Protein 2O2Z (pdb70)

Sequence (1215 aa):
GKKKNVIVFGGGTGLSVLLRGLKTFPVSITAIVTVADDGGSSGRLRKELDIPPPGDVRNVLVALSEVEPLLEQLFQHRFENGGLSGHSLGNLLLAGTSITGDFARGISESKVLNVRGKVLPASNRSIILHGEEDGTIVTGESSIPKAGKKIKRVFLTPKDTKPLREGLEAIRKADVIVIGPGSLYTSVLPNLLVPGICEAIKQSTARKVYICNVTQNGETDGYTASDHLQAIDHCGVGIVDDILVHGEPISDTVKAKYAKEKAEPVIVDEHKLKALGVGTISDYFVLEQVLRHNASKVSEAILEKKNVIVFGGGTGLSVLLRGLKTFPVSITAIVTVADDGGSSGRLRKELDIPPPGDVRNVLVALSEVEPLLEQLFQHRFENGGLSGHSLGNLLLAGTSITGDFARGISESKVLNVRGKVLPASNRSIILHGEEDGTIVTGESSIPKAGKKIKRVFLTPKDTKPLREGLEAIRKADVIVIGPGSLYTSVLPNLLVPGICEAIKQSTARKVYICNVTQNGETDGYTASDHLQAIDHCGVGIVDDILVHGEPISDTVKAKYAKEKAEPVIVDEHKLKALGVGTISDYFVLEDDVLRHNASKVSEAILEKKNVIVFGGGTGLSVLLRGLKTFPVSITAIVTVADDGGSSGRLRKELDIPPPGDVRNVLVALSEVEPLLEQLFQHRFENGGLSGHSLGNLLLAGTSITGDFARGISESKVLNVRGKVLPASNRSIILHGEEDGTIVTGESSIPKAGKKIKRVFLTPKDTKPLREGLEAIRKADVIVIGPGSLYTSVLPNLLVPGICEAIKQSTARKVYICNVTQNGETDGYTASDHLQAIDHCGVGIVDDILVHGEPISDTVKAKYAKEKAEPVIVDEHKLKALGVGTISDYFVLEQDDVLRHNASKVSEAILEKKKNVIVFGGGTGLSVLLRGLKTFPVSITAIVTVADDGGSSGRLRKELDIPPPGDVRNVLVALSEVEPLLEQLFQHRFENGGLSGHSLGNLLLAGTSITGDFARGISESKVLNVRGKVLPASNRSIILHGEEDGTIVTGESSIPKAGKKIKRVFLTPKDTKPLREGLEAIRKADVIVIGPGSLYTSVLPNLLVPGICEAIKQSTARKVYICNVTQNGETDGYTASDHLQAIDHCGVGIVDDILVHGEPISDTVKAKYAKEKAEPVIVDEHKLKALGVGTISDYFVLEQDVLRHNASKVSEAILE

Secondary structure (DSSP, 8-state):
--PEEEEEEE-SHHHHHHHHHHTTSSEEEEEEE-----SHHHHHHHHHHTS---HHHHHHHHHH----HHHHHHHH-B------TT-BHHHHHHH--TTTT-HHHHHH--TTTT-SSEEEES-SS--EEEE---S--EESTTTGGGG-S----EEEESTT----HHHHHHHHH-SEEEE-SS-IIIIIHHHHTSTTHHHHHHH--SEEEEE-----TTTSTT--HHHHHHH---S-SSS-SEEEEE-S---HHHHHHHHTTT-------HHHHHHTT-EEEEE--EEE--EEE-HHHHHHHHH-/-EEEEEEE-SHHHHHHHHHHTTSSEEEEEEE-----SHHHHHHHHHHTS---HHHHHHHHHH----HHHHHHHH-B------TT-BHHHHHHH--TTTT-HHHHHH--TTTT-SSEEEES-SS--EEEE---S--EESTTTGGGG-S----EEEESTT----HHHHHHHHT-SEEEE-SS-IIIIIHHHHTSTTHHHHHHH--SEEEEE-----TTTSTT--HHHHHHH---S-SSS-SEEEEE-S---HHHHHHHHTTT-------HHHHHHTT-EEEEE--EE---S-EE-HHHHHHHHT-/-EEEEEEE-SHHHHHHHHHHTTSSEEEEEEE-----SHHHHHHHHHHTS---HHHHHHHHHH----HHHHHHHH-B------TT-BHHHHHHH--TTTS-HHHHHH--TTTT-SSEEEES-SS--EEEE---S--EESTTTGGGG-S----EEEESTT----HHHHHHHHH-SEEEE-SS-IIIIIHHHHTSTTHHHHHHH--SEEEEE-----TTTSTT--HHHHHHH---S-SSS-SEEEEE-S---HHHHHHHHTTT-------HHHHHHTT-EEEEE--EEESSS-EEE-HHHHHHHHH-/--EEEEEEE-SHHHHHHHHHHTTSSEEEEEEE-----SHHHHHHHHHHT----HHHHHHHHHH----HHHHHHHH-B------TT-BHHHHHHH--TTTT-HHHHHH--TTTT--SEEEES-SS--EEEE---S--EESTTTGGGG-S----EEEESTT----HHHHHHHHH-SEEEE-SS-IIIIIHHHHTSTTHHHHHHH--SEEEEE-----TTTSTT--HHHHHHH---S-SSS-SEEEEE-S---HHHHHHHHTTT-------HHHHHHTT-EEEEE--EEE---EEE-HHHHHHHHH-

Radius of gyration: 46.25 Å; Cα contacts (8 Å, |Δi|>4): 2641; chains: 4; bounding box: 92×99×130 Å

Solvent-accessible surface area: 49754 Å² total

B-factor: mean 45.48, std 11.27, range [24.25, 135.03]

Structure (mmCIF, N/CA/C/O backbone):
data_2O2Z
#
_entry.id   2O2Z
#
_cell.length_a   51.430
_cell.length_b   143.640
_cell.length_c   233.680
_cell.angle_alpha   90.000
_cell.angle_beta   90.000
_cell.angle_gamma   90.000
#
_symmetry.space_group_name_H-M   'P 21 21 21'
#
loop_
_entity.id
_entity.type
_entity.pdbx_description
1 polymer 'hypothetical protein'
2 non-polymer 'SULFATE ION'
3 non-polymer NICOTINAMIDE-ADENINE-DINUCLEOTIDE
4 water water
#
loop_
_atom_site.group_PDB
_atom_site.id
_atom_site.type_symbol
_atom_site.label_atom_id
_atom_site.label_alt_id
_atom_site.label_comp_id
_atom_site.label_asym_id
_atom_site.label_entity_id
_atom_site.label_seq_id
_atom_site.pdbx_PDB_ins_code
_atom_site.Cartn_x
_atom_site.Cartn_y
_atom_site.Cartn_z
_atom_site.occupancy
_atom_site.B_iso_or_equiv
_atom_site.auth_seq_id
_atom_site.auth_comp_id
_atom_site.auth_asym_id
_atom_site.auth_atom_id
_atom_site.pdbx_PDB_model_num
ATOM 1 N N . GLY A 1 1 ? 59.503 104.175 73.553 1.00 70.17 0 GLY A N 1
ATOM 2 C CA . GLY A 1 1 ? 60.756 104.864 73.108 1.00 73.43 0 GLY A CA 1
ATOM 3 C C . GLY A 1 1 ? 61.867 103.917 72.653 1.00 75.28 0 GLY A C 1
ATOM 4 O O . GLY A 1 1 ? 62.586 104.188 71.668 1.00 75.88 0 GLY A O 1
ATOM 10 N N . LYS A 1 3 ? 62.684 100.035 71.345 1.00 72.62 2 LYS A N 1
ATOM 11 C CA . LYS A 1 3 ? 62.188 98.764 70.812 1.00 71.25 2 LYS A CA 1
ATOM 12 C C . LYS A 1 3 ? 62.838 97.711 71.698 1.00 68.56 2 LYS A C 1
ATOM 13 O O . LYS A 1 3 ? 64.067 97.545 71.696 1.00 65.95 2 LYS A O 1
ATOM 19 N N . LYS A 1 4 ? 62.015 97.043 72.496 1.00 65.39 3 LYS A N 1
ATOM 20 C CA . LYS A 1 4 ? 62.480 95.925 73.293 1.00 61.81 3 LYS A CA 1
ATOM 21 C C . LYS A 1 4 ? 62.461 94.667 72.415 1.00 59.72 3 LYS A C 1
ATOM 22 O O . LYS A 1 4 ? 61.424 94.340 71.831 1.00 60.03 3 LYS A O 1
ATOM 28 N N . LYS A 1 5 ? 63.603 93.976 72.310 1.00 57.83 4 LYS A N 1
ATOM 29 C CA . LYS A 1 5 ? 63.667 92.730 71.548 1.00 56.44 4 LYS A CA 1
ATOM 30 C C . LYS A 1 5 ? 62.823 91.738 72.340 1.00 53.78 4 LYS A C 1
ATOM 31 O O . LYS A 1 5 ? 62.870 91.728 73.567 1.00 52.54 4 LYS A O 1
ATOM 37 N N . ASN A 1 6 ? 62.017 90.943 71.646 1.00 51.60 5 ASN A N 1
ATOM 38 C CA . ASN A 1 6 ? 61.229 89.893 72.295 1.00 49.22 5 ASN A CA 1
ATOM 39 C C . ASN A 1 6 ? 62.060 88.637 72.484 1.00 46.37 5 ASN A C 1
ATOM 40 O O . ASN A 1 6 ? 62.531 88.066 71.507 1.00 45.53 5 ASN A O 1
ATOM 45 N N . VAL A 1 7 ? 62.215 88.216 73.738 1.00 43.17 6 VAL A N 1
ATOM 46 C CA . VAL A 1 7 ? 63.009 87.047 74.088 1.00 41.44 6 VAL A CA 1
ATOM 47 C C . VAL A 1 7 ? 62.157 86.007 74.805 1.00 42.45 6 VAL A C 1
ATOM 48 O O . VAL A 1 7 ? 61.452 86.317 75.755 1.00 39.79 6 VAL A O 1
ATOM 52 N N . ILE A 1 8 ? 62.220 84.778 74.319 1.00 45.86 7 ILE A N 1
ATOM 53 C CA . ILE A 1 8 ? 61.542 83.676 74.952 1.00 46.25 7 ILE A CA 1
ATOM 54 C C . ILE A 1 8 ? 62.600 82.725 75.505 1.00 43.13 7 ILE A C 1
ATOM 55 O O . ILE A 1 8 ? 63.572 82.420 74.836 1.00 39.17 7 ILE A O 1
ATOM 60 N N . VAL A 1 9 ? 62.424 82.303 76.750 1.00 38.24 8 VAL A N 1
ATOM 61 C CA . VAL A 1 9 ? 63.362 81.412 77.432 1.00 36.64 8 VAL A CA 1
ATOM 62 C C . VAL A 1 9 ? 62.651 80.159 77.939 1.00 36.53 8 VAL A C 1
ATOM 63 O O . VAL A 1 9 ? 61.600 80.240 78.577 1.00 35.68 8 VAL A O 1
ATOM 67 N N . PHE A 1 10 ? 63.242 79.005 77.631 1.00 37.08 9 PHE A N 1
ATOM 68 C CA . PHE A 1 10 ? 62.774 77.698 78.098 1.00 37.06 9 PHE A CA 1
ATOM 69 C C . PHE A 1 10 ? 63.661 77.159 79.191 1.00 38.09 9 PHE A C 1
ATOM 70 O O . PHE A 1 10 ? 64.842 77.065 79.012 1.00 37.79 9 PHE A O 1
ATOM 78 N N . GLY A 1 11 ? 63.099 76.769 80.316 1.00 41.34 10 GLY A N 1
ATOM 79 C CA . GLY A 1 11 ? 63.895 76.145 81.372 1.00 41.75 10 GLY A CA 1
ATOM 80 C C . GLY A 1 11 ? 63.080 75.618 82.543 1.00 43.80 10 GLY A C 1
ATOM 81 O O . GLY A 1 11 ? 61.865 75.410 82.462 1.00 42.25 10 GLY A O 1
ATOM 82 N N . GLY A 1 12 ? 63.762 75.399 83.653 1.00 47.91 11 GLY A N 1
ATOM 83 C CA . GLY A 1 12 ? 63.124 74.842 84.821 1.00 50.45 11 GLY A CA 1
ATOM 84 C C . GLY A 1 12 ? 63.357 75.655 86.067 1.00 52.33 11 GLY A C 1
ATOM 85 O O . GLY A 1 12 ? 62.736 76.686 86.284 1.00 53.48 11 GLY A O 1
ATOM 86 N N . GLY A 1 13 ? 64.276 75.189 86.887 1.00 54.14 12 GLY A N 1
ATOM 87 C CA . GLY A 1 13 ? 64.400 75.701 88.236 1.00 54.69 12 GLY A CA 1
ATOM 88 C C . GLY A 1 13 ? 65.439 76.782 88.368 1.00 53.98 12 GLY A C 1
ATOM 89 O O . GLY A 1 13 ? 65.145 77.949 88.145 1.00 55.15 12 GLY A O 1
ATOM 90 N N . THR A 1 14 ? 66.657 76.394 88.722 1.00 50.61 13 THR A N 1
ATOM 91 C CA . THR A 1 14 ? 67.578 77.355 89.263 1.00 50.18 13 THR A CA 1
ATOM 92 C C . THR A 1 14 ? 68.326 78.079 88.139 1.00 48.11 13 THR A C 1
ATOM 93 O O . THR A 1 14 ? 68.568 79.284 88.230 1.00 49.69 13 THR A O 1
ATOM 97 N N . GLY A 1 15 ? 68.636 77.360 87.068 1.00 45.43 14 GLY A N 1
ATOM 98 C CA . GLY A 1 15 ? 69.294 77.939 85.906 1.00 43.45 14 GLY A CA 1
ATOM 99 C C . GLY A 1 15 ? 68.483 79.041 85.255 1.00 42.18 14 GLY A C 1
ATOM 100 O O . GLY A 1 15 ? 68.991 80.105 84.946 1.00 43.03 14 GLY A O 1
ATOM 101 N N . LEU A 1 16 ? 67.208 78.788 85.061 1.00 39.93 15 LEU A N 1
ATOM 102 C CA . LEU A 1 16 ? 66.327 79.783 84.496 1.00 38.74 15 LEU A CA 1
ATOM 103 C C . LEU A 1 16 ? 66.224 81.009 85.426 1.00 38.93 15 LEU A C 1
ATOM 104 O O . LEU A 1 16 ? 66.290 82.154 84.978 1.00 38.77 15 LEU A O 1
ATOM 109 N N . SER A 1 17 ? 66.087 80.753 86.719 1.00 38.88 16 SER A N 1
ATOM 110 C CA . SER A 1 17 ? 65.914 81.812 87.703 1.00 39.70 16 SER A CA 1
ATOM 111 C C . SER A 1 17 ? 67.113 82.722 87.797 1.00 39.26 16 SER A C 1
ATOM 112 O O . SER A 1 17 ? 66.969 83.937 87.825 1.00 39.57 16 SER A O 1
ATOM 115 N N . VAL A 1 18 ? 68.294 82.137 87.854 1.00 38.71 17 VAL A N 1
ATOM 116 C CA . VAL A 1 18 ? 69.509 82.936 87.834 1.00 38.29 17 VAL A CA 1
ATOM 117 C C . VAL A 1 18 ? 69.611 83.824 86.577 1.00 39.17 17 VAL A C 1
ATOM 118 O O . VAL A 1 18 ? 69.905 85.019 86.679 1.00 40.49 17 VAL A O 1
ATOM 122 N N . LEU A 1 19 ? 69.356 83.250 85.406 1.00 38.43 18 LEU A N 1
ATOM 123 C CA . LEU A 1 19 ? 69.456 83.997 84.154 1.00 38.46 18 LEU A CA 1
ATOM 124 C C . LEU A 1 19 ? 68.439 85.127 84.116 1.00 39.44 18 LEU A C 1
ATOM 125 O O . LEU A 1 19 ? 68.799 86.244 83.753 1.00 39.24 18 LEU A O 1
ATOM 130 N N . LEU A 1 20 ? 67.180 84.840 84.481 1.00 40.07 19 LEU A N 1
ATOM 131 C CA . LEU A 1 20 ? 66.102 85.830 84.356 1.00 40.18 19 LEU A CA 1
ATOM 132 C C . LEU A 1 20 ? 66.330 87.039 85.253 1.00 42.37 19 LEU A C 1
ATOM 133 O O . LEU A 1 20 ? 65.983 88.161 84.892 1.00 41.21 19 LEU A O 1
ATOM 138 N N . ARG A 1 21 ? 66.895 86.795 86.429 1.00 45.32 20 ARG A N 1
ATOM 139 C CA . ARG A 1 21 ? 67.161 87.844 87.394 1.00 48.01 20 ARG A CA 1
ATOM 140 C C . ARG A 1 21 ? 68.046 88.935 86.779 1.00 47.66 20 ARG A C 1
ATOM 141 O O . ARG A 1 21 ? 67.828 90.118 87.003 1.00 48.81 20 ARG A O 1
ATOM 149 N N . GLY A 1 22 ? 69.012 88.533 85.969 1.00 47.16 21 GLY A N 1
ATOM 150 C CA . GLY A 1 22 ? 69.831 89.466 85.201 1.00 46.54 21 GLY A CA 1
ATOM 151 C C . GLY A 1 22 ? 69.204 89.943 83.895 1.00 47.10 21 GLY A C 1
ATOM 152 O O . GLY A 1 22 ? 69.216 91.132 83.595 1.00 48.43 21 GLY A O 1
ATOM 153 N N . LEU A 1 23 ? 68.634 89.036 83.109 1.00 46.20 22 LEU A N 1
ATOM 154 C CA . LEU A 1 23 ? 68.075 89.403 81.792 1.00 45.11 22 LEU A CA 1
ATOM 155 C C . LEU A 1 23 ? 66.996 90.480 81.885 1.00 45.08 22 LEU A C 1
ATOM 156 O O . LEU A 1 23 ? 66.841 91.276 80.978 1.00 45.50 22 LEU A O 1
ATOM 161 N N . LYS A 1 24 ? 66.259 90.497 82.985 1.00 45.45 23 LYS A N 1
ATOM 162 C CA . LYS A 1 24 ? 65.160 91.438 83.164 1.00 45.53 23 LYS A CA 1
ATOM 163 C C . LYS A 1 24 ? 65.627 92.892 83.252 1.00 45.46 23 LYS A C 1
ATOM 164 O O . LYS A 1 24 ? 64.831 93.798 83.095 1.00 45.98 23 LYS A O 1
ATOM 170 N N . THR A 1 25 ? 66.905 93.109 83.537 1.00 46.12 24 THR A N 1
ATOM 171 C CA . THR A 1 25 ? 67.464 94.450 83.589 1.00 45.89 24 THR A CA 1
ATOM 172 C C . THR A 1 25 ? 67.813 94.979 82.193 1.00 47.92 24 THR A C 1
ATOM 173 O O . THR A 1 25 ? 68.093 96.166 82.033 1.00 50.63 24 THR A O 1
ATOM 177 N N . PHE A 1 26 ? 67.827 94.117 81.183 1.00 47.43 25 PHE A N 1
ATOM 178 C CA . PHE A 1 26 ? 68.153 94.560 79.813 1.00 46.49 25 PHE A CA 1
ATOM 179 C C . PHE A 1 26 ? 66.893 95.092 79.129 1.00 47.01 25 PHE A C 1
ATOM 180 O O . PHE A 1 26 ? 65.809 94.890 79.641 1.00 47.50 25 PHE A O 1
ATOM 188 N N . PRO A 1 27 ? 67.035 95.789 77.978 1.00 48.09 26 PRO A N 1
ATOM 189 C CA . PRO A 1 27 ? 65.867 96.285 77.243 1.00 48.92 26 PRO A CA 1
ATOM 190 C C . PRO A 1 27 ? 65.248 95.183 76.383 1.00 49.67 26 PRO A C 1
ATOM 191 O O . PRO A 1 27 ? 65.475 95.104 75.167 1.00 50.46 26 PRO A O 1
ATOM 195 N N . VAL A 1 28 ? 64.479 94.320 77.034 1.00 48.93 27 VAL A N 1
ATOM 196 C CA . VAL A 1 28 ? 63.914 93.146 76.380 1.00 46.57 27 VAL A CA 1
ATOM 197 C C . VAL A 1 28 ? 62.558 92.859 76.969 1.00 45.46 27 VAL A C 1
ATOM 198 O O . VAL A 1 28 ? 62.311 93.188 78.114 1.00 46.12 27 VAL A O 1
ATOM 202 N N . SER A 1 29 ? 61.673 92.274 76.176 1.00 45.71 28 SER A N 1
ATOM 203 C CA . SER A 1 29 ? 60.408 91.737 76.691 1.00 46.05 28 SER A CA 1
ATOM 204 C C . SER A 1 29 ? 60.577 90.236 76.820 1.00 43.07 28 SER A C 1
ATOM 205 O O . SER A 1 29 ? 60.826 89.552 75.827 1.00 43.62 28 SER A O 1
ATOM 208 N N . ILE A 1 30 ? 60.438 89.739 78.043 1.00 41.23 29 ILE A N 1
ATOM 209 C CA . ILE A 1 30 ? 60.724 88.341 78.354 1.00 38.99 29 ILE A CA 1
ATOM 210 C C . ILE A 1 30 ? 59.448 87.522 78.406 1.00 38.83 29 ILE A C 1
ATOM 211 O O . ILE A 1 30 ? 58.462 87.957 78.998 1.00 38.20 29 ILE A O 1
ATOM 216 N N . THR A 1 31 ? 59.472 86.355 77.765 1.00 37.26 30 THR A N 1
ATOM 217 C CA . THR A 1 31 ? 58.486 85.308 78.016 1.00 36.31 30 THR A CA 1
ATOM 218 C C . THR A 1 31 ? 59.253 84.089 78.497 1.00 35.34 30 THR A C 1
ATOM 219 O O . THR A 1 31 ? 60.189 83.642 77.817 1.00 35.20 30 THR A O 1
ATOM 223 N N . ALA A 1 32 ? 58.872 83.559 79.663 1.00 33.94 31 ALA A N 1
ATOM 224 C CA . ALA A 1 32 ? 59.543 82.384 80.221 1.00 33.70 31 ALA A CA 1
ATOM 225 C C . ALA A 1 32 ? 58.573 81.246 80.161 1.00 33.93 31 ALA A C 1
ATOM 226 O O . ALA A 1 32 ? 57.440 81.370 80.624 1.00 33.96 31 ALA A O 1
ATOM 228 N N . ILE A 1 33 ? 58.999 80.128 79.591 1.00 34.13 32 ILE A N 1
ATOM 229 C CA . ILE A 1 33 ? 58.137 78.954 79.545 1.00 34.18 32 ILE A CA 1
ATOM 230 C C . ILE A 1 33 ? 58.740 77.891 80.425 1.00 34.47 32 ILE A C 1
ATOM 231 O O . ILE A 1 33 ? 59.886 77.511 80.222 1.00 36.15 32 ILE A O 1
ATOM 236 N N . VAL A 1 34 ? 57.967 77.436 81.411 1.00 33.40 33 VAL A N 1
ATOM 237 C CA . VAL A 1 34 ? 58.500 76.690 82.533 1.00 33.27 33 VAL A CA 1
ATOM 238 C C . VAL A 1 34 ? 57.972 75.269 82.573 1.00 33.98 33 VAL A C 1
ATOM 239 O O . VAL A 1 34 ? 56.770 75.049 82.512 1.00 34.20 33 VAL A O 1
ATOM 243 N N . THR A 1 35 ? 58.879 74.301 82.690 1.00 34.26 34 THR A N 1
ATOM 244 C CA . THR A 1 35 ? 58.509 72.882 82.724 1.00 33.66 34 THR A CA 1
ATOM 245 C C . THR A 1 35 ? 57.507 72.617 83.818 1.00 33.98 34 THR A C 1
ATOM 246 O O . THR A 1 35 ? 57.635 73.146 84.905 1.00 34.98 34 THR A O 1
ATOM 250 N N . VAL A 1 36 ? 56.517 71.783 83.518 1.00 34.26 35 VAL A N 1
ATOM 251 C CA . VAL A 1 36 ? 55.580 71.309 84.531 1.00 33.85 35 VAL A CA 1
ATOM 252 C C . VAL A 1 36 ? 55.626 69.784 84.663 1.00 35.00 35 VAL A C 1
ATOM 253 O O . VAL A 1 36 ? 54.625 69.145 84.950 1.00 36.05 35 VAL A O 1
ATOM 257 N N . ALA A 1 37 ? 56.810 69.219 84.476 1.00 35.63 36 ALA A N 1
ATOM 258 C CA . ALA A 1 37 ? 57.020 67.779 84.551 1.00 35.96 36 ALA A CA 1
ATOM 259 C C . ALA A 1 37 ? 57.669 67.306 85.858 1.00 36.23 36 ALA A C 1
ATOM 260 O O . ALA A 1 37 ? 57.766 66.105 86.076 1.00 37.48 36 ALA A O 1
ATOM 262 N N . ASP A 1 38 ? 58.110 68.213 86.723 1.00 36.61 37 ASP A N 1
ATOM 263 C CA . ASP A 1 38 ? 58.773 67.793 87.959 1.00 38.72 37 ASP A CA 1
ATOM 264 C C . ASP A 1 38 ? 57.792 67.041 88.849 1.00 38.40 37 ASP A C 1
ATOM 265 O O . ASP A 1 38 ? 56.586 67.295 88.806 1.00 38.88 37 ASP A O 1
ATOM 270 N N . ASP A 1 39 ? 58.311 66.115 89.656 1.00 37.46 38 ASP A N 1
ATOM 271 C CA . ASP A 1 39 ? 57.473 65.411 90.613 1.00 38.65 38 ASP A CA 1
ATOM 272 C C . ASP A 1 39 ? 58.120 65.139 91.979 1.00 40.01 38 ASP A C 1
ATOM 273 O O . ASP A 1 39 ? 57.616 64.330 92.737 1.00 39.67 38 ASP A O 1
ATOM 278 N N . GLY A 1 40 ? 59.211 65.831 92.295 1.00 42.35 39 GLY A N 1
ATOM 279 C CA . GLY A 1 40 ? 59.843 65.718 93.605 1.00 42.79 39 GLY A CA 1
ATOM 280 C C . GLY A 1 40 ? 59.486 66.855 94.550 1.00 43.54 39 GLY A C 1
ATOM 281 O O . GLY A 1 40 ? 58.850 67.845 94.162 1.00 42.34 39 GLY A O 1
ATOM 282 N N . GLY A 1 41 ? 59.903 66.692 95.804 1.00 44.33 40 GLY A N 1
ATOM 283 C CA . GLY A 1 41 ? 59.801 67.730 96.837 1.00 43.85 40 GLY A CA 1
ATOM 284 C C . GLY A 1 41 ? 58.388 68.144 97.188 1.00 44.20 40 GLY A C 1
ATOM 285 O O . GLY A 1 41 ? 57.438 67.384 97.001 1.00 44.86 40 GLY A O 1
ATOM 286 N N . SER A 1 42 ? 58.270 69.363 97.703 1.00 44.43 41 SER A N 1
ATOM 287 C CA . SER A 1 42 ? 56.986 70.003 97.964 1.00 44.06 41 SER A CA 1
ATOM 288 C C . SER A 1 42 ? 56.122 70.041 96.708 1.00 43.14 41 SER A C 1
ATOM 289 O O . SER A 1 42 ? 54.944 69.674 96.744 1.00 42.50 41 SER A O 1
ATOM 292 N N . SER A 1 43 ? 56.718 70.510 95.613 1.00 42.33 42 SER A N 1
ATOM 293 C CA . SER A 1 43 ? 56.035 70.571 94.314 1.00 41.74 42 SER A CA 1
ATOM 294 C C . SER A 1 43 ? 55.374 69.273 93.983 1.00 40.65 42 SER A C 1
ATOM 295 O O . SER A 1 43 ? 54.224 69.243 93.581 1.00 41.18 42 SER A O 1
ATOM 298 N N . GLY A 1 44 ? 56.123 68.192 94.121 1.00 40.08 43 GLY A N 1
ATOM 299 C CA . GLY A 1 44 ? 55.621 66.872 93.799 1.00 39.71 43 GLY A CA 1
ATOM 300 C C . GLY A 1 44 ? 54.495 66.428 94.699 1.00 39.90 43 GLY A C 1
ATOM 301 O O . GLY A 1 44 ? 53.527 65.860 94.216 1.00 40.33 43 GLY A O 1
ATOM 302 N N . ARG A 1 45 ? 54.598 66.665 96.007 1.00 40.57 44 ARG A N 1
ATOM 303 C CA . ARG A 1 45 ? 53.506 66.253 96.894 1.00 43.06 44 ARG A CA 1
ATOM 304 C C . ARG A 1 45 ? 52.239 67.010 96.520 1.00 41.80 44 ARG A C 1
ATOM 305 O O . ARG A 1 45 ? 51.156 66.425 96.449 1.00 42.97 44 ARG A O 1
ATOM 313 N N . LEU A 1 46 ? 52.369 68.309 96.274 1.00 40.74 45 LEU A N 1
ATOM 314 C CA . LEU A 1 46 ? 51.195 69.130 95.957 1.00 40.41 45 LEU A CA 1
ATOM 315 C C . LEU A 1 46 ? 50.583 68.691 94.644 1.00 39.64 45 LEU A C 1
ATOM 316 O O . LEU A 1 46 ? 49.364 68.638 94.510 1.00 39.30 45 LEU A O 1
ATOM 321 N N . ARG A 1 47 ? 51.443 68.371 93.682 1.00 39.39 46 ARG A N 1
ATOM 322 C CA . ARG A 1 47 ? 51.027 67.852 92.388 1.00 38.37 46 ARG A CA 1
ATOM 323 C C . ARG A 1 47 ? 50.135 66.633 92.540 1.00 39.12 46 ARG A C 1
ATOM 324 O O . ARG A 1 47 ? 49.027 66.624 92.004 1.00 38.05 46 ARG A O 1
ATOM 332 N N . LYS A 1 48 ? 50.638 65.613 93.254 1.00 39.60 47 LYS A N 1
ATOM 333 C CA . LYS A 1 48 ? 49.886 64.375 93.507 1.00 41.31 47 LYS A CA 1
ATOM 334 C C . LYS A 1 48 ? 48.641 64.688 94.302 1.00 43.57 47 LYS A C 1
ATOM 335 O O . LYS A 1 48 ? 47.556 64.368 93.892 1.00 46.15 47 LYS A O 1
ATOM 337 N N . GLU A 1 49 ? 48.797 65.354 95.432 1.00 46.10 48 GLU A N 1
ATOM 338 C CA . GLU A 1 49 ? 47.715 65.431 96.403 1.00 47.88 48 GLU A CA 1
ATOM 339 C C . GLU A 1 49 ? 46.638 66.437 96.055 1.00 46.94 48 GLU A C 1
ATOM 340 O O . GLU A 1 49 ? 45.512 66.263 96.481 1.00 46.69 48 GLU A O 1
ATOM 346 N N . LEU A 1 50 ? 46.953 67.491 95.305 1.00 46.92 49 LEU A N 1
ATOM 347 C CA . LEU A 1 50 ? 45.917 68.469 94.906 1.00 45.54 49 LEU A CA 1
ATOM 348 C C . LEU A 1 50 ? 45.532 68.357 93.447 1.00 45.81 49 LEU A C 1
ATOM 349 O O . LEU A 1 50 ? 44.707 69.112 92.979 1.00 45.56 49 LEU A O 1
ATOM 354 N N . ASP A 1 51 ? 46.161 67.446 92.713 1.00 46.69 50 ASP A N 1
ATOM 355 C CA . ASP A 1 51 ? 45.923 67.292 91.280 1.00 46.95 50 ASP A CA 1
ATOM 356 C C . ASP A 1 51 ? 46.140 68.600 90.456 1.00 45.04 50 ASP A C 1
ATOM 357 O O . ASP A 1 51 ? 45.341 68.964 89.606 1.00 45.99 50 ASP A O 1
ATOM 362 N N . ILE A 1 52 ? 47.250 69.285 90.694 1.00 42.38 51 ILE A N 1
ATOM 363 C CA . ILE A 1 52 ? 47.606 70.465 89.908 1.00 40.16 51 ILE A CA 1
ATOM 364 C C . ILE A 1 52 ? 48.971 70.224 89.320 1.00 39.46 51 ILE A C 1
ATOM 365 O O . ILE A 1 52 ? 49.630 69.270 89.692 1.00 40.22 51 ILE A O 1
ATOM 370 N N . PRO A 1 53 ? 49.399 71.059 88.376 1.00 39.04 52 PRO A N 1
ATOM 371 C CA . PRO A 1 53 ? 50.782 70.981 87.885 1.00 37.74 52 PRO A CA 1
ATOM 372 C C . PRO A 1 53 ? 51.782 71.374 88.963 1.00 37.59 52 PRO A C 1
ATOM 373 O O . PRO A 1 53 ? 51.467 72.230 89.791 1.00 38.50 52 PRO A O 1
ATOM 377 N N . PRO A 1 54 ? 52.999 70.812 88.929 1.00 37.39 53 PRO A N 1
ATOM 378 C CA . PRO A 1 54 ? 53.971 71.162 89.961 1.00 37.81 53 PRO A CA 1
ATOM 379 C C . PRO A 1 54 ? 54.313 72.660 89.913 1.00 37.27 53 PRO A C 1
ATOM 380 O O . PRO A 1 54 ? 54.713 73.153 88.860 1.00 37.72 53 PRO A O 1
ATOM 384 N N . PRO A 1 55 ? 54.112 73.387 91.029 1.00 35.49 54 PRO A N 1
ATOM 385 C CA . PRO A 1 55 ? 54.263 74.833 91.015 1.00 34.64 54 PRO A CA 1
ATOM 386 C C . PRO A 1 55 ? 55.663 75.355 91.304 1.00 34.21 54 PRO A C 1
ATOM 387 O O . PRO A 1 55 ? 55.901 76.540 91.110 1.00 35.76 54 PRO A O 1
ATOM 391 N N . GLY A 1 56 ? 56.587 74.497 91.713 1.00 32.91 55 GLY A N 1
ATOM 392 C CA . GLY A 1 56 ? 57.879 74.949 92.236 1.00 33.60 55 GLY A CA 1
ATOM 393 C C . GLY A 1 56 ? 58.800 75.704 91.295 1.00 34.61 55 GLY A C 1
ATOM 394 O O . GLY A 1 56 ? 59.353 76.754 91.649 1.00 35.66 55 GLY A O 1
ATOM 395 N N . ASP A 1 57 ? 59.007 75.167 90.101 1.00 35.84 56 ASP A N 1
ATOM 396 C CA . ASP A 1 57 ? 59.841 75.870 89.145 1.00 36.92 56 ASP A CA 1
ATOM 397 C C . ASP A 1 57 ? 59.217 77.223 88.752 1.00 36.05 56 ASP A C 1
ATOM 398 O O . ASP A 1 57 ? 59.931 78.220 88.647 1.00 35.76 56 ASP A O 1
ATOM 403 N N . VAL A 1 58 ? 57.888 77.256 88.599 1.00 36.40 57 VAL A N 1
ATOM 404 C CA . VAL A 1 58 ? 57.160 78.497 88.320 1.00 35.05 57 VAL A CA 1
ATOM 405 C C . VAL A 1 58 ? 57.365 79.494 89.442 1.00 35.72 57 VAL A C 1
ATOM 406 O O . VAL A 1 58 ? 57.625 80.667 89.199 1.00 35.62 57 VAL A O 1
ATOM 410 N N . ARG A 1 59 ? 57.275 79.020 90.676 1.00 36.10 58 ARG A N 1
ATOM 411 C CA . ARG A 1 59 ? 57.421 79.894 91.828 1.00 36.22 58 ARG A CA 1
ATOM 412 C C . ARG A 1 59 ? 58.766 80.614 91.772 1.00 36.79 58 ARG A C 1
ATOM 413 O O . ARG A 1 59 ? 58.828 81.828 91.935 1.00 36.50 58 ARG A O 1
ATOM 421 N N . ASN A 1 60 ? 59.841 79.862 91.546 1.00 37.15 59 ASN A N 1
ATOM 422 C CA . ASN A 1 60 ? 61.180 80.450 91.494 1.00 37.13 59 ASN A CA 1
ATOM 423 C C . ASN A 1 60 ? 61.332 81.447 90.366 1.00 36.60 59 ASN A C 1
ATOM 424 O O . ASN A 1 60 ? 61.962 82.481 90.537 1.00 39.06 59 ASN A O 1
ATOM 429 N N . VAL A 1 61 ? 60.744 81.144 89.220 1.00 35.01 60 VAL A N 1
ATOM 430 C CA . VAL A 1 61 ? 60.799 82.050 88.097 1.00 33.90 60 VAL A CA 1
ATOM 431 C C . VAL A 1 61 ? 60.071 83.328 88.461 1.00 34.07 60 VAL A C 1
ATOM 432 O O . VAL A 1 61 ? 60.562 84.404 88.170 1.00 33.60 60 VAL A O 1
ATOM 436 N N . LEU A 1 62 ? 58.909 83.220 89.099 1.00 34.73 61 LEU A N 1
ATOM 437 C CA . LEU A 1 62 ? 58.153 84.425 89.499 1.00 36.30 61 LEU A CA 1
ATOM 438 C C . LEU A 1 62 ? 58.989 85.298 90.466 1.00 37.51 61 LEU A C 1
ATOM 439 O O . LEU A 1 62 ? 59.012 86.528 90.363 1.00 37.23 61 LEU A O 1
ATOM 444 N N . VAL A 1 63 ? 59.661 84.662 91.418 1.00 38.11 62 VAL A N 1
ATOM 445 C CA . VAL A 1 63 ? 60.455 85.423 92.365 1.00 38.74 62 VAL A CA 1
ATOM 446 C C . VAL A 1 63 ? 61.593 86.123 91.638 1.00 38.67 62 VAL A C 1
ATOM 447 O O . VAL A 1 63 ? 61.843 87.286 91.885 1.00 39.29 62 VAL A O 1
ATOM 451 N N . ALA A 1 64 ? 62.245 85.424 90.711 1.00 37.78 63 ALA A N 1
ATOM 452 C CA . ALA A 1 64 ? 63.335 86.004 89.921 1.00 36.12 63 ALA A CA 1
ATOM 453 C C . ALA A 1 64 ? 62.882 87.245 89.144 1.00 35.83 63 ALA A C 1
ATOM 454 O O . ALA A 1 64 ? 63.657 88.181 88.952 1.00 35.52 63 ALA A O 1
ATOM 456 N N . LEU A 1 65 ? 61.635 87.273 88.694 1.00 36.53 64 LEU A N 1
ATOM 457 C CA . LEU A 1 65 ? 61.174 88.415 87.895 1.00 36.46 64 LEU A CA 1
ATOM 458 C C . LEU A 1 65 ? 60.420 89.470 88.706 1.00 37.29 64 LEU A C 1
ATOM 459 O O . LEU A 1 65 ? 60.122 90.559 88.196 1.00 38.62 64 LEU A O 1
ATOM 464 N N . SER A 1 66 ? 60.121 89.154 89.967 1.00 38.77 65 SER A N 1
ATOM 465 C CA . SER A 1 66 ? 59.329 90.035 90.835 1.00 39.89 65 SER A CA 1
ATOM 466 C C . SER A 1 66 ? 60.041 91.342 91.155 1.00 40.81 65 SER A C 1
ATOM 467 O O . SER A 1 66 ? 61.272 91.420 91.079 1.00 39.95 65 SER A O 1
ATOM 470 N N . GLU A 1 67 ? 59.241 92.352 91.504 1.00 42.54 66 GLU A N 1
ATOM 471 C CA . GLU A 1 67 ? 59.743 93.634 91.990 1.00 44.34 66 GLU A CA 1
ATOM 472 C C . GLU A 1 67 ? 58.909 94.027 93.207 1.00 42.70 66 GLU A C 1
ATOM 473 O O . GLU A 1 67 ? 57.994 94.837 93.127 1.00 43.42 66 GLU A O 1
ATOM 479 N N . VAL A 1 68 ? 59.214 93.402 94.332 1.00 41.39 67 VAL A N 1
ATOM 480 C CA . VAL A 1 68 ? 58.502 93.654 95.574 1.00 41.34 67 VAL A CA 1
ATOM 481 C C . VAL A 1 68 ? 59.484 93.865 96.720 1.00 43.94 67 VAL A C 1
ATOM 482 O O . VAL A 1 68 ? 60.667 93.602 96.599 1.00 43.84 67 VAL A O 1
ATOM 486 N N . GLU A 1 69 ? 58.976 94.360 97.835 1.00 47.60 68 GLU A N 1
ATOM 487 C CA . GLU A 1 69 ? 59.753 94.539 99.060 1.00 51.39 68 GLU A CA 1
ATOM 488 C C . GLU A 1 69 ? 60.478 93.235 99.464 1.00 50.20 68 GLU A C 1
ATOM 489 O O . GLU A 1 69 ? 59.939 92.157 99.302 1.00 50.83 68 GLU A O 1
ATOM 495 N N . PRO A 1 70 ? 61.694 93.327 100.018 1.00 49.53 69 PRO A N 1
ATOM 496 C CA . PRO A 1 70 ? 62.427 92.125 100.454 1.00 49.55 69 PRO A CA 1
ATOM 497 C C . PRO A 1 70 ? 61.669 91.200 101.379 1.00 48.13 69 PRO A C 1
ATOM 498 O O . PRO A 1 70 ? 61.884 90.002 101.359 1.00 48.25 69 PRO A O 1
ATOM 502 N N . LEU A 1 71 ? 60.793 91.753 102.191 1.00 47.91 70 LEU A N 1
ATOM 503 C CA . LEU A 1 71 ? 60.016 90.937 103.114 1.00 48.63 70 LEU A CA 1
ATOM 504 C C . LEU A 1 71 ? 58.987 90.064 102.381 1.00 46.42 70 LEU A C 1
ATOM 505 O O . LEU A 1 71 ? 58.851 88.888 102.725 1.00 44.51 70 LEU A O 1
ATOM 510 N N . LEU A 1 72 ? 58.279 90.626 101.383 1.00 44.67 71 LEU A N 1
ATOM 511 C CA . LEU A 1 72 ? 57.296 89.853 100.603 1.00 44.03 71 LEU A CA 1
ATOM 512 C C . LEU A 1 72 ? 58.013 88.757 99.799 1.00 41.65 71 LEU A C 1
ATOM 513 O O . LEU A 1 72 ? 57.506 87.647 99.633 1.00 39.91 71 LEU A O 1
ATOM 518 N N . GLU A 1 73 ? 59.216 89.051 99.335 1.00 40.32 72 GLU A N 1
ATOM 519 C CA . GLU A 1 73 ? 59.973 88.074 98.588 1.00 40.81 72 GLU A CA 1
ATOM 520 C C . GLU A 1 73 ? 60.346 86.925 99.511 1.00 40.61 72 GLU A C 1
ATOM 521 O O . GLU A 1 73 ? 60.282 85.765 99.117 1.00 40.78 72 GLU A O 1
ATOM 527 N N . GLN A 1 74 ? 60.704 87.215 100.751 1.00 41.43 73 GLN A N 1
ATOM 528 C CA . GLN A 1 74 ? 61.005 86.138 101.705 1.00 43.35 73 GLN A CA 1
ATOM 529 C C . GLN A 1 74 ? 59.766 85.329 102.041 1.00 41.54 73 GLN A C 1
ATOM 530 O O . GLN A 1 74 ? 59.836 84.105 102.264 1.00 40.12 73 GLN A O 1
ATOM 536 N N . LEU A 1 75 ? 58.633 86.024 102.132 1.00 40.91 74 LEU A N 1
ATOM 537 C CA . LEU A 1 75 ? 57.383 85.367 102.499 1.00 39.90 74 LEU A CA 1
ATOM 538 C C . LEU A 1 75 ? 57.068 84.332 101.441 1.00 39.40 74 LEU A C 1
ATOM 539 O O . LEU A 1 75 ? 56.745 83.195 101.745 1.00 38.05 74 LEU A O 1
ATOM 544 N N . PHE A 1 76 ? 57.216 84.743 100.188 1.00 38.51 75 PHE A N 1
ATOM 545 C CA . PHE A 1 76 ? 56.914 83.890 99.066 1.00 38.13 75 PHE A CA 1
ATOM 546 C C . PHE A 1 76 ? 57.870 82.682 99.009 1.00 37.65 75 PHE A C 1
ATOM 547 O O . PHE A 1 76 ? 57.475 81.620 98.539 1.00 37.19 75 PHE A O 1
ATOM 555 N N . GLN A 1 77 ? 59.109 82.854 99.497 1.00 37.61 76 GLN A N 1
ATOM 556 C CA . GLN A 1 77 ? 60.121 81.775 99.517 1.00 37.02 76 GLN A CA 1
ATOM 557 C C . GLN A 1 77 ? 60.152 81.008 100.844 1.00 37.52 76 GLN A C 1
ATOM 558 O O . GLN A 1 77 ? 60.948 80.087 101.026 1.00 38.08 76 GLN A O 1
ATOM 564 N N . HIS A 1 78 ? 59.279 81.367 101.772 1.00 38.22 77 HIS A N 1
ATOM 565 C CA . HIS A 1 78 ? 59.267 80.708 103.077 1.00 38.64 77 HIS A CA 1
ATOM 566 C C . HIS A 1 78 ? 58.938 79.235 103.000 1.00 39.28 77 HIS A C 1
ATOM 567 O O . HIS A 1 78 ? 58.006 78.836 102.304 1.00 42.02 77 HIS A O 1
ATOM 574 N N . ARG A 1 79 ? 59.681 78.434 103.754 1.00 39.71 78 ARG A N 1
ATOM 575 C CA . ARG A 1 79 ? 59.503 76.995 103.762 1.00 40.33 78 ARG A CA 1
ATOM 576 C C . ARG A 1 79 ? 59.272 76.525 105.188 1.00 41.07 78 ARG A C 1
ATOM 577 O O . ARG A 1 79 ? 60.083 76.762 106.067 1.00 42.41 78 ARG A O 1
ATOM 585 N N . PHE A 1 80 ? 58.127 75.888 105.412 1.00 42.39 79 PHE A N 1
ATOM 586 C CA . PHE A 1 80 ? 57.737 75.403 106.731 1.00 42.27 79 PHE A CA 1
ATOM 587 C C . PHE A 1 80 ? 58.663 74.270 107.182 1.00 45.25 79 PHE A C 1
ATOM 588 O O . PHE A 1 80 ? 58.953 73.343 106.406 1.00 44.27 79 PHE A O 1
ATOM 596 N N . GLU A 1 81 ? 59.111 74.360 108.435 1.00 49.67 80 GLU A N 1
ATOM 597 C CA . GLU A 1 81 ? 59.967 73.344 109.031 1.00 52.67 80 GLU A CA 1
ATOM 598 C C . GLU A 1 81 ? 59.227 72.466 110.034 1.00 54.76 80 GLU A C 1
ATOM 599 O O . GLU A 1 81 ? 59.758 71.466 110.467 1.00 56.96 80 GLU A O 1
ATOM 605 N N . ASN A 1 82 ? 58.012 72.836 110.412 1.00 57.16 81 ASN A N 1
ATOM 606 C CA . ASN A 1 82 ? 57.177 71.967 111.252 1.00 58.84 81 ASN A CA 1
ATOM 607 C C . ASN A 1 82 ? 55.712 71.867 110.786 1.00 60.05 81 ASN A C 1
ATOM 608 O O . ASN A 1 82 ? 55.285 72.592 109.901 1.00 60.48 81 ASN A O 1
ATOM 613 N N . GLY A 1 83 ? 54.957 70.952 111.386 1.00 61.14 82 GLY A N 1
ATOM 614 C CA . GLY A 1 83 ? 53.609 70.630 110.941 1.00 60.63 82 GLY A CA 1
ATOM 615 C C . GLY A 1 83 ? 53.586 69.269 110.271 1.00 61.23 82 GLY A C 1
ATOM 616 O O . GLY A 1 83 ? 52.522 68.666 110.115 1.00 62.50 82 GLY A O 1
ATOM 617 N N . GLY A 1 85 ? 52.913 67.110 108.050 1.00 57.75 84 GLY A N 1
ATOM 618 C CA . GLY A 1 85 ? 51.906 67.506 107.061 1.00 57.89 84 GLY A CA 1
ATOM 619 C C . GLY A 1 85 ? 52.307 68.749 106.287 1.00 57.50 84 GLY A C 1
ATOM 620 O O . GLY A 1 85 ? 52.439 68.735 105.076 1.00 58.36 84 GLY A O 1
ATOM 621 N N . LEU A 1 86 ? 52.525 69.826 107.019 1.00 55.27 85 LEU A N 1
ATOM 622 C CA . LEU A 1 86 ? 52.903 71.096 106.445 1.00 51.71 85 LEU A CA 1
ATOM 623 C C . LEU A 1 86 ? 54.412 71.147 106.163 1.00 49.43 85 LEU A C 1
ATOM 624 O O . LEU A 1 86 ? 54.863 71.828 105.244 1.00 46.58 85 LEU A O 1
ATOM 629 N N . SER A 1 87 ? 55.178 70.417 106.966 1.00 48.62 86 SER A N 1
ATOM 630 C CA . SER A 1 87 ? 56.637 70.473 106.953 1.00 48.78 86 SER A CA 1
ATOM 631 C C . SER A 1 87 ? 57.243 70.150 105.576 1.00 46.61 86 SER A C 1
ATOM 632 O O . SER A 1 87 ? 56.883 69.171 104.947 1.00 45.26 86 SER A O 1
ATOM 635 N N . GLY A 1 88 ? 58.165 70.994 105.120 1.00 44.41 87 GLY A N 1
ATOM 636 C CA . GLY A 1 88 ? 58.737 70.847 103.798 1.00 43.28 87 GLY A CA 1
ATOM 637 C C . GLY A 1 88 ? 58.096 71.729 102.744 1.00 43.13 87 GLY A C 1
ATOM 638 O O . GLY A 1 88 ? 58.737 72.043 101.756 1.00 45.27 87 GLY A O 1
ATOM 639 N N . HIS A 1 89 ? 56.845 72.146 102.925 1.00 40.93 88 HIS A N 1
ATOM 640 C CA . HIS A 1 89 ? 56.187 72.935 101.875 1.00 40.26 88 HIS A CA 1
ATOM 641 C C . HIS A 1 89 ? 56.641 74.391 101.798 1.00 39.29 88 HIS A C 1
ATOM 642 O O . HIS A 1 89 ? 56.877 75.055 102.814 1.00 38.87 88 HIS A O 1
ATOM 649 N N . SER A 1 90 ? 56.712 74.874 100.564 1.00 38.45 89 SER A N 1
ATOM 650 C CA . SER A 1 90 ? 57.019 76.248 100.273 1.00 38.55 89 SER A CA 1
ATOM 651 C C . SER A 1 90 ? 55.692 77.018 100.291 1.00 38.48 89 SER A C 1
ATOM 652 O O . SER A 1 90 ? 54.712 76.569 99.717 1.00 39.13 89 SER A O 1
ATOM 655 N N . LEU A 1 91 ? 55.657 78.160 100.971 1.00 37.84 90 LEU A N 1
ATOM 656 C CA . LEU A 1 91 ? 54.450 78.982 101.046 1.00 37.18 90 LEU A CA 1
ATOM 657 C C . LEU A 1 91 ? 54.039 79.501 99.663 1.00 36.62 90 LEU A C 1
ATOM 658 O O . LEU A 1 91 ? 52.846 79.615 99.368 1.00 37.45 90 LEU A O 1
ATOM 663 N N . GLY A 1 92 ? 55.024 79.844 98.840 1.00 36.43 91 GLY A N 1
ATOM 664 C CA . GLY A 1 92 ? 54.770 80.273 97.463 1.00 36.83 91 GLY A CA 1
ATOM 665 C C . GLY A 1 92 ? 54.112 79.195 96.603 1.00 35.54 91 GLY A C 1
ATOM 666 O O . GLY A 1 92 ? 53.273 79.499 95.776 1.00 33.12 91 GLY A O 1
ATOM 667 N N . ASN A 1 93 ? 54.512 77.936 96.790 1.00 34.50 92 ASN A N 1
ATOM 668 C CA . ASN A 1 93 ? 53.808 76.813 96.164 1.00 33.29 92 ASN A CA 1
ATOM 669 C C . ASN A 1 93 ? 52.370 76.791 96.606 1.00 33.83 92 ASN A C 1
ATOM 670 O O . ASN A 1 93 ? 51.462 76.585 95.804 1.00 34.99 92 ASN A O 1
ATOM 675 N N . LEU A 1 94 ? 52.168 76.977 97.907 1.00 34.44 93 LEU A N 1
ATOM 676 C CA . LEU A 1 94 ? 50.827 76.910 98.476 1.00 33.99 93 LEU A CA 1
ATOM 677 C C . LEU A 1 94 ? 49.986 78.068 97.936 1.00 34.07 93 LEU A C 1
ATOM 678 O O . LEU A 1 94 ? 48.827 77.883 97.601 1.00 34.14 93 LEU A O 1
ATOM 683 N N . LEU A 1 95 ? 50.578 79.246 97.799 1.00 34.30 94 LEU A N 1
ATOM 684 C CA . LEU A 1 95 ? 49.857 80.353 97.169 1.00 35.79 94 LEU A CA 1
ATOM 685 C C . LEU A 1 95 ? 49.411 79.997 95.748 1.00 35.47 94 LEU A C 1
ATOM 686 O O . LEU A 1 95 ? 48.246 80.173 95.412 1.00 34.41 94 LEU A O 1
ATOM 691 N N . LEU A 1 96 ? 50.343 79.475 94.941 1.00 35.63 95 LEU A N 1
ATOM 692 C CA . LEU A 1 96 ? 50.064 79.068 93.574 1.00 34.70 95 LEU A CA 1
ATOM 693 C C . LEU A 1 96 ? 48.979 77.990 93.530 1.00 34.85 95 LEU A C 1
ATOM 694 O O . LEU A 1 96 ? 48.054 78.070 92.705 1.00 34.41 95 LEU A O 1
ATOM 699 N N . ALA A 1 97 ? 49.094 77.012 94.423 1.00 33.93 96 ALA A N 1
ATOM 700 C CA . ALA A 1 97 ? 48.082 75.974 94.565 1.00 35.03 96 ALA A CA 1
ATOM 701 C C . ALA A 1 97 ? 46.704 76.592 94.793 1.00 35.61 96 ALA A C 1
ATOM 702 O O . ALA A 1 97 ? 45.742 76.262 94.106 1.00 36.50 96 ALA A O 1
ATOM 704 N N . GLY A 1 98 ? 46.625 77.504 95.745 1.00 35.71 97 GLY A N 1
ATOM 705 C CA . GLY A 1 98 ? 45.356 78.117 96.104 1.00 36.23 97 GLY A CA 1
ATOM 706 C C . GLY A 1 98 ? 44.716 78.927 94.995 1.00 37.14 97 GLY A C 1
ATOM 707 O O . GLY A 1 98 ? 43.516 78.816 94.722 1.00 38.44 97 GLY A O 1
ATOM 716 N N . THR A 1 100 ? 45.348 78.450 91.789 1.00 39.07 99 THR A N 1
ATOM 717 C CA . THR A 1 100 ? 44.968 77.502 90.756 1.00 38.99 99 THR A CA 1
ATOM 718 C C . THR A 1 100 ? 43.628 76.832 91.073 1.00 40.26 99 THR A C 1
ATOM 719 O O . THR A 1 100 ? 42.842 76.574 90.163 1.00 40.74 99 THR A O 1
ATOM 723 N N . SER A 1 101 ? 43.379 76.527 92.345 1.00 41.31 100 SER A N 1
ATOM 724 C CA . SER A 1 101 ? 42.096 75.957 92.741 1.00 42.35 100 SER A CA 1
ATOM 725 C C . SER A 1 101 ? 40.959 76.949 92.503 1.00 43.30 100 SER A C 1
ATOM 726 O O . SER A 1 101 ? 39.893 76.596 92.041 1.00 45.57 100 SER A O 1
ATOM 729 N N . ILE A 1 102 ? 41.193 78.202 92.843 1.00 43.04 101 ILE A N 1
ATOM 730 C CA . ILE A 1 102 ? 40.173 79.219 92.709 1.00 42.88 101 ILE A CA 1
ATOM 731 C C . ILE A 1 102 ? 39.796 79.433 91.233 1.00 43.96 101 ILE A C 1
ATOM 732 O O . ILE A 1 102 ? 38.608 79.467 90.882 1.00 44.63 101 ILE A O 1
ATOM 737 N N . THR A 1 103 ? 40.803 79.594 90.383 1.00 43.27 102 THR A N 1
ATOM 738 C CA . THR A 1 103 ? 40.581 79.832 88.963 1.00 43.05 102 THR A CA 1
ATOM 739 C C . THR A 1 103 ? 40.371 78.565 88.144 1.00 42.79 102 THR A C 1
ATOM 740 O O . THR A 1 103 ? 39.979 78.650 86.994 1.00 42.49 102 THR A O 1
ATOM 744 N N . GLY A 1 104 ? 40.649 77.400 88.720 1.00 43.72 103 GLY A N 1
ATOM 745 C CA . GLY A 1 104 ? 40.627 76.139 87.957 1.00 43.92 103 GLY A CA 1
ATOM 746 C C . GLY A 1 104 ? 41.561 76.117 86.758 1.00 43.90 103 GLY A C 1
ATOM 747 O O . GLY A 1 104 ? 41.344 75.364 85.819 1.00 43.91 103 GLY A O 1
ATOM 748 N N . ASP A 1 105 ? 42.611 76.933 86.799 1.00 44.50 104 ASP A N 1
ATOM 749 C CA . ASP A 1 105 ? 43.460 77.200 85.628 1.00 44.00 104 ASP A CA 1
ATOM 750 C C . ASP A 1 105 ? 44.844 77.693 86.048 1.00 43.40 104 ASP A C 1
ATOM 751 O O . ASP A 1 105 ? 44.981 78.844 86.499 1.00 43.43 104 ASP A O 1
ATOM 756 N N . PHE A 1 106 ? 45.854 76.832 85.881 1.00 41.37 105 PHE A N 1
ATOM 757 C CA . PHE A 1 106 ? 47.213 77.100 86.353 1.00 40.55 105 PHE A CA 1
ATOM 758 C C . PHE A 1 106 ? 47.813 78.346 85.716 1.00 39.92 105 PHE A C 1
ATOM 759 O O . PHE A 1 106 ? 48.424 79.170 86.386 1.00 40.52 105 PHE A O 1
ATOM 767 N N . ALA A 1 107 ? 47.622 78.490 84.415 1.00 39.62 106 ALA A N 1
ATOM 768 C CA . ALA A 1 107 ? 48.102 79.660 83.693 1.00 40.03 106 ALA A CA 1
ATOM 769 C C . ALA A 1 107 ? 47.451 80.980 84.178 1.00 43.50 106 ALA A C 1
ATOM 770 O O . ALA A 1 107 ? 48.131 82.006 84.261 1.00 45.01 106 ALA A O 1
ATOM 772 N N . ARG A 1 108 ? 46.151 80.964 84.492 1.00 45.89 107 ARG A N 1
ATOM 773 C CA . ARG A 1 108 ? 45.485 82.169 85.008 1.00 47.73 107 ARG A CA 1
ATOM 774 C C . ARG A 1 108 ? 45.988 82.437 86.409 1.00 46.01 107 ARG A C 1
ATOM 775 O O . ARG A 1 108 ? 46.149 83.589 86.793 1.00 46.34 107 ARG A O 1
ATOM 781 N N . GLY A 1 109 ? 46.243 81.377 87.169 1.00 44.52 108 GLY A N 1
ATOM 782 C CA . GLY A 1 109 ? 46.796 81.533 88.508 1.00 43.87 108 GLY A CA 1
ATOM 783 C C . GLY A 1 109 ? 48.164 82.196 88.484 1.00 44.03 108 GLY A C 1
ATOM 784 O O . GLY A 1 109 ? 48.444 83.092 89.287 1.00 42.68 108 GLY A O 1
ATOM 785 N N . ILE A 1 110 ? 49.007 81.757 87.545 1.00 42.26 109 ILE A N 1
ATOM 786 C CA . ILE A 1 110 ? 50.347 82.300 87.399 1.00 40.18 109 ILE A CA 1
ATOM 787 C C . ILE A 1 110 ? 50.274 83.779 87.030 1.00 43.34 109 ILE A C 1
ATOM 788 O O . ILE A 1 110 ? 51.026 84.605 87.567 1.00 43.62 109 ILE A O 1
ATOM 793 N N . SER A 1 111 ? 49.355 84.135 86.141 1.00 45.30 110 SER A N 1
ATOM 794 C CA . SER A 1 111 ? 49.257 85.540 85.735 1.00 47.87 110 SER A CA 1
ATOM 795 C C . SER A 1 111 ? 48.696 86.431 86.864 1.00 48.52 110 SER A C 1
ATOM 796 O O . SER A 1 111 ? 49.103 87.579 86.982 1.00 48.49 110 SER A O 1
ATOM 799 N N . GLU A 1 112 ? 47.808 85.901 87.708 1.00 49.03 111 GLU A N 1
ATOM 800 C CA . GLU A 1 112 ? 47.360 86.639 88.893 1.00 49.79 111 GLU A CA 1
ATOM 801 C C . GLU A 1 112 ? 48.472 86.859 89.907 1.00 48.58 111 GLU A C 1
ATOM 802 O O . GLU A 1 112 ? 48.599 87.941 90.457 1.00 49.72 111 GLU A O 1
ATOM 816 N N . SER A 1 114 ? 51.541 86.994 89.070 1.00 43.87 113 SER A N 1
ATOM 817 C CA . SER A 1 114 ? 52.447 87.939 88.420 1.00 44.55 113 SER A CA 1
ATOM 818 C C . SER A 1 114 ? 52.119 89.383 88.749 1.00 44.78 113 SER A C 1
ATOM 819 O O . SER A 1 114 ? 53.020 90.164 89.045 1.00 44.22 113 SER A O 1
ATOM 822 N N . LYS A 1 115 ? 50.831 89.726 88.691 1.00 45.86 114 LYS A N 1
ATOM 823 C CA . LYS A 1 115 ? 50.356 91.070 89.057 1.00 47.06 114 LYS A CA 1
ATOM 824 C C . LYS A 1 115 ? 50.711 91.361 90.505 1.00 45.14 114 LYS A C 1
ATOM 825 O O . LYS A 1 115 ? 51.272 92.399 90.819 1.00 46.05 114 LYS A O 1
ATOM 831 N N . VAL A 1 116 ? 50.386 90.442 91.396 1.00 44.32 115 VAL A N 1
ATOM 832 C CA . VAL A 1 116 ? 50.695 90.634 92.793 1.00 43.29 115 VAL A CA 1
ATOM 833 C C . VAL A 1 116 ? 52.186 90.874 93.014 1.00 43.89 115 VAL A C 1
ATOM 834 O O . VAL A 1 116 ? 52.553 91.686 93.836 1.00 45.36 115 VAL A O 1
ATOM 838 N N . LEU A 1 117 ? 53.049 90.174 92.286 1.00 42.84 116 LEU A N 1
ATOM 839 C CA . LEU A 1 117 ? 54.488 90.306 92.486 1.00 40.93 116 LEU A CA 1
ATOM 840 C C . LEU A 1 117 ? 55.137 91.341 91.535 1.00 41.52 116 LEU A C 1
ATOM 841 O O . LEU A 1 117 ? 56.378 91.419 91.432 1.00 40.57 116 LEU A O 1
ATOM 846 N N . ASN A 1 118 ? 54.321 92.157 90.867 1.00 41.95 117 ASN A N 1
ATOM 847 C CA . ASN A 1 118 ? 54.843 93.161 89.929 1.00 43.05 117 ASN A CA 1
ATOM 848 C C . ASN A 1 118 ? 55.872 92.579 88.982 1.00 42.42 117 ASN A C 1
ATOM 849 O O . ASN A 1 118 ? 56.952 93.134 88.827 1.00 42.50 117 ASN A O 1
ATOM 854 N N . VAL A 1 119 ? 55.547 91.445 88.379 1.00 42.87 118 VAL A N 1
ATOM 855 C CA . VAL A 1 119 ? 56.452 90.746 87.489 1.00 41.87 118 VAL A CA 1
ATOM 856 C C . VAL A 1 119 ? 56.567 91.506 86.165 1.00 43.11 118 VAL A C 1
ATOM 857 O O . VAL A 1 119 ? 55.576 91.887 85.574 1.00 41.37 118 VAL A O 1
ATOM 861 N N . ARG A 1 120 ? 57.784 91.782 85.726 1.00 46.35 119 ARG A N 1
ATOM 862 C CA . ARG A 1 120 ? 57.992 92.363 84.398 1.00 47.68 119 ARG A CA 1
ATOM 863 C C . ARG A 1 120 ? 58.283 91.159 83.503 1.00 48.69 119 ARG A C 1
ATOM 864 O O . ARG A 1 120 ? 59.370 90.554 83.589 1.00 49.53 119 ARG A O 1
ATOM 865 N N . GLY A 1 121 ? 57.291 90.773 82.708 1.00 47.88 120 GLY A N 1
ATOM 866 C CA . GLY A 1 121 ? 57.428 89.690 81.730 1.00 47.35 120 GLY A CA 1
ATOM 867 C C . GLY A 1 121 ? 56.232 88.775 81.804 1.00 46.06 120 GLY A C 1
ATOM 868 O O . GLY A 1 121 ? 55.400 88.926 82.687 1.00 47.20 120 GLY A O 1
ATOM 869 N N . LYS A 1 122 ? 56.142 87.828 80.881 1.00 44.36 121 LYS A N 1
ATOM 870 C CA . LYS A 1 122 ? 55.055 86.862 80.874 1.00 43.92 121 LYS A CA 1
ATOM 871 C C . LYS A 1 122 ? 55.678 85.545 81.289 1.00 41.31 121 LYS A C 1
ATOM 872 O O . LYS A 1 122 ? 56.678 85.124 80.712 1.00 40.33 121 LYS A O 1
ATOM 876 N N . VAL A 1 123 ? 55.110 84.937 82.323 1.00 38.48 122 VAL A N 1
ATOM 877 C CA . VAL A 1 123 ? 55.500 83.607 82.740 1.00 37.58 122 VAL A CA 1
ATOM 878 C C . VAL A 1 123 ? 54.395 82.626 82.360 1.00 36.57 122 VAL A C 1
ATOM 879 O O . VAL A 1 123 ? 53.250 82.814 82.725 1.00 36.54 122 VAL A O 1
ATOM 883 N N . LEU A 1 124 ? 54.755 81.587 81.618 1.00 35.63 123 LEU A N 1
ATOM 884 C CA . LEU A 1 124 ? 53.811 80.570 81.177 1.00 35.14 123 LEU A CA 1
ATOM 885 C C . LEU A 1 124 ? 54.285 79.176 81.549 1.00 34.41 123 LEU A C 1
ATOM 886 O O . LEU A 1 124 ? 55.479 78.866 81.498 1.00 34.50 123 LEU A O 1
ATOM 891 N N . PRO A 1 125 ? 53.360 78.308 81.915 1.00 34.30 124 PRO A N 1
ATOM 892 C CA . PRO A 1 125 ? 53.730 76.910 82.075 1.00 35.02 124 PRO A CA 1
ATOM 893 C C . PRO A 1 125 ? 53.795 76.214 80.715 1.00 35.80 124 PRO A C 1
ATOM 894 O O . PRO A 1 125 ? 53.082 76.595 79.800 1.00 33.92 124 PRO A O 1
ATOM 898 N N . ALA A 1 126 ? 54.650 75.199 80.604 1.00 37.06 125 ALA A N 1
ATOM 899 C CA . ALA A 1 126 ? 54.820 74.417 79.378 1.00 36.99 125 ALA A CA 1
ATOM 900 C C . ALA A 1 126 ? 53.504 73.798 78.912 1.00 38.21 125 ALA A C 1
ATOM 901 O O . ALA A 1 126 ? 53.309 73.590 77.713 1.00 39.27 125 ALA A O 1
ATOM 903 N N . SER A 1 127 ? 52.643 73.496 79.879 1.00 38.17 126 SER A N 1
ATOM 904 C CA . SER A 1 127 ? 51.281 73.032 79.655 1.00 39.38 126 SER A CA 1
ATOM 905 C C . SER A 1 127 ? 50.391 73.419 80.839 1.00 38.89 126 SER A C 1
ATOM 906 O O . SER A 1 127 ? 50.891 73.639 81.936 1.00 39.51 126 SER A O 1
ATOM 909 N N . ASN A 1 128 ? 49.080 73.482 80.628 1.00 39.17 127 ASN A N 1
ATOM 910 C CA . ASN A 1 128 ? 48.143 73.781 81.719 1.00 38.19 127 ASN A CA 1
ATOM 911 C C . ASN A 1 128 ? 47.752 72.559 82.538 1.00 38.20 127 ASN A C 1
ATOM 912 O O . ASN A 1 128 ? 46.988 72.646 83.479 1.00 38.42 127 ASN A O 1
ATOM 917 N N . ARG A 1 129 ? 48.300 71.411 82.186 1.00 39.58 128 ARG A N 1
ATOM 918 C CA . ARG A 1 129 ? 48.150 70.206 82.977 1.00 41.02 128 ARG A CA 1
ATOM 919 C C . ARG A 1 129 ? 49.509 69.567 83.225 1.00 39.76 128 ARG A C 1
ATOM 920 O O . ARG A 1 129 ? 50.458 69.781 82.473 1.00 40.66 128 ARG A O 1
ATOM 928 N N . SER A 1 130 ? 49.598 68.774 84.285 1.00 39.49 129 SER A N 1
ATOM 929 C CA . SER A 1 130 ? 50.809 68.012 84.596 1.00 39.55 129 SER A CA 1
ATOM 930 C C . SER A 1 130 ? 51.286 67.234 83.388 1.00 37.98 129 SER A C 1
ATOM 931 O O . SER A 1 130 ? 50.478 66.723 82.626 1.00 39.19 129 SER A O 1
ATOM 934 N N . ILE A 1 131 ? 52.602 67.123 83.274 1.00 36.30 130 ILE A N 1
ATOM 935 C CA . ILE A 1 131 ? 53.268 66.278 82.313 1.00 35.66 130 ILE A CA 1
ATOM 936 C C . ILE A 1 131 ? 54.008 65.227 83.106 1.00 35.96 130 ILE A C 1
ATOM 937 O O . ILE A 1 131 ? 54.524 65.543 84.168 1.00 34.54 130 ILE A O 1
ATOM 942 N N . ILE A 1 132 ? 54.028 63.991 82.608 1.00 35.81 131 ILE A N 1
ATOM 943 C CA . ILE A 1 132 ? 54.811 62.904 83.195 1.00 36.11 131 ILE A CA 1
ATOM 944 C C . ILE A 1 132 ? 56.007 62.660 82.293 1.00 35.04 131 ILE A C 1
ATOM 945 O O . ILE A 1 132 ? 55.851 62.487 81.079 1.00 35.05 131 ILE A O 1
ATOM 950 N N . LEU A 1 133 ? 57.196 62.650 82.882 1.00 34.36 132 LEU A N 1
ATOM 951 C CA . LEU A 1 133 ? 58.418 62.450 82.125 1.00 33.93 132 LEU A CA 1
ATOM 952 C C . LEU A 1 133 ? 58.804 60.985 82.267 1.00 35.39 132 LEU A C 1
ATOM 953 O O . LEU A 1 133 ? 58.736 60.427 83.353 1.00 36.05 132 LEU A O 1
ATOM 958 N N . HIS A 1 134 ? 59.164 60.358 81.153 1.00 35.72 133 HIS A N 1
ATOM 959 C CA . HIS A 1 134 ? 59.632 58.982 81.149 1.00 36.02 133 HIS A CA 1
ATOM 960 C C . HIS A 1 134 ? 60.991 58.914 80.503 1.00 35.71 133 HIS A C 1
ATOM 961 O O . HIS A 1 134 ? 61.269 59.641 79.563 1.00 35.48 133 HIS A O 1
ATOM 968 N N . GLY A 1 135 ? 61.826 58.018 81.003 1.00 36.44 134 GLY A N 1
ATOM 969 C CA . GLY A 1 135 ? 63.125 57.772 80.420 1.00 37.90 134 GLY A CA 1
ATOM 970 C C . GLY A 1 135 ? 63.237 56.352 79.885 1.00 39.25 134 GLY A C 1
ATOM 971 O O . GLY A 1 135 ? 63.061 55.386 80.624 1.00 39.54 134 GLY A O 1
ATOM 972 N N . GLU A 1 136 ? 63.537 56.218 78.597 1.00 40.23 135 GLU A N 1
ATOM 973 C CA . GLU A 1 136 ? 63.929 54.933 78.043 1.00 41.13 135 GLU A CA 1
ATOM 974 C C . GLU A 1 136 ? 65.437 54.770 78.263 1.00 40.90 135 GLU A C 1
ATOM 975 O O . GLU A 1 136 ? 66.221 55.603 77.834 1.00 39.56 135 GLU A O 1
ATOM 989 N N . GLU A 1 138 ? 69.164 52.482 77.951 1.00 48.56 137 GLU A N 1
ATOM 990 C CA . GLU A 1 138 ? 69.824 51.758 76.863 1.00 51.49 137 GLU A CA 1
ATOM 991 C C . GLU A 1 138 ? 69.311 50.327 76.733 1.00 50.78 137 GLU A C 1
ATOM 992 O O . GLU A 1 138 ? 69.097 49.847 75.621 1.00 49.27 137 GLU A O 1
ATOM 998 N N . ASP A 1 139 ? 69.075 49.661 77.866 1.00 50.64 138 ASP A N 1
ATOM 999 C CA . ASP A 1 139 ? 68.516 48.292 77.846 1.00 50.40 138 ASP A CA 1
ATOM 1000 C C . ASP A 1 139 ? 67.069 48.197 77.330 1.00 50.81 138 ASP A C 1
ATOM 1001 O O . ASP A 1 139 ? 66.559 47.111 77.171 1.00 53.16 138 ASP A O 1
ATOM 1006 N N . GLY A 1 140 ? 66.396 49.322 77.101 1.00 50.14 139 GLY A N 1
ATOM 1007 C CA . GLY A 1 140 ? 65.025 49.305 76.608 1.00 48.89 139 GLY A CA 1
ATOM 1008 C C . GLY A 1 140 ? 63.966 49.497 77.687 1.00 48.22 139 GLY A C 1
ATOM 1009 O O . GLY A 1 140 ? 62.798 49.783 77.367 1.00 48.46 139 GLY A O 1
ATOM 1010 N N . THR A 1 141 ? 64.348 49.341 78.956 1.00 46.78 140 THR A N 1
ATOM 1011 C CA . THR A 1 141 ? 63.411 49.542 80.061 1.00 46.46 140 THR A CA 1
ATOM 1012 C C . THR A 1 141 ? 63.038 51.021 80.191 1.00 46.56 140 THR A C 1
ATOM 1013 O O . THR A 1 141 ? 63.734 51.892 79.676 1.00 46.58 140 THR A O 1
ATOM 1017 N N . ILE A 1 142 ? 61.913 51.282 80.845 1.00 45.36 141 ILE A N 1
ATOM 1018 C CA . ILE A 1 142 ? 61.395 52.620 80.996 1.00 44.98 141 ILE A CA 1
ATOM 1019 C C . ILE A 1 142 ? 61.310 52.946 82.477 1.00 42.69 141 ILE A C 1
ATOM 1020 O O . ILE A 1 142 ? 60.860 52.140 83.250 1.00 43.59 141 ILE A O 1
ATOM 1025 N N . VAL A 1 143 ? 61.790 54.114 82.870 1.00 40.91 142 VAL A N 1
ATOM 1026 C CA . VAL A 1 143 ? 61.630 54.582 84.228 1.00 39.66 142 VAL A CA 1
ATOM 1027 C C . VAL A 1 143 ? 60.712 55.791 84.138 1.00 40.02 142 VAL A C 1
ATOM 1028 O O . VAL A 1 143 ? 60.918 56.683 83.301 1.00 39.97 142 VAL A O 1
ATOM 1032 N N . THR A 1 144 ? 59.694 55.815 84.995 1.00 39.17 143 THR A N 1
ATOM 1033 C CA . THR A 1 144 ? 58.697 56.866 84.968 1.00 38.45 143 THR A CA 1
ATOM 1034 C C . THR A 1 144 ? 58.846 57.836 86.141 1.00 38.71 143 THR A C 1
ATOM 1035 O O . THR A 1 144 ? 59.038 57.426 87.281 1.00 38.65 143 THR A O 1
ATOM 1039 N N . GLY A 1 145 ? 58.764 59.130 85.838 1.00 39.12 144 GLY A N 1
ATOM 1040 C CA . GLY A 1 145 ? 58.846 60.167 86.855 1.00 38.77 144 GLY A CA 1
ATOM 1041 C C . GLY A 1 145 ? 60.176 60.911 86.838 1.00 38.32 144 GLY A C 1
ATOM 1042 O O . GLY A 1 145 ? 61.240 60.299 86.961 1.00 37.13 144 GLY A O 1
ATOM 1043 N N . GLU A 1 146 ? 60.091 62.238 86.710 1.00 38.85 145 GLU A N 1
ATOM 1044 C CA . GLU A 1 146 ? 61.265 63.119 86.631 1.00 39.23 145 GLU A CA 1
ATOM 1045 C C . GLU A 1 146 ? 62.307 62.818 87.687 1.00 39.14 145 GLU A C 1
ATOM 1046 O O . GLU A 1 146 ? 63.461 62.670 87.363 1.00 40.24 145 GLU A O 1
ATOM 1052 N N . SER A 1 147 ? 61.903 62.714 88.945 1.00 40.26 146 SER A N 1
ATOM 1053 C CA . SER A 1 147 ? 62.871 62.519 90.038 1.00 41.47 146 SER A CA 1
ATOM 1054 C C . SER A 1 147 ? 63.384 61.088 90.173 1.00 40.98 146 SER A C 1
ATOM 1055 O O . SER A 1 147 ? 64.381 60.851 90.853 1.00 41.50 146 SER A O 1
ATOM 1058 N N . SER A 1 148 ? 62.686 60.144 89.547 1.00 39.93 147 SER A N 1
ATOM 1059 C CA . SER A 1 148 ? 63.100 58.743 89.537 1.00 38.85 147 SER A CA 1
ATOM 1060 C C . SER A 1 148 ? 64.135 58.400 88.458 1.00 38.22 147 SER A C 1
ATOM 1061 O O . SER A 1 148 ? 64.920 57.454 88.609 1.00 37.28 147 SER A O 1
ATOM 1064 N N . ILE A 1 149 ? 64.095 59.127 87.343 1.00 38.47 148 ILE A N 1
ATOM 1065 C CA . ILE A 1 149 ? 64.950 58.818 86.200 1.00 39.03 148 ILE A CA 1
ATOM 1066 C C . ILE A 1 149 ? 66.451 58.817 86.561 1.00 40.25 148 ILE A C 1
ATOM 1067 O O . ILE A 1 149 ? 67.157 57.884 86.208 1.00 41.88 148 ILE A O 1
ATOM 1072 N N . PRO A 1 150 ? 66.932 59.833 87.286 1.00 41.58 149 PRO A N 1
ATOM 1073 C CA . PRO A 1 150 ? 68.357 59.872 87.617 1.00 43.89 149 PRO A CA 1
ATOM 1074 C C . PRO A 1 150 ? 68.767 58.825 88.645 1.00 45.44 149 PRO A C 1
ATOM 1075 O O . PRO A 1 150 ? 69.944 58.516 88.746 1.00 45.94 149 PRO A O 1
ATOM 1079 N N . LYS A 1 151 ? 67.816 58.298 89.401 1.00 47.50 150 LYS A N 1
ATOM 1080 C CA . LYS A 1 151 ? 68.123 57.284 90.403 1.00 50.57 150 LYS A CA 1
ATOM 1081 C C . LYS A 1 151 ? 68.164 55.866 89.814 1.00 50.97 150 LYS A C 1
ATOM 1082 O O . LYS A 1 151 ? 68.419 54.923 90.541 1.00 51.64 150 LYS A O 1
ATOM 1088 N N . ALA A 1 152 ? 67.917 55.705 88.513 1.00 51.89 151 ALA A N 1
ATOM 1089 C CA . ALA A 1 152 ? 67.875 54.378 87.891 1.00 51.93 151 ALA A CA 1
ATOM 1090 C C . ALA A 1 152 ? 69.237 53.720 87.774 1.00 54.09 151 ALA A C 1
ATOM 1091 O O . ALA A 1 152 ? 69.305 52.511 87.530 1.00 56.90 151 ALA A O 1
ATOM 1093 N N . GLY A 1 153 ? 70.318 54.501 87.895 1.00 54.30 152 GLY A N 1
ATOM 1094 C CA . GLY A 1 153 ? 71.665 53.985 87.687 1.00 54.39 152 GLY A CA 1
ATOM 1095 C C . GLY A 1 153 ? 71.823 53.226 86.374 1.00 54.51 152 GLY A C 1
ATOM 1096 O O . GLY A 1 153 ? 72.540 52.242 86.319 1.00 55.88 152 GLY A O 1
ATOM 1097 N N . LYS A 1 154 ? 71.137 53.668 85.321 1.00 52.99 153 LYS A N 1
ATOM 1098 C CA . LYS A 1 154 ? 71.399 53.178 83.955 1.00 50.84 153 LYS A CA 1
ATOM 1099 C C . LYS A 1 154 ? 71.587 54.389 83.073 1.00 48.64 153 LYS A C 1
ATOM 1100 O O . LYS A 1 154 ? 71.437 55.507 83.552 1.00 48.98 153 LYS A O 1
ATOM 1106 N N . LYS A 1 155 ? 71.953 54.180 81.812 1.00 46.24 154 LYS A N 1
ATOM 1107 C CA . LYS A 1 155 ? 72.189 55.294 80.897 1.00 44.27 154 LYS A CA 1
ATOM 1108 C C . LYS A 1 155 ? 70.921 55.623 80.104 1.00 42.84 154 LYS A C 1
ATOM 1109 O O . LYS A 1 155 ? 70.309 54.742 79.528 1.00 43.68 154 LYS A O 1
ATOM 1115 N N . ILE A 1 156 ? 70.541 56.896 80.078 1.00 41.63 155 ILE A N 1
ATOM 1116 C CA . ILE A 1 156 ? 69.380 57.344 79.333 1.00 40.23 155 ILE A CA 1
ATOM 1117 C C . ILE A 1 156 ? 69.661 57.229 77.841 1.00 41.70 155 ILE A C 1
ATOM 1118 O O . ILE A 1 156 ? 70.718 57.618 77.379 1.00 42.25 155 ILE A O 1
ATOM 1123 N N . LYS A 1 157 ? 68.715 56.661 77.105 1.00 42.33 156 LYS A N 1
ATOM 1124 C CA . LYS A 1 157 ? 68.736 56.650 75.638 1.00 41.91 156 LYS A CA 1
ATOM 1125 C C . LYS A 1 157 ? 67.899 57.823 75.155 1.00 40.44 156 LYS A C 1
ATOM 1126 O O . LYS A 1 157 ? 68.320 58.567 74.303 1.00 38.68 156 LYS A O 1
ATOM 1132 N N . ARG A 1 158 ? 66.702 57.983 75.704 1.00 40.97 157 ARG A N 1
ATOM 1133 C CA . ARG A 1 158 ? 65.885 59.152 75.414 1.00 42.59 157 ARG A CA 1
ATOM 1134 C C . ARG A 1 158 ? 64.813 59.376 76.469 1.00 39.93 157 ARG A C 1
ATOM 1135 O O . ARG A 1 158 ? 64.575 58.519 77.325 1.00 39.56 157 ARG A O 1
ATOM 1143 N N . VAL A 1 159 ? 64.173 60.534 76.384 1.00 36.45 158 VAL A N 1
ATOM 1144 C CA . VAL A 1 159 ? 63.035 60.831 77.219 1.00 35.16 158 VAL A CA 1
ATOM 1145 C C . VAL A 1 159 ? 61.839 61.144 76.340 1.00 33.90 158 VAL A C 1
ATOM 1146 O O . VAL A 1 159 ? 61.995 61.510 75.192 1.00 33.82 158 VAL A O 1
ATOM 1150 N N . PHE A 1 160 ? 60.652 61.006 76.911 1.00 33.42 159 PHE A N 1
ATOM 1151 C CA . PHE A 1 160 ? 59.416 61.362 76.239 1.00 34.39 159 PHE A CA 1
ATOM 1152 C C . PHE A 1 160 ? 58.335 61.687 77.292 1.00 34.42 159 PHE A C 1
ATOM 1153 O O . PHE A 1 160 ? 58.509 61.370 78.473 1.00 32.89 159 PHE A O 1
ATOM 1161 N N . LEU A 1 161 ? 57.246 62.319 76.849 1.00 33.93 160 LEU A N 1
ATOM 1162 C CA . LEU A 1 161 ? 56.234 62.849 77.732 1.00 35.45 160 LEU A CA 1
ATOM 1163 C C . LEU A 1 161 ? 54.926 62.113 77.543 1.00 37.38 160 LEU A C 1
ATOM 1164 O O . LEU A 1 161 ? 54.603 61.716 76.440 1.00 38.28 160 LEU A O 1
ATOM 1169 N N . THR A 1 162 ? 54.174 61.943 78.626 1.00 38.83 161 THR A N 1
ATOM 1170 C CA . THR A 1 162 ? 52.754 61.611 78.536 1.00 39.55 161 THR A CA 1
ATOM 1171 C C . THR A 1 162 ? 52.023 62.597 79.437 1.00 40.20 161 THR A C 1
ATOM 1172 O O . THR A 1 162 ? 52.637 63.192 80.292 1.00 40.96 161 THR A O 1
ATOM 1176 N N . PRO A 1 163 ? 50.713 62.795 79.251 1.00 42.45 162 PRO A N 1
ATOM 1177 C CA . PRO A 1 163 ? 49.801 62.264 78.233 1.00 43.05 162 PRO A CA 1
ATOM 1178 C C . PRO A 1 163 ? 50.256 62.660 76.850 1.00 44.19 162 PRO A C 1
ATOM 1179 O O . PRO A 1 163 ? 50.846 63.718 76.707 1.00 44.90 162 PRO A O 1
ATOM 1183 N N . LYS A 1 164 ? 49.981 61.842 75.846 1.00 46.01 163 LYS A N 1
ATOM 1184 C CA . LYS A 1 164 ? 50.449 62.139 74.501 1.00 48.98 163 LYS A CA 1
ATOM 1185 C C . LYS A 1 164 ? 49.739 63.357 73.909 1.00 48.64 163 LYS A C 1
ATOM 1186 O O . LYS A 1 164 ? 50.298 64.025 73.067 1.00 48.82 163 LYS A O 1
ATOM 1192 N N . ASP A 1 165 ? 48.515 63.636 74.344 1.00 50.23 164 ASP A N 1
ATOM 1193 C CA . ASP A 1 165 ? 47.778 64.818 73.866 1.00 52.36 164 ASP A CA 1
ATOM 1194 C C . ASP A 1 165 ? 47.978 66.052 74.755 1.00 50.07 164 ASP A C 1
ATOM 1195 O O . ASP A 1 165 ? 47.118 66.922 74.813 1.00 51.06 164 ASP A O 1
ATOM 1200 N N . THR A 1 166 ? 49.123 66.113 75.434 1.00 47.18 165 THR A N 1
ATOM 1201 C CA . THR A 1 166 ? 49.561 67.302 76.166 1.00 44.47 165 THR A CA 1
ATOM 1202 C C . THR A 1 166 ? 49.614 68.467 75.210 1.00 43.72 165 THR A C 1
ATOM 1203 O O . THR A 1 166 ? 50.106 68.324 74.083 1.00 42.64 165 THR A O 1
ATOM 1207 N N . LYS A 1 167 ? 49.066 69.600 75.638 1.00 44.14 166 LYS A N 1
ATOM 1208 C CA . LYS A 1 167 ? 48.963 70.787 74.783 1.00 44.87 166 LYS A CA 1
ATOM 1209 C C . LYS A 1 167 ? 49.731 71.917 75.438 1.00 43.50 166 LYS A C 1
ATOM 1210 O O . LYS A 1 167 ? 49.656 72.095 76.654 1.00 42.91 166 LYS A O 1
ATOM 1216 N N . PRO A 1 168 ? 50.437 72.712 74.635 1.00 42.17 167 PRO A N 1
ATOM 1217 C CA . PRO A 1 168 ? 51.030 73.943 75.136 1.00 41.57 167 PRO A CA 1
ATOM 1218 C C . PRO A 1 168 ? 49.946 75.003 75.193 1.00 41.90 167 PRO A C 1
ATOM 1219 O O . PRO A 1 168 ? 48.862 74.784 74.660 1.00 43.21 167 PRO A O 1
ATOM 1223 N N . LEU A 1 169 ? 50.225 76.132 75.829 1.00 41.52 168 LEU A N 1
ATOM 1224 C CA . LEU A 1 169 ? 49.302 77.250 75.855 1.00 39.63 168 LEU A CA 1
ATOM 1225 C C . LEU A 1 169 ? 49.371 77.967 74.529 1.00 39.97 168 LEU A C 1
ATOM 1226 O O . LEU A 1 169 ? 50.453 78.078 73.962 1.00 39.20 168 LEU A O 1
ATOM 1231 N N . ARG A 1 170 ? 48.217 78.440 74.035 1.00 41.77 169 ARG A N 1
ATOM 1232 C CA . ARG A 1 170 ? 48.142 79.258 72.823 1.00 43.00 169 ARG A CA 1
ATOM 1233 C C . ARG A 1 170 ? 49.104 80.435 72.925 1.00 42.57 169 ARG A C 1
ATOM 1234 O O . ARG A 1 170 ? 49.866 80.686 71.999 1.00 41.33 169 ARG A O 1
ATOM 1239 N N . GLU A 1 171 ? 49.095 81.110 74.073 1.00 44.15 170 GLU A N 1
ATOM 1240 C CA . GLU A 1 171 ? 50.007 82.222 74.336 1.00 45.67 170 GLU A CA 1
ATOM 1241 C C . GLU A 1 171 ? 51.479 81.848 74.161 1.00 45.03 170 GLU A C 1
ATOM 1242 O O . GLU A 1 171 ? 52.294 82.675 73.743 1.00 46.26 170 GLU A O 1
ATOM 1248 N N . GLY A 1 172 ? 51.824 80.618 74.531 1.00 43.62 171 GLY A N 1
ATOM 1249 C CA . GLY A 1 172 ? 53.190 80.127 74.360 1.00 43.74 171 GLY A CA 1
ATOM 1250 C C . GLY A 1 172 ? 53.616 80.092 72.909 1.00 43.95 171 GLY A C 1
ATOM 1251 O O . GLY A 1 172 ? 54.701 80.556 72.558 1.00 43.06 171 GLY A O 1
ATOM 1252 N N . LEU A 1 173 ? 52.739 79.531 72.074 1.00 43.90 172 LEU A N 1
ATOM 1253 C CA . LEU A 1 173 ? 52.990 79.416 70.655 1.00 42.74 172 LEU A CA 1
ATOM 1254 C C . LEU A 1 173 ? 53.054 80.804 69.990 1.00 42.82 172 LEU A C 1
ATOM 1255 O O . LEU A 1 173 ? 53.900 81.039 69.136 1.00 41.76 172 LEU A O 1
ATOM 1260 N N . GLU A 1 174 ? 52.194 81.728 70.400 1.00 43.48 173 GLU A N 1
ATOM 1261 C CA . GLU A 1 174 ? 52.273 83.106 69.901 1.00 46.35 173 GLU A CA 1
ATOM 1262 C C . GLU A 1 174 ? 53.631 83.728 70.260 1.00 45.99 173 GLU A C 1
ATOM 1263 O O . GLU A 1 174 ? 54.256 84.363 69.410 1.00 46.85 173 GLU A O 1
ATOM 1269 N N . ALA A 1 175 ? 54.083 83.521 71.503 1.00 44.78 174 ALA A N 1
ATOM 1270 C CA . ALA A 1 175 ? 55.355 84.039 71.982 1.00 42.78 174 ALA A CA 1
ATOM 1271 C C . ALA A 1 175 ? 56.529 83.573 71.135 1.00 42.95 174 ALA A C 1
ATOM 1272 O O . ALA A 1 175 ? 57.431 84.340 70.860 1.00 44.66 174 ALA A O 1
ATOM 1274 N N . ILE A 1 176 ? 56.516 82.321 70.710 1.00 43.25 175 ILE A N 1
ATOM 1275 C CA . ILE A 1 176 ? 57.582 81.779 69.877 1.00 43.71 175 ILE A CA 1
ATOM 1276 C C . ILE A 1 176 ? 57.524 82.438 68.499 1.00 45.74 175 ILE A C 1
ATOM 1277 O O . ILE A 1 176 ? 58.556 82.836 67.949 1.00 45.28 175 ILE A O 1
ATOM 1282 N N . ARG A 1 177 ? 56.310 82.579 67.971 1.00 47.66 176 ARG A N 1
ATOM 1283 C CA . ARG A 1 177 ? 56.064 83.195 66.667 1.00 49.95 176 ARG A CA 1
ATOM 1284 C C . ARG A 1 177 ? 56.626 84.609 66.632 1.00 49.19 176 ARG A C 1
ATOM 1285 O O . ARG A 1 177 ? 57.311 84.959 65.682 1.00 50.14 176 ARG A O 1
ATOM 1291 N N . LYS A 1 178 ? 56.357 85.399 67.677 1.00 49.28 177 LYS A N 1
ATOM 1292 C CA . LYS A 1 178 ? 56.814 86.803 67.776 1.00 49.72 177 LYS A CA 1
ATOM 1293 C C . LYS A 1 178 ? 58.267 86.994 68.302 1.00 47.37 177 LYS A C 1
ATOM 1294 O O . LYS A 1 178 ? 58.758 88.104 68.348 1.00 47.74 177 LYS A O 1
ATOM 1298 N N . ALA A 1 179 ? 58.955 85.917 68.668 1.00 46.13 178 ALA A N 1
ATOM 1299 C CA . ALA A 1 179 ? 60.258 86.015 69.305 1.00 45.84 178 ALA A CA 1
ATOM 1300 C C . ALA A 1 179 ? 61.347 86.531 68.374 1.00 45.88 178 ALA A C 1
ATOM 1301 O O . ALA A 1 179 ? 61.458 86.075 67.249 1.00 46.59 178 ALA A O 1
ATOM 1303 N N . ASP A 1 180 ? 62.166 87.455 68.869 1.00 46.01 179 ASP A N 1
ATOM 1304 C CA . ASP A 1 180 ? 63.399 87.858 68.186 1.00 45.74 179 ASP A CA 1
ATOM 1305 C C . ASP A 1 180 ? 64.554 86.946 68.568 1.00 45.01 179 ASP A C 1
ATOM 1306 O O . ASP A 1 180 ? 65.381 86.612 67.719 1.00 46.75 179 ASP A O 1
ATOM 1311 N N . VAL A 1 181 ? 64.625 86.566 69.847 1.00 43.52 180 VAL A N 1
ATOM 1312 C CA . VAL A 1 181 ? 65.605 85.577 70.317 1.00 41.44 180 VAL A CA 1
ATOM 1313 C C . VAL A 1 181 ? 64.893 84.462 71.060 1.00 40.58 180 VAL A C 1
ATOM 1314 O O . VAL A 1 181 ? 63.941 84.725 71.805 1.00 40.39 180 VAL A O 1
ATOM 1318 N N . ILE A 1 182 ? 65.333 83.222 70.813 1.00 38.93 181 ILE A N 1
ATOM 1319 C CA . ILE A 1 182 ? 64.828 82.027 71.498 1.00 36.60 181 ILE A CA 1
ATOM 1320 C C . ILE A 1 182 ? 65.979 81.417 72.272 1.00 36.90 181 ILE A C 1
ATOM 1321 O O . ILE A 1 182 ? 66.955 80.991 71.671 1.00 36.77 181 ILE A O 1
ATOM 1326 N N . VAL A 1 183 ? 65.870 81.382 73.600 1.00 36.44 182 VAL A N 1
ATOM 1327 C CA . VAL A 1 183 ? 66.916 80.834 74.459 1.00 34.05 182 VAL A CA 1
ATOM 1328 C C . VAL A 1 183 ? 66.460 79.528 75.051 1.00 34.25 182 VAL A C 1
ATOM 1329 O O . VAL A 1 183 ? 65.417 79.471 75.659 1.00 33.75 182 VAL A O 1
ATOM 1333 N N . ILE A 1 184 ? 67.268 78.491 74.886 1.00 34.99 183 ILE A N 1
ATOM 1334 C CA . ILE A 1 184 ? 67.010 77.180 75.435 1.00 35.14 183 ILE A CA 1
ATOM 1335 C C . ILE A 1 184 ? 67.998 76.949 76.578 1.00 36.60 183 ILE A C 1
ATOM 1336 O O . ILE A 1 184 ? 69.211 76.909 76.381 1.00 35.43 183 ILE A O 1
ATOM 1341 N N . GLY A 1 185 ? 67.465 76.802 77.777 1.00 37.07 184 GLY A N 1
ATOM 1342 C CA . GLY A 1 185 ? 68.273 76.592 78.958 1.00 37.70 184 GLY A CA 1
ATOM 1343 C C . GLY A 1 185 ? 68.665 77.911 79.581 1.00 38.79 184 GLY A C 1
ATOM 1344 O O . GLY A 1 185 ? 68.238 78.970 79.130 1.00 40.06 184 GLY A O 1
ATOM 1345 N N . PRO A 1 186 ? 69.490 77.861 80.629 1.00 39.45 185 PRO A N 1
ATOM 1346 C CA . PRO A 1 186 ? 70.149 76.663 81.184 1.00 38.79 185 PRO A CA 1
ATOM 1347 C C . PRO A 1 186 ? 69.282 75.825 82.130 1.00 37.71 185 PRO A C 1
ATOM 1348 O O . PRO A 1 186 ? 68.369 76.327 82.749 1.00 39.28 185 PRO A O 1
ATOM 1352 N N . GLY A 1 187 ? 69.595 74.546 82.228 1.00 37.16 186 GLY A N 1
ATOM 1353 C CA . GLY A 1 187 ? 68.869 73.627 83.068 1.00 36.36 186 GLY A CA 1
ATOM 1354 C C . GLY A 1 187 ? 69.262 72.207 82.740 1.00 36.59 186 GLY A C 1
ATOM 1355 O O . GLY A 1 187 ? 70.016 71.985 81.802 1.00 35.71 186 GLY A O 1
ATOM 1356 N N . SER A 1 188 ? 68.789 71.243 83.535 1.00 36.82 187 SER A N 1
ATOM 1357 C CA . SER A 1 188 ? 68.993 69.843 83.210 1.00 37.51 187 SER A CA 1
ATOM 1358 C C . SER A 1 188 ? 68.550 69.580 81.779 1.00 37.00 187 SER A C 1
ATOM 1359 O O . SER A 1 188 ? 67.454 70.025 81.374 1.00 36.60 187 SER A O 1
ATOM 1362 N N . LEU A 1 189 ? 69.395 68.839 81.050 1.00 35.59 188 LEU A N 1
ATOM 1363 C CA . LEU A 1 189 ? 69.119 68.435 79.691 1.00 34.62 188 LEU A CA 1
ATOM 1364 C C . LEU A 1 189 ? 67.864 67.585 79.657 1.00 35.07 188 LEU A C 1
ATOM 1365 O O . LEU A 1 189 ? 66.922 67.902 78.933 1.00 35.16 188 LEU A O 1
ATOM 1370 N N . TYR A 1 190 ? 67.851 66.526 80.464 1.00 35.40 189 TYR A N 1
ATOM 1371 C CA . TYR A 1 190 ? 66.821 65.503 80.397 1.00 35.95 189 TYR A CA 1
ATOM 1372 C C . TYR A 1 190 ? 65.579 65.807 81.221 1.00 36.40 189 TYR A C 1
ATOM 1373 O O . TYR A 1 190 ? 64.494 65.315 80.890 1.00 38.32 189 TYR A O 1
ATOM 1382 N N . THR A 1 191 ? 65.738 66.615 82.267 1.00 36.08 190 THR A N 1
ATOM 1383 C CA . THR A 1 191 ? 64.658 66.890 83.218 1.00 36.19 190 THR A CA 1
ATOM 1384 C C . THR A 1 191 ? 64.120 68.346 83.216 1.00 37.31 190 THR A C 1
ATOM 1385 O O . THR A 1 191 ? 63.153 68.638 83.900 1.00 37.89 190 THR A O 1
ATOM 1389 N N . SER A 1 192 ? 64.698 69.240 82.412 1.00 38.61 191 SER A N 1
ATOM 1390 C CA . SER A 1 192 ? 64.140 70.594 82.233 1.00 39.69 191 SER A CA 1
ATOM 1391 C C . SER A 1 192 ? 64.049 71.077 80.786 1.00 39.69 191 SER A C 1
ATOM 1392 O O . SER A 1 192 ? 63.020 71.607 80.379 1.00 40.43 191 SER A O 1
ATOM 1395 N N . VAL A 1 193 ? 65.137 70.936 80.030 1.00 38.41 192 VAL A N 1
ATOM 1396 C CA . VAL A 1 193 ? 65.167 71.425 78.665 1.00 36.71 192 VAL A CA 1
ATOM 1397 C C . VAL A 1 193 ? 64.289 70.562 77.776 1.00 36.52 192 VAL A C 1
ATOM 1398 O O . VAL A 1 193 ? 63.356 71.062 77.188 1.00 35.55 192 VAL A O 1
ATOM 1402 N N . LEU A 1 194 ? 64.566 69.264 77.690 1.00 35.21 193 LEU A N 1
ATOM 1403 C CA . LEU A 1 194 ? 63.775 68.401 76.812 1.00 34.35 193 LEU A CA 1
ATOM 1404 C C . LEU A 1 194 ? 62.259 68.304 77.162 1.00 34.84 193 LEU A C 1
ATOM 1405 O O . LEU A 1 194 ? 61.420 68.386 76.268 1.00 34.50 193 LEU A O 1
ATOM 1410 N N . PRO A 1 195 ? 61.889 68.171 78.453 1.00 35.48 194 PRO A N 1
ATOM 1411 C CA . PRO A 1 195 ? 60.465 68.231 78.795 1.00 36.15 194 PRO A CA 1
ATOM 1412 C C . PRO A 1 195 ? 59.725 69.492 78.356 1.00 37.93 194 PRO A C 1
ATOM 1413 O O . PRO A 1 195 ? 58.511 69.456 78.211 1.00 41.77 194 PRO A O 1
ATOM 1417 N N . ASN A 1 196 ? 60.434 70.593 78.142 1.00 37.23 195 ASN A N 1
ATOM 1418 C CA . ASN A 1 196 ? 59.853 71.779 77.556 1.00 35.95 195 ASN A CA 1
ATOM 1419 C C . ASN A 1 196 ? 59.751 71.637 76.045 1.00 36.84 195 ASN A C 1
ATOM 1420 O O . ASN A 1 196 ? 58.700 71.903 75.473 1.00 38.38 195 ASN A O 1
ATOM 1425 N N . LEU A 1 197 ? 60.850 71.257 75.399 1.00 36.53 196 LEU A N 1
ATOM 1426 C CA . LEU A 1 197 ? 60.909 71.181 73.929 1.00 37.29 196 LEU A CA 1
ATOM 1427 C C . LEU A 1 197 ? 59.993 70.099 73.353 1.00 37.30 196 LEU A C 1
ATOM 1428 O O . LEU A 1 197 ? 59.515 70.232 72.239 1.00 37.65 196 LEU A O 1
ATOM 1433 N N . LEU A 1 198 ? 59.753 69.034 74.108 1.00 37.38 197 LEU A N 1
ATOM 1434 C CA . LEU A 1 198 ? 58.967 67.908 73.598 1.00 36.76 197 LEU A CA 1
ATOM 1435 C C . LEU A 1 198 ? 57.441 68.092 73.708 1.00 36.71 197 LEU A C 1
ATOM 1436 O O . LEU A 1 198 ? 56.695 67.233 73.260 1.00 36.95 197 LEU A O 1
ATOM 1441 N N . VAL A 1 199 ? 56.968 69.199 74.271 1.00 36.40 198 VAL A N 1
ATOM 1442 C CA . VAL A 1 199 ? 55.543 69.457 74.277 1.00 35.29 198 VAL A CA 1
ATOM 1443 C C . VAL A 1 199 ? 55.090 69.563 72.820 1.00 36.49 198 VAL A C 1
ATOM 1444 O O . VAL A 1 199 ? 55.671 70.298 72.049 1.00 37.88 198 VAL A O 1
ATOM 1448 N N . PRO A 1 200 ? 54.097 68.786 72.422 1.00 37.50 199 PRO A N 1
ATOM 1449 C CA . PRO A 1 200 ? 53.627 68.820 71.034 1.00 38.21 199 PRO A CA 1
ATOM 1450 C C . PRO A 1 200 ? 53.336 70.221 70.479 1.00 38.29 199 PRO A C 1
ATOM 1451 O O . PRO A 1 200 ? 52.577 70.971 71.074 1.00 38.74 199 PRO A O 1
ATOM 1455 N N . GLY A 1 201 ? 53.958 70.551 69.352 1.00 38.04 200 GLY A N 1
ATOM 1456 C CA . GLY A 1 201 ? 53.811 71.844 68.726 1.00 39.20 200 GLY A CA 1
ATOM 1457 C C . GLY A 1 201 ? 54.974 72.795 68.937 1.00 40.65 200 GLY A C 1
ATOM 1458 O O . GLY A 1 201 ? 55.191 73.687 68.119 1.00 41.80 200 GLY A O 1
ATOM 1459 N N . ILE A 1 202 ? 55.727 72.611 70.021 1.00 39.73 201 ILE A N 1
ATOM 1460 C CA . ILE A 1 202 ? 56.760 73.579 70.397 1.00 38.71 201 ILE A CA 1
ATOM 1461 C C . ILE A 1 202 ? 57.968 73.544 69.445 1.00 39.52 201 ILE A C 1
ATOM 1462 O O . ILE A 1 202 ? 58.429 74.599 69.002 1.00 40.21 201 ILE A O 1
ATOM 1467 N N . CYS A 1 203 ? 58.449 72.353 69.103 1.00 40.25 202 CYS A N 1
ATOM 1468 C CA . CYS A 1 203 ? 59.508 72.219 68.099 1.00 42.60 202 CYS A CA 1
ATOM 1469 C C . CYS A 1 203 ? 59.148 72.747 66.726 1.00 44.07 202 CYS A C 1
ATOM 1470 O O . CYS A 1 203 ? 59.973 73.368 66.046 1.00 44.51 202 CYS A O 1
ATOM 1473 N N . GLU A 1 204 ? 57.907 72.490 66.336 1.00 45.11 203 GLU A N 1
ATOM 1474 C CA . GLU A 1 204 ? 57.395 72.930 65.064 1.00 46.38 203 GLU A CA 1
ATOM 1475 C C . GLU A 1 204 ? 57.403 74.448 65.032 1.00 44.81 203 GLU A C 1
ATOM 1476 O O . GLU A 1 204 ? 57.898 75.045 64.064 1.00 45.32 203 GLU A O 1
ATOM 1482 N N . ALA A 1 205 ? 56.895 75.076 66.093 1.00 42.73 204 ALA A N 1
ATOM 1483 C CA . ALA A 1 205 ? 56.925 76.540 66.214 1.00 40.96 204 ALA A CA 1
ATOM 1484 C C . ALA A 1 205 ? 58.350 77.100 66.201 1.00 42.00 204 ALA A C 1
ATOM 1485 O O . ALA A 1 205 ? 58.613 78.080 65.526 1.00 42.81 204 ALA A O 1
ATOM 1487 N N . ILE A 1 206 ? 59.264 76.471 66.938 1.00 41.59 205 ILE A N 1
ATOM 1488 C CA . ILE A 1 206 ? 60.646 76.917 66.952 1.00 41.09 205 ILE A CA 1
ATOM 1489 C C . ILE A 1 206 ? 61.273 76.808 65.556 1.00 44.54 205 ILE A C 1
ATOM 1490 O O . ILE A 1 206 ? 61.993 77.705 65.130 1.00 44.89 205 ILE A O 1
ATOM 1495 N N . LYS A 1 207 ? 61.004 75.714 64.852 1.00 47.36 206 LYS A N 1
ATOM 1496 C CA . LYS A 1 207 ? 61.558 75.509 63.524 1.00 49.47 206 LYS A CA 1
ATOM 1497 C C . LYS A 1 207 ? 61.080 76.572 62.546 1.00 48.94 206 LYS A C 1
ATOM 1498 O O . LYS A 1 207 ? 61.893 77.111 61.806 1.00 48.18 206 LYS A O 1
ATOM 1504 N N . GLN A 1 208 ? 59.773 76.860 62.543 1.00 49.61 207 GLN A N 1
ATOM 1505 C CA . GLN A 1 208 ? 59.201 77.899 61.669 1.00 51.31 207 GLN A CA 1
ATOM 1506 C C . GLN A 1 208 ? 59.705 79.307 62.002 1.00 51.45 207 GLN A C 1
ATOM 1507 O O . GLN A 1 208 ? 59.675 80.179 61.147 1.00 52.35 207 GLN A O 1
ATOM 1510 N N . SER A 1 209 ? 60.168 79.533 63.224 1.00 51.21 208 SER A N 1
ATOM 1511 C CA . SER A 1 209 ? 60.622 80.854 63.623 1.00 50.62 208 SER A CA 1
ATOM 1512 C C . SER A 1 209 ? 61.938 81.176 62.954 1.00 51.50 208 SER A C 1
ATOM 1513 O O . SER A 1 209 ? 62.735 80.295 62.692 1.00 51.58 208 SER A O 1
ATOM 1516 N N . THR A 1 210 ? 62.138 82.453 62.671 1.00 51.97 209 THR A N 1
ATOM 1517 C CA . THR A 1 210 ? 63.378 82.953 62.091 1.00 53.56 209 THR A CA 1
ATOM 1518 C C . THR A 1 210 ? 64.229 83.644 63.161 1.00 52.30 209 THR A C 1
ATOM 1519 O O . THR A 1 210 ? 65.255 84.230 62.853 1.00 53.14 209 THR A O 1
ATOM 1523 N N . ALA A 1 211 ? 63.791 83.583 64.411 1.00 50.12 210 ALA A N 1
ATOM 1524 C CA . ALA A 1 211 ? 64.561 84.116 65.523 1.00 48.14 210 ALA A CA 1
ATOM 1525 C C . ALA A 1 211 ? 65.886 83.406 65.633 1.00 46.38 210 ALA A C 1
ATOM 1526 O O . ALA A 1 211 ? 66.028 82.255 65.219 1.00 47.55 210 ALA A O 1
ATOM 1528 N N . ARG A 1 212 ? 66.853 84.083 66.219 1.00 44.21 211 ARG A N 1
ATOM 1529 C CA . ARG A 1 212 ? 68.111 83.464 66.569 1.00 44.37 211 ARG A CA 1
ATOM 1530 C C . ARG A 1 212 ? 67.890 82.543 67.766 1.00 42.89 211 ARG A C 1
ATOM 1531 O O . ARG A 1 212 ? 67.297 82.944 68.763 1.00 41.23 211 ARG A O 1
ATOM 1539 N N . LYS A 1 213 ? 68.405 81.324 67.664 1.00 41.41 212 LYS A N 1
ATOM 1540 C CA . LYS A 1 213 ? 68.153 80.268 68.640 1.00 40.22 212 LYS A CA 1
ATOM 1541 C C . LYS A 1 213 ? 69.443 79.859 69.343 1.00 39.13 212 LYS A C 1
ATOM 1542 O O . LYS A 1 213 ? 70.325 79.278 68.724 1.00 38.58 212 LYS A O 1
ATOM 1548 N N . VAL A 1 214 ? 69.553 80.177 70.634 1.00 38.28 213 VAL A N 1
ATOM 1549 C CA . VAL A 1 214 ? 70.772 79.913 71.391 1.00 37.48 213 VAL A CA 1
ATOM 1550 C C . VAL A 1 214 ? 70.531 78.877 72.468 1.00 36.83 213 VAL A C 1
ATOM 1551 O O . VAL A 1 214 ? 69.602 79.005 73.241 1.00 36.65 213 VAL A O 1
ATOM 1555 N N . TYR A 1 215 ? 71.384 77.862 72.531 1.00 35.46 214 TYR A N 1
ATOM 1556 C CA . TYR A 1 215 ? 71.295 76.859 73.575 1.00 36.09 214 TYR A CA 1
ATOM 1557 C C . TYR A 1 215 ? 72.374 77.145 74.589 1.00 37.49 214 TYR A C 1
ATOM 1558 O O . TYR A 1 215 ? 73.546 77.233 74.224 1.00 38.36 214 TYR A O 1
ATOM 1567 N N . ILE A 1 216 ? 71.983 77.332 75.854 1.00 38.05 215 ILE A N 1
ATOM 1568 C CA . ILE A 1 216 ? 72.944 77.608 76.924 1.00 37.02 215 ILE A CA 1
ATOM 1569 C C . ILE A 1 216 ? 73.298 76.281 77.531 1.00 36.91 215 ILE A C 1
ATOM 1570 O O . ILE A 1 216 ? 72.509 75.654 78.216 1.00 38.02 215 ILE A O 1
ATOM 1575 N N . CYS A 1 217 ? 74.504 75.844 77.235 1.00 38.48 216 CYS A N 1
ATOM 1576 C CA . CYS A 1 217 ? 74.955 74.513 77.576 1.00 38.23 216 CYS A CA 1
ATOM 1577 C C . CYS A 1 217 ? 75.228 74.332 79.076 1.00 37.68 216 CYS A C 1
ATOM 1578 O O . CYS A 1 217 ? 75.677 75.243 79.745 1.00 38.63 216 CYS A O 1
ATOM 1581 N N . ASN A 1 218 ? 74.963 73.144 79.596 1.00 38.83 217 ASN A N 1
ATOM 1582 C CA . ASN A 1 218 ? 75.291 72.859 80.984 1.00 39.17 217 ASN A CA 1
ATOM 1583 C C . ASN A 1 218 ? 76.786 73.002 81.215 1.00 39.42 217 ASN A C 1
ATOM 1584 O O . ASN A 1 218 ? 77.589 72.636 80.369 1.00 38.89 217 ASN A O 1
ATOM 1589 N N . VAL A 1 219 ? 77.139 73.534 82.376 1.00 40.19 218 VAL A N 1
ATOM 1590 C CA . VAL A 1 219 ? 78.522 73.696 82.799 1.00 40.64 218 VAL A CA 1
ATOM 1591 C C . VAL A 1 219 ? 79.057 72.437 83.502 1.00 40.09 218 VAL A C 1
ATOM 1592 O O . VAL A 1 219 ? 80.257 72.155 83.458 1.00 41.64 218 VAL A O 1
ATOM 1604 N N . THR A 1 221 ? 78.167 68.110 84.463 1.00 38.32 220 THR A N 1
ATOM 1605 C CA . THR A 1 221 ? 77.386 66.910 84.265 1.00 38.31 220 THR A CA 1
ATOM 1606 C C . THR A 1 221 ? 76.492 66.683 85.498 1.00 40.00 220 THR A C 1
ATOM 1607 O O . THR A 1 221 ? 76.673 67.329 86.532 1.00 40.84 220 THR A O 1
ATOM 1611 N N . GLN A 1 222 ? 75.516 65.784 85.365 1.00 40.11 221 GLN A N 1
ATOM 1612 C CA . GLN A 1 222 ? 74.652 65.394 86.475 1.00 40.20 221 GLN A CA 1
ATOM 1613 C C . GLN A 1 222 ? 74.595 63.906 86.559 1.00 40.59 221 GLN A C 1
ATOM 1614 O O . GLN A 1 222 ? 74.323 63.249 85.557 1.00 40.60 221 GLN A O 1
ATOM 1620 N N . ASN A 1 223 ? 74.830 63.374 87.758 1.00 41.62 222 ASN A N 1
ATOM 1621 C CA . ASN A 1 223 ? 74.885 61.942 87.959 1.00 42.26 222 ASN A CA 1
ATOM 1622 C C . ASN A 1 223 ? 73.555 61.269 87.623 1.00 42.34 222 ASN A C 1
ATOM 1623 O O . ASN A 1 223 ? 72.509 61.727 88.045 1.00 42.32 222 ASN A O 1
ATOM 1628 N N . GLY A 1 224 ? 73.606 60.197 86.841 1.00 41.75 223 GLY A N 1
ATOM 1629 C CA . GLY A 1 224 ? 72.412 59.478 86.431 1.00 42.05 223 GLY A CA 1
ATOM 1630 C C . GLY A 1 224 ? 71.659 60.110 85.282 1.00 44.11 223 GLY A C 1
ATOM 1631 O O . GLY A 1 224 ? 70.618 59.580 84.888 1.00 46.29 223 GLY A O 1
ATOM 1632 N N . GLU A 1 225 ? 72.156 61.240 84.759 1.00 43.86 224 GLU A N 1
ATOM 1633 C CA . GLU A 1 225 ? 71.525 61.956 83.646 1.00 43.41 224 GLU A CA 1
ATOM 1634 C C . GLU A 1 225 ? 72.506 62.173 82.496 1.00 42.17 224 GLU A C 1
ATOM 1635 O O . GLU A 1 225 ? 72.281 61.720 81.383 1.00 43.66 224 GLU A O 1
ATOM 1641 N N . THR A 1 226 ? 73.599 62.869 82.769 1.00 40.51 225 THR A N 1
ATOM 1642 C CA . THR A 1 226 ? 74.545 63.237 81.732 1.00 39.21 225 THR A CA 1
ATOM 1643 C C . THR A 1 226 ? 75.998 62.836 82.089 1.00 39.53 225 THR A C 1
ATOM 1644 O O . THR A 1 226 ? 76.948 63.532 81.749 1.00 38.76 225 THR A O 1
ATOM 1648 N N . ASP A 1 227 ? 76.162 61.693 82.747 1.00 39.07 226 ASP A N 1
ATOM 1649 C CA . ASP A 1 227 ? 77.495 61.169 83.095 1.00 39.62 226 ASP A CA 1
ATOM 1650 C C . ASP A 1 227 ? 78.404 61.101 81.876 1.00 40.10 226 ASP A C 1
ATOM 1651 O O . ASP A 1 227 ? 78.080 60.426 80.909 1.00 40.13 226 ASP A O 1
ATOM 1656 N N . GLY A 1 228 ? 79.527 61.812 81.919 1.00 40.33 227 GLY A N 1
ATOM 1657 C CA . GLY A 1 228 ? 80.500 61.788 80.821 1.00 39.65 227 GLY A CA 1
ATOM 1658 C C . GLY A 1 228 ? 80.175 62.591 79.568 1.00 40.00 227 GLY A C 1
ATOM 1659 O O . GLY A 1 228 ? 80.929 62.580 78.615 1.00 41.16 227 GLY A O 1
ATOM 1660 N N . TYR A 1 229 ? 79.070 63.314 79.566 1.00 39.74 228 TYR A N 1
ATOM 1661 C CA . TYR A 1 229 ? 78.685 64.099 78.405 1.00 39.60 228 TYR A CA 1
ATOM 1662 C C . TYR A 1 229 ? 79.654 65.241 78.147 1.00 39.45 228 TYR A C 1
ATOM 1663 O O . TYR A 1 229 ? 79.988 65.968 79.053 1.00 38.43 228 TYR A O 1
ATOM 1672 N N . THR A 1 230 ? 80.063 65.392 76.890 1.00 39.64 229 THR A N 1
ATOM 1673 C CA . THR A 1 230 ? 80.718 66.590 76.422 1.00 38.80 229 THR A CA 1
ATOM 1674 C C . THR A 1 230 ? 79.637 67.616 75.993 1.00 39.16 229 THR A C 1
ATOM 1675 O O . THR A 1 230 ? 78.435 67.324 76.025 1.00 39.33 229 THR A O 1
ATOM 1679 N N . ALA A 1 231 ? 80.061 68.809 75.589 1.00 37.39 230 ALA A N 1
ATOM 1680 C CA . ALA A 1 231 ? 79.127 69.781 75.076 1.00 37.09 230 ALA A CA 1
ATOM 1681 C C . ALA A 1 231 ? 78.407 69.244 73.849 1.00 38.35 230 ALA A C 1
ATOM 1682 O O . ALA A 1 231 ? 77.197 69.399 73.755 1.00 38.46 230 ALA A O 1
ATOM 1684 N N . SER A 1 232 ? 79.131 68.582 72.938 1.00 39.16 231 SER A N 1
ATOM 1685 C CA . SER A 1 232 ? 78.523 68.059 71.723 1.00 38.85 231 SER A CA 1
ATOM 1686 C C . SER A 1 232 ? 77.518 66.950 72.047 1.00 37.65 231 SER A C 1
ATOM 1687 O O . SER A 1 232 ? 76.501 66.844 71.385 1.00 38.16 231 SER A O 1
ATOM 1690 N N . ASP A 1 233 ? 77.775 66.162 73.083 1.00 36.59 232 ASP A N 1
ATOM 1691 C CA . ASP A 1 233 ? 76.807 65.176 73.548 1.00 36.86 232 ASP A CA 1
ATOM 1692 C C . ASP A 1 233 ? 75.468 65.762 73.996 1.00 37.99 232 ASP A C 1
ATOM 1693 O O . ASP A 1 233 ? 74.416 65.156 73.778 1.00 38.70 232 ASP A O 1
ATOM 1698 N N . HIS A 1 234 ? 75.520 66.939 74.613 1.00 37.81 233 HIS A N 1
ATOM 1699 C CA . HIS A 1 234 ? 74.320 67.651 75.005 1.00 37.11 233 HIS A CA 1
ATOM 1700 C C . HIS A 1 234 ? 73.554 68.138 73.782 1.00 36.94 233 HIS A C 1
ATOM 1701 O O . HIS A 1 234 ? 72.344 67.994 73.725 1.00 37.71 233 HIS A O 1
ATOM 1708 N N . LEU A 1 235 ? 74.258 68.737 72.823 1.00 37.36 234 LEU A N 1
ATOM 1709 C CA . LEU A 1 235 ? 73.627 69.276 71.618 1.00 37.68 234 LEU A CA 1
ATOM 1710 C C . LEU A 1 235 ? 73.037 68.155 70.763 1.00 37.88 234 LEU A C 1
ATOM 1711 O O . LEU A 1 235 ? 71.936 68.284 70.208 1.00 36.46 234 LEU A O 1
ATOM 1716 N N . GLN A 1 236 ? 73.788 67.066 70.675 1.00 37.67 235 GLN A N 1
ATOM 1717 C CA . GLN A 1 236 ? 73.386 65.890 69.948 1.00 38.21 235 GLN A CA 1
ATOM 1718 C C . GLN A 1 236 ? 72.071 65.358 70.487 1.00 38.38 235 GLN A C 1
ATOM 1719 O O . GLN A 1 236 ? 71.197 65.009 69.719 1.00 37.66 235 GLN A O 1
ATOM 1725 N N . ALA A 1 237 ? 71.939 65.316 71.811 1.00 38.23 236 ALA A N 1
ATOM 1726 C CA . ALA A 1 237 ? 70.717 64.818 72.448 1.00 37.05 236 ALA A CA 1
ATOM 1727 C C . ALA A 1 237 ? 69.521 65.701 72.124 1.00 37.70 236 ALA A C 1
ATOM 1728 O O . ALA A 1 237 ? 68.423 65.192 71.911 1.00 39.55 236 ALA A O 1
ATOM 1730 N N . ILE A 1 238 ? 69.737 67.012 72.066 1.00 37.24 237 ILE A N 1
ATOM 1731 C CA . ILE A 1 238 ? 68.676 67.930 71.686 1.00 37.83 237 ILE A CA 1
ATOM 1732 C C . ILE A 1 238 ? 68.263 67.672 70.229 1.00 39.66 237 ILE A C 1
ATOM 1733 O O . ILE A 1 238 ? 67.081 67.619 69.904 1.00 38.84 237 ILE A O 1
ATOM 1746 N N . ASP A 1 240 ? 68.745 64.871 68.366 1.00 39.78 239 ASP A N 1
ATOM 1747 C CA . ASP A 1 240 ? 68.129 63.563 68.265 1.00 38.41 239 ASP A CA 1
ATOM 1748 C C . ASP A 1 240 ? 66.640 63.580 68.699 1.00 39.02 239 ASP A C 1
ATOM 1749 O O . ASP A 1 240 ? 65.820 62.873 68.119 1.00 39.24 239 ASP A O 1
ATOM 1754 N N . HIS A 1 241 ? 66.283 64.382 69.701 1.00 39.17 240 HIS A N 1
ATOM 1755 C CA . HIS A 1 241 ? 64.892 64.469 70.145 1.00 37.31 240 HIS A CA 1
ATOM 1756 C C . HIS A 1 241 ? 64.057 65.449 69.349 1.00 37.90 240 HIS A C 1
ATOM 1757 O O . HIS A 1 241 ? 62.855 65.293 69.301 1.00 37.63 240 HIS A O 1
ATOM 1764 N N . CYS A 1 242 ? 64.677 66.461 68.758 1.00 39.54 241 CYS A N 1
ATOM 1765 C CA . CYS A 1 242 ? 63.945 67.623 68.244 1.00 41.54 241 CYS A CA 1
ATOM 1766 C C . CYS A 1 242 ? 64.165 67.970 66.784 1.00 42.59 241 CYS A C 1
ATOM 1767 O O . CYS A 1 242 ? 63.450 68.813 66.272 1.00 43.88 241 CYS A O 1
ATOM 1770 N N . GLY A 1 243 ? 65.162 67.369 66.135 1.00 43.26 242 GLY A N 1
ATOM 1771 C CA . GLY A 1 243 ? 65.415 67.605 64.716 1.00 44.99 242 GLY A CA 1
ATOM 1772 C C . GLY A 1 243 ? 66.141 68.907 64.445 1.00 46.40 242 GLY A C 1
ATOM 1773 O O . GLY A 1 243 ? 66.811 69.450 65.326 1.00 47.00 242 GLY A O 1
ATOM 1774 N N . VAL A 1 244 ? 65.985 69.416 63.224 1.00 47.06 243 VAL A N 1
ATOM 1775 C CA . VAL A 1 244 ? 66.728 70.592 62.766 1.00 47.22 243 VAL A CA 1
ATOM 1776 C C . VAL A 1 244 ? 65.965 71.884 63.025 1.00 46.56 243 VAL A C 1
ATOM 1777 O O . VAL A 1 244 ? 64.747 71.873 63.200 1.00 47.66 243 VAL A O 1
ATOM 1781 N N . GLY A 1 245 ? 66.686 72.998 63.023 1.00 45.00 244 GLY A N 1
ATOM 1782 C CA . GLY A 1 245 ? 66.057 74.307 63.142 1.00 44.39 244 GLY A CA 1
ATOM 1783 C C . GLY A 1 245 ? 65.676 74.688 64.561 1.00 44.29 244 GLY A C 1
ATOM 1784 O O . GLY A 1 245 ? 64.798 75.530 64.772 1.00 45.07 244 GLY A O 1
ATOM 1785 N N . ILE A 1 246 ? 66.334 74.062 65.539 1.00 42.61 245 ILE A N 1
ATOM 1786 C CA . ILE A 1 246 ? 66.038 74.291 66.941 1.00 40.19 245 ILE A CA 1
ATOM 1787 C C . ILE A 1 246 ? 67.157 75.041 67.647 1.00 39.76 245 ILE A C 1
ATOM 1788 O O . ILE A 1 246 ? 66.876 75.904 68.455 1.00 40.25 245 ILE A O 1
ATOM 1793 N N . VAL A 1 247 ? 68.410 74.717 67.334 1.00 38.87 246 VAL A N 1
ATOM 1794 C CA . VAL A 1 247 ? 69.581 75.429 67.848 1.00 40.18 246 VAL A CA 1
ATOM 1795 C C . VAL A 1 247 ? 70.432 76.037 66.720 1.00 42.09 246 VAL A C 1
ATOM 1796 O O . VAL A 1 247 ? 70.900 75.293 65.878 1.00 43.36 246 VAL A O 1
ATOM 1800 N N . ASP A 1 248 ? 70.670 77.354 66.733 1.00 43.12 247 ASP A N 1
ATOM 1801 C CA . ASP A 1 248 ? 71.593 78.002 65.791 1.00 43.80 247 ASP A CA 1
ATOM 1802 C C . ASP A 1 248 ? 73.011 78.117 66.393 1.00 45.12 247 ASP A C 1
ATOM 1803 O O . ASP A 1 248 ? 73.998 77.746 65.738 1.00 46.60 247 ASP A O 1
ATOM 1808 N N . ASP A 1 249 ? 73.103 78.595 67.638 1.00 45.92 248 ASP A N 1
ATOM 1809 C CA . ASP A 1 249 ? 74.381 78.728 68.338 1.00 45.31 248 ASP A CA 1
ATOM 1810 C C . ASP A 1 249 ? 74.326 78.052 69.699 1.00 42.77 248 ASP A C 1
ATOM 1811 O O . ASP A 1 249 ? 73.290 78.030 70.345 1.00 43.37 248 ASP A O 1
ATOM 1816 N N . ILE A 1 250 ? 75.452 77.514 70.138 1.00 40.79 249 ILE A N 1
ATOM 1817 C CA . ILE A 1 250 ? 75.577 76.935 71.472 1.00 37.88 249 ILE A CA 1
ATOM 1818 C C . ILE A 1 250 ? 76.497 77.834 72.290 1.00 39.82 249 ILE A C 1
ATOM 1819 O O . ILE A 1 250 ? 77.579 78.171 71.832 1.00 38.60 249 ILE A O 1
ATOM 1824 N N . LEU A 1 251 ? 76.053 78.225 73.486 1.00 41.08 250 LEU A N 1
ATOM 1825 C CA . LEU A 1 251 ? 76.828 79.095 74.387 1.00 41.77 250 LEU A CA 1
ATOM 1826 C C . LEU A 1 251 ? 77.473 78.220 75.471 1.00 42.49 250 LEU A C 1
ATOM 1827 O O . LEU A 1 251 ? 76.788 77.489 76.185 1.00 43.55 250 LEU A O 1
ATOM 1832 N N . VAL A 1 252 ? 78.794 78.302 75.584 1.00 43.13 251 VAL A N 1
ATOM 1833 C CA . VAL A 1 252 ? 79.558 77.405 76.437 1.00 44.14 251 VAL A CA 1
ATOM 1834 C C . VAL A 1 252 ? 80.575 78.152 77.308 1.00 45.18 251 VAL A C 1
ATOM 1835 O O . VAL A 1 252 ? 81.137 79.151 76.900 1.00 44.47 251 VAL A O 1
ATOM 1839 N N . HIS A 1 253 ? 80.810 77.643 78.511 1.00 46.90 252 HIS A N 1
ATOM 1840 C CA . HIS A 1 253 ? 81.864 78.160 79.362 1.00 47.64 252 HIS A CA 1
ATOM 1841 C C . HIS A 1 253 ? 83.130 77.415 78.996 1.00 49.99 252 HIS A C 1
ATOM 1842 O O . HIS A 1 253 ? 83.341 76.277 79.402 1.00 49.91 252 HIS A O 1
ATOM 1849 N N . GLY A 1 254 ? 83.976 78.051 78.211 1.00 53.73 253 GLY A N 1
ATOM 1850 C CA . GLY A 1 254 ? 85.178 77.380 77.710 1.00 56.58 253 GLY A CA 1
ATOM 1851 C C . GLY A 1 254 ? 86.451 77.607 78.515 1.00 57.58 253 GLY A C 1
ATOM 1852 O O . GLY A 1 254 ? 87.534 77.299 78.053 1.00 59.32 253 GLY A O 1
ATOM 1853 N N . GLU A 1 255 ? 86.325 78.152 79.716 1.00 57.53 254 GLU A N 1
ATOM 1854 C CA . GLU A 1 255 ? 87.478 78.473 80.543 1.00 56.72 254 GLU A CA 1
ATOM 1855 C C . GLU A 1 255 ? 87.437 77.589 81.772 1.00 56.14 254 GLU A C 1
ATOM 1856 O O . GLU A 1 255 ? 86.451 76.879 81.979 1.00 57.54 254 GLU A O 1
ATOM 1862 N N . PRO A 1 256 ? 88.510 77.585 82.573 1.00 55.01 255 PRO A N 1
ATOM 1863 C CA . PRO A 1 256 ? 88.559 76.610 83.676 1.00 53.62 255 PRO A CA 1
ATOM 1864 C C . PRO A 1 256 ? 87.697 76.946 84.895 1.00 51.67 255 PRO A C 1
ATOM 1865 O O . PRO A 1 256 ? 87.051 77.982 84.933 1.00 51.48 255 PRO A O 1
ATOM 1869 N N . ILE A 1 257 ? 87.701 76.041 85.870 1.00 50.23 256 ILE A N 1
ATOM 1870 C CA . ILE A 1 257 ? 86.880 76.129 87.066 1.00 48.98 256 ILE A CA 1
ATOM 1871 C C . ILE A 1 257 ? 87.801 75.912 88.254 1.00 47.72 256 ILE A C 1
ATOM 1872 O O . ILE A 1 257 ? 88.719 75.110 88.173 1.00 49.32 256 ILE A O 1
ATOM 1877 N N . SER A 1 258 ? 87.575 76.626 89.353 1.00 45.97 257 SER A N 1
ATOM 1878 C CA . SER A 1 258 ? 88.421 76.480 90.537 1.00 44.10 257 SER A CA 1
ATOM 1879 C C . SER A 1 258 ? 88.479 75.024 90.970 1.00 43.54 257 SER A C 1
ATOM 1880 O O . SER A 1 258 ? 87.540 74.269 90.744 1.00 43.58 257 SER A O 1
ATOM 1883 N N . ASP A 1 259 ? 89.582 74.625 91.586 1.00 43.31 258 ASP A N 1
ATOM 1884 C CA . ASP A 1 259 ? 89.761 73.242 91.960 1.00 44.39 258 ASP A CA 1
ATOM 1885 C C . ASP A 1 259 ? 88.856 72.925 93.114 1.00 44.75 258 ASP A C 1
ATOM 1886 O O . ASP A 1 259 ? 88.376 71.805 93.234 1.00 46.85 258 ASP A O 1
ATOM 1891 N N . THR A 1 260 ? 88.593 73.916 93.947 1.00 46.46 259 THR A N 1
ATOM 1892 C CA . THR A 1 260 ? 87.688 73.735 95.089 1.00 48.55 259 THR A CA 1
ATOM 1893 C C . THR A 1 260 ? 86.246 73.418 94.653 1.00 46.83 259 THR A C 1
ATOM 1894 O O . THR A 1 260 ? 85.589 72.532 95.206 1.00 45.49 259 THR A O 1
ATOM 1898 N N . VAL A 1 261 ? 85.773 74.145 93.652 1.00 46.27 260 VAL A N 1
ATOM 1899 C CA . VAL A 1 261 ? 84.454 73.902 93.076 1.00 46.37 260 VAL A CA 1
ATOM 1900 C C . VAL A 1 261 ? 84.410 72.526 92.405 1.00 45.23 260 VAL A C 1
ATOM 1901 O O . VAL A 1 261 ? 83.494 71.762 92.664 1.00 43.26 260 VAL A O 1
ATOM 1905 N N . LYS A 1 262 ? 85.418 72.191 91.591 1.00 44.96 261 LYS A N 1
ATOM 1906 C CA . LYS A 1 262 ? 85.497 70.844 90.984 1.00 46.82 261 LYS A CA 1
ATOM 1907 C C . LYS A 1 262 ? 85.381 69.774 92.041 1.00 45.95 261 LYS A C 1
ATOM 1908 O O . LYS A 1 262 ? 84.666 68.805 91.863 1.00 47.49 261 LYS A O 1
ATOM 1914 N N . ALA A 1 263 ? 86.095 69.972 93.143 1.00 45.59 262 ALA A N 1
ATOM 1915 C CA . ALA A 1 263 ? 86.155 69.025 94.244 1.00 44.58 262 ALA A CA 1
ATOM 1916 C C . ALA A 1 263 ? 84.791 68.828 94.875 1.00 44.57 262 ALA A C 1
ATOM 1917 O O . ALA A 1 263 ? 84.358 67.713 95.150 1.00 44.28 262 ALA A O 1
ATOM 1919 N N . LYS A 1 264 ? 84.114 69.933 95.099 1.00 46.25 263 LYS A N 1
ATOM 1920 C CA . LYS A 1 264 ? 82.799 69.911 95.693 1.00 49.53 263 LYS A CA 1
ATOM 1921 C C . LYS A 1 264 ? 81.790 69.187 94.783 1.00 47.65 263 LYS A C 1
ATOM 1922 O O . LYS A 1 264 ? 81.008 68.357 95.253 1.00 47.33 263 LYS A O 1
ATOM 1928 N N . TYR A 1 265 ? 81.830 69.473 93.479 1.00 45.58 264 TYR A N 1
ATOM 1929 C CA . TYR A 1 265 ? 80.955 68.778 92.529 1.00 44.54 264 TYR A CA 1
ATOM 1930 C C . TYR A 1 265 ? 81.334 67.304 92.318 1.00 45.75 264 TYR A C 1
ATOM 1931 O O . TYR A 1 265 ? 80.452 66.472 92.073 1.00 46.76 264 TYR A O 1
ATOM 1940 N N . ALA A 1 266 ? 82.615 66.964 92.441 1.00 45.62 265 ALA A N 1
ATOM 1941 C CA . ALA A 1 266 ? 83.046 65.562 92.342 1.00 45.96 265 ALA A CA 1
ATOM 1942 C C . ALA A 1 266 ? 82.420 64.693 93.432 1.00 47.36 265 ALA A C 1
ATOM 1943 O O . ALA A 1 266 ? 82.212 63.510 93.227 1.00 47.26 265 ALA A O 1
ATOM 1945 N N . LYS A 1 267 ? 82.111 65.279 94.583 1.00 50.43 266 LYS A N 1
ATOM 1946 C CA . LYS A 1 267 ? 81.445 64.534 95.661 1.00 53.63 266 LYS A CA 1
ATOM 1947 C C . LYS A 1 267 ? 80.054 64.057 95.270 1.00 53.76 266 LYS A C 1
ATOM 1948 O O . LYS A 1 267 ? 79.554 63.100 95.843 1.00 53.95 266 LYS A O 1
ATOM 1954 N N . GLU A 1 268 ? 79.433 64.727 94.300 1.00 53.78 267 GLU A N 1
ATOM 1955 C CA . GLU A 1 268 ? 78.147 64.290 93.754 1.00 53.38 267 GLU A CA 1
ATOM 1956 C C . GLU A 1 268 ? 78.266 63.671 92.375 1.00 52.23 267 GLU A C 1
ATOM 1957 O O . GLU A 1 268 ? 77.300 63.672 91.605 1.00 50.98 267 GLU A O 1
ATOM 1963 N N . LYS A 1 269 ? 79.451 63.139 92.074 1.00 51.91 268 LYS A N 1
ATOM 1964 C CA . LYS A 1 269 ? 79.732 62.507 90.785 1.00 51.87 268 LYS A CA 1
ATOM 1965 C C . LYS A 1 269 ? 79.351 63.411 89.579 1.00 48.56 268 LYS A C 1
ATOM 1966 O O . LYS A 1 269 ? 78.927 62.936 88.538 1.00 49.06 268 LYS A O 1
ATOM 1972 N N . ALA A 1 270 ? 79.528 64.716 89.752 1.00 46.09 269 ALA A N 1
ATOM 1973 C CA . ALA A 1 270 ? 79.363 65.706 88.695 1.00 44.71 269 ALA A CA 1
ATOM 1974 C C . ALA A 1 270 ? 80.741 66.225 88.305 1.00 45.17 269 ALA A C 1
ATOM 1975 O O . ALA A 1 270 ? 81.581 66.447 89.167 1.00 45.34 269 ALA A O 1
ATOM 1977 N N . GLU A 1 271 ? 80.971 66.422 87.011 1.00 45.64 270 GLU A N 1
ATOM 1978 C CA . GLU A 1 271 ? 82.226 66.975 86.540 1.00 46.86 270 GLU A CA 1
ATOM 1979 C C . GLU A 1 271 ? 81.999 67.994 85.429 1.00 45.05 270 GLU A C 1
ATOM 1980 O O . GLU A 1 271 ? 80.935 68.036 84.844 1.00 45.91 270 GLU A O 1
ATOM 1986 N N . PRO A 1 272 ? 82.991 68.851 85.158 1.00 44.43 271 PRO A N 1
ATOM 1987 C CA . PRO A 1 272 ? 82.840 69.830 84.087 1.00 43.22 271 PRO A CA 1
ATOM 1988 C C . PRO A 1 272 ? 82.520 69.221 82.722 1.00 43.06 271 PRO A C 1
ATOM 1989 O O . PRO A 1 272 ? 83.008 68.141 82.380 1.00 43.01 271 PRO A O 1
ATOM 1993 N N . VAL A 1 273 ? 81.685 69.927 81.967 1.00 42.47 272 VAL A N 1
ATOM 1994 C CA . VAL A 1 273 ? 81.312 69.533 80.627 1.00 40.01 272 VAL A CA 1
ATOM 1995 C C . VAL A 1 273 ? 82.442 69.992 79.712 1.00 40.66 272 VAL A C 1
ATOM 1996 O O . VAL A 1 273 ? 82.662 71.183 79.551 1.00 38.56 272 VAL A O 1
ATOM 2000 N N . ILE A 1 274 ? 83.184 69.036 79.155 1.00 42.24 273 ILE A N 1
ATOM 2001 C CA . ILE A 1 274 ? 84.267 69.348 78.224 1.00 43.00 273 ILE A CA 1
ATOM 2002 C C . ILE A 1 274 ? 83.696 69.994 76.963 1.00 43.12 273 ILE A C 1
ATOM 2003 O O . ILE A 1 274 ? 82.753 69.479 76.372 1.00 43.07 273 ILE A O 1
ATOM 2008 N N . VAL A 1 275 ? 84.278 71.113 76.554 1.00 44.11 274 VAL A N 1
ATOM 2009 C CA . VAL A 1 275 ? 83.863 71.803 75.338 1.00 44.25 274 VAL A CA 1
ATOM 2010 C C . VAL A 1 275 ? 84.695 71.293 74.182 1.00 45.92 274 VAL A C 1
ATOM 2011 O O . VAL A 1 275 ? 85.869 71.584 74.107 1.00 47.44 274 VAL A O 1
ATOM 2015 N N . ASP A 1 276 ? 84.071 70.499 73.314 1.00 48.28 275 ASP A N 1
ATOM 2016 C CA . ASP A 1 276 ? 84.739 69.867 72.176 1.00 48.48 275 ASP A CA 1
ATOM 2017 C C . ASP A 1 276 ? 84.360 70.604 70.885 1.00 50.65 275 ASP A C 1
ATOM 2018 O O . ASP A 1 276 ? 83.374 70.289 70.223 1.00 50.01 275 ASP A O 1
ATOM 2023 N N . GLU A 1 277 ? 85.169 71.596 70.544 1.00 54.31 276 GLU A N 1
ATOM 2024 C CA . GLU A 1 277 ? 84.834 72.559 69.486 1.00 56.90 276 GLU A CA 1
ATOM 2025 C C . GLU A 1 277 ? 84.760 71.980 68.084 1.00 56.63 276 GLU A C 1
ATOM 2026 O O . GLU A 1 277 ? 83.950 72.426 67.272 1.00 57.19 276 GLU A O 1
ATOM 2032 N N . HIS A 1 278 ? 85.581 70.980 67.799 1.00 57.03 277 HIS A N 1
ATOM 2033 C CA . HIS A 1 278 ? 85.564 70.387 66.482 1.00 57.11 277 HIS A CA 1
ATOM 2034 C C . HIS A 1 278 ? 84.248 69.682 66.272 1.00 55.56 277 HIS A C 1
ATOM 2035 O O . HIS A 1 278 ? 83.617 69.878 65.233 1.00 56.57 277 HIS A O 1
ATOM 2042 N N . LYS A 1 279 ? 83.820 68.910 67.271 1.00 53.73 278 LYS A N 1
ATOM 2043 C CA . LYS A 1 279 ? 82.569 68.181 67.199 1.00 51.96 278 LYS A CA 1
ATOM 2044 C C . LYS A 1 279 ? 81.367 69.116 67.137 1.00 51.27 278 LYS A C 1
ATOM 2045 O O . LYS A 1 279 ? 80.393 68.814 66.438 1.00 52.06 278 LYS A O 1
ATOM 2051 N N . LEU A 1 280 ? 81.442 70.249 67.833 1.00 50.06 279 LEU A N 1
ATOM 2052 C CA . LEU A 1 280 ? 80.352 71.235 67.815 1.00 50.51 279 LEU A CA 1
ATOM 2053 C C . LEU A 1 280 ? 80.216 71.896 66.440 1.00 50.99 279 LEU A C 1
ATOM 2054 O O . LEU A 1 280 ? 79.103 72.091 65.946 1.00 49.12 279 LEU A O 1
ATOM 2059 N N . LYS A 1 281 ? 81.348 72.240 65.825 1.00 52.20 280 LYS A N 1
ATOM 2060 C CA . LYS A 1 281 ? 81.340 72.845 64.475 1.00 52.81 280 LYS A CA 1
ATOM 2061 C C . LYS A 1 281 ? 80.804 71.844 63.466 1.00 51.62 280 LYS A C 1
ATOM 2062 O O . LYS A 1 281 ? 80.023 72.220 62.607 1.00 51.08 280 LYS A O 1
ATOM 2065 N N . ALA A 1 282 ? 81.177 70.575 63.627 1.00 50.55 281 ALA A N 1
ATOM 2066 C CA . ALA A 1 282 ? 80.646 69.473 62.831 1.00 49.76 281 ALA A CA 1
ATOM 2067 C C . ALA A 1 282 ? 79.129 69.303 62.926 1.00 49.79 281 ALA A C 1
ATOM 2068 O O . ALA A 1 282 ? 78.523 68.838 61.960 1.00 52.39 281 ALA A O 1
ATOM 2070 N N . LEU A 1 283 ? 78.514 69.656 64.061 1.00 49.20 282 LEU A N 1
ATOM 2071 C CA . LEU A 1 283 ? 77.043 69.608 64.188 1.00 47.86 282 LEU A CA 1
ATOM 2072 C C . LEU A 1 283 ? 76.355 70.823 63.547 1.00 47.45 282 LEU A C 1
ATOM 2073 O O . LEU A 1 283 ? 75.126 70.893 63.494 1.00 48.29 282 LEU A O 1
ATOM 2078 N N . GLY A 1 284 ? 77.151 71.763 63.052 1.00 46.88 283 GLY A N 1
ATOM 2079 C CA . GLY A 1 284 ? 76.642 72.832 62.194 1.00 47.73 283 GLY A CA 1
ATOM 2080 C C . GLY A 1 284 ? 76.172 74.089 62.889 1.00 47.72 283 GLY A C 1
ATOM 2081 O O . GLY A 1 284 ? 75.502 74.885 62.282 1.00 47.29 283 GLY A O 1
ATOM 2082 N N . VAL A 1 285 ? 76.533 74.274 64.155 1.00 48.50 284 VAL A N 1
ATOM 2083 C CA . VAL A 1 285 ? 76.107 75.441 64.921 1.00 46.53 284 VAL A CA 1
ATOM 2084 C C . VAL A 1 285 ? 77.287 76.333 65.226 1.00 46.99 284 VAL A C 1
ATOM 2085 O O . VAL A 1 285 ? 78.430 75.899 65.174 1.00 47.89 284 VAL A O 1
ATOM 2089 N N . GLY A 1 286 ? 77.002 77.585 65.552 1.00 46.91 285 GLY A N 1
ATOM 2090 C CA . GLY A 1 286 ? 78.012 78.515 66.064 1.00 46.60 285 GLY A CA 1
ATOM 2091 C C . GLY A 1 286 ? 78.316 78.270 67.536 1.00 46.82 285 GLY A C 1
ATOM 2092 O O . GLY A 1 286 ? 77.503 77.699 68.258 1.00 46.15 285 GLY A O 1
ATOM 2093 N N . THR A 1 287 ? 79.508 78.675 67.960 1.00 46.50 286 THR A N 1
ATOM 2094 C CA . THR A 1 287 ? 79.945 78.530 69.327 1.00 46.97 286 THR A CA 1
ATOM 2095 C C . THR A 1 287 ? 80.245 79.904 69.917 1.00 47.56 286 THR A C 1
ATOM 2096 O O . THR A 1 287 ? 81.038 80.652 69.379 1.00 50.16 286 THR A O 1
ATOM 2100 N N . ILE A 1 288 ? 79.572 80.238 71.010 1.00 46.88 287 ILE A N 1
ATOM 2101 C CA . ILE A 1 288 ? 79.871 81.428 71.781 1.00 45.31 287 ILE A CA 1
ATOM 2102 C C . ILE A 1 288 ? 80.550 80.964 73.053 1.00 45.74 287 ILE A C 1
ATOM 2103 O O . ILE A 1 288 ? 79.908 80.405 73.925 1.00 46.70 287 ILE A O 1
ATOM 2108 N N . SER A 1 289 ? 81.856 81.168 73.131 1.00 46.91 288 SER A N 1
ATOM 2109 C CA . SER A 1 289 ? 82.689 80.674 74.211 1.00 47.83 288 SER A CA 1
ATOM 2110 C C . SER A 1 289 ? 83.270 81.850 75.009 1.00 49.56 288 SER A C 1
ATOM 2111 O O . SER A 1 289 ? 83.783 82.787 74.413 1.00 51.38 288 SER A O 1
ATOM 2114 N N . ASP A 1 290 ? 83.186 81.804 76.344 1.00 50.92 289 ASP A N 1
ATOM 2115 C CA . ASP A 1 290 ? 83.704 82.883 77.202 1.00 51.53 289 ASP A CA 1
ATOM 2116 C C . ASP A 1 290 ? 83.716 82.432 78.666 1.00 52.48 289 ASP A C 1
ATOM 2117 O O . ASP A 1 290 ? 83.417 81.269 78.948 1.00 51.47 289 ASP A O 1
ATOM 2122 N N . TYR A 1 291 ? 84.107 83.331 79.578 1.00 54.42 290 TYR A N 1
ATOM 2123 C CA . TYR A 1 291 ? 83.938 83.127 81.026 1.00 55.39 290 TYR A CA 1
ATOM 2124 C C . TYR A 1 291 ? 82.509 83.486 81.298 1.00 52.59 290 TYR A C 1
ATOM 2125 O O . TYR A 1 291 ? 82.169 84.657 81.297 1.00 53.39 290 TYR A O 1
ATOM 2134 N N . PHE A 1 292 ? 81.668 82.480 81.502 1.00 50.37 291 PHE A N 1
ATOM 2135 C CA . PHE A 1 292 ? 80.240 82.692 81.671 1.00 47.62 291 PHE A CA 1
ATOM 2136 C C . PHE A 1 292 ? 79.717 82.195 83.021 1.00 47.93 291 PHE A C 1
ATOM 2137 O O . PHE A 1 292 ? 78.513 82.236 83.242 1.00 47.49 291 PHE A O 1
ATOM 2145 N N . VAL A 1 293 ? 80.585 81.727 83.920 1.00 48.83 292 VAL A N 1
ATOM 2146 C CA . VAL A 1 293 ? 80.132 81.254 85.218 1.00 50.94 292 VAL A CA 1
ATOM 2147 C C . VAL A 1 293 ? 80.739 82.050 86.368 1.00 53.29 292 VAL A C 1
ATOM 2148 O O . VAL A 1 293 ? 81.784 82.656 86.220 1.00 55.54 292 VAL A O 1
ATOM 2152 N N . LEU A 1 294 ? 80.033 82.076 87.496 1.00 54.82 293 LEU A N 1
ATOM 2153 C CA . LEU A 1 294 ? 80.531 82.611 88.756 1.00 54.55 293 LEU A CA 1
ATOM 2154 C C . LEU A 1 294 ? 80.411 81.510 89.800 1.00 56.24 293 LEU A C 1
ATOM 2155 O O . LEU A 1 294 ? 79.652 80.547 89.602 1.00 55.22 293 LEU A O 1
ATOM 2160 N N . GLU A 1 295 ? 81.149 81.659 90.904 1.00 59.45 294 GLU A N 1
ATOM 2161 C CA . GLU A 1 295 ? 81.018 80.768 92.054 1.00 63.56 294 GLU A CA 1
ATOM 2162 C C . GLU A 1 295 ? 80.217 81.549 93.104 1.00 65.14 294 GLU A C 1
ATOM 2163 O O . GLU A 1 295 ? 80.677 82.582 93.586 1.00 66.16 294 GLU A O 1
ATOM 2165 N N . GLN A 1 296 ? 78.990 81.080 93.384 1.00 66.22 295 GLN A N 1
ATOM 2166 C CA . GLN A 1 296 ? 78.038 81.703 94.335 1.00 65.85 295 GLN A CA 1
ATOM 2167 C C . GLN A 1 296 ? 77.464 80.692 95.365 1.00 65.97 295 GLN A C 1
ATOM 2168 O O . GLN A 1 296 ? 78.186 80.060 96.161 1.00 65.70 295 GLN A O 1
ATOM 2170 N N . VAL A 1 299 ? 78.841 77.071 94.937 1.00 63.52 298 VAL A N 1
ATOM 2171 C CA . VAL A 1 299 ? 77.947 76.605 93.874 1.00 60.19 298 VAL A CA 1
ATOM 2172 C C . VAL A 1 299 ? 78.238 77.335 92.547 1.00 56.82 298 VAL A C 1
ATOM 2173 O O . VAL A 1 299 ? 78.697 78.465 92.535 1.00 56.06 298 VAL A O 1
ATOM 2177 N N . LEU A 1 300 ? 77.955 76.688 91.427 1.00 54.33 299 LEU A N 1
ATOM 2178 C CA . LEU A 1 300 ? 78.409 77.186 90.120 1.00 52.82 299 LEU A CA 1
ATOM 2179 C C . LEU A 1 300 ? 77.213 77.641 89.286 1.00 53.77 299 LEU A C 1
ATOM 2180 O O . LEU A 1 300 ? 76.388 76.836 88.868 1.00 55.16 299 LEU A O 1
ATOM 2185 N N . ARG A 1 301 ? 77.115 78.940 89.059 1.00 53.63 300 ARG A N 1
ATOM 2186 C CA . ARG A 1 301 ? 75.993 79.496 88.332 1.00 52.95 300 ARG A CA 1
ATOM 2187 C C . ARG A 1 301 ? 76.489 80.303 87.163 1.00 51.34 300 ARG A C 1
ATOM 2188 O O . ARG A 1 301 ? 77.592 80.828 87.191 1.00 52.22 300 ARG A O 1
ATOM 2196 N N . HIS A 1 302 ? 75.641 80.424 86.148 1.00 49.57 301 HIS A N 1
ATOM 2197 C CA . HIS A 1 302 ? 75.900 81.326 85.045 1.00 47.87 301 HIS A CA 1
ATOM 2198 C C . HIS A 1 302 ? 75.864 82.783 85.524 1.00 47.86 301 HIS A C 1
ATOM 2199 O O . HIS A 1 302 ? 75.167 83.139 86.478 1.00 47.80 301 HIS A O 1
ATOM 2206 N N . ASN A 1 303 ? 76.673 83.593 84.854 1.00 46.88 302 ASN A N 1
ATOM 2207 C CA . ASN A 1 303 ? 76.711 85.023 85.021 1.00 44.94 302 ASN A CA 1
ATOM 2208 C C . ASN A 1 303 ? 75.629 85.606 84.135 1.00 43.61 302 ASN A C 1
ATOM 2209 O O . ASN A 1 303 ? 75.824 85.784 82.941 1.00 42.73 302 ASN A O 1
ATOM 2214 N N . ALA A 1 304 ? 74.491 85.915 84.732 1.00 44.51 303 ALA A N 1
ATOM 2215 C CA . ALA A 1 304 ? 73.315 86.360 83.979 1.00 44.19 303 ALA A CA 1
ATOM 2216 C C . ALA A 1 304 ? 73.601 87.562 83.101 1.00 44.51 303 ALA A C 1
ATOM 2217 O O . ALA A 1 304 ? 73.107 87.636 81.990 1.00 47.43 303 ALA A O 1
ATOM 2219 N N . SER A 1 305 ? 74.409 88.489 83.580 1.00 45.32 304 SER A N 1
ATOM 2220 C CA . SER A 1 305 ? 74.735 89.686 82.803 1.00 45.83 304 SER A CA 1
ATOM 2221 C C . SER A 1 305 ? 75.521 89.376 81.545 1.00 44.90 304 SER A C 1
ATOM 2222 O O . SER A 1 305 ? 75.137 89.814 80.464 1.00 43.43 304 SER A O 1
ATOM 2225 N N . LYS A 1 306 ? 76.642 88.664 81.695 1.00 44.70 305 LYS A N 1
ATOM 2226 C CA . LYS A 1 306 ? 77.497 88.325 80.549 1.00 46.59 305 LYS A CA 1
ATOM 2227 C C . LYS A 1 306 ? 76.689 87.501 79.579 1.00 45.86 305 LYS A C 1
ATOM 2228 O O . LYS A 1 306 ? 76.719 87.763 78.392 1.00 46.40 305 LYS A O 1
ATOM 2232 N N . VAL A 1 307 ? 75.966 86.506 80.085 1.00 44.40 306 VAL A N 1
ATOM 2233 C CA . VAL A 1 307 ? 75.181 85.629 79.210 1.00 42.34 306 VAL A CA 1
ATOM 2234 C C . VAL A 1 307 ? 74.117 86.421 78.485 1.00 42.62 306 VAL A C 1
ATOM 2235 O O . VAL A 1 307 ? 74.020 86.321 77.275 1.00 43.17 306 VAL A O 1
ATOM 2239 N N . SER A 1 308 ? 73.357 87.235 79.207 1.00 43.65 307 SER A N 1
ATOM 2240 C CA . SER A 1 308 ? 72.311 88.060 78.576 1.00 45.84 307 SER A CA 1
ATOM 2241 C C . SER A 1 308 ? 72.881 88.911 77.461 1.00 48.57 307 SER A C 1
ATOM 2242 O O . SER A 1 308 ? 72.295 89.033 76.394 1.00 50.04 307 SER A O 1
ATOM 2245 N N . GLU A 1 309 ? 74.032 89.501 77.719 1.00 51.51 308 GLU A N 1
ATOM 2246 C CA . GLU A 1 309 ? 74.655 90.412 76.783 1.00 54.17 308 GLU A CA 1
ATOM 2247 C C . GLU A 1 309 ? 75.204 89.667 75.556 1.00 53.03 308 GLU A C 1
ATOM 2248 O O . GLU A 1 309 ? 75.082 90.151 74.449 1.00 53.04 308 GLU A O 1
ATOM 2254 N N . ALA A 1 310 ? 75.728 88.464 75.746 1.00 53.19 309 ALA A N 1
ATOM 2255 C CA . ALA A 1 310 ? 76.191 87.634 74.624 1.00 52.78 309 ALA A CA 1
ATOM 2256 C C . ALA A 1 310 ? 75.035 87.166 73.718 1.00 54.46 309 ALA A C 1
ATOM 2257 O O . ALA A 1 310 ? 75.178 87.108 72.507 1.00 55.83 309 ALA A O 1
ATOM 2259 N N . ILE A 1 311 ? 73.891 86.848 74.307 1.00 55.17 310 ILE A N 1
ATOM 2260 C CA . ILE A 1 311 ? 72.722 86.423 73.544 1.00 56.21 310 ILE A CA 1
ATOM 2261 C C . ILE A 1 311 ? 72.081 87.568 72.759 1.00 58.03 310 ILE A C 1
ATOM 2262 O O . ILE A 1 311 ? 71.286 87.318 71.864 1.00 59.99 310 ILE A O 1
ATOM 2267 N N . LEU A 1 312 ? 72.417 88.816 73.091 1.00 57.71 311 LEU A N 1
ATOM 2268 C CA . LEU A 1 312 ? 71.835 89.966 72.417 1.00 57.80 311 LEU A CA 1
ATOM 2269 C C . LEU A 1 312 ? 72.827 90.658 71.470 1.00 59.30 311 LEU A C 1
ATOM 2270 O O . LEU A 1 312 ? 72.399 91.133 70.428 1.00 61.43 311 LEU A O 1
ATOM 2275 N N . GLU A 1 313 ? 74.130 90.698 71.800 1.00 60.72 312 GLU A N 1
ATOM 2276 C CA . GLU A 1 313 ? 75.180 91.274 70.891 1.00 60.67 312 GLU A CA 1
ATOM 2277 C C . GLU A 1 313 ? 75.551 90.307 69.768 1.00 60.85 312 GLU A C 1
ATOM 2278 O O . GLU A 1 313 ? 74.679 89.860 69.028 1.00 60.81 312 GLU A O 1
ATOM 2280 N N . LYS B 1 4 ? 37.806 112.876 112.911 1.00 61.47 3 LYS B N 1
ATOM 2281 C CA . LYS B 1 4 ? 37.511 111.403 113.030 1.00 63.38 3 LYS B CA 1
ATOM 2282 C C . LYS B 1 4 ? 37.634 110.842 114.469 1.00 60.74 3 LYS B C 1
ATOM 2283 O O . LYS B 1 4 ? 38.674 111.009 115.092 1.00 59.46 3 LYS B O 1
ATOM 2289 N N . LYS B 1 5 ? 36.614 110.120 114.959 1.00 57.92 4 LYS B N 1
ATOM 2290 C CA . LYS B 1 5 ? 36.607 109.609 116.330 1.00 56.37 4 LYS B CA 1
ATOM 2291 C C . LYS B 1 5 ? 37.462 108.341 116.388 1.00 54.01 4 LYS B C 1
ATOM 2292 O O . LYS B 1 5 ? 37.408 107.502 115.468 1.00 52.67 4 LYS B O 1
ATOM 2298 N N . ASN B 1 6 ? 38.265 108.207 117.450 1.00 51.94 5 ASN B N 1
ATOM 2299 C CA . ASN B 1 6 ? 39.075 106.985 117.683 1.00 49.25 5 ASN B CA 1
ATOM 2300 C C . ASN B 1 6 ? 38.241 105.922 118.348 1.00 46.35 5 ASN B C 1
ATOM 2301 O O . ASN B 1 6 ? 37.712 106.149 119.434 1.00 45.80 5 ASN B O 1
ATOM 2306 N N . VAL B 1 7 ? 38.113 104.768 117.694 1.00 43.41 6 VAL B N 1
ATOM 2307 C CA . VAL B 1 7 ? 37.324 103.665 118.226 1.00 41.45 6 VAL B CA 1
ATOM 2308 C C . VAL B 1 7 ? 38.197 102.434 118.365 1.00 42.79 6 VAL B C 1
ATOM 2309 O O . VAL B 1 7 ? 38.932 102.069 117.423 1.00 40.67 6 VAL B O 1
ATOM 2313 N N . ILE B 1 8 ? 38.149 101.823 119.551 1.00 46.15 7 ILE B N 1
ATOM 2314 C CA . ILE B 1 8 ? 38.845 100.568 119.805 1.00 46.19 7 ILE B CA 1
ATOM 2315 C C . ILE B 1 8 ? 37.791 99.475 120.032 1.00 43.36 7 ILE B C 1
ATOM 2316 O O . ILE B 1 8 ? 36.805 99.686 120.764 1.00 39.41 7 ILE B O 1
ATOM 2321 N N . VAL B 1 9 ? 37.974 98.332 119.366 1.00 38.25 8 VAL B N 1
ATOM 2322 C CA . VAL B 1 9 ? 37.034 97.212 119.474 1.00 36.87 8 VAL B CA 1
ATOM 2323 C C . VAL B 1 9 ? 37.743 95.949 119.919 1.00 36.81 8 VAL B C 1
ATOM 2324 O O . VAL B 1 9 ? 38.789 95.591 119.383 1.00 36.50 8 VAL B O 1
ATOM 2328 N N . PHE B 1 10 ? 37.145 95.284 120.902 1.00 37.22 9 PHE B N 1
ATOM 2329 C CA . PHE B 1 10 ? 37.630 94.030 121.454 1.00 37.35 9 PHE B CA 1
ATOM 2330 C C . PHE B 1 10 ? 36.753 92.871 121.015 1.00 38.28 9 PHE B C 1
ATOM 2331 O O . PHE B 1 10 ? 35.559 92.845 121.298 1.00 37.48 9 PHE B O 1
ATOM 2339 N N . GLY B 1 11 ? 37.343 91.875 120.364 1.00 41.69 10 GLY B N 1
ATOM 2340 C CA . GLY B 1 11 ? 36.566 90.684 119.988 1.00 42.09 10 GLY B CA 1
ATOM 2341 C C . GLY B 1 11 ? 37.386 89.526 119.458 1.00 43.98 10 GLY B C 1
ATOM 2342 O O . GLY B 1 11 ? 38.605 89.463 119.622 1.00 42.22 10 GLY B O 1
ATOM 2343 N N . GLY B 1 12 ? 36.699 88.601 118.799 1.00 48.19 11 GLY B N 1
ATOM 2344 C CA . GLY B 1 12 ? 37.355 87.420 118.274 1.00 50.70 11 GLY B CA 1
ATOM 2345 C C . GLY B 1 12 ? 37.077 87.178 116.810 1.00 52.52 11 GLY B C 1
ATOM 2346 O O . GLY B 1 12 ? 37.697 87.783 115.933 1.00 53.57 11 GLY B O 1
ATOM 2347 N N . GLY B 1 13 ? 36.139 86.278 116.549 1.00 54.22 12 GLY B N 1
ATOM 2348 C CA . GLY B 1 13 ? 35.972 85.720 115.223 1.00 54.78 12 GLY B CA 1
ATOM 2349 C C . GLY B 1 13 ? 34.963 86.465 114.383 1.00 54.02 12 GLY B C 1
ATOM 2350 O O . GLY B 1 13 ? 35.289 87.494 113.789 1.00 55.51 12 GLY B O 1
ATOM 2351 N N . THR B 1 14 ? 33.743 85.952 114.337 1.00 50.42 13 THR B N 1
ATOM 2352 C CA . THR B 1 14 ? 32.831 86.354 113.288 1.00 50.14 13 THR B CA 1
ATOM 2353 C C . THR B 1 14 ? 32.120 87.656 113.667 1.00 48.22 13 THR B C 1
ATOM 2354 O O . THR B 1 14 ? 31.928 88.530 112.820 1.00 49.59 13 THR B O 1
ATOM 2358 N N . GLY B 1 15 ? 31.772 87.799 114.940 1.00 45.55 14 GLY B N 1
ATOM 2359 C CA . GLY B 1 15 ? 31.099 88.996 115.432 1.00 43.44 14 GLY B CA 1
ATOM 2360 C C . GLY B 1 15 ? 31.889 90.258 115.216 1.00 42.36 14 GLY B C 1
ATOM 2361 O O . GLY B 1 15 ? 31.354 91.271 114.752 1.00 43.13 14 GLY B O 1
ATOM 2362 N N . LEU B 1 16 ? 33.172 90.195 115.547 1.00 40.33 15 LEU B N 1
ATOM 2363 C CA . LEU B 1 16 ? 34.085 91.315 115.313 1.00 38.90 15 LEU B CA 1
ATOM 2364 C C . LEU B 1 16 ? 34.213 91.605 113.795 1.00 39.21 15 LEU B C 1
ATOM 2365 O O . LEU B 1 16 ? 34.147 92.764 113.379 1.00 39.31 15 LEU B O 1
ATOM 2370 N N . SER B 1 17 ? 34.356 90.549 112.985 1.00 39.20 16 SER B N 1
ATOM 2371 C CA . SER B 1 17 ? 34.483 90.678 111.520 1.00 39.72 16 SER B CA 1
ATOM 2372 C C . SER B 1 17 ? 33.265 91.318 110.859 1.00 39.35 16 SER B C 1
ATOM 2373 O O . SER B 1 17 ? 33.395 92.204 110.020 1.00 39.40 16 SER B O 1
ATOM 2376 N N . VAL B 1 18 ? 32.078 90.841 111.217 1.00 39.00 17 VAL B N 1
ATOM 2377 C CA . VAL B 1 18 ? 30.864 91.430 110.682 1.00 38.27 17 VAL B CA 1
ATOM 2378 C C . VAL B 1 18 ? 30.781 92.919 111.051 1.00 39.48 17 VAL B C 1
ATOM 2379 O O . VAL B 1 18 ? 30.513 93.749 110.182 1.00 40.50 17 VAL B O 1
ATOM 2383 N N . LEU B 1 19 ? 31.029 93.265 112.314 1.00 38.92 18 LEU B N 1
ATOM 2384 C CA . LEU B 1 19 ? 30.927 94.679 112.721 1.00 38.75 18 LEU B CA 1
ATOM 2385 C C . LEU B 1 19 ? 31.928 95.514 111.981 1.00 39.19 18 LEU B C 1
ATOM 2386 O O . LEU B 1 19 ? 31.581 96.551 111.477 1.00 39.35 18 LEU B O 1
ATOM 2391 N N . LEU B 1 20 ? 33.178 95.073 111.938 1.00 39.82 19 LEU B N 1
ATOM 2392 C CA . LEU B 1 20 ? 34.259 95.896 111.394 1.00 40.20 19 LEU B CA 1
ATOM 2393 C C . LEU B 1 20 ? 34.060 96.198 109.902 1.00 42.36 19 LEU B C 1
ATOM 2394 O O . LEU B 1 20 ? 34.409 97.272 109.430 1.00 41.34 19 LEU B O 1
ATOM 2399 N N . ARG B 1 21 ? 33.495 95.247 109.169 1.00 45.16 20 ARG B N 1
ATOM 2400 C CA . ARG B 1 21 ? 33.221 95.420 107.754 1.00 47.94 20 ARG B CA 1
ATOM 2401 C C . ARG B 1 21 ? 32.315 96.663 107.512 1.00 47.68 20 ARG B C 1
ATOM 2402 O O . ARG B 1 21 ? 32.553 97.456 106.595 1.00 48.43 20 ARG B O 1
ATOM 2410 N N . GLY B 1 22 ? 31.312 96.847 108.369 1.00 47.32 21 GLY B N 1
ATOM 2411 C CA . GLY B 1 22 ? 30.468 98.040 108.353 1.00 46.83 21 GLY B CA 1
ATOM 2412 C C . GLY B 1 22 ? 31.091 99.281 108.981 1.00 47.11 21 GLY B C 1
ATOM 2413 O O . GLY B 1 22 ? 31.060 100.350 108.386 1.00 48.50 21 GLY B O 1
ATOM 2414 N N . LEU B 1 23 ? 31.656 99.149 110.176 1.00 46.11 22 LEU B N 1
ATOM 2415 C CA . LEU B 1 23 ? 32.221 100.296 110.892 1.00 45.28 22 LEU B CA 1
ATOM 2416 C C . LEU B 1 23 ? 33.313 101.027 110.108 1.00 45.30 22 LEU B C 1
ATOM 2417 O O . LEU B 1 23 ? 33.489 102.230 110.282 1.00 45.76 22 LEU B O 1
ATOM 2422 N N . LYS B 1 24 ? 34.059 100.313 109.268 1.00 45.31 23 LYS B N 1
ATOM 2423 C CA . LYS B 1 24 ? 35.156 100.950 108.533 1.00 45.51 23 LYS B CA 1
ATOM 2424 C C . LYS B 1 24 ? 34.665 101.999 107.536 1.00 45.57 23 LYS B C 1
ATOM 2425 O O . LYS B 1 24 ? 35.423 102.865 107.118 1.00 45.94 23 LYS B O 1
ATOM 2431 N N . THR B 1 25 ? 33.399 101.902 107.141 1.00 46.22 24 THR B N 1
ATOM 2432 C CA . THR B 1 25 ? 32.802 102.855 106.211 1.00 46.06 24 THR B CA 1
ATOM 2433 C C . THR B 1 25 ? 32.415 104.178 106.913 1.00 48.11 24 THR B C 1
ATOM 2434 O O . THR B 1 25 ? 32.096 105.151 106.236 1.00 50.86 24 THR B O 1
ATOM 2438 N N . PHE B 1 26 ? 32.446 104.220 108.248 1.00 47.41 25 PHE B N 1
ATOM 2439 C CA . PHE B 1 26 ? 32.137 105.439 109.005 1.00 46.31 25 PHE B CA 1
ATOM 2440 C C . PHE B 1 26 ? 33.389 106.314 109.173 1.00 47.26 25 PHE B C 1
ATOM 2441 O O . PHE B 1 26 ? 34.506 105.864 108.913 1.00 47.88 25 PHE B O 1
ATOM 2449 N N . PRO B 1 27 ? 33.202 107.590 109.550 1.00 48.19 26 PRO B N 1
ATOM 2450 C CA . PRO B 1 27 ? 34.370 108.465 109.745 1.00 49.09 26 PRO B CA 1
ATOM 2451 C C . PRO B 1 27 ? 35.011 108.199 111.104 1.00 50.01 26 PRO B C 1
ATOM 2452 O O . PRO B 1 27 ? 34.788 108.958 112.062 1.00 51.00 26 PRO B O 1
ATOM 2456 N N . VAL B 1 28 ? 35.788 107.119 111.188 1.00 49.27 27 VAL B N 1
ATOM 2457 C CA . VAL B 1 28 ? 36.355 106.657 112.461 1.00 46.50 27 VAL B CA 1
ATOM 2458 C C . VAL B 1 28 ? 37.716 106.070 112.209 1.00 45.59 27 VAL B C 1
ATOM 2459 O O . VAL B 1 28 ? 37.961 105.542 111.131 1.00 46.29 27 VAL B O 1
ATOM 2463 N N . SER B 1 29 ? 38.613 106.170 113.181 1.00 45.94 28 SER B N 1
ATOM 2464 C CA . SER B 1 29 ? 39.877 105.421 113.128 1.00 46.02 28 SER B CA 1
ATOM 2465 C C . SER B 1 29 ? 39.782 104.224 114.068 1.00 43.14 28 SER B C 1
ATOM 2466 O O . SER B 1 29 ? 39.590 104.371 115.266 1.00 43.94 28 SER B O 1
ATOM 2469 N N . ILE B 1 30 ? 39.880 103.041 113.478 1.00 41.26 29 ILE B N 1
ATOM 2470 C CA . ILE B 1 30 ? 39.567 101.793 114.130 1.00 39.00 29 ILE B CA 1
ATOM 2471 C C . ILE B 1 30 ? 40.838 101.154 114.623 1.00 38.84 29 ILE B C 1
ATOM 2472 O O . ILE B 1 30 ? 41.823 101.081 113.870 1.00 38.02 29 ILE B O 1
ATOM 2477 N N . THR B 1 31 ? 40.819 100.720 115.890 1.00 37.56 30 THR B N 1
ATOM 2478 C CA . THR B 1 31 ? 41.811 99.769 116.395 1.00 36.60 30 THR B CA 1
ATOM 2479 C C . THR B 1 31 ? 41.070 98.538 116.845 1.00 35.39 30 THR B C 1
ATOM 2480 O O . THR B 1 31 ? 40.146 98.635 117.656 1.00 35.58 30 THR B O 1
ATOM 2484 N N . ALA B 1 32 ? 41.471 97.385 116.319 1.00 34.27 31 ALA B N 1
ATOM 2485 C CA . ALA B 1 32 ? 40.836 96.111 116.669 1.00 34.01 31 ALA B CA 1
ATOM 2486 C C . ALA B 1 32 ? 41.838 95.322 117.491 1.00 34.07 31 ALA B C 1
ATOM 2487 O O . ALA B 1 32 ? 42.997 95.168 117.088 1.00 34.06 31 ALA B O 1
ATOM 2489 N N . ILE B 1 33 ? 41.409 94.848 118.653 1.00 34.18 32 ILE B N 1
ATOM 2490 C CA . ILE B 1 33 ? 42.272 94.021 119.470 1.00 34.45 32 ILE B CA 1
ATOM 2491 C C . ILE B 1 33 ? 41.674 92.638 119.526 1.00 34.57 32 ILE B C 1
ATOM 2492 O O . ILE B 1 33 ? 40.529 92.460 119.998 1.00 36.29 32 ILE B O 1
ATOM 2497 N N . VAL B 1 34 ? 42.451 91.667 119.045 1.00 33.46 33 VAL B N 1
ATOM 2498 C CA . VAL B 1 34 ? 41.931 90.338 118.729 1.00 33.38 33 VAL B CA 1
ATOM 2499 C C . VAL B 1 34 ? 42.478 89.263 119.687 1.00 33.76 33 VAL B C 1
ATOM 2500 O O . VAL B 1 34 ? 43.688 89.165 119.912 1.00 34.15 33 VAL B O 1
ATOM 2504 N N . THR B 1 35 ? 41.586 88.455 120.246 1.00 33.99 34 THR B N 1
ATOM 2505 C CA . THR B 1 35 ? 41.999 87.377 121.130 1.00 33.54 34 THR B CA 1
ATOM 2506 C C . THR B 1 35 ? 43.012 86.468 120.468 1.00 34.31 34 THR B C 1
ATOM 2507 O O . THR B 1 35 ? 42.914 86.165 119.259 1.00 35.35 34 THR B O 1
ATOM 2511 N N . VAL B 1 36 ? 43.993 86.042 121.269 1.00 34.54 35 VAL B N 1
ATOM 2512 C CA . VAL B 1 36 ? 44.971 85.048 120.849 1.00 33.85 35 VAL B CA 1
ATOM 2513 C C . VAL B 1 36 ? 44.911 83.818 121.763 1.00 35.04 35 VAL B C 1
ATOM 2514 O O . VAL B 1 36 ? 45.930 83.168 122.001 1.00 36.22 35 VAL B O 1
ATOM 2518 N N . ALA B 1 37 ? 43.716 83.494 122.243 1.00 35.68 36 ALA B N 1
ATOM 2519 C CA . ALA B 1 37 ? 43.512 82.364 123.147 1.00 36.15 36 ALA B CA 1
ATOM 2520 C C . ALA B 1 37 ? 42.884 81.131 122.484 1.00 36.13 36 ALA B C 1
ATOM 2521 O O . ALA B 1 37 ? 42.821 80.086 123.101 1.00 37.41 36 ALA B O 1
ATOM 2523 N N . ASP B 1 38 ? 42.422 81.236 121.247 1.00 36.89 37 ASP B N 1
ATOM 2524 C CA . ASP B 1 38 ? 41.746 80.109 120.584 1.00 38.90 37 ASP B CA 1
ATOM 2525 C C . ASP B 1 38 ? 42.701 78.955 120.371 1.00 38.22 37 ASP B C 1
ATOM 2526 O O . ASP B 1 38 ? 43.870 79.185 120.184 1.00 39.05 37 ASP B O 1
ATOM 2531 N N . ASP B 1 39 ? 42.208 77.719 120.413 1.00 37.58 38 ASP B N 1
ATOM 2532 C CA . ASP B 1 39 ? 43.045 76.533 120.142 1.00 38.70 38 ASP B CA 1
ATOM 2533 C C . ASP B 1 39 ? 42.373 75.446 119.306 1.00 39.78 38 ASP B C 1
ATOM 2534 O O . ASP B 1 39 ? 42.861 74.342 119.257 1.00 39.93 38 ASP B O 1
ATOM 2539 N N . GLY B 1 40 ? 41.270 75.760 118.642 1.00 42.16 39 GLY B N 1
ATOM 2540 C CA . GLY B 1 40 ? 40.600 74.820 117.745 1.00 42.90 39 GLY B CA 1
ATOM 2541 C C . GLY B 1 40 ? 40.902 75.066 116.281 1.00 43.58 39 GLY B C 1
ATOM 2542 O O . GLY B 1 40 ? 41.480 76.094 115.911 1.00 42.65 39 GLY B O 1
ATOM 2543 N N . GLY B 1 41 ? 40.528 74.095 115.452 1.00 44.36 40 GLY B N 1
ATOM 2544 C CA . GLY B 1 41 ? 40.643 74.197 113.992 1.00 43.72 40 GLY B CA 1
ATOM 2545 C C . GLY B 1 41 ? 42.058 74.292 113.468 1.00 44.12 40 GLY B C 1
ATOM 2546 O O . GLY B 1 41 ? 42.999 73.876 114.124 1.00 44.90 40 GLY B O 1
ATOM 2547 N N . SER B 1 42 ? 42.193 74.842 112.267 1.00 44.54 41 SER B N 1
ATOM 2548 C CA . SER B 1 42 ? 43.497 75.082 111.631 1.00 44.16 41 SER B CA 1
ATOM 2549 C C . SER B 1 42 ? 44.347 75.979 112.507 1.00 43.21 41 SER B C 1
ATOM 2550 O O . SER B 1 42 ? 45.530 75.717 112.701 1.00 42.75 41 SER B O 1
ATOM 2553 N N . SER B 1 43 ? 43.728 77.049 113.005 1.00 42.48 42 SER B N 1
ATOM 2554 C CA . SER B 1 43 ? 44.375 77.997 113.916 1.00 42.16 42 SER B CA 1
ATOM 2555 C C . SER B 1 43 ? 45.067 77.252 115.041 1.00 40.86 42 SER B C 1
ATOM 2556 O O . SER B 1 43 ? 46.254 77.474 115.296 1.00 41.13 42 SER B O 1
ATOM 2559 N N . GLY B 1 44 ? 44.329 76.334 115.671 1.00 40.18 43 GLY B N 1
ATOM 2560 C CA . GLY B 1 44 ? 44.851 75.544 116.777 1.00 39.96 43 GLY B CA 1
ATOM 2561 C C . GLY B 1 44 ? 46.012 74.662 116.396 1.00 39.87 43 GLY B C 1
ATOM 2562 O O . GLY B 1 44 ? 47.008 74.624 117.095 1.00 40.15 43 GLY B O 1
ATOM 2563 N N . ARG B 1 45 ? 45.888 73.946 115.284 1.00 40.58 44 ARG B N 1
ATOM 2564 C CA . ARG B 1 45 ? 46.949 73.024 114.879 1.00 43.29 44 ARG B CA 1
ATOM 2565 C C . ARG B 1 45 ? 48.216 73.813 114.617 1.00 41.76 44 ARG B C 1
ATOM 2566 O O . ARG B 1 45 ? 49.269 73.409 115.058 1.00 43.08 44 ARG B O 1
ATOM 2574 N N . LEU B 1 46 ? 48.108 74.966 113.959 1.00 40.94 45 LEU B N 1
ATOM 2575 C CA . LEU B 1 46 ? 49.283 75.787 113.660 1.00 40.38 45 LEU B CA 1
ATOM 2576 C C . LEU B 1 46 ? 49.896 76.335 114.958 1.00 39.41 45 LEU B C 1
ATOM 2577 O O . LEU B 1 46 ? 51.111 76.398 115.123 1.00 38.76 45 LEU B O 1
ATOM 2582 N N . ARG B 1 47 ? 49.022 76.740 115.864 1.00 39.29 46 ARG B N 1
ATOM 2583 C CA . ARG B 1 47 ? 49.407 77.229 117.178 1.00 38.51 46 ARG B CA 1
ATOM 2584 C C . ARG B 1 47 ? 50.301 76.234 117.897 1.00 39.05 46 ARG B C 1
ATOM 2585 O O . ARG B 1 47 ? 51.424 76.606 118.249 1.00 38.41 46 ARG B O 1
ATOM 2593 N N . LYS B 1 48 ? 49.817 74.990 118.063 1.00 39.45 47 LYS B N 1
ATOM 2594 C CA . LYS B 1 48 ? 50.586 73.886 118.663 1.00 41.13 47 LYS B CA 1
ATOM 2595 C C . LYS B 1 48 ? 51.831 73.599 117.847 1.00 43.58 47 LYS B C 1
ATOM 2596 O O . LYS B 1 48 ? 52.931 73.651 118.383 1.00 46.36 47 LYS B O 1
ATOM 2598 N N . GLU B 1 49 ? 51.676 73.355 116.549 1.00 45.82 48 GLU B N 1
ATOM 2599 C CA . GLU B 1 49 ?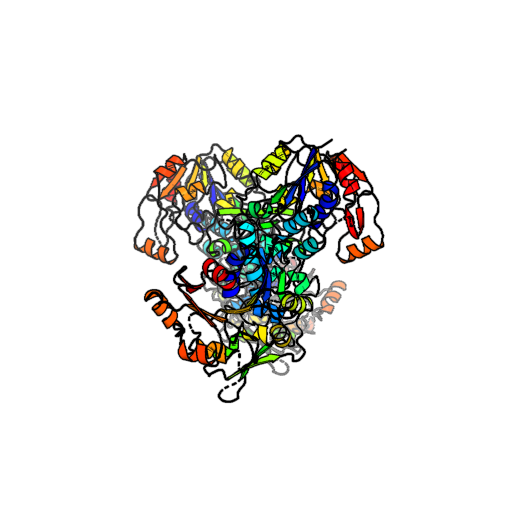 52.754 72.789 115.731 1.00 47.87 48 GLU B CA 1
ATOM 2600 C C . GLU B 1 49 ? 53.840 73.770 115.325 1.00 46.95 48 GLU B C 1
ATOM 2601 O O . GLU B 1 49 ? 54.980 73.363 115.149 1.00 46.59 48 GLU B O 1
ATOM 2607 N N . LEU B 1 50 ? 53.512 75.052 115.192 1.00 47.04 49 LEU B N 1
ATOM 2608 C CA . LEU B 1 50 ? 54.516 76.067 114.827 1.00 45.76 49 LEU B CA 1
ATOM 2609 C C . LEU B 1 50 ? 54.913 76.942 115.999 1.00 46.02 49 LEU B C 1
ATOM 2610 O O . LEU B 1 50 ? 55.768 77.804 115.841 1.00 45.73 49 LEU B O 1
ATOM 2615 N N . ASP B 1 51 ? 54.281 76.745 117.156 1.00 46.72 50 ASP B N 1
ATOM 2616 C CA . ASP B 1 51 ? 54.559 77.557 118.352 1.00 47.18 50 ASP B CA 1
ATOM 2617 C C . ASP B 1 51 ? 54.330 79.069 118.129 1.00 45.15 50 ASP B C 1
ATOM 2618 O O . ASP B 1 51 ? 55.155 79.905 118.473 1.00 46.24 50 ASP B O 1
ATOM 2623 N N . ILE B 1 52 ? 53.202 79.410 117.531 1.00 42.49 51 ILE B N 1
ATOM 2624 C CA . ILE B 1 52 ? 52.860 80.800 117.294 1.00 40.26 51 ILE B CA 1
ATOM 2625 C C . ILE B 1 52 ? 51.496 81.018 117.916 1.00 39.59 51 ILE B C 1
ATOM 2626 O O . ILE B 1 52 ? 50.842 80.050 118.299 1.00 39.94 51 ILE B O 1
ATOM 2631 N N . PRO B 1 53 ? 51.084 82.282 118.091 1.00 39.15 52 PRO B N 1
ATOM 2632 C CA . PRO B 1 53 ? 49.705 82.557 118.495 1.00 37.86 52 PRO B CA 1
ATOM 2633 C C . PRO B 1 53 ? 48.735 82.141 117.422 1.00 37.33 52 PRO B C 1
ATOM 2634 O O . PRO B 1 53 ? 49.101 82.197 116.249 1.00 38.28 52 PRO B O 1
ATOM 2638 N N . PRO B 1 54 ? 47.505 81.732 117.804 1.00 37.30 53 PRO B N 1
ATOM 2639 C CA . PRO B 1 54 ? 46.514 81.314 116.805 1.00 37.81 53 PRO B CA 1
ATOM 2640 C C . PRO B 1 54 ? 46.177 82.467 115.867 1.00 37.29 53 PRO B C 1
ATOM 2641 O O . PRO B 1 54 ? 45.788 83.547 116.328 1.00 37.82 53 PRO B O 1
ATOM 2645 N N . PRO B 1 55 ? 46.414 82.272 114.569 1.00 35.59 54 PRO B N 1
ATOM 2646 C CA . PRO B 1 55 ? 46.198 83.340 113.569 1.00 34.96 54 PRO B CA 1
ATOM 2647 C C . PRO B 1 55 ? 44.784 83.534 113.020 1.00 34.26 54 PRO B C 1
ATOM 2648 O O . PRO B 1 55 ? 44.558 84.533 112.349 1.00 35.76 54 PRO B O 1
ATOM 2652 N N . GLY B 1 56 ? 43.855 82.625 113.317 1.00 33.19 55 GLY B N 1
ATOM 2653 C CA . GLY B 1 56 ? 42.531 82.591 112.681 1.00 33.72 55 GLY B CA 1
ATOM 2654 C C . GLY B 1 56 ? 41.650 83.806 112.851 1.00 34.51 55 GLY B C 1
ATOM 2655 O O . GLY B 1 56 ? 41.226 84.398 111.870 1.00 36.17 55 GLY B O 1
ATOM 2656 N N . ASP B 1 57 ? 41.384 84.206 114.085 1.00 36.11 56 ASP B N 1
ATOM 2657 C CA . ASP B 1 57 ? 40.554 85.392 114.342 1.00 36.70 56 ASP B CA 1
ATOM 2658 C C . ASP B 1 57 ? 41.188 86.651 113.759 1.00 35.91 56 ASP B C 1
ATOM 2659 O O . ASP B 1 57 ? 40.493 87.508 113.223 1.00 35.76 56 ASP B O 1
ATOM 2664 N N . VAL B 1 58 ? 42.508 86.770 113.864 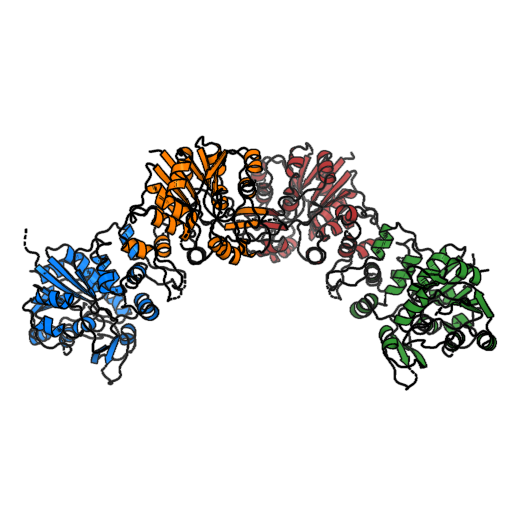1.00 36.21 57 VAL B N 1
ATOM 2665 C CA . VAL B 1 58 ? 43.213 87.883 113.227 1.00 35.23 57 VAL B CA 1
ATOM 2666 C C . VAL B 1 58 ? 43.032 87.853 111.695 1.00 35.91 57 VAL B C 1
ATOM 2667 O O . VAL B 1 58 ? 42.823 88.890 111.063 1.00 35.70 57 VAL B O 1
ATOM 2671 N N . ARG B 1 59 ? 43.095 86.672 111.100 1.00 35.89 58 ARG B N 1
ATOM 2672 C CA . ARG B 1 59 ? 42.937 86.576 109.641 1.00 36.61 58 ARG B CA 1
ATOM 2673 C C . ARG B 1 59 ? 41.588 87.158 109.209 1.00 36.90 58 ARG B C 1
ATOM 2674 O O . ARG B 1 59 ? 41.484 87.976 108.288 1.00 36.52 58 ARG B O 1
ATOM 2682 N N . ASN B 1 60 ? 40.544 86.735 109.891 1.00 37.23 59 ASN B N 1
ATOM 2683 C CA . ASN B 1 60 ? 39.220 87.207 109.563 1.00 37.26 59 ASN B CA 1
ATOM 2684 C C . ASN B 1 60 ? 39.054 88.713 109.758 1.00 36.61 59 ASN B C 1
ATOM 2685 O O . ASN B 1 60 ? 38.411 89.379 108.943 1.00 38.88 59 ASN B O 1
ATOM 2690 N N . VAL B 1 61 ? 39.653 89.248 110.815 1.00 34.94 60 VAL B N 1
ATOM 2691 C CA . VAL B 1 61 ? 39.597 90.681 111.059 1.00 33.88 60 VAL B CA 1
ATOM 2692 C C . VAL B 1 61 ? 40.310 91.400 109.924 1.00 34.17 60 VAL B C 1
ATOM 2693 O O . VAL B 1 61 ? 39.802 92.388 109.392 1.00 33.51 60 VAL B O 1
ATOM 2697 N N . LEU B 1 62 ? 41.471 90.895 109.532 1.00 34.74 61 LEU B N 1
ATOM 2698 C CA . LEU B 1 62 ? 42.230 91.499 108.438 1.00 36.24 61 LEU B CA 1
ATOM 2699 C C . LEU B 1 62 ? 41.440 91.508 107.138 1.00 37.48 61 LEU B C 1
ATOM 2700 O O . LEU B 1 62 ? 41.430 92.513 106.438 1.00 37.42 61 LEU B O 1
ATOM 2705 N N . VAL B 1 63 ? 40.758 90.410 106.826 1.00 38.39 62 VAL B N 1
ATOM 2706 C CA . VAL B 1 63 ? 39.931 90.374 105.610 1.00 38.89 62 VAL B CA 1
ATOM 2707 C C . VAL B 1 63 ? 38.754 91.359 105.745 1.00 38.65 62 VAL B C 1
ATOM 2708 O O . VAL B 1 63 ? 38.500 92.126 104.842 1.00 39.57 62 VAL B O 1
ATOM 2712 N N . ALA B 1 64 ? 38.088 91.394 106.888 1.00 37.55 63 ALA B N 1
ATOM 2713 C CA . ALA B 1 64 ? 37.012 92.367 107.103 1.00 36.02 63 ALA B CA 1
ATOM 2714 C C . ALA B 1 64 ? 37.443 93.802 106.851 1.00 35.61 63 ALA B C 1
ATOM 2715 O O . ALA B 1 64 ? 36.655 94.608 106.364 1.00 35.64 63 ALA B O 1
ATOM 2717 N N . LEU B 1 65 ? 38.686 94.144 107.178 1.00 36.77 64 LEU B N 1
ATOM 2718 C CA . LEU B 1 65 ? 39.154 95.542 107.014 1.00 36.69 64 LEU B CA 1
ATOM 2719 C C . LEU B 1 65 ? 39.887 95.805 105.699 1.00 37.37 64 LEU B C 1
ATOM 2720 O O . LEU B 1 65 ? 40.195 96.964 105.402 1.00 38.95 64 LEU B O 1
ATOM 2725 N N . SER B 1 66 ? 40.161 94.744 104.932 1.00 38.37 65 SER B N 1
ATOM 2726 C CA . SER B 1 66 ? 40.941 94.848 103.694 1.00 39.72 65 SER B CA 1
ATOM 2727 C C . SER B 1 66 ? 40.248 95.649 102.587 1.00 40.93 65 SER B C 1
ATOM 2728 O O . SER B 1 66 ? 39.030 95.810 102.584 1.00 40.28 65 SER B O 1
ATOM 2731 N N . GLU B 1 67 ? 41.053 96.147 101.656 1.00 42.72 66 GLU B N 1
ATOM 2732 C CA . GLU B 1 67 ? 40.558 96.807 100.451 1.00 44.50 66 GLU B CA 1
ATOM 2733 C C . GLU B 1 67 ? 41.359 96.295 99.260 1.00 42.98 66 GLU B C 1
ATOM 2734 O O . GLU B 1 67 ? 42.267 96.988 98.765 1.00 43.60 66 GLU B O 1
ATOM 2740 N N . VAL B 1 68 ? 41.049 95.082 98.816 1.00 41.38 67 VAL B N 1
ATOM 2741 C CA . VAL B 1 68 ? 41.751 94.493 97.684 1.00 41.44 67 VAL B CA 1
ATOM 2742 C C . VAL B 1 68 ? 40.763 93.877 96.694 1.00 44.02 67 VAL B C 1
ATOM 2743 O O . VAL B 1 68 ? 39.572 93.794 96.964 1.00 43.85 67 VAL B O 1
ATOM 2747 N N . GLU B 1 69 ? 41.262 93.469 95.536 1.00 47.55 68 GLU B N 1
ATOM 2748 C CA . GLU B 1 69 ? 40.429 92.821 94.540 1.00 50.99 68 GLU B CA 1
ATOM 2749 C C . GLU B 1 69 ? 39.828 91.523 95.084 1.00 50.47 68 GLU B C 1
ATOM 2750 O O . GLU B 1 69 ? 40.489 90.818 95.841 1.00 51.12 68 GLU B O 1
ATOM 2756 N N . PRO B 1 70 ? 38.571 91.206 94.708 1.00 49.63 69 PRO B N 1
ATOM 2757 C CA . PRO B 1 70 ? 37.887 90.005 95.181 1.00 49.61 69 PRO B CA 1
ATOM 2758 C C . PRO B 1 70 ? 38.717 88.735 95.106 1.00 48.28 69 PRO B C 1
ATOM 2759 O O . PRO B 1 70 ? 38.596 87.866 95.964 1.00 48.45 69 PRO B O 1
ATOM 2763 N N . LEU B 1 71 ? 39.551 88.625 94.090 1.00 47.91 70 LEU B N 1
ATOM 2764 C CA . LEU B 1 71 ? 40.363 87.428 93.905 1.00 48.60 70 LEU B CA 1
ATOM 2765 C C . LEU B 1 71 ? 41.375 87.238 95.037 1.00 46.27 70 LEU B C 1
ATOM 2766 O O . LEU B 1 71 ? 41.546 86.128 95.547 1.00 44.70 70 LEU B O 1
ATOM 2771 N N . LEU B 1 72 ? 42.038 88.327 95.423 1.00 44.67 71 LEU B N 1
ATOM 2772 C CA . LEU B 1 72 ? 43.022 88.295 96.503 1.00 43.90 71 LEU B CA 1
ATOM 2773 C C . LEU B 1 72 ? 42.344 88.028 97.830 1.00 41.54 71 LEU B C 1
ATOM 2774 O O . LEU B 1 72 ? 42.892 87.359 98.712 1.00 39.87 71 LEU B O 1
ATOM 2779 N N . GLU B 1 73 ? 41.130 88.515 97.970 1.00 40.26 72 GLU B N 1
ATOM 2780 C CA . GLU B 1 73 ? 40.367 88.222 99.164 1.00 40.88 72 GLU B CA 1
ATOM 2781 C C . GLU B 1 73 ? 40.030 86.733 99.247 1.00 40.42 72 GLU B C 1
ATOM 2782 O O . GLU B 1 73 ? 40.140 86.127 100.314 1.00 40.23 72 GLU B O 1
ATOM 2788 N N . GLN B 1 74 ? 39.646 86.136 98.127 1.00 41.20 73 GLN B N 1
ATOM 2789 C CA . GLN B 1 74 ? 39.317 84.707 98.115 1.00 43.37 73 GLN B CA 1
ATOM 2790 C C . GLN B 1 74 ? 40.563 83.897 98.391 1.00 41.40 73 GLN B C 1
ATOM 2791 O O . GLN B 1 74 ? 40.503 82.867 99.070 1.00 39.89 73 GLN B O 1
ATOM 2797 N N . LEU B 1 75 ? 41.696 84.365 97.858 1.00 40.82 74 LEU B N 1
ATOM 2798 C CA . LEU B 1 75 ? 42.964 83.658 98.035 1.00 39.84 74 LEU B CA 1
ATOM 2799 C C . LEU B 1 75 ? 43.298 83.557 99.527 1.00 39.30 74 LEU B C 1
ATOM 2800 O O . LEU B 1 75 ? 43.645 82.500 100.040 1.00 38.00 74 LEU B O 1
ATOM 2805 N N . PHE B 1 76 ? 43.135 84.677 100.205 1.00 38.46 75 PHE B N 1
ATOM 2806 C CA . PHE B 1 76 ? 43.432 84.791 101.617 1.00 38.19 75 PHE B CA 1
ATOM 2807 C C . PHE B 1 76 ? 42.512 83.920 102.453 1.00 37.29 75 PHE B C 1
ATOM 2808 O O . PHE B 1 76 ? 42.921 83.438 103.499 1.00 37.45 75 PHE B O 1
ATOM 2816 N N . GLN B 1 77 ? 41.287 83.711 101.987 1.00 37.32 76 GLN B N 1
ATOM 2817 C CA . GLN B 1 77 ? 40.299 82.887 102.700 1.00 37.06 76 GLN B CA 1
ATOM 2818 C C . GLN B 1 77 ? 40.233 81.447 102.195 1.00 37.49 76 GLN B C 1
ATOM 2819 O O . GLN B 1 77 ? 39.453 80.656 102.712 1.00 38.27 76 GLN B O 1
ATOM 2825 N N . HIS B 1 78 ? 41.077 81.093 101.227 1.00 38.12 77 HIS B N 1
ATOM 2826 C CA . HIS B 1 78 ? 41.107 79.742 100.672 1.00 38.48 77 HIS B CA 1
ATOM 2827 C C . HIS B 1 78 ? 41.435 78.694 101.719 1.00 39.13 77 HIS B C 1
ATOM 2828 O O . HIS B 1 78 ? 42.336 78.890 102.519 1.00 41.77 77 HIS B O 1
ATOM 2835 N N . ARG B 1 79 ? 40.690 77.589 101.703 1.00 39.71 78 ARG B N 1
ATOM 2836 C CA . ARG B 1 79 ? 40.875 76.483 102.628 1.00 40.49 78 ARG B CA 1
ATOM 2837 C C . ARG B 1 79 ? 41.179 75.208 101.861 1.00 40.93 78 ARG B C 1
ATOM 2838 O O . ARG B 1 79 ? 40.380 74.784 101.084 1.00 42.40 78 ARG B O 1
ATOM 2846 N N . PHE B 1 80 ? 42.324 74.586 102.099 1.00 42.22 79 PHE B N 1
ATOM 2847 C CA . PHE B 1 80 ? 42.685 73.376 101.395 1.00 41.93 79 PHE B CA 1
ATOM 2848 C C . PHE B 1 80 ? 41.808 72.215 101.838 1.00 44.93 79 PHE B C 1
ATOM 2849 O O . PHE B 1 80 ? 41.593 72.041 103.014 1.00 44.35 79 PHE B O 1
ATOM 2857 N N . GLU B 1 81 ? 41.300 71.441 100.875 1.00 49.64 80 GLU B N 1
ATOM 2858 C CA . GLU B 1 81 ? 40.437 70.281 101.126 1.00 52.38 80 GLU B CA 1
ATOM 2859 C C . GLU B 1 81 ? 41.188 68.956 100.948 1.00 54.89 80 GLU B C 1
ATOM 2860 O O . GLU B 1 81 ? 40.673 67.915 101.322 1.00 57.06 80 GLU B O 1
ATOM 2862 N N . ASN B 1 82 ? 42.401 68.979 100.391 1.00 57.27 81 ASN B N 1
ATOM 2863 C CA . ASN B 1 82 ? 43.251 67.771 100.331 1.00 58.87 81 ASN B CA 1
ATOM 2864 C C . ASN B 1 82 ? 44.702 68.023 100.792 1.00 60.11 81 ASN B C 1
ATOM 2865 O O . ASN B 1 82 ? 45.108 69.174 100.988 1.00 60.39 81 ASN B O 1
ATOM 2870 N N . GLY B 1 83 ? 45.470 66.939 100.942 1.00 61.16 82 GLY B N 1
ATOM 2871 C CA . GLY B 1 83 ? 46.828 66.990 101.489 1.00 60.66 82 GLY B CA 1
ATOM 2872 C C . GLY B 1 83 ? 46.881 66.405 102.893 1.00 61.24 82 GLY B C 1
ATOM 2873 O O . GLY B 1 83 ? 47.956 66.047 103.396 1.00 62.45 82 GLY B O 1
ATOM 2874 N N . GLY B 1 85 ? 47.588 66.256 105.984 1.00 57.71 84 GLY B N 1
ATOM 2875 C CA . GLY B 1 85 ? 48.590 67.233 106.425 1.00 57.92 84 GLY B CA 1
ATOM 2876 C C . GLY B 1 85 ? 48.174 68.678 106.176 1.00 57.67 84 GLY B C 1
ATOM 2877 O O . GLY B 1 85 ? 48.062 69.475 107.099 1.00 58.40 84 GLY B O 1
ATOM 2878 N N . LEU B 1 86 ? 47.929 69.001 104.912 1.00 55.28 85 LEU B N 1
ATOM 2879 C CA . LEU B 1 86 ? 47.532 70.345 104.507 1.00 51.70 85 LEU B CA 1
ATOM 2880 C C . LEU B 1 86 ? 46.032 70.560 104.703 1.00 49.42 85 LEU B C 1
ATOM 2881 O O . LEU B 1 86 ? 45.577 71.684 104.926 1.00 46.44 85 LEU B O 1
ATOM 2886 N N . SER B 1 87 ? 45.268 69.475 104.626 1.00 48.62 86 SER B N 1
ATOM 2887 C CA . SER B 1 87 ? 43.813 69.589 104.573 1.00 48.75 86 SER B CA 1
ATOM 2888 C C . SER B 1 87 ? 43.231 70.222 105.826 1.00 46.60 86 SER B C 1
ATOM 2889 O O . SER B 1 87 ? 43.599 69.874 106.956 1.00 45.34 86 SER B O 1
ATOM 2892 N N . GLY B 1 88 ? 42.299 71.138 105.604 1.00 44.03 87 GLY B N 1
ATOM 2893 C CA . GLY B 1 88 ? 41.697 71.897 106.673 1.00 43.23 87 GLY B CA 1
ATOM 2894 C C . GLY B 1 88 ? 42.327 73.267 106.871 1.00 43.22 87 GLY B C 1
ATOM 2895 O O . GLY B 1 88 ? 41.682 74.157 107.399 1.00 45.32 87 GLY B O 1
ATOM 2896 N N . HIS B 1 89 ? 43.574 73.465 106.457 1.00 40.87 88 HIS B N 1
ATOM 2897 C CA . HIS B 1 89 ? 44.236 74.730 106.722 1.00 40.11 88 HIS B CA 1
ATOM 2898 C C . HIS B 1 89 ? 43.783 75.854 105.836 1.00 39.18 88 HIS B C 1
ATOM 2899 O O . HIS B 1 89 ? 43.443 75.641 104.674 1.00 38.97 88 HIS B O 1
ATOM 2906 N N . SER B 1 90 ? 43.775 77.052 106.407 1.00 38.29 89 SER B N 1
ATOM 2907 C CA . SER B 1 90 ? 43.436 78.260 105.686 1.00 38.42 89 SER B CA 1
ATOM 2908 C C . SER B 1 90 ? 44.720 78.866 105.170 1.00 38.52 89 SER B C 1
ATOM 2909 O O . SER B 1 90 ? 45.685 79.026 105.915 1.00 39.47 89 SER B O 1
ATOM 2912 N N . LEU B 1 91 ? 44.745 79.242 103.905 1.00 37.61 90 LEU B N 1
ATOM 2913 C CA . LEU B 1 91 ? 45.958 79.802 103.335 1.00 36.87 90 LEU B CA 1
ATOM 2914 C C . LEU B 1 91 ? 46.327 81.122 104.035 1.00 36.56 90 LEU B C 1
ATOM 2915 O O . LEU B 1 91 ? 47.492 81.395 104.252 1.00 37.38 90 LEU B O 1
ATOM 2920 N N . GLY B 1 92 ? 45.339 81.937 104.392 1.00 36.78 91 GLY B N 1
ATOM 2921 C CA . GLY B 1 92 ? 45.595 83.183 105.151 1.00 36.77 91 GLY B CA 1
ATOM 2922 C C . GLY B 1 92 ? 46.281 82.949 106.500 1.00 35.58 91 GLY B C 1
ATOM 2923 O O . GLY B 1 92 ? 47.141 83.727 106.893 1.00 33.48 91 GLY B O 1
ATOM 2924 N N . ASN B 1 93 ? 45.902 81.876 107.206 1.00 34.51 92 ASN B N 1
ATOM 2925 C CA . ASN B 1 93 ? 46.597 81.466 108.411 1.00 32.92 92 ASN B CA 1
ATOM 2926 C C . ASN B 1 93 ? 48.038 81.155 108.081 1.00 33.94 92 ASN B C 1
ATOM 2927 O O . ASN B 1 93 ? 48.957 81.554 108.802 1.00 34.99 92 ASN B O 1
ATOM 2932 N N . LEU B 1 94 ? 48.237 80.407 106.997 1.00 34.15 93 LEU B N 1
ATOM 2933 C CA . LEU B 1 94 ? 49.573 79.961 106.626 1.00 33.78 93 LEU B CA 1
ATOM 2934 C C . LEU B 1 94 ? 50.439 81.171 106.283 1.00 34.16 93 LEU B C 1
ATOM 2935 O O . LEU B 1 94 ? 51.609 81.229 106.651 1.00 33.86 93 LEU B O 1
ATOM 2940 N N . LEU B 1 95 ? 49.844 82.150 105.611 1.00 34.54 94 LEU B N 1
ATOM 2941 C CA . LEU B 1 95 ? 50.531 83.386 105.313 1.00 35.73 94 LEU B CA 1
ATOM 2942 C C . LEU B 1 95 ? 50.969 84.072 106.626 1.00 35.66 94 LEU B C 1
ATOM 2943 O O . LEU B 1 95 ? 52.137 84.430 106.778 1.00 34.52 94 LEU B O 1
ATOM 2948 N N . LEU B 1 96 ? 50.046 84.228 107.585 1.00 36.06 95 LEU B N 1
ATOM 2949 C CA . LEU B 1 96 ? 50.388 84.868 108.876 1.00 34.88 95 LEU B CA 1
ATOM 2950 C C . LEU B 1 96 ? 51.486 84.069 109.608 1.00 34.86 95 LEU B C 1
ATOM 2951 O O . LEU B 1 96 ? 52.444 84.640 110.129 1.00 34.22 95 LEU B O 1
ATOM 2956 N N . ALA B 1 97 ? 51.351 82.743 109.602 1.00 34.00 96 ALA B N 1
ATOM 2957 C CA . ALA B 1 97 ? 52.350 81.872 110.207 1.00 34.83 96 ALA B CA 1
ATOM 2958 C C . ALA B 1 97 ? 53.739 82.092 109.595 1.00 35.61 96 ALA B C 1
ATOM 2959 O O . ALA B 1 97 ? 54.728 82.238 110.312 1.00 36.77 96 ALA B O 1
ATOM 2961 N N . GLY B 1 98 ? 53.809 82.178 108.278 1.00 35.99 97 GLY B N 1
ATOM 2962 C CA . GLY B 1 98 ? 55.075 82.405 107.606 1.00 36.20 97 GLY B CA 1
ATOM 2963 C C . GLY B 1 98 ? 55.667 83.759 107.940 1.00 37.37 97 GLY B C 1
ATOM 2964 O O . GLY B 1 98 ? 56.858 83.850 108.250 1.00 38.82 97 GLY B O 1
ATOM 2973 N N . THR B 1 100 ? 55.078 85.554 110.583 1.00 39.15 99 THR B N 1
ATOM 2974 C CA . THR B 1 100 ? 55.465 85.539 111.999 1.00 39.20 99 THR B CA 1
ATOM 2975 C C . THR B 1 100 ? 56.795 84.825 112.207 1.00 40.12 99 THR B C 1
ATOM 2976 O O . THR B 1 100 ? 57.581 85.215 113.050 1.00 40.99 99 THR B O 1
ATOM 2980 N N . SER B 1 101 ? 57.034 83.752 111.467 1.00 41.63 100 SER B N 1
ATOM 2981 C CA . SER B 1 101 ? 58.316 83.050 111.575 1.00 42.39 100 SER B CA 1
ATOM 2982 C C . SER B 1 101 ? 59.434 83.936 111.095 1.00 43.23 100 SER B C 1
ATOM 2983 O O . SER B 1 101 ? 60.472 83.975 111.717 1.00 45.64 100 SER B O 1
ATOM 2986 N N . ILE B 1 102 ? 59.230 84.649 109.990 1.00 43.36 101 ILE B N 1
ATOM 2987 C CA . ILE B 1 102 ? 60.296 85.483 109.407 1.00 43.14 101 ILE B CA 1
ATOM 2988 C C . ILE B 1 102 ? 60.635 86.634 110.369 1.00 43.78 101 ILE B C 1
ATOM 2989 O O . ILE B 1 102 ? 61.783 86.838 110.702 1.00 44.55 101 ILE B O 1
ATOM 2994 N N . THR B 1 103 ? 59.631 87.349 110.848 1.00 43.54 102 THR B N 1
ATOM 2995 C CA . THR B 1 103 ? 59.860 88.475 111.741 1.00 43.06 102 THR B CA 1
ATOM 2996 C C . THR B 1 103 ? 60.077 88.062 113.184 1.00 42.81 102 THR B C 1
ATOM 2997 O O . THR B 1 103 ? 60.498 88.880 113.977 1.00 43.18 102 THR B O 1
ATOM 3001 N N . GLY B 1 104 ? 59.784 86.815 113.531 1.00 43.61 103 GLY B N 1
ATOM 3002 C CA . GLY B 1 104 ? 59.825 86.357 114.919 1.00 43.76 103 GLY B CA 1
ATOM 3003 C C . GLY B 1 104 ? 58.876 87.112 115.839 1.00 44.08 103 GLY B C 1
ATOM 3004 O O . GLY B 1 104 ? 59.097 87.166 117.050 1.00 44.01 103 GLY B O 1
ATOM 3005 N N . ASP B 1 105 ? 57.810 87.677 115.276 1.00 44.49 104 ASP B N 1
ATOM 3006 C CA . ASP B 1 105 ? 56.970 88.630 115.995 1.00 44.16 104 ASP B CA 1
ATOM 3007 C C . ASP B 1 105 ? 55.586 88.738 115.347 1.00 43.45 104 ASP B C 1
ATOM 3008 O O . ASP B 1 105 ? 55.430 89.283 114.241 1.00 43.69 104 ASP B O 1
ATOM 3013 N N . PHE B 1 106 ? 54.587 88.241 116.061 1.00 41.58 105 PHE B N 1
ATOM 3014 C CA . PHE B 1 106 ? 53.223 88.126 115.549 1.00 40.71 105 PHE B CA 1
ATOM 3015 C C . PHE B 1 106 ? 52.637 89.496 115.193 1.00 40.17 105 PHE B C 1
ATOM 3016 O O . PHE B 1 106 ? 52.099 89.679 114.102 1.00 40.66 105 PHE B O 1
ATOM 3024 N N . ALA B 1 107 ? 52.779 90.465 116.090 1.00 39.84 106 ALA B N 1
ATOM 3025 C CA . ALA B 1 107 ? 52.274 91.820 115.845 1.00 40.23 106 ALA B CA 1
ATOM 3026 C C . ALA B 1 107 ? 52.887 92.448 114.585 1.00 43.40 106 ALA B C 1
ATOM 3027 O O . ALA B 1 107 ? 52.181 93.126 113.837 1.00 45.10 106 ALA B O 1
ATOM 3029 N N . ARG B 1 108 ? 54.182 92.234 114.351 1.00 45.69 107 ARG B N 1
ATOM 3030 C CA . ARG B 1 108 ? 54.830 92.809 113.174 1.00 47.63 107 ARG B CA 1
ATOM 3031 C C . ARG B 1 108 ? 54.368 92.080 111.929 1.00 46.18 107 ARG B C 1
ATOM 3032 O O . ARG B 1 108 ? 54.206 92.669 110.862 1.00 46.78 107 ARG B O 1
ATOM 3040 N N . GLY B 1 109 ? 54.154 90.789 112.055 1.00 44.52 108 GLY B N 1
ATOM 3041 C CA . GLY B 1 109 ? 53.611 90.042 110.939 1.00 43.94 108 GLY B CA 1
ATOM 3042 C C . GLY B 1 109 ? 52.221 90.527 110.526 1.00 44.22 108 GLY B C 1
ATOM 3043 O O . GLY B 1 109 ? 51.912 90.638 109.311 1.00 42.97 108 GLY B O 1
ATOM 3044 N N . ILE B 1 110 ? 51.387 90.822 111.532 1.00 42.40 109 ILE B N 1
ATOM 3045 C CA . ILE B 1 110 ? 50.057 91.341 111.289 1.00 40.47 109 ILE B CA 1
ATOM 3046 C C . ILE B 1 110 ? 50.151 92.684 110.587 1.00 43.34 109 ILE B C 1
ATOM 3047 O O . ILE B 1 110 ? 49.408 92.950 109.629 1.00 43.57 109 ILE B O 1
ATOM 3052 N N . SER B 1 111 ? 51.074 93.525 111.037 1.00 45.37 110 SER B N 1
ATOM 3053 C CA . SER B 1 111 ? 51.207 94.849 110.454 1.00 47.93 110 SER B CA 1
ATOM 3054 C C . SER B 1 111 ? 51.710 94.772 109.007 1.00 48.68 110 SER B C 1
ATOM 3055 O O . SER B 1 111 ? 51.327 95.589 108.170 1.00 48.92 110 SER B O 1
ATOM 3058 N N . GLU B 1 112 ? 52.568 93.801 108.705 1.00 49.23 111 GLU B N 1
ATOM 3059 C CA . GLU B 1 112 ? 53.011 93.598 107.310 1.00 50.10 111 GLU B CA 1
ATOM 3060 C C . GLU B 1 112 ? 51.883 93.117 106.421 1.00 48.85 111 GLU B C 1
ATOM 3061 O O . GLU B 1 112 ? 51.747 93.616 105.301 1.00 50.17 111 GLU B O 1
ATOM 3075 N N . SER B 1 114 ? 48.806 93.758 106.956 1.00 44.13 113 SER B N 1
ATOM 3076 C CA . SER B 1 114 ? 47.902 94.905 106.851 1.00 44.66 113 SER B CA 1
ATOM 3077 C C . SER B 1 114 ? 48.223 95.794 105.662 1.00 44.90 113 SER B C 1
ATOM 3078 O O . SER B 1 114 ? 47.321 96.224 104.940 1.00 44.65 113 SER B O 1
ATOM 3081 N N . LYS B 1 115 ? 49.506 96.052 105.461 1.00 45.72 114 LYS B N 1
ATOM 3082 C CA . LYS B 1 115 ? 49.963 96.818 104.309 1.00 46.87 114 LYS B CA 1
ATOM 3083 C C . LYS B 1 115 ? 49.610 96.076 103.016 1.00 45.22 114 LYS B C 1
ATOM 3084 O O . LYS B 1 115 ? 49.063 96.657 102.085 1.00 46.02 114 LYS B O 1
ATOM 3087 N N . VAL B 1 116 ? 49.912 94.791 102.952 1.00 44.45 115 VAL B N 1
ATOM 3088 C CA . VAL B 1 116 ? 49.590 94.028 101.746 1.00 43.51 115 VAL B CA 1
ATOM 3089 C C . VAL B 1 116 ? 48.084 94.001 101.461 1.00 44.02 115 VAL B C 1
ATOM 3090 O O . VAL B 1 116 ? 47.700 94.000 100.297 1.00 45.26 115 VAL B O 1
ATOM 3094 N N . LEU B 1 117 ? 47.238 93.991 102.498 1.00 42.74 116 LEU B N 1
ATOM 3095 C CA . LEU B 1 117 ? 45.778 93.954 102.299 1.00 41.06 116 LEU B CA 1
ATOM 3096 C C . LEU B 1 117 ? 45.132 95.360 102.340 1.00 41.40 116 LEU B C 1
ATOM 3097 O O . LEU B 1 117 ? 43.911 95.498 102.424 1.00 40.22 116 LEU B O 1
ATOM 3102 N N . ASN B 1 118 ? 45.957 96.401 102.239 1.00 42.19 117 ASN B N 1
ATOM 3103 C CA . ASN B 1 118 ? 45.493 97.801 102.284 1.00 43.13 117 ASN B CA 1
ATOM 3104 C C . ASN B 1 118 ? 44.452 97.994 103.367 1.00 42.44 117 ASN B C 1
ATOM 3105 O O . ASN B 1 118 ? 43.392 98.572 103.126 1.00 42.62 117 ASN B O 1
ATOM 3110 N N . VAL B 1 119 ? 44.775 97.498 104.559 1.00 42.76 118 VAL B N 1
ATOM 3111 C CA . VAL B 1 119 ? 43.867 97.528 105.696 1.00 42.01 118 VAL B CA 1
ATOM 3112 C C . VAL B 1 119 ? 43.642 98.947 106.198 1.00 43.24 118 VAL B C 1
ATOM 3113 O O . VAL B 1 119 ? 44.594 99.720 106.362 1.00 41.47 118 VAL B O 1
ATOM 3117 N N . ARG B 1 120 ? 42.355 99.259 106.402 1.00 45.06 119 ARG B N 1
ATOM 3118 C CA . ARG B 1 120 ? 41.912 100.533 106.949 1.00 47.25 119 ARG B CA 1
ATOM 3119 C C . ARG B 1 120 ? 41.794 100.402 108.478 1.00 48.26 119 ARG B C 1
ATOM 3120 O O . ARG B 1 120 ? 40.705 100.066 108.955 1.00 49.06 119 ARG B O 1
ATOM 3122 N N . GLY B 1 121 ? 42.876 100.670 109.243 1.00 47.92 120 GLY B N 1
ATOM 3123 C CA . GLY B 1 121 ? 42.829 100.542 110.716 1.00 47.33 120 GLY B CA 1
ATOM 3124 C C . GLY B 1 121 ? 44.031 99.809 111.271 1.00 46.04 120 GLY B C 1
ATOM 3125 O O . GLY B 1 121 ? 44.875 99.359 110.511 1.00 47.09 120 GLY B O 1
ATOM 3126 N N . LYS B 1 122 ? 44.128 99.720 112.592 1.00 44.32 121 LYS B N 1
ATOM 3127 C CA . LYS B 1 122 ? 45.241 99.026 113.234 1.00 43.95 121 LYS B CA 1
ATOM 3128 C C . LYS B 1 122 ? 44.658 97.752 113.804 1.00 41.41 121 LYS B C 1
ATOM 3129 O O . LYS B 1 122 ? 43.685 97.783 114.558 1.00 40.43 121 LYS B O 1
ATOM 3133 N N . VAL B 1 123 ? 45.236 96.628 113.410 1.00 38.67 122 VAL B N 1
ATOM 3134 C CA . VAL B 1 123 ? 44.865 95.350 113.968 1.00 37.48 122 VAL B CA 1
ATOM 3135 C C . VAL B 1 123 ? 45.986 94.915 114.913 1.00 36.79 122 VAL B C 1
ATOM 3136 O O . VAL B 1 123 ? 47.163 94.854 114.547 1.00 36.37 122 VAL B O 1
ATOM 3140 N N . LEU B 1 124 ? 45.609 94.632 116.152 1.00 36.01 123 LEU B N 1
ATOM 3141 C CA . LEU B 1 124 ? 46.576 94.197 117.157 1.00 35.56 123 LEU B CA 1
ATOM 3142 C C . LEU B 1 124 ? 46.106 92.902 117.835 1.00 34.74 123 LEU B C 1
ATOM 3143 O O . LEU B 1 124 ? 44.889 92.697 118.069 1.00 34.64 123 LEU B O 1
ATOM 3148 N N . PRO B 1 125 ? 47.067 92.019 118.146 1.00 34.17 124 PRO B N 1
ATOM 3149 C CA . PRO B 1 125 ? 46.739 90.848 118.912 1.00 35.17 124 PRO B CA 1
ATOM 3150 C C . PRO B 1 125 ? 46.676 91.228 120.390 1.00 35.71 124 PRO B C 1
ATOM 3151 O O . PRO B 1 125 ? 47.369 92.145 120.819 1.00 33.69 124 PRO B O 1
ATOM 3155 N N . ALA B 1 126 ? 45.824 90.531 121.135 1.00 37.10 125 ALA B N 1
ATOM 3156 C CA . ALA B 1 126 ? 45.641 90.737 122.569 1.00 37.08 125 ALA B CA 1
ATOM 3157 C C . ALA B 1 126 ? 46.963 90.593 123.320 1.00 38.41 125 ALA B C 1
ATOM 3158 O O . ALA B 1 126 ? 47.179 91.218 124.355 1.00 39.72 125 ALA B O 1
ATOM 3160 N N . SER B 1 127 ? 47.837 89.752 122.787 1.00 38.53 126 SER B N 1
ATOM 3161 C CA . SER B 1 127 ? 49.205 89.621 123.256 1.00 39.20 126 SER B CA 1
ATOM 3162 C C . SER B 1 127 ? 50.068 89.076 122.120 1.00 39.06 126 SER B C 1
ATOM 3163 O O . SER B 1 127 ? 49.572 88.456 121.171 1.00 39.43 126 SER B O 1
ATOM 3166 N N . ASN B 1 128 ? 51.371 89.293 122.229 1.00 39.55 127 ASN B N 1
ATOM 3167 C CA . ASN B 1 128 ? 52.304 88.811 121.226 1.00 38.47 127 ASN B CA 1
ATOM 3168 C C . ASN B 1 128 ? 52.702 87.372 121.412 1.00 38.24 127 ASN B C 1
ATOM 3169 O O . ASN B 1 128 ? 53.426 86.846 120.579 1.00 38.61 127 ASN B O 1
ATOM 3174 N N . ARG B 1 129 ? 52.192 86.731 122.464 1.00 39.35 128 ARG B N 1
ATOM 3175 C CA . ARG B 1 129 ? 52.360 85.291 122.680 1.00 41.20 128 ARG B CA 1
ATOM 3176 C C . ARG B 1 129 ? 50.993 84.626 122.903 1.00 39.85 128 ARG B C 1
ATOM 3177 O O . ARG B 1 129 ? 50.036 85.277 123.329 1.00 40.53 128 ARG B O 1
ATOM 3185 N N . SER B 1 130 ? 50.916 83.327 122.640 1.00 39.42 129 SER B N 1
ATOM 3186 C CA . SER B 1 130 ? 49.712 82.559 122.938 1.00 39.67 129 SER B CA 1
ATOM 3187 C C . SER B 1 130 ? 49.239 82.735 124.365 1.00 38.06 129 SER B C 1
ATOM 3188 O O . SER B 1 130 ? 50.038 82.866 125.292 1.00 39.38 129 SER B O 1
ATOM 3191 N N . ILE B 1 131 ? 47.929 82.720 124.518 1.00 36.55 130 ILE B N 1
ATOM 3192 C CA . ILE B 1 131 ? 47.272 82.721 125.809 1.00 35.84 130 ILE B CA 1
ATOM 3193 C C . ILE B 1 131 ? 46.493 81.394 125.896 1.00 36.17 130 ILE B C 1
ATOM 3194 O O . ILE B 1 131 ? 45.966 80.906 124.895 1.00 34.41 130 ILE B O 1
ATOM 3199 N N . ILE B 1 132 ? 46.473 80.803 127.085 1.00 36.26 131 ILE B N 1
ATOM 3200 C CA . ILE B 1 132 ? 45.724 79.583 127.338 1.00 36.31 131 ILE B CA 1
ATOM 3201 C C . ILE B 1 132 ? 44.562 79.993 128.192 1.00 35.25 131 ILE B C 1
ATOM 3202 O O . ILE B 1 132 ? 44.738 80.654 129.220 1.00 35.57 131 ILE B O 1
ATOM 3207 N N . LEU B 1 133 ? 43.372 79.604 127.776 1.00 34.80 132 LEU B N 1
ATOM 3208 C CA . LEU B 1 133 ? 42.168 79.960 128.520 1.00 34.20 132 LEU B CA 1
ATOM 3209 C C . LEU B 1 133 ? 41.762 78.752 129.373 1.00 35.84 132 LEU B C 1
ATOM 3210 O O . LEU B 1 133 ? 41.768 77.592 128.906 1.00 36.08 132 LEU B O 1
ATOM 3215 N N . HIS B 1 134 ? 41.417 79.034 130.625 1.00 36.17 133 HIS B N 1
ATOM 3216 C CA . HIS B 1 134 ? 40.983 78.000 131.556 1.00 36.25 133 HIS B CA 1
ATOM 3217 C C . HIS B 1 134 ? 39.600 78.354 132.079 1.00 36.01 133 HIS B C 1
ATOM 3218 O O . HIS B 1 134 ? 39.294 79.527 132.307 1.00 35.66 133 HIS B O 1
ATOM 3225 N N . GLY B 1 135 ? 38.782 77.336 132.296 1.00 36.60 134 GLY B N 1
ATOM 3226 C CA . GLY B 1 135 ? 37.475 77.549 132.890 1.00 38.35 134 GLY B CA 1
ATOM 3227 C C . GLY B 1 135 ? 37.334 76.824 134.213 1.00 39.26 134 GLY B C 1
ATOM 3228 O O . GLY B 1 135 ? 37.526 75.617 134.291 1.00 39.49 134 GLY B O 1
ATOM 3229 N N . GLU B 1 136 ? 37.034 77.569 135.264 1.00 40.28 135 GLU B N 1
ATOM 3230 C CA . GLU B 1 136 ? 36.678 76.955 136.523 1.00 41.11 135 GLU B CA 1
ATOM 3231 C C . GLU B 1 136 ? 35.179 76.713 136.511 1.00 40.93 135 GLU B C 1
ATOM 3232 O O . GLU B 1 136 ? 34.409 77.631 136.314 1.00 39.55 135 GLU B O 1
ATOM 3246 N N . GLU B 1 138 ? 31.459 75.203 138.286 1.00 48.61 137 GLU B N 1
ATOM 3247 C CA . GLU B 1 138 ? 30.805 75.385 139.586 1.00 51.27 137 GLU B CA 1
ATOM 3248 C C . GLU B 1 138 ? 31.356 74.388 140.619 1.00 50.81 137 GLU B C 1
ATOM 3249 O O . GLU B 1 138 ? 31.629 74.764 141.758 1.00 49.51 137 GLU B O 1
ATOM 3255 N N . ASP B 1 139 ? 31.587 73.144 140.205 1.00 50.55 138 ASP B N 1
ATOM 3256 C CA . ASP B 1 139 ? 32.149 72.124 141.094 1.00 50.44 138 ASP B CA 1
ATOM 3257 C C . ASP B 1 139 ? 33.617 72.374 141.487 1.00 50.65 138 ASP B C 1
ATOM 3258 O O . ASP B 1 139 ? 34.186 71.615 142.247 1.00 53.16 138 ASP B O 1
ATOM 3263 N N . GLY B 1 140 ? 34.243 73.408 140.958 1.00 49.84 139 GLY B N 1
ATOM 3264 C CA . GLY B 1 140 ? 35.608 73.722 141.333 1.00 48.93 139 GLY B CA 1
ATOM 3265 C C . GLY B 1 140 ? 36.655 73.149 140.407 1.00 48.16 139 GLY B C 1
ATOM 3266 O O . GLY B 1 140 ? 37.809 73.575 140.465 1.00 48.55 139 GLY B O 1
ATOM 3267 N N . THR B 1 141 ? 36.278 72.187 139.557 1.00 46.90 140 THR B N 1
ATOM 3268 C CA . THR B 1 141 ? 37.230 71.626 138.567 1.00 46.68 140 THR B CA 1
ATOM 3269 C C . THR B 1 141 ? 37.577 72.641 137.480 1.00 46.50 140 THR B C 1
ATOM 3270 O O . THR B 1 141 ? 36.817 73.567 137.197 1.00 46.49 140 THR B O 1
ATOM 3274 N N . ILE B 1 142 ? 38.734 72.444 136.874 1.00 45.42 141 ILE B N 1
ATOM 3275 C CA . ILE B 1 142 ? 39.242 73.350 135.863 1.00 44.81 141 ILE B CA 1
ATOM 3276 C C . ILE B 1 142 ? 39.280 72.603 134.537 1.00 42.62 141 ILE B C 1
ATOM 3277 O O . ILE B 1 142 ? 39.693 71.458 134.490 1.00 43.60 141 ILE B O 1
ATOM 3282 N N . VAL B 1 143 ? 38.798 73.225 133.471 1.00 40.94 142 VAL B N 1
ATOM 3283 C CA . VAL B 1 143 ? 38.944 72.661 132.129 1.00 39.55 142 VAL B CA 1
ATOM 3284 C C . VAL B 1 143 ? 39.832 73.638 131.387 1.00 39.79 142 VAL B C 1
ATOM 3285 O O . VAL B 1 143 ? 39.600 74.857 131.425 1.00 39.93 142 VAL B O 1
ATOM 3289 N N . THR B 1 144 ? 40.855 73.109 130.728 1.00 39.15 143 THR B N 1
ATOM 3290 C CA . THR B 1 144 ? 41.841 73.933 130.034 1.00 38.55 143 THR B CA 1
ATOM 3291 C C . THR B 1 144 ? 41.685 73.902 128.520 1.00 38.63 143 THR B C 1
ATOM 3292 O O . THR B 1 144 ? 41.530 72.849 127.902 1.00 38.82 143 THR B O 1
ATOM 3296 N N . GLY B 1 145 ? 41.780 75.077 127.920 1.00 39.17 144 GLY B N 1
ATOM 3297 C CA . GLY B 1 145 ? 41.722 75.216 126.478 1.00 38.77 144 GLY B CA 1
ATOM 3298 C C . GLY B 1 145 ? 40.376 75.733 126.018 1.00 38.20 144 GLY B C 1
ATOM 3299 O O . GLY B 1 145 ? 39.322 75.173 126.364 1.00 37.35 144 GLY B O 1
ATOM 3300 N N . GLU B 1 146 ? 40.441 76.796 125.218 1.00 38.76 145 GLU B N 1
ATOM 3301 C CA . GLU B 1 146 ? 39.273 77.496 124.635 1.00 39.08 145 GLU B CA 1
ATOM 3302 C C . GLU B 1 146 ? 38.226 76.558 124.039 1.00 39.41 145 GLU B C 1
ATOM 3303 O O . GLU B 1 146 ? 37.046 76.667 124.345 1.00 40.78 145 GLU B O 1
ATOM 3309 N N . SER B 1 147 ? 38.653 75.619 123.212 1.00 40.22 146 SER B N 1
ATOM 3310 C CA . SER B 1 147 ? 37.702 74.760 122.532 1.00 41.44 146 SER B CA 1
ATOM 3311 C C . SER B 1 147 ? 37.227 73.590 123.380 1.00 40.94 146 SER B C 1
ATOM 3312 O O . SER B 1 147 ? 36.234 72.957 123.035 1.00 41.71 146 SER B O 1
ATOM 3315 N N . SER B 1 148 ? 37.920 73.293 124.476 1.00 40.13 147 SER B N 1
ATOM 3316 C CA . SER B 1 148 ? 37.483 72.225 125.401 1.00 38.90 147 SER B CA 1
ATOM 3317 C C . SER B 1 148 ? 36.447 72.669 126.424 1.00 38.13 147 SER B C 1
ATOM 3318 O O . SER B 1 148 ? 35.663 71.845 126.914 1.00 37.61 147 SER B O 1
ATOM 3321 N N . ILE B 1 149 ? 36.464 73.950 126.775 1.00 38.19 148 ILE B N 1
ATOM 3322 C CA . ILE B 1 149 ? 35.629 74.458 127.867 1.00 39.05 148 ILE B CA 1
ATOM 3323 C C . ILE B 1 149 ? 34.148 74.212 127.640 1.00 40.44 148 ILE B C 1
ATOM 3324 O O . ILE B 1 149 ? 33.468 73.694 128.525 1.00 41.80 148 ILE B O 1
ATOM 3329 N N . PRO B 1 150 ? 33.649 74.533 126.437 1.00 42.08 149 PRO B N 1
ATOM 3330 C CA . PRO B 1 150 ? 32.238 74.323 126.158 1.00 43.76 149 PRO B CA 1
ATOM 3331 C C . PRO B 1 150 ? 31.829 72.869 126.093 1.00 45.36 149 PRO B C 1
ATOM 3332 O O . PRO B 1 150 ? 30.655 72.574 126.228 1.00 45.98 149 PRO B O 1
ATOM 3336 N N . LYS B 1 151 ? 32.778 71.974 125.880 1.00 47.65 150 LYS B N 1
ATOM 3337 C CA . LYS B 1 151 ? 32.477 70.559 125.789 1.00 50.48 150 LYS B CA 1
ATOM 3338 C C . LYS B 1 151 ? 32.393 69.897 127.162 1.00 50.89 150 LYS B C 1
ATOM 3339 O O . LYS B 1 151 ? 32.073 68.725 127.243 1.00 51.53 150 LYS B O 1
ATOM 3345 N N . ALA B 1 152 ? 32.681 70.625 128.240 1.00 51.93 151 ALA B N 1
ATOM 3346 C CA . ALA B 1 152 ? 32.733 70.028 129.581 1.00 52.02 151 ALA B CA 1
ATOM 3347 C C . ALA B 1 152 ? 31.369 69.610 130.100 1.00 53.88 151 ALA B C 1
ATOM 3348 O O . ALA B 1 152 ? 31.284 68.811 131.026 1.00 56.78 151 ALA B O 1
ATOM 3350 N N . GLY B 1 153 ? 30.303 70.139 129.517 1.00 54.02 152 GLY B N 1
ATOM 3351 C CA . GLY B 1 153 ? 28.968 69.880 130.014 1.00 54.40 152 GLY B CA 1
ATOM 3352 C C . GLY B 1 153 ? 28.790 70.209 131.492 1.00 54.81 152 GLY B C 1
ATOM 3353 O O . GLY B 1 153 ? 28.028 69.539 132.196 1.00 56.25 152 GLY B O 1
ATOM 3354 N N . LYS B 1 154 ? 29.497 71.226 131.978 1.00 53.06 153 LYS B N 1
ATOM 3355 C CA . LYS B 1 154 ? 29.275 71.742 133.328 1.00 50.80 153 LYS B CA 1
ATOM 3356 C C . LYS B 1 154 ? 29.042 73.235 133.179 1.00 48.70 153 LYS B C 1
ATOM 3357 O O . LYS B 1 154 ? 29.182 73.765 132.088 1.00 49.09 153 LYS B O 1
ATOM 3363 N N . LYS B 1 155 ? 28.673 73.916 134.255 1.00 46.45 154 LYS B N 1
ATOM 3364 C CA . LYS B 1 155 ? 28.427 75.349 134.182 1.00 43.99 154 LYS B CA 1
ATOM 3365 C C . LYS B 1 155 ? 29.687 76.108 134.590 1.00 42.86 154 LYS B C 1
ATOM 3366 O O . LYS B 1 155 ? 30.320 75.771 135.577 1.00 44.02 154 LYS B O 1
ATOM 3372 N N . ILE B 1 156 ? 30.066 77.106 133.802 1.00 41.75 155 ILE B N 1
ATOM 3373 C CA . ILE B 1 156 ? 31.236 77.931 134.076 1.00 40.14 155 ILE B CA 1
ATOM 3374 C C . ILE B 1 156 ? 30.947 78.844 135.257 1.00 42.04 155 ILE B C 1
ATOM 3375 O O . ILE B 1 156 ? 29.876 79.449 135.342 1.00 42.58 155 ILE B O 1
ATOM 3380 N N . LYS B 1 157 ? 31.912 78.921 136.177 1.00 42.74 156 LYS B N 1
ATOM 3381 C CA . LYS B 1 157 ? 31.902 79.883 137.283 1.00 42.04 156 LYS B CA 1
ATOM 3382 C C . LYS B 1 157 ? 32.726 81.074 136.854 1.00 40.41 156 LYS B C 1
ATOM 3383 O O . LYS B 1 157 ? 32.334 82.204 137.021 1.00 38.36 156 LYS B O 1
ATOM 3389 N N . ARG B 1 158 ? 33.911 80.816 136.328 1.00 41.16 157 ARG B N 1
ATOM 3390 C CA . ARG B 1 158 ? 34.749 81.899 135.799 1.00 42.83 157 ARG B CA 1
ATOM 3391 C C . ARG B 1 158 ? 35.849 81.383 134.885 1.00 39.98 157 ARG B C 1
ATOM 3392 O O . ARG B 1 158 ? 36.161 80.187 134.883 1.00 39.70 157 ARG B O 1
ATOM 3400 N N . VAL B 1 159 ? 36.442 82.304 134.136 1.00 36.42 158 VAL B N 1
ATOM 3401 C CA . VAL B 1 159 ? 37.562 81.969 133.290 1.00 35.13 158 VAL B CA 1
ATOM 3402 C C . VAL B 1 159 ? 38.759 82.783 133.733 1.00 34.07 158 VAL B C 1
ATOM 3403 O O . VAL B 1 159 ? 38.604 83.796 134.396 1.00 34.02 158 VAL B O 1
ATOM 3407 N N . PHE B 1 160 ? 39.949 82.312 133.372 1.00 33.71 159 PHE B N 1
ATOM 3408 C CA . PHE B 1 160 ? 41.200 83.041 133.617 1.00 34.63 159 PHE B CA 1
ATOM 3409 C C . PHE B 1 160 ? 42.254 82.584 132.616 1.00 34.35 159 PHE B C 1
ATOM 3410 O O . PHE B 1 160 ? 42.105 81.538 131.983 1.00 33.06 159 PHE B O 1
ATOM 3418 N N . LEU B 1 161 ? 43.329 83.369 132.534 1.00 34.23 160 LEU B N 1
ATOM 3419 C CA . LEU B 1 161 ? 44.362 83.218 131.531 1.00 35.66 160 LEU B CA 1
ATOM 3420 C C . LEU B 1 161 ? 45.683 82.787 132.139 1.00 37.37 160 LEU B C 1
ATOM 3421 O O . LEU B 1 161 ? 46.018 83.205 133.233 1.00 38.76 160 LEU B O 1
ATOM 3426 N N . THR B 1 162 ? 46.430 81.951 131.433 1.00 38.73 161 THR B N 1
ATOM 3427 C CA . THR B 1 162 ? 47.848 81.795 131.701 1.00 39.46 161 THR B CA 1
ATOM 3428 C C . THR B 1 162 ? 48.542 81.958 130.362 1.00 40.23 161 THR B C 1
ATOM 3429 O O . THR B 1 162 ? 47.908 81.843 129.334 1.00 41.01 161 THR B O 1
ATOM 3433 N N . PRO B 1 163 ? 49.840 82.258 130.347 1.00 42.47 162 PRO B N 1
ATOM 3434 C CA . PRO B 1 163 ? 50.785 82.499 131.443 1.00 42.92 162 PRO B CA 1
ATOM 3435 C C . PRO B 1 163 ? 50.351 83.699 132.236 1.00 44.10 162 PRO B C 1
ATOM 3436 O O . PRO B 1 163 ? 49.722 84.590 131.666 1.00 44.68 162 PRO B O 1
ATOM 3440 N N . LYS B 1 164 ? 50.685 83.736 133.525 1.00 46.14 163 LYS B N 1
ATOM 3441 C CA . LYS B 1 164 ? 50.272 84.843 134.388 1.00 49.26 163 LYS B CA 1
ATOM 3442 C C . LYS B 1 164 ? 50.897 86.130 133.952 1.00 48.68 163 LYS B C 1
ATOM 3443 O O . LYS B 1 164 ? 50.264 87.170 134.049 1.00 48.88 163 LYS B O 1
ATOM 3449 N N . ASP B 1 165 ? 52.126 86.069 133.462 1.00 49.98 164 ASP B N 1
ATOM 3450 C CA . ASP B 1 165 ? 52.799 87.304 133.033 1.00 52.30 164 ASP B CA 1
ATOM 3451 C C . ASP B 1 165 ? 52.572 87.618 131.539 1.00 50.14 164 ASP B C 1
ATOM 3452 O O . ASP B 1 165 ? 53.399 88.255 130.888 1.00 51.29 164 ASP B O 1
ATOM 3457 N N . THR B 1 166 ? 51.432 87.184 131.019 1.00 47.22 165 THR B N 1
ATOM 3458 C CA . THR B 1 166 ? 50.958 87.594 129.722 1.00 44.65 165 THR B CA 1
ATOM 3459 C C . THR B 1 166 ? 50.861 89.102 129.671 1.00 43.63 165 THR B C 1
ATOM 3460 O O . THR B 1 166 ? 50.366 89.709 130.603 1.00 42.48 165 THR B O 1
ATOM 3464 N N . LYS B 1 167 ? 51.391 89.685 128.598 1.00 44.23 166 LYS B N 1
ATOM 3465 C CA . LYS B 1 167 ? 51.505 91.135 128.431 1.00 44.83 166 LYS B CA 1
ATOM 3466 C C . LYS B 1 167 ? 50.739 91.559 127.172 1.00 43.60 166 LYS B C 1
ATOM 3467 O O . LYS B 1 167 ? 50.824 90.897 126.130 1.00 43.06 166 LYS B O 1
ATOM 3471 N N . PRO B 1 168 ? 50.009 92.678 127.245 1.00 42.36 167 PRO B N 1
ATOM 3472 C CA . PRO B 1 168 ? 49.434 93.267 126.044 1.00 41.85 167 PRO B CA 1
ATOM 3473 C C . PRO B 1 168 ? 50.507 94.030 125.318 1.00 41.98 167 PRO B C 1
ATOM 3474 O O . PRO B 1 168 ? 51.563 94.266 125.886 1.00 43.33 167 PRO B O 1
ATOM 3478 N N . LEU B 1 169 ? 50.247 94.431 124.082 1.00 41.63 168 LEU B N 1
ATOM 3479 C CA . LEU B 1 169 ? 51.208 95.259 123.360 1.00 39.92 168 LEU B CA 1
ATOM 3480 C C . LEU B 1 169 ? 51.132 96.702 123.872 1.00 39.93 168 LEU B C 1
ATOM 3481 O O . LEU B 1 169 ? 50.058 97.187 124.236 1.00 39.07 168 LEU B O 1
ATOM 3486 N N . ARG B 1 170 ? 52.276 97.382 123.903 1.00 41.49 169 ARG B N 1
ATOM 3487 C CA . ARG B 1 170 ? 52.303 98.791 124.265 1.00 42.52 169 ARG B CA 1
ATOM 3488 C C . ARG B 1 170 ? 51.304 99.565 123.385 1.00 42.79 169 ARG B C 1
ATOM 3489 O O . ARG B 1 170 ? 50.516 100.352 123.912 1.00 41.38 169 ARG B O 1
ATOM 3491 N N . GLU B 1 171 ? 51.292 99.290 122.073 1.00 44.40 170 GLU B N 1
ATOM 3492 C CA . GLU B 1 171 ? 50.378 99.976 121.117 1.00 45.58 170 GLU B CA 1
ATOM 3493 C C . GLU B 1 171 ? 48.894 99.757 121.480 1.00 45.00 170 GLU B C 1
ATOM 3494 O O . GLU B 1 171 ? 48.038 100.610 121.243 1.00 46.35 170 GLU B O 1
ATOM 3497 N N . GLY B 1 172 ? 48.583 98.612 122.059 1.00 43.65 171 GLY B N 1
ATOM 3498 C CA . GLY B 1 172 ? 47.230 98.353 122.526 1.00 43.70 171 GLY B CA 1
ATOM 3499 C C . GLY B 1 172 ? 46.847 99.311 123.626 1.00 43.97 171 GLY B C 1
ATOM 3500 O O . GLY B 1 172 ? 45.804 99.956 123.557 1.00 43.85 171 GLY B O 1
ATOM 3501 N N . LEU B 1 173 ? 47.699 99.418 124.639 1.00 44.05 172 LEU B N 1
ATOM 3502 C CA . LEU B 1 173 ? 47.431 100.298 125.785 1.00 42.92 172 LEU B CA 1
ATOM 3503 C C . LEU B 1 173 ? 47.297 101.755 125.346 1.00 43.02 172 LEU B C 1
ATOM 3504 O O . LEU B 1 173 ? 46.370 102.451 125.799 1.00 42.05 172 LEU B O 1
ATOM 3509 N N . GLU B 1 174 ? 48.162 102.199 124.426 1.00 43.77 173 GLU B N 1
ATOM 3510 C CA . GLU B 1 174 ? 48.049 103.563 123.867 1.00 45.97 173 GLU B CA 1
ATOM 3511 C C . GLU B 1 174 ? 46.703 103.766 123.223 1.00 46.01 173 GLU B C 1
ATOM 3512 O O . GLU B 1 174 ? 46.055 104.789 123.441 1.00 47.02 173 GLU B O 1
ATOM 3518 N N . ALA B 1 175 ? 46.292 102.782 122.423 1.00 45.12 174 ALA B N 1
ATOM 3519 C CA . ALA B 1 175 ? 45.006 102.822 121.734 1.00 43.03 174 ALA B CA 1
ATOM 3520 C C . ALA B 1 175 ? 43.845 103.035 122.697 1.00 43.24 174 ALA B C 1
ATOM 3521 O O . ALA B 1 175 ? 42.910 103.771 122.374 1.00 44.84 174 ALA B O 1
ATOM 3523 N N . ILE B 1 176 ? 43.891 102.396 123.867 1.00 43.28 175 ILE B N 1
ATOM 3524 C CA . ILE B 1 176 ? 42.811 102.533 124.851 1.00 43.63 175 ILE B CA 1
ATOM 3525 C C . ILE B 1 176 ? 42.856 103.933 125.442 1.00 45.76 175 ILE B C 1
ATOM 3526 O O . ILE B 1 176 ? 41.821 104.566 125.642 1.00 45.16 175 ILE B O 1
ATOM 3531 N N . ARG B 1 177 ? 44.070 104.412 125.701 1.00 47.74 176 ARG B N 1
ATOM 3532 C CA . ARG B 1 177 ? 44.283 105.741 126.264 1.00 50.09 176 ARG B CA 1
ATOM 3533 C C . ARG B 1 177 ? 43.690 106.809 125.355 1.00 49.17 176 ARG B C 1
ATOM 3534 O O . ARG B 1 177 ? 42.951 107.664 125.818 1.00 49.90 176 ARG B O 1
ATOM 3542 N N . LYS B 1 178 ? 43.992 106.715 124.057 1.00 49.46 177 LYS B N 1
ATOM 3543 C CA . LYS B 1 178 ? 43.495 107.655 123.030 1.00 49.80 177 LYS B CA 1
ATOM 3544 C C . LYS B 1 178 ? 42.041 107.445 122.574 1.00 47.58 177 LYS B C 1
ATOM 3545 O O . LYS B 1 178 ? 41.531 108.219 121.765 1.00 48.26 177 LYS B O 1
ATOM 3551 N N . ALA B 1 179 ? 41.372 106.399 123.020 1.00 46.32 178 ALA B N 1
ATOM 3552 C CA . ALA B 1 179 ? 40.073 106.080 122.436 1.00 45.88 178 ALA B CA 1
ATOM 3553 C C . ALA B 1 179 ? 38.986 107.102 122.813 1.00 46.18 178 ALA B C 1
ATOM 3554 O O . ALA B 1 179 ? 38.895 107.539 123.958 1.00 47.00 178 ALA B O 1
ATOM 3556 N N . ASP B 1 180 ? 38.156 107.461 121.839 1.00 46.11 179 ASP B N 1
ATOM 3557 C CA . ASP B 1 180 ? 36.930 108.213 122.101 1.00 45.69 179 ASP B CA 1
ATOM 3558 C C . ASP B 1 180 ? 35.782 107.249 122.414 1.00 45.23 179 ASP B C 1
ATOM 3559 O O . ASP B 1 180 ? 34.924 107.541 123.258 1.00 47.06 179 ASP B O 1
ATOM 3564 N N . VAL B 1 181 ? 35.743 106.105 121.728 1.00 43.58 180 VAL B N 1
ATOM 3565 C CA . VAL B 1 181 ? 34.759 105.058 122.053 1.00 41.68 180 VAL B CA 1
ATOM 3566 C C . VAL B 1 181 ? 35.460 103.712 122.227 1.00 40.88 180 VAL B C 1
ATOM 3567 O O . VAL B 1 181 ? 36.393 103.397 121.477 1.00 40.89 180 VAL B O 1
ATOM 3571 N N . ILE B 1 182 ? 35.037 102.954 123.249 1.00 39.07 181 ILE B N 1
ATOM 3572 C CA . ILE B 1 182 ? 35.545 101.609 123.517 1.00 36.93 181 ILE B CA 1
ATOM 3573 C C . ILE B 1 182 ? 34.385 100.640 123.366 1.00 37.00 181 ILE B C 1
ATOM 3574 O O . ILE B 1 182 ? 33.390 100.730 124.089 1.00 36.68 181 ILE B O 1
ATOM 3579 N N . VAL B 1 183 ? 34.516 99.721 122.412 1.00 36.82 182 VAL B N 1
ATOM 3580 C CA . VAL B 1 183 ? 33.483 98.723 122.140 1.00 34.36 182 VAL B CA 1
ATOM 3581 C C . VAL B 1 183 ? 33.958 97.345 122.584 1.00 34.83 182 VAL B C 1
ATOM 3582 O O . VAL B 1 183 ? 35.066 96.881 122.205 1.00 34.42 182 VAL B O 1
ATOM 3586 N N . ILE B 1 184 ? 33.126 96.701 123.402 1.00 35.24 183 ILE B N 1
ATOM 3587 C CA . ILE B 1 184 ? 33.387 95.352 123.890 1.00 35.47 183 ILE B CA 1
ATOM 3588 C C . ILE B 1 184 ? 32.410 94.414 123.203 1.00 36.86 183 ILE B C 1
ATOM 3589 O O . ILE B 1 184 ? 31.187 94.535 123.402 1.00 35.87 183 ILE B O 1
ATOM 3594 N N . GLY B 1 185 ? 32.954 93.511 122.378 1.00 37.34 184 GLY B N 1
ATOM 3595 C CA . GLY B 1 185 ? 32.155 92.579 121.602 1.00 37.96 184 GLY B CA 1
ATOM 3596 C C . GLY B 1 185 ? 31.781 93.143 120.238 1.00 38.84 184 GLY B C 1
ATOM 3597 O O . GLY B 1 185 ? 32.214 94.237 119.868 1.00 40.35 184 GLY B O 1
ATOM 3598 N N . PRO B 1 186 ? 30.964 92.409 119.478 1.00 39.27 185 PRO B N 1
ATOM 3599 C CA . PRO B 1 186 ? 30.297 91.175 119.889 1.00 38.88 185 PRO B CA 1
ATOM 3600 C C . PRO B 1 186 ? 31.205 89.960 119.757 1.00 37.95 185 PRO B C 1
ATOM 3601 O O . PRO B 1 186 ? 32.185 89.993 119.023 1.00 39.41 185 PRO B O 1
ATOM 3605 N N . GLY B 1 187 ? 30.877 88.915 120.500 1.00 37.57 186 GLY B N 1
ATOM 3606 C CA . GLY B 1 187 ? 31.621 87.649 120.476 1.00 36.74 186 GLY B CA 1
ATOM 3607 C C . GLY B 1 187 ? 31.199 86.779 121.637 1.00 36.52 186 GLY B C 1
ATOM 3608 O O . GLY B 1 187 ? 30.413 87.219 122.468 1.00 35.85 186 GLY B O 1
ATOM 3609 N N . SER B 1 188 ? 31.680 85.539 121.684 1.00 36.85 187 SER B N 1
ATOM 3610 C CA . SER B 1 188 ? 31.451 84.695 122.857 1.00 37.49 187 SER B CA 1
ATOM 3611 C C . SER B 1 188 ? 31.898 85.421 124.103 1.00 36.84 187 SER B C 1
ATOM 3612 O O . SER B 1 188 ? 32.974 86.040 124.115 1.00 36.96 187 SER B O 1
ATOM 3615 N N . LEU B 1 189 ? 31.068 85.343 125.140 1.00 35.65 188 LEU B N 1
ATOM 3616 C CA . LEU B 1 189 ? 31.359 85.963 126.433 1.00 34.91 188 LEU B CA 1
ATOM 3617 C C . LEU B 1 189 ? 32.630 85.390 127.035 1.00 35.43 188 LEU B C 1
ATOM 3618 O O . LEU B 1 189 ? 33.559 86.132 127.361 1.00 35.57 188 LEU B O 1
ATOM 3623 N N . TYR B 1 190 ? 32.670 84.062 127.150 1.00 36.00 189 TYR B N 1
ATOM 3624 C CA . TYR B 1 190 ? 33.741 83.369 127.878 1.00 35.96 189 TYR B CA 1
ATOM 3625 C C . TYR B 1 190 ? 34.951 83.014 127.014 1.00 36.51 189 TYR B C 1
ATOM 3626 O O . TYR B 1 190 ? 36.044 82.843 127.555 1.00 38.88 189 TYR B O 1
ATOM 3635 N N . THR B 1 191 ? 34.796 82.942 125.694 1.00 36.23 190 THR B N 1
ATOM 3636 C CA . THR B 1 191 ? 35.910 82.535 124.831 1.00 36.02 190 THR B CA 1
ATOM 3637 C C . THR B 1 191 ? 36.407 83.618 123.860 1.00 37.43 190 THR B C 1
ATOM 3638 O O . THR B 1 191 ? 37.383 83.391 123.141 1.00 38.23 190 THR B O 1
ATOM 3642 N N . SER B 1 192 ? 35.774 84.798 123.837 1.00 38.87 191 SER B N 1
ATOM 3643 C CA . SER B 1 192 ? 36.266 85.940 123.033 1.00 39.77 191 SER B CA 1
ATOM 3644 C C . SER B 1 192 ? 36.382 87.257 123.803 1.00 39.82 191 SER B C 1
ATOM 3645 O O . SER B 1 192 ? 37.419 87.933 123.730 1.00 40.98 191 SER B O 1
ATOM 3648 N N . VAL B 1 193 ? 35.318 87.652 124.496 1.00 38.45 192 VAL B N 1
ATOM 3649 C CA . VAL B 1 193 ? 35.306 88.946 125.179 1.00 36.92 192 VAL B CA 1
ATOM 3650 C C . VAL B 1 193 ? 36.207 88.880 126.420 1.00 36.74 192 VAL B C 1
ATOM 3651 O O . VAL B 1 193 ? 37.188 89.615 126.529 1.00 35.69 192 VAL B O 1
ATOM 3655 N N . LEU B 1 194 ? 35.915 87.966 127.332 1.00 35.41 193 LEU B N 1
ATOM 3656 C CA . LEU B 1 194 ? 36.705 87.892 128.550 1.00 34.68 193 LEU B CA 1
ATOM 3657 C C . LEU B 1 194 ? 38.215 87.633 128.318 1.00 35.01 193 LEU B C 1
ATOM 3658 O O . LEU B 1 194 ? 39.049 88.327 128.904 1.00 34.86 193 LEU B O 1
ATOM 3663 N N . PRO B 1 195 ? 38.576 86.662 127.462 1.00 35.34 194 PRO B N 1
ATOM 3664 C CA . PRO B 1 195 ? 40.006 86.485 127.170 1.00 36.49 194 PRO B CA 1
ATOM 3665 C C . PRO B 1 195 ? 40.734 87.741 126.688 1.00 37.92 194 PRO B C 1
ATOM 3666 O O . PRO B 1 195 ? 41.938 87.821 126.849 1.00 41.75 194 PRO B O 1
ATOM 3670 N N . ASN B 1 196 ? 40.023 88.698 126.099 1.00 37.37 195 ASN B N 1
ATOM 3671 C CA . ASN B 1 196 ? 40.612 89.999 125.745 1.00 36.14 195 ASN B CA 1
ATOM 3672 C C . ASN B 1 196 ? 40.722 90.904 126.959 1.00 37.01 195 ASN B C 1
ATOM 3673 O O . ASN B 1 196 ? 41.766 91.506 127.194 1.00 38.29 195 ASN B O 1
ATOM 3678 N N . LEU B 1 197 ? 39.628 91.019 127.712 1.00 36.50 196 LEU B N 1
ATOM 3679 C CA . LEU B 1 197 ? 39.578 91.926 128.842 1.00 37.27 196 LEU B CA 1
ATOM 3680 C C . LEU B 1 197 ? 40.535 91.518 129.974 1.00 37.59 196 LEU B C 1
ATOM 3681 O O . LEU B 1 197 ? 41.064 92.377 130.676 1.00 38.24 196 LEU B O 1
ATOM 3686 N N . LEU B 1 198 ? 40.770 90.220 130.138 1.00 37.74 197 LEU B N 1
ATOM 3687 C CA . LEU B 1 198 ? 41.556 89.721 131.258 1.00 36.81 197 LEU B CA 1
ATOM 3688 C C . LEU B 1 198 ? 43.072 89.840 131.046 1.00 36.69 197 LEU B C 1
ATOM 3689 O O . LEU B 1 198 ? 43.838 89.546 131.947 1.00 37.00 197 LEU B O 1
ATOM 3694 N N . VAL B 1 199 ? 43.529 90.268 129.876 1.00 36.58 198 VAL B N 1
ATOM 3695 C CA . VAL B 1 199 ? 44.969 90.437 129.687 1.00 35.46 198 VAL B CA 1
ATOM 3696 C C . VAL B 1 199 ? 45.443 91.468 130.707 1.00 36.70 198 VAL B C 1
ATOM 3697 O O . VAL B 1 199 ? 44.884 92.554 130.768 1.00 38.06 198 VAL B O 1
ATOM 3701 N N . PRO B 1 200 ? 46.450 91.138 131.542 1.00 38.13 199 PRO B N 1
ATOM 3702 C CA . PRO B 1 200 ? 46.896 92.111 132.577 1.00 38.37 199 PRO B CA 1
ATOM 3703 C C . PRO B 1 200 ? 47.137 93.504 132.039 1.00 38.24 199 PRO B C 1
ATOM 3704 O O . PRO B 1 200 ? 47.819 93.654 131.029 1.00 38.99 199 PRO B O 1
ATOM 3708 N N . GLY B 1 201 ? 46.540 94.499 132.693 1.00 38.45 200 GLY B N 1
ATOM 3709 C CA . GLY B 1 201 ? 46.667 95.914 132.301 1.00 39.27 200 GLY B CA 1
ATOM 3710 C C . GLY B 1 201 ? 45.498 96.488 131.493 1.00 40.87 200 GLY B C 1
ATOM 3711 O O . GLY B 1 201 ? 45.286 97.710 131.466 1.00 42.35 200 GLY B O 1
ATOM 3712 N N . ILE B 1 202 ? 44.733 95.623 130.833 1.00 39.99 201 ILE B N 1
ATOM 3713 C CA . ILE B 1 202 ? 43.691 96.079 129.920 1.00 38.69 201 ILE B CA 1
ATOM 3714 C C . ILE B 1 202 ? 42.516 96.690 130.672 1.00 39.76 201 ILE B C 1
ATOM 3715 O O . ILE B 1 202 ? 42.046 97.775 130.327 1.00 40.77 201 ILE B O 1
ATOM 3720 N N . CYS B 1 203 ? 42.031 96.006 131.695 1.00 40.55 202 CYS B N 1
ATOM 3721 C CA . CYS B 1 203 ? 40.946 96.554 132.506 1.00 42.84 202 CYS B CA 1
ATOM 3722 C C . CYS B 1 203 ? 41.301 97.847 133.241 1.00 44.25 202 CYS B C 1
ATOM 3723 O O . CYS B 1 203 ? 40.452 98.727 133.414 1.00 44.83 202 CYS B O 1
ATOM 3726 N N . GLU B 1 204 ? 42.555 97.939 133.669 1.00 45.20 203 GLU B N 1
ATOM 3727 C CA . GLU B 1 204 ? 43.079 99.125 134.321 1.00 46.52 203 GLU B CA 1
ATOM 3728 C C . GLU B 1 204 ? 43.065 100.290 133.326 1.00 44.86 203 GLU B C 1
ATOM 3729 O O . GLU B 1 204 ? 42.576 101.371 133.650 1.00 45.15 203 GLU B O 1
ATOM 3735 N N . ALA B 1 205 ? 43.579 100.058 132.114 1.00 43.07 204 ALA B N 1
ATOM 3736 C CA . ALA B 1 205 ? 43.539 101.068 131.040 1.00 40.84 204 ALA B CA 1
ATOM 3737 C C . ALA B 1 205 ? 42.113 101.489 130.686 1.00 42.19 204 ALA B C 1
ATOM 3738 O O . ALA B 1 205 ? 41.848 102.694 130.561 1.00 43.09 204 ALA B O 1
ATOM 3740 N N . ILE B 1 206 ? 41.190 100.523 130.561 1.00 41.80 205 ILE B N 1
ATOM 3741 C CA . ILE B 1 206 ? 39.793 100.846 130.265 1.00 41.34 205 ILE B CA 1
ATOM 3742 C C . ILE B 1 206 ? 39.161 101.702 131.377 1.00 44.58 205 ILE B C 1
ATOM 3743 O O . ILE B 1 206 ? 38.418 102.656 131.098 1.00 44.75 205 ILE B O 1
ATOM 3748 N N . LYS B 1 207 ? 39.447 101.357 132.630 1.00 47.74 206 LYS B N 1
ATOM 3749 C CA . LYS B 1 207 ? 38.858 102.070 133.776 1.00 49.68 206 LYS B CA 1
ATOM 3750 C C . LYS B 1 207 ? 39.363 103.504 133.842 1.00 48.92 206 LYS B C 1
ATOM 3751 O O . LYS B 1 207 ? 38.593 104.410 134.066 1.00 48.37 206 LYS B O 1
ATOM 3757 N N . GLN B 1 208 ? 40.650 103.703 133.618 1.00 49.51 207 GLN B N 1
ATOM 3758 C CA . GLN B 1 208 ? 41.215 105.050 133.553 1.00 51.32 207 GLN B CA 1
ATOM 3759 C C . GLN B 1 208 ? 40.674 105.898 132.407 1.00 51.53 207 GLN B C 1
ATOM 3760 O O . GLN B 1 208 ? 40.720 107.118 132.477 1.00 52.61 207 GLN B O 1
ATOM 3766 N N . SER B 1 209 ? 40.213 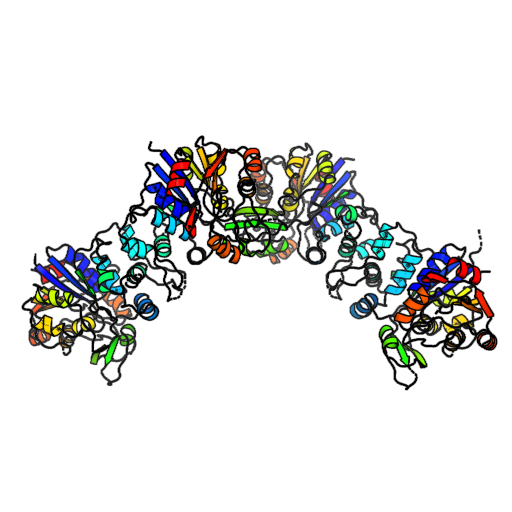105.267 131.333 1.00 51.61 208 SER B N 1
ATOM 3767 C CA . SER B 1 209 ? 39.785 106.008 130.150 1.00 50.60 208 SER B CA 1
ATOM 3768 C C . SER B 1 209 ? 38.457 106.660 130.463 1.00 51.79 208 SER B C 1
ATOM 3769 O O . SER B 1 209 ? 37.663 106.113 131.258 1.00 51.81 208 SER B O 1
ATOM 3772 N N . THR B 1 210 ? 38.234 107.830 129.860 1.00 52.08 209 THR B N 1
ATOM 3773 C CA . THR B 1 210 ? 36.935 108.535 129.951 1.00 53.55 209 THR B CA 1
ATOM 3774 C C . THR B 1 210 ? 36.088 108.292 128.701 1.00 52.46 209 THR B C 1
ATOM 3775 O O . THR B 1 210 ? 34.990 108.823 128.585 1.00 53.02 209 THR B O 1
ATOM 3779 N N . ALA B 1 211 ? 36.591 107.485 127.766 1.00 50.66 210 ALA B N 1
ATOM 3780 C CA . ALA B 1 211 ? 35.830 107.146 126.568 1.00 48.28 210 ALA B CA 1
ATOM 3781 C C . ALA B 1 211 ? 34.501 106.499 126.962 1.00 46.51 210 ALA B C 1
ATOM 3782 O O . ALA B 1 211 ? 34.351 105.931 128.056 1.00 47.47 210 ALA B O 1
ATOM 3784 N N . ARG B 1 212 ? 33.513 106.633 126.088 1.00 44.55 211 ARG B N 1
ATOM 3785 C CA . ARG B 1 212 ? 32.255 105.927 126.287 1.00 44.57 211 ARG B CA 1
ATOM 3786 C C . ARG B 1 212 ? 32.511 104.445 126.007 1.00 43.09 211 ARG B C 1
ATOM 3787 O O . ARG B 1 212 ? 33.175 104.099 125.024 1.00 41.70 211 ARG B O 1
ATOM 3795 N N . LYS B 1 213 ? 31.978 103.587 126.869 1.00 41.45 212 LYS B N 1
ATOM 3796 C CA . LYS B 1 213 ? 32.263 102.170 126.830 1.00 40.22 212 LYS B CA 1
ATOM 3797 C C . LYS B 1 213 ? 30.972 101.422 126.576 1.00 39.33 212 LYS B C 1
ATOM 3798 O O . LYS B 1 213 ? 30.083 101.421 127.430 1.00 39.06 212 LYS B O 1
ATOM 3804 N N . VAL B 1 214 ? 30.860 100.806 125.396 1.00 38.41 213 VAL B N 1
ATOM 3805 C CA . VAL B 1 214 ? 29.644 100.069 125.009 1.00 37.95 213 VAL B CA 1
ATOM 3806 C C . VAL B 1 214 ? 29.884 98.553 124.881 1.00 36.94 213 VAL B C 1
ATOM 3807 O O . VAL B 1 214 ? 30.809 98.117 124.210 1.00 36.54 213 VAL B O 1
ATOM 3811 N N . TYR B 1 215 ? 29.028 97.767 125.513 1.00 35.61 214 TYR B N 1
ATOM 3812 C CA . TYR B 1 215 ? 29.112 96.312 125.416 1.00 36.69 214 TYR B CA 1
ATOM 3813 C C . TYR B 1 215 ? 28.043 95.841 124.455 1.00 37.85 214 TYR B C 1
ATOM 3814 O O . TYR B 1 215 ? 26.861 96.079 124.707 1.00 38.38 214 TYR B O 1
ATOM 3823 N N . ILE B 1 216 ? 28.452 95.168 123.371 1.00 38.21 215 ILE B N 1
ATOM 3824 C CA . ILE B 1 216 ? 27.489 94.628 122.413 1.00 37.21 215 ILE B CA 1
ATOM 3825 C C . ILE B 1 216 ? 27.121 93.237 122.850 1.00 37.10 215 ILE B C 1
ATOM 3826 O O . ILE B 1 216 ? 27.894 92.321 122.736 1.00 38.19 215 ILE B O 1
ATOM 3831 N N . CYS B 1 217 ? 25.922 93.103 123.374 1.00 38.61 216 CYS B N 1
ATOM 3832 C CA . CYS B 1 217 ? 25.526 91.895 124.043 1.00 38.21 216 CYS B CA 1
ATOM 3833 C C . CYS B 1 217 ? 25.196 90.762 123.059 1.00 37.82 216 CYS B C 1
ATOM 3834 O O . CYS B 1 217 ? 24.640 90.982 121.993 1.00 38.97 216 CYS B O 1
ATOM 3837 N N . ASN B 1 218 ? 25.503 89.535 123.439 1.00 39.03 217 ASN B N 1
ATOM 3838 C CA . ASN B 1 218 ? 25.177 88.384 122.606 1.00 39.32 217 ASN B CA 1
ATOM 3839 C C . ASN B 1 218 ? 23.666 88.327 122.337 1.00 39.62 217 ASN B C 1
ATOM 3840 O O . ASN B 1 218 ? 22.863 88.607 123.239 1.00 39.33 217 ASN B O 1
ATOM 3845 N N . VAL B 1 219 ? 23.286 87.962 121.113 1.00 40.16 218 VAL B N 1
ATOM 3846 C CA . VAL B 1 219 ? 21.884 87.794 120.737 1.00 40.49 218 VAL B CA 1
ATOM 3847 C C . VAL B 1 219 ? 21.399 86.393 121.083 1.00 39.94 218 VAL B C 1
ATOM 3848 O O . VAL B 1 219 ? 20.227 86.197 121.367 1.00 41.55 218 VAL B O 1
ATOM 3860 N N . THR B 1 221 ? 22.331 82.527 123.145 1.00 38.46 220 THR B N 1
ATOM 3861 C CA . THR B 1 221 ? 23.120 81.760 124.088 1.00 38.49 220 THR B CA 1
ATOM 3862 C C . THR B 1 221 ? 24.027 80.786 123.322 1.00 40.08 220 THR B C 1
ATOM 3863 O O . THR B 1 221 ? 23.830 80.564 122.140 1.00 41.33 220 THR B O 1
ATOM 3867 N N . GLN B 1 222 ? 25.018 80.209 123.997 1.00 40.23 221 GLN B N 1
ATOM 3868 C CA . GLN B 1 222 ? 25.875 79.175 123.403 1.00 40.33 221 GLN B CA 1
ATOM 3869 C C . GLN B 1 222 ? 25.938 78.000 124.343 1.00 40.50 221 GLN B C 1
ATOM 3870 O O . GLN B 1 222 ? 26.189 78.161 125.525 1.00 40.54 221 GLN B O 1
ATOM 3876 N N . ASN B 1 223 ? 25.700 76.814 123.819 1.00 41.76 222 ASN B N 1
ATOM 3877 C CA . ASN B 1 223 ? 25.619 75.629 124.654 1.00 42.27 222 ASN B CA 1
ATOM 3878 C C . ASN B 1 223 ? 26.959 75.385 125.312 1.00 42.52 222 ASN B C 1
ATOM 3879 O O . ASN B 1 223 ? 28.021 75.557 124.683 1.00 42.68 222 ASN B O 1
ATOM 3884 N N . GLY B 1 224 ? 26.917 75.058 126.598 1.00 41.59 223 GLY B N 1
ATOM 3885 C CA . GLY B 1 224 ? 28.128 74.808 127.356 1.00 42.18 223 GLY B CA 1
ATOM 3886 C C . GLY B 1 224 ? 28.877 76.044 127.816 1.00 44.20 223 GLY B C 1
ATOM 3887 O O . GLY B 1 224 ? 29.879 75.907 128.496 1.00 46.32 223 GLY B O 1
ATOM 3888 N N . GLU B 1 225 ? 28.411 77.242 127.447 1.00 44.08 224 GLU B N 1
ATOM 3889 C CA . GLU B 1 225 ? 29.063 78.511 127.824 1.00 43.57 224 GLU B CA 1
ATOM 3890 C C . GLU B 1 225 ? 28.077 79.420 128.535 1.00 42.17 224 GLU B C 1
ATOM 3891 O O . GLU B 1 225 ? 28.313 79.816 129.672 1.00 43.86 224 GLU B O 1
ATOM 3897 N N . THR B 1 226 ? 26.973 79.754 127.870 1.00 40.57 225 THR B N 1
ATOM 3898 C CA . THR B 1 226 ? 26.020 80.717 128.416 1.00 39.17 225 THR B CA 1
ATOM 3899 C C . THR B 1 226 ? 24.579 80.191 128.450 1.00 39.50 225 THR B C 1
ATOM 3900 O O . THR B 1 226 ? 23.635 80.967 128.296 1.00 38.62 225 THR B O 1
ATOM 3904 N N . ASP B 1 227 ? 24.413 78.889 128.688 1.00 38.84 226 ASP B N 1
ATOM 3905 C CA . ASP B 1 227 ? 23.072 78.274 128.775 1.00 39.56 226 ASP B CA 1
ATOM 3906 C C . ASP B 1 227 ? 22.179 79.038 129.751 1.00 40.43 226 ASP B C 1
ATOM 3907 O O . ASP B 1 227 ? 22.545 79.248 130.902 1.00 40.35 226 ASP B O 1
ATOM 3912 N N . GLY B 1 228 ? 21.016 79.481 129.278 1.00 40.97 227 GLY B N 1
ATOM 3913 C CA . GLY B 1 228 ? 20.055 80.157 130.137 1.00 39.53 227 GLY B CA 1
ATOM 3914 C C . GLY B 1 228 ? 20.399 81.592 130.503 1.00 40.27 227 GLY B C 1
ATOM 3915 O O . GLY B 1 228 ? 19.661 82.208 131.251 1.00 41.65 227 GLY B O 1
ATOM 3916 N N . TYR B 1 229 ? 21.488 82.160 129.987 1.00 40.00 228 TYR B N 1
ATOM 3917 C CA . TYR B 1 229 ? 21.853 83.539 130.367 1.00 39.70 228 TYR B CA 1
ATOM 3918 C C . TYR B 1 229 ? 20.856 84.552 129.817 1.00 39.53 228 TYR B C 1
ATOM 3919 O O . TYR B 1 229 ? 20.450 84.476 128.667 1.00 38.84 228 TYR B O 1
ATOM 3928 N N . THR B 1 230 ? 20.490 85.505 130.661 1.00 39.79 229 THR B N 1
ATOM 3929 C CA . THR B 1 230 ? 19.806 86.723 130.244 1.00 39.05 229 THR B CA 1
ATOM 3930 C C . THR B 1 230 ? 20.845 87.761 129.872 1.00 39.06 229 THR B C 1
ATOM 3931 O O . THR B 1 230 ? 22.039 87.517 130.032 1.00 39.57 229 THR B O 1
ATOM 3935 N N . ALA B 1 231 ? 20.409 88.926 129.399 1.00 37.74 230 ALA B N 1
ATOM 3936 C CA . ALA B 1 231 ? 21.371 90.004 129.110 1.00 37.40 230 ALA B CA 1
ATOM 3937 C C . ALA B 1 231 ? 22.108 90.388 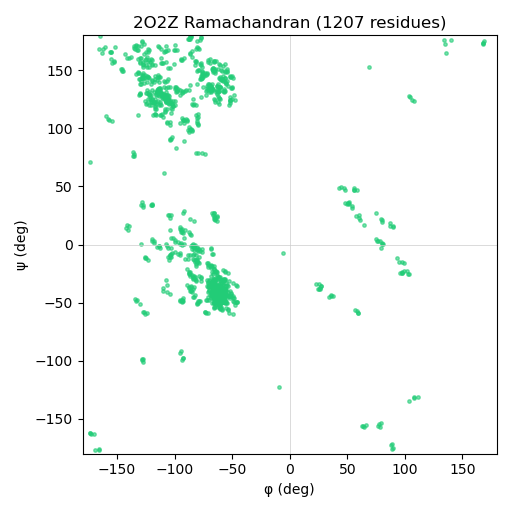130.395 1.00 38.44 230 ALA B C 1
ATOM 3938 O O . ALA B 1 231 ? 23.305 90.620 130.383 1.00 38.55 230 ALA B O 1
ATOM 3940 N N . SER B 1 232 ? 21.383 90.480 131.506 1.00 39.42 231 SER B N 1
ATOM 3941 C CA . SER B 1 232 ? 22.015 90.902 132.764 1.00 39.33 231 SER B CA 1
ATOM 3942 C C . SER B 1 232 ? 23.019 89.845 133.250 1.00 37.77 231 SER B C 1
ATOM 3943 O O . SER B 1 232 ? 24.045 90.176 133.821 1.00 37.82 231 SER B O 1
ATOM 3946 N N . ASP B 1 233 ? 22.747 88.579 132.974 1.00 36.81 232 ASP B N 1
ATOM 3947 C CA . ASP B 1 233 ? 23.729 87.543 133.262 1.00 37.07 232 ASP B CA 1
ATOM 3948 C C . ASP B 1 233 ? 25.066 87.760 132.522 1.00 38.24 232 ASP B C 1
ATOM 3949 O O . ASP B 1 233 ? 26.147 87.549 133.091 1.00 39.58 232 ASP B O 1
ATOM 3954 N N . HIS B 1 234 ? 25.002 88.183 131.270 1.00 37.97 233 HIS B N 1
ATOM 3955 C CA . HIS B 1 234 ? 26.212 88.454 130.509 1.00 37.18 233 HIS B CA 1
ATOM 3956 C C . HIS B 1 234 ? 26.949 89.635 131.124 1.00 36.92 233 HIS B C 1
ATOM 3957 O O . HIS B 1 234 ? 28.159 89.572 131.293 1.00 38.11 233 HIS B O 1
ATOM 3964 N N . LEU B 1 235 ? 26.246 90.724 131.428 1.00 37.55 234 LEU B N 1
ATOM 3965 C CA . LEU B 1 235 ? 26.915 91.951 131.959 1.00 37.94 234 LEU B CA 1
ATOM 3966 C C . LEU B 1 235 ? 27.523 91.673 133.351 1.00 38.03 234 LEU B C 1
ATOM 3967 O O . LEU B 1 235 ? 28.658 92.069 133.664 1.00 36.64 234 LEU B O 1
ATOM 3972 N N . GLN B 1 236 ? 26.755 90.961 134.163 1.00 38.05 235 GLN B N 1
ATOM 3973 C CA . GLN B 1 236 ? 27.190 90.561 135.499 1.00 38.50 235 GLN B CA 1
ATOM 3974 C C . GLN B 1 236 ? 28.512 89.788 135.412 1.00 38.73 235 GLN B C 1
ATOM 3975 O O . GLN B 1 236 ? 29.413 90.029 136.207 1.00 38.06 235 GLN B O 1
ATOM 3981 N N . ALA B 1 237 ? 28.628 88.877 134.436 1.00 38.68 236 ALA B N 1
ATOM 3982 C CA . ALA B 1 237 ? 29.838 88.072 134.272 1.00 36.91 236 ALA B CA 1
ATOM 3983 C C . ALA B 1 237 ? 31.004 88.969 133.948 1.00 37.82 236 ALA B C 1
ATOM 3984 O O . ALA B 1 237 ? 32.112 88.733 134.442 1.00 39.88 236 ALA B O 1
ATOM 3986 N N . ILE B 1 238 ? 30.782 89.988 133.111 1.00 37.56 237 ILE B N 1
ATOM 3987 C CA . ILE B 1 238 ? 31.871 90.923 132.769 1.00 38.02 237 ILE B CA 1
ATOM 3988 C C . ILE B 1 238 ? 32.277 91.700 134.012 1.00 39.55 237 ILE B C 1
ATOM 3989 O O . ILE B 1 238 ? 33.450 91.928 134.269 1.00 39.08 237 ILE B O 1
ATOM 4002 N N . ASP B 1 240 ? 31.794 90.817 137.311 1.00 40.12 239 ASP B N 1
ATOM 4003 C CA . ASP B 1 240 ? 32.437 89.905 138.233 1.00 38.69 239 ASP B CA 1
ATOM 4004 C C . ASP B 1 240 ? 33.903 89.624 137.866 1.00 39.11 239 ASP B C 1
ATOM 4005 O O . ASP B 1 240 ? 34.728 89.446 138.760 1.00 39.23 239 ASP B O 1
ATOM 4010 N N . HIS B 1 241 ? 34.241 89.593 136.575 1.00 39.09 240 HIS B N 1
ATOM 4011 C CA . HIS B 1 241 ? 35.636 89.354 136.173 1.00 37.26 240 HIS B CA 1
ATOM 4012 C C . HIS B 1 241 ? 36.471 90.627 136.116 1.00 37.94 240 HIS B C 1
ATOM 4013 O O . HIS B 1 241 ? 37.670 90.547 136.278 1.00 37.73 240 HIS B O 1
ATOM 4020 N N . CYS B 1 242 ? 35.850 91.783 135.876 1.00 39.55 241 CYS B N 1
ATOM 4021 C CA . CYS B 1 242 ? 36.588 93.020 135.540 1.00 41.85 241 CYS B CA 1
ATOM 4022 C C . CYS B 1 242 ? 36.347 94.236 136.441 1.00 42.89 241 CYS B C 1
ATOM 4023 O O . CYS B 1 242 ? 37.061 95.247 136.328 1.00 44.50 241 CYS B O 1
ATOM 4026 N N . GLY B 1 243 ? 35.317 94.183 137.274 1.00 43.51 242 GLY B N 1
ATOM 4027 C CA . GLY B 1 243 ? 35.007 95.288 138.174 1.00 45.26 242 GLY B CA 1
ATOM 4028 C C . GLY B 1 243 ? 34.317 96.445 137.485 1.00 46.70 242 GLY B C 1
ATOM 4029 O O . GLY B 1 243 ? 33.672 96.266 136.443 1.00 47.27 242 GLY B O 1
ATOM 4030 N N . VAL B 1 244 ? 34.485 97.634 138.060 1.00 47.36 243 VAL B N 1
ATOM 4031 C CA . VAL B 1 244 ? 33.737 98.822 137.647 1.00 47.11 243 VAL B CA 1
ATOM 4032 C C . VAL B 1 244 ? 34.488 99.629 136.623 1.00 46.40 243 VAL B C 1
ATOM 4033 O O . VAL B 1 244 ? 35.703 99.536 136.518 1.00 47.85 243 VAL B O 1
ATOM 4037 N N . GLY B 1 245 ? 33.767 100.451 135.882 1.00 45.41 244 GLY B N 1
ATOM 4038 C CA . GLY B 1 245 ? 34.397 101.365 134.914 1.00 44.61 244 GLY B CA 1
ATOM 4039 C C . GLY B 1 245 ? 34.783 100.704 133.602 1.00 44.34 244 GLY B C 1
ATOM 4040 O O . GLY B 1 245 ? 35.627 101.222 132.856 1.00 45.54 244 GLY B O 1
ATOM 4041 N N . ILE B 1 246 ? 34.152 99.571 133.303 1.00 42.75 245 ILE B N 1
ATOM 4042 C CA . ILE B 1 246 ? 34.441 98.819 132.067 1.00 40.72 245 ILE B CA 1
ATOM 4043 C C . ILE B 1 246 ? 33.313 98.960 131.036 1.00 40.07 245 ILE B C 1
ATOM 4044 O O . ILE B 1 246 ? 33.589 99.129 129.862 1.00 40.55 245 ILE B O 1
ATOM 4049 N N . VAL B 1 247 ? 32.066 98.923 131.492 1.00 38.97 246 VAL B N 1
ATOM 4050 C CA . VAL B 1 247 ? 30.902 99.132 130.640 1.00 40.25 246 VAL B CA 1
ATOM 4051 C C . VAL B 1 247 ? 30.000 100.295 131.113 1.00 42.11 246 VAL B C 1
ATOM 4052 O O . VAL B 1 247 ? 29.526 100.291 132.253 1.00 43.19 246 VAL B O 1
ATOM 4056 N N . ASP B 1 248 ? 29.740 101.260 130.229 1.00 43.32 247 ASP B N 1
ATOM 4057 C CA . ASP B 1 248 ? 28.772 102.349 130.516 1.00 44.05 247 ASP B CA 1
ATOM 4058 C C . ASP B 1 248 ? 27.389 101.987 129.988 1.00 45.19 247 ASP B C 1
ATOM 4059 O O . ASP B 1 248 ? 26.385 102.114 130.705 1.00 46.81 247 ASP B O 1
ATOM 4064 N N . ASP B 1 249 ? 27.338 101.538 128.729 1.00 46.03 248 ASP B N 1
ATOM 4065 C CA . ASP B 1 249 ? 26.064 101.171 128.074 1.00 45.68 248 ASP B CA 1
ATOM 4066 C C . ASP B 1 249 ? 26.107 99.764 127.515 1.00 42.93 248 ASP B C 1
ATOM 4067 O O . ASP B 1 249 ? 27.131 99.341 126.995 1.00 43.49 248 ASP B O 1
ATOM 4072 N N . ILE B 1 250 ? 24.983 99.060 127.598 1.00 40.82 249 ILE B N 1
ATOM 4073 C CA . ILE B 1 250 ? 24.837 97.751 126.985 1.00 38.08 249 ILE B CA 1
ATOM 4074 C C . ILE B 1 250 ? 23.907 97.905 125.770 1.00 40.05 249 ILE B C 1
ATOM 4075 O O . ILE B 1 250 ? 22.834 98.499 125.871 1.00 39.01 249 ILE B O 1
ATOM 4080 N N . LEU B 1 251 ? 24.336 97.366 124.631 1.00 41.21 250 LEU B N 1
ATOM 4081 C CA . LEU B 1 251 ? 23.583 97.407 123.393 1.00 41.70 250 LEU B CA 1
ATOM 4082 C C . LEU B 1 251 ? 22.960 96.034 123.125 1.00 42.57 250 LEU B C 1
ATOM 4083 O O . LEU B 1 251 ? 23.667 95.014 123.037 1.00 43.62 250 LEU B O 1
ATOM 4088 N N . VAL B 1 252 ? 21.635 96.008 123.018 1.00 43.11 251 VAL B N 1
ATOM 4089 C CA . VAL B 1 252 ? 20.883 94.757 122.973 1.00 44.19 251 VAL B CA 1
ATOM 4090 C C . VAL B 1 252 ? 19.845 94.715 121.840 1.00 45.43 251 VAL B C 1
ATOM 4091 O O . VAL B 1 252 ? 19.258 95.741 121.474 1.00 44.67 251 VAL B O 1
ATOM 4095 N N . HIS B 1 253 ? 19.612 93.518 121.310 1.00 46.75 252 HIS B N 1
ATOM 4096 C CA . HIS B 1 253 ? 18.567 93.304 120.325 1.00 47.69 252 HIS B CA 1
ATOM 4097 C C . HIS B 1 253 ? 17.303 92.998 121.087 1.00 50.22 252 HIS B C 1
ATOM 4098 O O . HIS B 1 253 ? 17.084 91.864 121.524 1.00 49.81 252 HIS B O 1
ATOM 4105 N N . GLY B 1 254 ? 16.462 94.016 121.256 1.00 54.17 253 GLY B N 1
ATOM 4106 C CA . GLY B 1 254 ? 15.253 93.873 122.079 1.00 56.58 253 GLY B CA 1
ATOM 4107 C C . GLY B 1 254 ? 13.995 93.457 121.328 1.00 57.71 253 GLY B C 1
ATOM 4108 O O . GLY B 1 254 ? 12.918 93.408 121.923 1.00 59.48 253 GLY B O 1
ATOM 4109 N N . GLU B 1 255 ? 14.128 93.150 120.037 1.00 57.37 254 GLU B N 1
ATOM 4110 C CA . GLU B 1 255 ? 12.989 92.845 119.193 1.00 56.64 254 GLU B CA 1
ATOM 4111 C C . GLU B 1 255 ? 13.014 91.338 118.907 1.00 56.14 254 GLU B C 1
ATOM 4112 O O . GLU B 1 255 ? 13.970 90.658 119.274 1.00 57.45 254 GLU B O 1
ATOM 4114 N N . PRO B 1 256 ? 11.949 90.794 118.299 1.00 55.15 255 PRO B N 1
ATOM 4115 C CA . PRO B 1 256 ? 11.890 89.332 118.144 1.00 53.59 255 PRO B CA 1
ATOM 4116 C C . PRO B 1 256 ? 12.714 88.793 116.977 1.00 51.63 255 PRO B C 1
ATOM 4117 O O . PRO B 1 256 ? 13.278 89.560 116.213 1.00 51.45 255 PRO B O 1
ATOM 4121 N N . ILE B 1 257 ? 12.760 87.470 116.866 1.00 50.17 256 ILE B N 1
ATOM 4122 C CA . ILE B 1 257 ? 13.552 86.758 115.859 1.00 49.03 256 ILE B CA 1
ATOM 4123 C C . ILE B 1 257 ? 12.633 85.786 115.129 1.00 47.89 256 ILE B C 1
ATOM 4124 O O . ILE B 1 257 ? 11.736 85.199 115.735 1.00 49.47 256 ILE B O 1
ATOM 4129 N N . SER B 1 258 ? 12.871 85.588 113.837 1.00 46.30 257 SER B N 1
ATOM 4130 C CA . SER B 1 258 ? 12.029 84.696 113.026 1.00 44.23 257 SER B CA 1
ATOM 4131 C C . SER B 1 258 ? 11.967 83.325 113.664 1.00 43.51 257 SER B C 1
ATOM 4132 O O . SER B 1 258 ? 12.921 82.909 114.285 1.00 43.63 257 SER B O 1
ATOM 4135 N N . ASP B 1 259 ? 10.846 82.629 113.507 1.00 43.35 258 ASP B N 1
ATOM 4136 C CA . ASP B 1 259 ? 10.682 81.321 114.107 1.00 44.33 258 ASP B CA 1
ATOM 4137 C C . ASP B 1 259 ? 11.599 80.321 113.471 1.00 44.81 258 ASP B C 1
ATOM 4138 O O . ASP B 1 259 ? 12.114 79.447 114.143 1.00 47.25 258 ASP B O 1
ATOM 4143 N N . THR B 1 260 ? 11.853 80.465 112.183 1.00 46.59 259 THR B N 1
ATOM 4144 C CA . THR B 1 260 ? 12.751 79.534 111.498 1.00 48.58 259 THR B CA 1
ATOM 4145 C C . THR B 1 260 ? 14.195 79.656 112.025 1.00 46.94 259 THR B C 1
ATOM 4146 O O . THR B 1 260 ? 14.874 78.652 112.201 1.00 45.52 259 THR B O 1
ATOM 4150 N N . VAL B 1 261 ? 14.653 80.879 112.287 1.00 46.47 260 VAL B N 1
ATOM 4151 C CA . VAL B 1 261 ? 15.977 81.075 112.892 1.00 46.43 260 VAL B CA 1
ATOM 4152 C C . VAL B 1 261 ? 16.026 80.473 114.303 1.00 45.52 260 VAL B C 1
ATOM 4153 O O . VAL B 1 261 ? 16.946 79.700 114.602 1.00 43.81 260 VAL B O 1
ATOM 4157 N N . LYS B 1 262 ? 15.036 80.786 115.145 1.00 44.87 261 LYS B N 1
ATOM 4158 C CA . LYS B 1 262 ? 14.958 80.200 116.485 1.00 46.90 261 LYS B CA 1
ATOM 4159 C C . LYS B 1 262 ? 15.067 78.700 116.405 1.00 46.16 261 LYS B C 1
ATOM 4160 O O . LYS B 1 262 ? 15.771 78.082 117.208 1.00 47.64 261 LYS B O 1
ATOM 4166 N N . ALA B 1 263 ? 14.352 78.110 115.449 1.00 45.54 262 ALA B N 1
ATOM 4167 C CA . ALA B 1 263 ? 14.316 76.652 115.316 1.00 44.69 262 ALA B CA 1
ATOM 4168 C C . ALA B 1 263 ? 15.690 76.114 114.927 1.00 44.74 262 ALA B C 1
ATOM 4169 O O . ALA B 1 263 ? 16.138 75.109 115.464 1.00 44.43 262 ALA B O 1
ATOM 4171 N N . LYS B 1 264 ? 16.360 76.798 114.006 1.00 46.29 263 LYS B N 1
ATOM 4172 C CA . LYS B 1 264 ? 17.687 76.372 113.558 1.00 50.05 263 LYS B CA 1
ATOM 4173 C C . LYS B 1 264 ? 18.680 76.439 114.709 1.00 47.80 263 LYS B C 1
ATOM 4174 O O . LYS B 1 264 ? 19.489 75.517 114.880 1.00 47.51 263 LYS B O 1
ATOM 4180 N N . TYR B 1 265 ? 18.615 77.518 115.499 1.00 45.70 264 TYR B N 1
ATOM 4181 C CA . TYR B 1 265 ? 19.475 77.650 116.675 1.00 44.74 264 TYR B CA 1
ATOM 4182 C C . TYR B 1 265 ? 19.142 76.670 117.808 1.00 45.76 264 TYR B C 1
ATOM 4183 O O . TYR B 1 265 ? 20.041 76.210 118.506 1.00 46.82 264 TYR B O 1
ATOM 4192 N N . ALA B 1 266 ? 17.868 76.326 117.974 1.00 45.84 265 ALA B N 1
ATOM 4193 C CA . ALA B 1 266 ? 17.477 75.350 118.990 1.00 45.89 265 ALA B CA 1
ATOM 4194 C C . ALA B 1 266 ? 18.089 73.978 118.707 1.00 47.32 265 ALA B C 1
ATOM 4195 O O . ALA B 1 266 ? 18.337 73.206 119.623 1.00 47.50 265 ALA B O 1
ATOM 4197 N N . LYS B 1 267 ? 18.374 73.668 117.450 1.00 50.58 266 LYS B N 1
ATOM 4198 C CA . LYS B 1 267 ? 19.075 72.402 117.133 1.00 53.74 266 LYS B CA 1
ATOM 4199 C C . LYS B 1 267 ? 20.463 72.324 117.790 1.00 53.86 266 LYS B C 1
ATOM 4200 O O . LYS B 1 267 ? 20.950 71.240 118.073 1.00 54.20 266 LYS B O 1
ATOM 4206 N N . GLU B 1 268 ? 21.093 73.470 118.032 1.00 53.67 267 GLU B N 1
ATOM 4207 C CA . GLU B 1 268 ? 22.373 73.515 118.722 1.00 53.40 267 GLU B CA 1
ATOM 4208 C C . GLU B 1 268 ? 22.252 73.958 120.180 1.00 52.19 267 GLU B C 1
ATOM 4209 O O . GLU B 1 268 ? 23.195 74.478 120.759 1.00 51.05 267 GLU B O 1
ATOM 4215 N N . LYS B 1 269 ? 21.077 73.740 120.763 1.00 52.09 268 LYS B N 1
ATOM 4216 C CA . LYS B 1 269 ? 20.761 74.135 122.136 1.00 51.77 268 LYS B CA 1
ATOM 4217 C C . LYS B 1 269 ? 21.123 75.595 122.435 1.00 48.44 268 LYS B C 1
ATOM 4218 O O . LYS B 1 269 ? 21.527 75.927 123.533 1.00 49.06 268 LYS B O 1
ATOM 4224 N N . ALA B 1 270 ? 20.966 76.457 121.432 1.00 45.93 269 ALA B N 1
ATOM 4225 C CA . ALA B 1 270 ? 21.126 77.907 121.578 1.00 44.70 269 ALA B CA 1
ATOM 4226 C C . ALA B 1 270 ? 19.743 78.538 121.548 1.00 45.30 269 ALA B C 1
ATOM 4227 O O . ALA B 1 270 ? 18.863 78.121 120.785 1.00 45.81 269 ALA B O 1
ATOM 4229 N N . GLU B 1 271 ? 19.540 79.562 122.355 1.00 45.90 270 GLU B N 1
ATOM 4230 C CA . GLU B 1 271 ? 18.271 80.298 122.332 1.00 46.65 270 GLU B CA 1
ATOM 4231 C C . GLU B 1 271 ? 18.476 81.801 122.550 1.00 45.03 270 GLU B C 1
ATOM 4232 O O . GLU B 1 271 ? 19.551 82.238 122.947 1.00 45.86 270 GLU B O 1
ATOM 4238 N N . PRO B 1 272 ? 17.463 82.607 122.221 1.00 44.44 271 PRO B N 1
ATOM 4239 C CA . PRO B 1 272 ? 17.602 84.060 122.353 1.00 43.22 271 PRO B CA 1
ATOM 4240 C C . PRO B 1 272 ? 17.914 84.563 123.765 1.00 43.12 271 PRO B C 1
ATOM 4241 O O . PRO B 1 272 ? 17.411 84.042 124.768 1.00 43.08 271 PRO B O 1
ATOM 4245 N N . VAL B 1 273 ? 18.761 85.580 123.826 1.00 42.48 272 VAL B N 1
ATOM 4246 C CA . VAL B 1 273 ? 19.141 86.162 125.089 1.00 40.18 272 VAL B CA 1
ATOM 4247 C C . VAL B 1 273 ? 18.005 87.087 125.499 1.00 40.79 272 VAL B C 1
ATOM 4248 O O . VAL B 1 273 ? 17.749 88.102 124.840 1.00 38.70 272 VAL B O 1
ATOM 4252 N N . ILE B 1 274 ? 17.307 86.706 126.568 1.00 42.25 273 ILE B N 1
ATOM 4253 C CA . ILE B 1 274 ? 16.205 87.494 127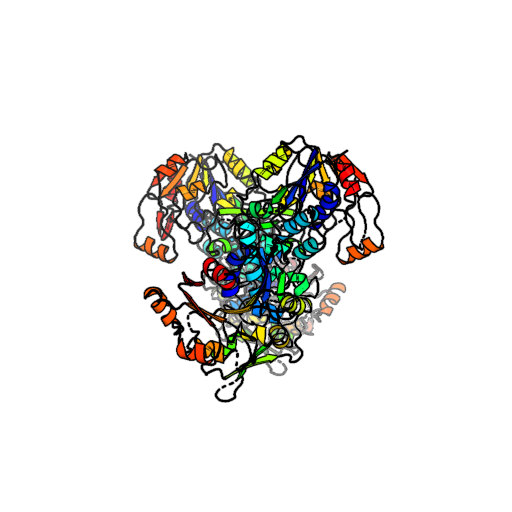.105 1.00 43.05 273 ILE B CA 1
ATOM 4254 C C . ILE B 1 274 ? 16.739 88.818 127.645 1.00 43.40 273 ILE B C 1
ATOM 4255 O O . ILE B 1 274 ? 17.672 88.835 128.437 1.00 43.46 273 ILE B O 1
ATOM 4260 N N . VAL B 1 275 ? 16.180 89.931 127.176 1.00 44.43 274 VAL B N 1
ATOM 4261 C CA . VAL B 1 275 ? 16.623 91.254 127.615 1.00 44.33 274 VAL B CA 1
ATOM 4262 C C . VAL B 1 275 ? 15.816 91.645 128.840 1.00 46.14 274 VAL B C 1
ATOM 4263 O O . VAL B 1 275 ? 14.639 91.963 128.722 1.00 47.79 274 VAL B O 1
ATOM 4267 N N . ASP B 1 276 ? 16.453 91.615 130.012 1.00 48.46 275 ASP B N 1
ATOM 4268 C CA . ASP B 1 276 ? 15.785 91.930 131.289 1.00 48.52 275 ASP B CA 1
ATOM 4269 C C . ASP B 1 276 ? 16.164 93.347 131.736 1.00 50.86 275 ASP B C 1
ATOM 4270 O O . ASP B 1 276 ? 17.190 93.564 132.385 1.00 50.23 275 ASP B O 1
ATOM 4275 N N . GLU B 1 277 ? 15.327 94.312 131.343 1.00 54.70 276 GLU B N 1
ATOM 4276 C CA . GLU B 1 277 ? 15.650 95.744 131.469 1.00 57.29 276 GLU B CA 1
ATOM 4277 C C . GLU B 1 277 ? 15.785 96.189 132.920 1.00 56.81 276 GLU B C 1
ATOM 4278 O O . GLU B 1 277 ? 16.660 96.997 133.243 1.00 57.28 276 GLU B O 1
ATOM 4284 N N . HIS B 1 278 ? 14.947 95.648 133.801 1.00 57.23 277 HIS B N 1
ATOM 4285 C CA . HIS B 1 278 ? 14.974 96.085 135.191 1.00 57.02 277 HIS B CA 1
ATOM 4286 C C . HIS B 1 278 ? 16.284 95.693 135.834 1.00 55.64 277 HIS B C 1
ATOM 4287 O O . HIS B 1 278 ? 16.946 96.529 136.465 1.00 56.82 277 HIS B O 1
ATOM 4294 N N . LYS B 1 279 ? 16.713 94.456 135.611 1.00 53.83 278 LYS B N 1
ATOM 4295 C CA . LYS B 1 279 ? 18.015 94.021 136.144 1.00 52.10 278 LYS B CA 1
ATOM 4296 C C . LYS B 1 279 ? 19.213 94.760 135.523 1.00 51.47 278 LYS B C 1
ATOM 4297 O O . LYS B 1 279 ? 20.228 94.999 136.206 1.00 52.01 278 LYS B O 1
ATOM 4303 N N . LEU B 1 280 ? 19.103 95.120 134.243 1.00 50.34 279 LEU B N 1
ATOM 4304 C CA . LEU B 1 280 ? 20.162 95.875 133.588 1.00 50.70 279 LEU B CA 1
ATOM 4305 C C . LEU B 1 280 ? 20.293 97.266 134.189 1.00 51.24 279 LEU B C 1
ATOM 4306 O O . LEU B 1 280 ? 21.421 97.750 134.418 1.00 49.39 279 LEU B O 1
ATOM 4311 N N . LYS B 1 281 ? 19.140 97.916 134.411 1.00 52.26 280 LYS B N 1
ATOM 4312 C CA . LYS B 1 281 ? 19.119 99.250 135.026 1.00 52.88 280 LYS B CA 1
ATOM 4313 C C . LYS B 1 281 ? 19.737 99.148 136.421 1.00 52.02 280 LYS B C 1
ATOM 4314 O O . LYS B 1 281 ? 20.607 99.960 136.779 1.00 51.43 280 LYS B O 1
ATOM 4317 N N . ALA B 1 282 ? 19.343 98.113 137.168 1.00 50.81 281 ALA B N 1
ATOM 4318 C CA . ALA B 1 282 ? 19.927 97.862 138.493 1.00 49.71 281 ALA B CA 1
ATOM 4319 C C . ALA B 1 282 ? 21.452 97.710 138.461 1.00 50.02 281 ALA B C 1
ATOM 4320 O O . ALA B 1 282 ? 22.117 98.032 139.449 1.00 52.72 281 ALA B O 1
ATOM 4322 N N . LEU B 1 283 ? 22.033 97.217 137.364 1.00 49.58 282 LEU B N 1
ATOM 4323 C CA . LEU B 1 283 ? 23.508 97.116 137.295 1.00 47.97 282 LEU B CA 1
ATOM 4324 C C . LEU B 1 283 ? 24.165 98.456 136.969 1.00 47.74 282 LEU B C 1
ATOM 4325 O O . LEU B 1 283 ? 25.404 98.567 136.929 1.00 48.63 282 LEU B O 1
ATOM 4330 N N . GLY B 1 284 ? 23.342 99.474 136.729 1.00 47.23 283 GLY B N 1
ATOM 4331 C CA . GLY B 1 284 ? 23.843 100.847 136.633 1.00 47.79 283 GLY B CA 1
ATOM 4332 C C . GLY B 1 284 ? 24.322 101.278 135.267 1.00 47.98 283 GLY B C 1
ATOM 4333 O O . GLY B 1 284 ? 25.047 102.266 135.146 1.00 47.51 283 GLY B O 1
ATOM 4334 N N . VAL B 1 285 ? 23.911 100.558 134.227 1.00 48.66 284 VAL B N 1
ATOM 4335 C CA . VAL B 1 285 ? 24.318 100.886 132.856 1.00 46.87 284 VAL B CA 1
ATOM 4336 C C . VAL B 1 285 ? 23.135 101.376 132.030 1.00 47.26 284 VAL B C 1
ATOM 4337 O O . VAL B 1 285 ? 21.973 101.055 132.331 1.00 47.76 284 VAL B O 1
ATOM 4341 N N . GLY B 1 286 ? 23.429 102.147 130.982 1.00 47.09 285 GLY B N 1
ATOM 4342 C CA . GLY B 1 286 ? 22.409 102.495 129.993 1.00 46.65 285 GLY B CA 1
ATOM 4343 C C . GLY B 1 286 ? 22.099 101.341 129.048 1.00 47.01 285 GLY B C 1
ATOM 4344 O O . GLY B 1 286 ? 22.947 100.473 128.794 1.00 46.33 285 GLY B O 1
ATOM 4345 N N . THR B 1 287 ? 20.872 101.330 128.529 1.00 46.84 286 THR B N 1
ATOM 4346 C CA . THR B 1 287 ? 20.410 100.309 127.580 1.00 47.23 286 THR B CA 1
ATOM 4347 C C . THR B 1 287 ? 20.073 100.905 126.203 1.00 47.78 286 THR B C 1
ATOM 4348 O O . THR B 1 287 ? 19.162 101.721 126.082 1.00 50.50 286 THR B O 1
ATOM 4352 N N . ILE B 1 288 ? 20.796 100.500 125.166 1.00 47.22 287 ILE B N 1
ATOM 4353 C CA . ILE B 1 288 ? 20.458 100.896 123.799 1.00 45.41 287 ILE B CA 1
ATOM 4354 C C . ILE B 1 288 ? 19.814 99.673 123.158 1.00 46.09 287 ILE B C 1
ATOM 4355 O O . ILE B 1 288 ? 20.491 98.675 122.854 1.00 46.99 287 ILE B O 1
ATOM 4360 N N . SER B 1 289 ? 18.494 99.727 122.998 1.00 47.27 288 SER B N 1
ATOM 4361 C CA . SER B 1 289 ? 17.725 98.598 122.442 1.00 48.00 288 SER B CA 1
ATOM 4362 C C . SER B 1 289 ? 17.120 98.954 121.104 1.00 49.56 288 SER B C 1
ATOM 4363 O O . SER B 1 289 ? 16.539 100.019 120.954 1.00 51.81 288 SER B O 1
ATOM 4366 N N . ASP B 1 290 ? 17.234 98.053 120.143 1.00 50.83 289 ASP B N 1
ATOM 4367 C CA . ASP B 1 290 ? 16.766 98.298 118.776 1.00 51.81 289 ASP B CA 1
ATOM 4368 C C . ASP B 1 290 ? 16.694 96.967 117.999 1.00 52.71 289 ASP B C 1
ATOM 4369 O O . ASP B 1 290 ? 16.986 95.904 118.563 1.00 51.46 289 ASP B O 1
ATOM 4374 N N . TYR B 1 291 ? 16.270 97.034 116.728 1.00 54.59 290 TYR B N 1
ATOM 4375 C CA . TYR B 1 291 ? 16.441 95.920 115.773 1.00 55.51 290 TYR B CA 1
ATOM 4376 C C . TYR B 1 291 ? 17.877 96.003 115.294 1.00 52.82 290 TYR B C 1
ATOM 4377 O O . TYR B 1 291 ? 18.226 96.845 114.458 1.00 53.68 290 TYR B O 1
ATOM 4386 N N . PHE B 1 292 ? 18.715 95.135 115.829 1.00 50.51 291 PHE B N 1
ATOM 4387 C CA . PHE B 1 292 ? 20.142 95.189 115.563 1.00 47.77 291 PHE B CA 1
ATOM 4388 C C . PHE B 1 292 ? 20.679 93.958 114.864 1.00 47.97 291 PHE B C 1
ATOM 4389 O O . PHE B 1 292 ? 21.885 93.857 114.678 1.00 47.75 291 PHE B O 1
ATOM 4397 N N . VAL B 1 293 ? 19.830 93.001 114.509 1.00 48.94 292 VAL B N 1
ATOM 4398 C CA . VAL B 1 293 ? 20.331 91.796 113.839 1.00 50.94 292 VAL B CA 1
ATOM 4399 C C . VAL B 1 293 ? 19.685 91.586 112.489 1.00 53.21 292 VAL B C 1
ATOM 4400 O O . VAL B 1 293 ? 18.587 92.042 112.259 1.00 55.79 292 VAL B O 1
ATOM 4404 N N . LEU B 1 294 ? 20.399 90.918 111.593 1.00 54.51 293 LEU B N 1
ATOM 4405 C CA . LEU B 1 294 ? 19.884 90.502 110.294 1.00 54.47 293 LEU B CA 1
ATOM 4406 C C . LEU B 1 294 ? 20.000 88.993 110.233 1.00 56.18 293 LEU B C 1
ATOM 4407 O O . LEU B 1 294 ? 20.783 88.388 110.960 1.00 55.35 293 LEU B O 1
ATOM 4412 N N . GLU B 1 295 ? 19.236 88.386 109.346 1.00 59.47 294 GLU B N 1
ATOM 4413 C CA . GLU B 1 295 ? 19.340 86.965 109.113 1.00 63.98 294 GLU B CA 1
ATOM 4414 C C . GLU B 1 295 ? 20.080 86.707 107.798 1.00 64.93 294 GLU B C 1
ATOM 4415 O O . GLU B 1 295 ? 19.706 87.234 106.761 1.00 66.05 294 GLU B O 1
ATOM 4421 N N . ASP B 1 297 ? 21.810 84.918 106.186 1.00 77.95 296 ASP B N 1
ATOM 4422 C CA . ASP B 1 297 ? 21.654 83.547 105.670 1.00 80.21 296 ASP B CA 1
ATOM 4423 C C . ASP B 1 297 ? 20.413 82.914 106.284 1.00 80.70 296 ASP B C 1
ATOM 4424 O O . ASP B 1 297 ? 19.299 83.442 106.125 1.00 82.33 296 ASP B O 1
ATOM 4429 N N . ASP B 1 298 ? 20.598 81.770 106.953 1.00 79.07 297 ASP B N 1
ATOM 4430 C CA . ASP B 1 298 ? 19.718 81.379 108.057 1.00 77.62 297 ASP B CA 1
ATOM 4431 C C . ASP B 1 298 ? 20.453 81.623 109.402 1.00 72.50 297 ASP B C 1
ATOM 4432 O O . ASP B 1 298 ? 19.988 81.198 110.474 1.00 72.19 297 ASP B O 1
ATOM 4437 N N . VAL B 1 299 ? 21.570 82.356 109.318 1.00 64.14 298 VAL B N 1
ATOM 4438 C CA . VAL B 1 299 ? 22.454 82.653 110.448 1.00 60.40 298 VAL B CA 1
ATOM 4439 C C . VAL B 1 299 ? 22.146 84.077 110.954 1.00 57.07 298 VAL B C 1
ATOM 4440 O O . VAL B 1 299 ? 21.637 84.919 110.211 1.00 56.37 298 VAL B O 1
ATOM 4444 N N . LEU B 1 300 ? 22.455 84.337 112.215 1.00 54.46 299 LEU B N 1
ATOM 4445 C CA . LEU B 1 300 ? 22.012 85.545 112.879 1.00 52.87 299 LEU B CA 1
ATOM 4446 C C . LEU B 1 300 ? 23.197 86.433 113.160 1.00 53.68 299 LEU B C 1
ATOM 4447 O O . LEU B 1 300 ? 24.046 86.094 113.964 1.00 55.08 299 LEU B O 1
ATOM 4452 N N . ARG B 1 301 ? 23.270 87.569 112.482 1.00 53.78 300 ARG B N 1
ATOM 4453 C CA . ARG B 1 301 ? 24.415 88.463 112.620 1.00 53.10 300 ARG B CA 1
ATOM 4454 C C . ARG B 1 301 ? 23.960 89.861 112.954 1.00 51.43 300 ARG B C 1
ATOM 4455 O O . ARG B 1 301 ? 22.847 90.235 112.633 1.00 52.72 300 ARG B O 1
ATOM 4463 N N . HIS B 1 302 ? 24.826 90.628 113.605 1.00 49.44 301 HIS B N 1
ATOM 4464 C CA . HIS B 1 302 ? 24.552 92.021 113.837 1.00 48.02 301 HIS B CA 1
ATOM 4465 C C . HIS B 1 302 ? 24.546 92.779 112.518 1.00 48.13 301 HIS B C 1
ATOM 4466 O O . HIS B 1 302 ? 25.199 92.393 111.542 1.00 48.07 301 HIS B O 1
ATOM 4473 N N . ASN B 1 303 ? 23.733 93.829 112.514 1.00 47.26 302 ASN B N 1
ATOM 4474 C CA . ASN B 1 303 ? 23.645 94.789 111.450 1.00 45.13 302 ASN B CA 1
ATOM 4475 C C . ASN B 1 303 ? 24.709 95.842 111.741 1.00 44.03 302 ASN B C 1
ATOM 4476 O O . ASN B 1 303 ? 24.497 96.774 112.532 1.00 42.67 302 ASN B O 1
ATOM 4481 N N . ALA B 1 304 ? 25.859 95.665 111.095 1.00 44.66 303 ALA B N 1
ATOM 4482 C CA . ALA B 1 304 ? 27.021 96.503 111.333 1.00 44.11 303 ALA B CA 1
ATOM 4483 C C . ALA B 1 304 ? 26.701 97.982 111.233 1.00 44.74 303 ALA B C 1
ATOM 4484 O O . ALA B 1 304 ? 27.208 98.777 112.021 1.00 47.42 303 ALA B O 1
ATOM 4486 N N . SER B 1 305 ? 25.869 98.355 110.261 1.00 45.55 304 SER B N 1
ATOM 4487 C CA . SER B 1 305 ? 25.537 99.764 110.022 1.00 46.01 304 SER B CA 1
ATOM 4488 C C . SER B 1 305 ? 24.770 100.372 111.172 1.00 44.86 304 SER B C 1
ATOM 4489 O O . SER B 1 305 ? 25.150 101.425 111.689 1.00 43.63 304 SER B O 1
ATOM 4492 N N . LYS B 1 306 ? 23.676 99.727 111.550 1.00 44.46 305 LYS B N 1
ATOM 4493 C CA . LYS B 1 306 ? 22.877 100.222 112.667 1.00 46.72 305 LYS B CA 1
ATOM 4494 C C . LYS B 1 306 ? 23.713 100.271 113.943 1.00 46.36 305 LYS B C 1
ATOM 4495 O O . LYS B 1 306 ? 23.721 101.296 114.671 1.00 46.71 305 LYS B O 1
ATOM 4501 N N . VAL B 1 307 ? 24.423 99.171 114.216 1.00 44.54 306 VAL B N 1
ATOM 4502 C CA . VAL B 1 307 ? 25.228 99.079 115.425 1.00 42.35 306 VAL B CA 1
ATOM 4503 C C . VAL B 1 307 ? 26.266 100.174 115.439 1.00 42.64 306 VAL B C 1
ATOM 4504 O O . VAL B 1 307 ? 26.393 100.875 116.429 1.00 43.36 306 VAL B O 1
ATOM 4508 N N . SER B 1 308 ? 26.983 100.340 114.335 1.00 43.77 307 SER B N 1
ATOM 4509 C CA . SER B 1 308 ? 28.003 101.377 114.223 1.00 45.80 307 SER B CA 1
ATOM 4510 C C . SER B 1 308 ? 27.428 102.749 114.512 1.00 48.65 307 SER B C 1
ATOM 4511 O O . SER B 1 308 ? 28.044 103.578 115.180 1.00 50.08 307 SER B O 1
ATOM 4514 N N . GLU B 1 309 ? 26.252 103.003 113.965 1.00 51.74 308 GLU B N 1
ATOM 4515 C CA . GLU B 1 309 ? 25.640 104.322 114.087 1.00 54.48 308 GLU B CA 1
ATOM 4516 C C . GLU B 1 309 ? 25.190 104.552 115.530 1.00 53.32 308 GLU B C 1
ATOM 4517 O O . GLU B 1 309 ? 25.356 105.658 116.051 1.00 53.37 308 GLU B O 1
ATOM 4523 N N . ALA B 1 310 ? 24.656 103.510 116.176 1.00 53.37 309 ALA B N 1
ATOM 4524 C CA . ALA B 1 310 ? 24.189 103.607 117.559 1.00 52.55 309 ALA B CA 1
ATOM 4525 C C . ALA B 1 310 ? 25.333 103.879 118.520 1.00 54.57 309 ALA B C 1
ATOM 4526 O O . ALA B 1 310 ? 25.170 104.631 119.492 1.00 56.19 309 ALA B O 1
ATOM 4528 N N . ILE B 1 311 ? 26.499 103.290 118.264 1.00 55.52 310 ILE B N 1
ATOM 4529 C CA . ILE B 1 311 ? 27.643 103.479 119.174 1.00 56.26 310 ILE B CA 1
ATOM 4530 C C . ILE B 1 311 ? 28.406 104.783 118.944 1.00 58.15 310 ILE B C 1
ATOM 4531 O O . ILE B 1 311 ? 29.167 105.226 119.809 1.00 59.81 310 ILE B O 1
ATOM 4536 N N . LEU B 1 312 ? 28.193 105.407 117.793 1.00 60.09 311 LEU B N 1
ATOM 4537 C CA . LEU B 1 312 ? 28.811 106.686 117.507 1.00 62.12 311 LEU B CA 1
ATOM 4538 C C . LEU B 1 312 ? 27.926 107.922 117.915 1.00 63.76 311 LEU B C 1
ATOM 4539 O O . LEU B 1 312 ? 28.355 109.071 117.761 1.00 63.32 311 LEU B O 1
ATOM 4544 N N . GLU B 1 313 ? 26.732 107.687 118.473 1.00 64.95 312 GLU B N 1
ATOM 4545 C CA . GLU B 1 313 ? 25.755 108.766 118.716 1.00 65.46 312 GLU B CA 1
ATOM 4546 C C . GLU B 1 313 ? 25.996 109.498 120.043 1.00 66.63 312 GLU B C 1
ATOM 4547 O O . GLU B 1 313 ? 25.665 108.996 121.122 1.00 68.05 312 GLU B O 1
ATOM 4549 N N . LYS C 1 4 ? 25.047 39.151 193.100 1.00 55.06 3 LYS C N 1
ATOM 4550 C CA . LYS C 1 4 ? 24.949 39.193 191.600 1.00 58.61 3 LYS C CA 1
ATOM 4551 C C . LYS C 1 4 ? 25.051 37.799 190.957 1.00 58.27 3 LYS C C 1
ATOM 4552 O O . LYS C 1 4 ? 26.018 37.081 191.195 1.00 59.22 3 LYS C O 1
ATOM 4558 N N . LYS C 1 5 ? 24.106 37.447 190.084 1.00 57.81 4 LYS C N 1
ATOM 4559 C CA . LYS C 1 5 ? 24.117 36.130 189.476 1.00 56.34 4 LYS C CA 1
ATOM 4560 C C . LYS C 1 5 ? 24.994 36.152 188.237 1.00 53.65 4 LYS C C 1
ATOM 4561 O O . LYS C 1 5 ? 24.926 37.088 187.453 1.00 52.61 4 LYS C O 1
ATOM 4567 N N . ASN C 1 6 ? 25.815 35.121 188.060 1.00 51.56 5 ASN C N 1
ATOM 4568 C CA . ASN C 1 6 ? 26.603 34.933 186.823 1.00 49.17 5 ASN C CA 1
ATOM 4569 C C . ASN C 1 6 ? 25.776 34.296 185.707 1.00 46.36 5 ASN C C 1
ATOM 4570 O O . ASN C 1 6 ? 25.277 33.187 185.870 1.00 45.50 5 ASN C O 1
ATOM 4575 N N . VAL C 1 7 ? 25.640 35.000 184.582 1.00 43.38 6 VAL C N 1
ATOM 4576 C CA . VAL C 1 7 ? 24.819 34.541 183.462 1.00 41.55 6 VAL C CA 1
ATOM 4577 C C . VAL C 1 7 ? 25.660 34.448 182.198 1.00 42.67 6 VAL C C 1
ATOM 4578 O O . VAL C 1 7 ? 26.372 35.390 181.850 1.00 40.40 6 VAL C O 1
ATOM 4582 N N . ILE C 1 8 ? 25.604 33.291 181.543 1.00 45.90 7 ILE C N 1
ATOM 4583 C CA . ILE C 1 8 ? 26.313 33.087 180.303 1.00 46.38 7 ILE C CA 1
ATOM 4584 C C . ILE C 1 8 ? 25.268 32.891 179.212 1.00 43.26 7 ILE C C 1
ATOM 4585 O O . ILE C 1 8 ? 24.308 32.141 179.389 1.00 39.10 7 ILE C O 1
ATOM 4590 N N . VAL C 1 9 ? 25.442 33.606 178.103 1.00 38.35 8 VAL C N 1
ATOM 4591 C CA . VAL C 1 9 ? 24.495 33.576 176.987 1.00 36.95 8 VAL C CA 1
ATOM 4592 C C . VAL C 1 9 ? 25.211 33.202 175.688 1.00 36.81 8 VAL C C 1
ATOM 4593 O O . VAL C 1 9 ? 26.264 33.764 175.364 1.00 36.22 8 VAL C O 1
ATOM 4597 N N . PHE C 1 10 ? 24.637 32.230 174.974 1.00 37.15 9 PHE C N 1
ATOM 4598 C CA . PHE C 1 10 ? 25.141 31.749 173.680 1.00 37.17 9 PHE C CA 1
ATOM 4599 C C . PHE C 1 10 ? 24.245 32.260 172.545 1.00 38.48 9 PHE C C 1
ATOM 4600 O O . PHE C 1 10 ? 23.026 32.057 172.559 1.00 37.73 9 PHE C O 1
ATOM 4608 N N . GLY C 1 11 ? 24.829 32.910 171.550 1.00 41.40 10 GLY C N 1
ATOM 4609 C CA . GLY C 1 11 ? 24.046 33.315 170.386 1.00 41.90 10 GLY C CA 1
ATOM 4610 C C . GLY C 1 11 ? 24.871 33.915 169.273 1.00 43.89 10 GLY C C 1
ATOM 4611 O O . GLY C 1 11 ? 26.105 33.767 169.231 1.00 42.27 10 GLY C O 1
ATOM 4612 N N . GLY C 1 12 ? 24.190 34.619 168.375 1.00 47.92 11 GLY C N 1
ATOM 4613 C CA . GLY C 1 12 ? 24.865 35.216 167.224 1.00 50.64 11 GLY C CA 1
ATOM 4614 C C . GLY C 1 12 ? 24.622 36.706 167.030 1.00 52.64 11 GLY C C 1
ATOM 4615 O O . GLY C 1 12 ? 25.259 37.565 167.673 1.00 53.57 11 GLY C O 1
ATOM 4616 N N . GLY C 1 13 ? 23.687 37.008 166.134 1.00 54.36 12 GLY C N 1
ATOM 4617 C CA . GLY C 1 13 ? 23.515 38.359 165.642 1.00 54.74 12 GLY C CA 1
ATOM 4618 C C . GLY C 1 13 ? 22.490 39.143 166.433 1.00 54.09 12 GLY C C 1
ATOM 4619 O O . GLY C 1 13 ? 22.805 39.698 167.496 1.00 55.31 12 GLY C O 1
ATOM 4620 N N . THR C 1 14 ? 21.265 39.198 165.916 1.00 50.72 13 THR C N 1
ATOM 4621 C CA . THR C 1 14 ? 20.359 40.244 166.346 1.00 50.19 13 THR C CA 1
ATOM 4622 C C . THR C 1 14 ? 19.637 39.817 167.603 1.00 48.07 13 THR C C 1
ATOM 4623 O O . THR C 1 14 ? 19.407 40.647 168.488 1.00 49.53 13 THR C O 1
ATOM 4627 N N . GLY C 1 15 ? 19.313 38.529 167.693 1.00 45.48 14 GLY C N 1
ATOM 4628 C CA . GLY C 1 15 ? 18.639 37.968 168.866 1.00 43.64 14 GLY C CA 1
ATOM 4629 C C . GLY C 1 15 ? 19.430 38.151 170.148 1.00 42.49 14 GLY C C 1
ATOM 4630 O O . GLY C 1 15 ? 18.888 38.587 171.174 1.00 42.83 14 GLY C O 1
ATOM 4631 N N . LEU C 1 16 ? 20.718 37.825 170.083 1.00 40.13 15 LEU C N 1
ATOM 4632 C CA . LEU C 1 16 ? 21.601 38.001 171.228 1.00 38.82 15 LEU C CA 1
ATOM 4633 C C . LEU C 1 16 ? 21.762 39.497 171.577 1.00 39.03 15 LEU C C 1
ATOM 4634 O O . LEU C 1 16 ? 21.715 39.877 172.737 1.00 39.13 15 LEU C O 1
ATOM 4639 N N . SER C 1 17 ? 21.917 40.343 170.569 1.00 39.25 16 SER C N 1
ATOM 4640 C CA . SER C 1 17 ? 22.065 41.795 170.792 1.00 39.65 16 SER C CA 1
ATOM 4641 C C . SER C 1 17 ? 20.823 42.413 171.440 1.00 39.31 16 SER C C 1
ATOM 4642 O O . SER C 1 17 ? 20.942 43.162 172.397 1.00 39.64 16 SER C O 1
ATOM 4645 N N . VAL C 1 18 ? 19.640 42.089 170.929 1.00 38.73 17 VAL C N 1
ATOM 4646 C CA . VAL C 1 18 ? 18.392 42.561 171.526 1.00 38.26 17 VAL C CA 1
ATOM 4647 C C . VAL C 1 18 ? 18.276 42.166 173.014 1.00 39.39 17 VAL C C 1
ATOM 4648 O O . VAL C 1 18 ? 17.986 43.006 173.874 1.00 40.53 17 VAL C O 1
ATOM 4652 N N . LEU C 1 19 ? 18.529 40.896 173.312 1.00 38.69 18 LEU C N 1
ATOM 4653 C CA . LEU C 1 19 ? 18.460 40.402 174.688 1.00 38.66 18 LEU C CA 1
ATOM 4654 C C . LEU C 1 19 ? 19.478 41.085 175.592 1.00 39.36 18 LEU C C 1
ATOM 4655 O O . LEU C 1 19 ? 19.143 41.531 176.678 1.00 39.28 18 LEU C O 1
ATOM 4660 N N . LEU C 1 20 ? 20.718 41.168 175.143 1.00 39.73 19 LEU C N 1
ATOM 4661 C CA . LEU C 1 20 ? 21.772 41.701 175.988 1.00 40.28 19 LEU C CA 1
ATOM 4662 C C . LEU C 1 20 ? 21.519 43.166 176.373 1.00 42.44 19 LEU C C 1
ATOM 4663 O O . LEU C 1 20 ? 21.853 43.606 177.478 1.00 40.81 19 LEU C O 1
ATOM 4668 N N . ARG C 1 21 ? 20.961 43.919 175.435 1.00 45.28 20 ARG C N 1
ATOM 4669 C CA . ARG C 1 21 ? 20.700 45.334 175.638 1.00 47.80 20 ARG C CA 1
ATOM 4670 C C . ARG C 1 21 ? 19.825 45.532 176.878 1.00 47.59 20 ARG C C 1
ATOM 4671 O O . ARG C 1 21 ? 20.039 46.459 177.656 1.00 48.87 20 ARG C O 1
ATOM 4679 N N . GLY C 1 22 ? 18.867 44.641 177.081 1.00 47.02 21 GLY C N 1
ATOM 4680 C CA . GLY C 1 22 ? 18.043 44.651 178.282 1.00 46.69 21 GLY C CA 1
ATOM 4681 C C . GLY C 1 22 ? 18.643 43.955 179.498 1.00 47.19 21 GLY C C 1
ATOM 4682 O O . GLY C 1 22 ? 18.578 44.473 180.619 1.00 48.42 21 GLY C O 1
ATOM 4683 N N . LEU C 1 23 ? 19.209 42.769 179.297 1.00 46.08 22 LEU C N 1
ATOM 4684 C CA . LEU C 1 23 ? 19.748 41.976 180.414 1.00 45.10 22 LEU C CA 1
ATOM 4685 C C . LEU C 1 23 ? 20.815 42.747 181.180 1.00 45.09 22 LEU C C 1
ATOM 4686 O O . LEU C 1 23 ? 20.978 42.563 182.373 1.00 45.66 22 LEU C O 1
ATOM 4691 N N . LYS C 1 24 ? 21.543 43.615 180.494 1.00 45.45 23 LYS C N 1
ATOM 4692 C CA . LYS C 1 24 ? 22.634 44.344 181.113 1.00 45.64 23 LYS C CA 1
ATOM 4693 C C . LYS C 1 24 ? 22.143 45.302 182.192 1.00 45.33 23 LYS C C 1
ATOM 4694 O O . LYS C 1 24 ? 22.908 45.706 183.042 1.00 45.99 23 LYS C O 1
ATOM 4700 N N . THR C 1 25 ? 20.875 45.670 182.153 1.00 46.02 24 THR C N 1
ATOM 4701 C CA . THR C 1 25 ? 20.311 46.540 183.184 1.00 46.10 24 THR C CA 1
ATOM 4702 C C . THR C 1 25 ? 19.932 45.744 184.454 1.00 47.99 24 THR C C 1
ATOM 4703 O O . THR C 1 25 ? 19.610 46.330 185.480 1.00 50.86 24 THR C O 1
ATOM 4707 N N . PHE C 1 26 ? 19.967 44.420 184.414 1.00 47.24 25 PHE C N 1
ATOM 4708 C CA . PHE C 1 26 ? 19.660 43.638 185.624 1.00 46.34 25 PHE C CA 1
ATOM 4709 C C . PHE C 1 26 ? 20.898 43.479 186.491 1.00 47.00 25 PHE C C 1
ATOM 4710 O O . PHE C 1 26 ? 22.011 43.690 186.018 1.00 47.74 25 PHE C O 1
ATOM 4718 N N . PRO C 1 27 ? 20.718 43.135 187.772 1.00 47.72 26 PRO C N 1
ATOM 4719 C CA . PRO C 1 27 ? 21.888 42.829 188.627 1.00 48.88 26 PRO C CA 1
ATOM 4720 C C . PRO C 1 27 ? 22.556 41.469 188.318 1.00 49.90 26 PRO C C 1
ATOM 4721 O O . PRO C 1 27 ? 22.349 40.476 189.036 1.00 50.90 26 PRO C O 1
ATOM 4725 N N . VAL C 1 28 ? 23.349 41.429 187.248 1.00 49.07 27 VAL C N 1
ATOM 4726 C CA . VAL C 1 28 ? 23.913 40.186 186.755 1.00 46.41 27 VAL C CA 1
ATOM 4727 C C . VAL C 1 28 ? 25.274 40.456 186.165 1.00 45.52 27 VAL C C 1
ATOM 4728 O O . VAL C 1 28 ? 25.524 41.540 185.664 1.00 46.13 27 VAL C O 1
ATOM 4732 N N . SER C 1 29 ? 26.161 39.470 186.215 1.00 45.77 28 SER C N 1
ATOM 4733 C CA . SER C 1 29 ? 27.415 39.531 185.449 1.00 45.92 28 SER C CA 1
ATOM 4734 C C . SER C 1 29 ? 27.256 38.666 184.212 1.00 43.02 28 SER C C 1
ATOM 4735 O O . SER C 1 29 ? 27.025 37.467 184.318 1.00 43.93 28 SER C O 1
ATOM 4738 N N . ILE C 1 30 ? 27.377 39.285 183.048 1.00 41.22 29 ILE C N 1
ATOM 4739 C CA . ILE C 1 30 ? 27.082 38.646 181.777 1.00 38.82 29 ILE C CA 1
ATOM 4740 C C . ILE C 1 30 ? 28.368 38.177 181.138 1.00 38.58 29 ILE C C 1
ATOM 4741 O O . ILE C 1 30 ? 29.357 38.907 181.139 1.00 38.37 29 ILE C O 1
ATOM 4746 N N . THR C 1 31 ? 28.363 36.951 180.616 1.00 37.35 30 THR C N 1
ATOM 4747 C CA . THR C 1 31 ? 29.371 36.524 179.646 1.00 36.26 30 THR C CA 1
ATOM 4748 C C . THR C 1 31 ? 28.605 36.128 178.412 1.00 35.21 30 THR C C 1
ATOM 4749 O O . THR C 1 31 ? 27.663 35.368 178.512 1.00 35.70 30 THR C O 1
ATOM 4753 N N . ALA C 1 32 ? 28.978 36.675 177.267 1.00 33.86 31 ALA C N 1
ATOM 4754 C CA . ALA C 1 32 ? 28.315 36.381 176.013 1.00 33.81 31 ALA C CA 1
ATOM 4755 C C . ALA C 1 32 ? 29.306 35.657 175.146 1.00 33.82 31 ALA C C 1
ATOM 4756 O O . ALA C 1 32 ? 30.424 36.141 174.956 1.00 33.96 31 ALA C O 1
ATOM 4758 N N . ILE C 1 33 ? 28.906 34.502 174.621 1.00 33.97 32 ILE C N 1
ATOM 4759 C CA . ILE C 1 33 ? 29.781 33.708 173.782 1.00 34.36 32 ILE C CA 1
ATOM 4760 C C . ILE C 1 33 ? 29.194 33.719 172.387 1.00 34.47 32 ILE C C 1
ATOM 4761 O O . ILE C 1 33 ? 28.060 33.306 172.196 1.00 36.34 32 ILE C O 1
ATOM 4766 N N . VAL C 1 34 ? 29.970 34.211 171.423 1.00 33.58 33 VAL C N 1
ATOM 4767 C CA . VAL C 1 34 ? 29.443 34.593 170.125 1.00 33.51 33 VAL C CA 1
ATOM 4768 C C . VAL C 1 34 ? 30.010 33.717 169.025 1.00 34.08 33 VAL C C 1
ATOM 4769 O O . VAL C 1 34 ? 31.228 33.542 168.952 1.00 34.02 33 VAL C O 1
ATOM 4773 N N . THR C 1 35 ? 29.113 33.202 168.170 1.00 34.24 34 THR C N 1
ATOM 4774 C CA . THR C 1 35 ? 29.489 32.343 167.057 1.00 33.78 34 THR C CA 1
ATOM 4775 C C . THR C 1 35 ? 30.507 33.027 166.162 1.00 34.24 34 THR C C 1
ATOM 4776 O O . THR C 1 35 ? 30.380 34.217 165.892 1.00 35.18 34 THR C O 1
ATOM 4780 N N . VAL C 1 36 ? 31.495 32.258 165.698 1.00 34.27 35 VAL C N 1
ATOM 4781 C CA . VAL C 1 36 ? 32.447 32.736 164.686 1.00 33.90 35 VAL C CA 1
ATOM 4782 C C . VAL C 1 36 ? 32.383 31.877 163.418 1.00 35.11 35 VAL C C 1
ATOM 4783 O O . VAL C 1 36 ? 33.378 31.660 162.753 1.00 36.13 35 VAL C O 1
ATOM 4787 N N . ALA C 1 37 ? 31.189 31.394 163.083 1.00 35.99 36 ALA C N 1
ATOM 4788 C CA . ALA C 1 37 ? 31.000 30.537 161.914 1.00 35.89 36 ALA C CA 1
ATOM 4789 C C . ALA C 1 37 ? 30.387 31.248 160.721 1.00 35.97 36 ALA C C 1
ATOM 4790 O O . ALA C 1 37 ? 30.302 30.656 159.663 1.00 37.24 36 ALA C O 1
ATOM 4792 N N . ASP C 1 38 ? 29.933 32.484 160.876 1.00 36.56 37 ASP C N 1
ATOM 4793 C CA . ASP C 1 38 ? 29.214 33.158 159.787 1.00 38.84 37 ASP C CA 1
ATOM 4794 C C . ASP C 1 38 ? 30.174 33.417 158.643 1.00 38.23 37 ASP C C 1
ATOM 4795 O O . ASP C 1 38 ? 31.360 33.579 158.867 1.00 39.23 37 ASP C O 1
ATOM 4800 N N . ASP C 1 39 ? 29.665 33.461 157.420 1.00 37.30 38 ASP C N 1
ATOM 4801 C CA . ASP C 1 39 ? 30.512 33.718 156.264 1.00 38.66 38 ASP C CA 1
ATOM 4802 C C . ASP C 1 39 ? 29.893 34.630 155.204 1.00 39.85 38 ASP C C 1
ATOM 4803 O O . ASP C 1 39 ? 30.415 34.718 154.102 1.00 39.69 38 ASP C O 1
ATOM 4808 N N . GLY C 1 40 ? 28.788 35.299 155.533 1.00 42.15 39 GLY C N 1
ATOM 4809 C CA . GLY C 1 40 ? 28.159 36.270 154.635 1.00 42.81 39 GLY C CA 1
ATOM 4810 C C . GLY C 1 40 ? 28.475 37.738 154.927 1.00 43.63 39 GLY C C 1
ATOM 4811 O O . GLY C 1 40 ? 29.011 38.095 155.992 1.00 42.36 39 GLY C O 1
ATOM 4812 N N . GLY C 1 41 ? 28.118 38.590 153.967 1.00 44.42 40 GLY C N 1
ATOM 4813 C CA . GLY C 1 41 ? 28.199 40.046 154.117 1.00 43.86 40 GLY C CA 1
ATOM 4814 C C . GLY C 1 41 ? 29.606 40.579 154.235 1.00 44.20 40 GLY C C 1
ATOM 4815 O O . GLY C 1 41 ? 30.554 39.952 153.772 1.00 44.88 40 GLY C O 1
ATOM 4816 N N . SER C 1 42 ? 29.725 41.743 154.870 1.00 44.46 41 SER C N 1
ATOM 4817 C CA . SER C 1 42 ? 31.016 42.353 155.193 1.00 44.03 41 SER C CA 1
ATOM 4818 C C . SER C 1 42 ? 31.860 41.395 156.013 1.00 43.12 41 SER C C 1
ATOM 4819 O O . SER C 1 42 ? 33.008 41.144 155.694 1.00 42.81 41 SER C O 1
ATOM 4822 N N . SER C 1 43 ? 31.264 40.868 157.076 1.00 42.48 42 SER C N 1
ATOM 4823 C CA . SER C 1 43 ? 31.915 39.910 157.981 1.00 42.03 42 SER C CA 1
ATOM 4824 C C . SER C 1 43 ? 32.579 38.805 157.199 1.00 40.75 42 SER C C 1
ATOM 4825 O O . SER C 1 43 ? 33.721 38.450 157.462 1.00 41.28 42 SER C O 1
ATOM 4828 N N . GLY C 1 44 ? 31.855 38.273 156.222 1.00 40.33 43 GLY C N 1
ATOM 4829 C CA . GLY C 1 44 ? 32.357 37.200 155.389 1.00 40.05 43 GLY C CA 1
ATOM 4830 C C . GLY C 1 44 ? 33.514 37.598 154.513 1.00 40.16 43 GLY C C 1
ATOM 4831 O O . GLY C 1 44 ? 34.502 36.855 154.415 1.00 40.64 43 GLY C O 1
ATOM 4832 N N . ARG C 1 45 ? 33.410 38.760 153.872 1.00 40.52 44 ARG C N 1
ATOM 4833 C CA . ARG C 1 45 ? 34.489 39.185 152.978 1.00 43.14 44 ARG C CA 1
ATOM 4834 C C . ARG C 1 45 ? 35.765 39.370 153.768 1.00 41.74 44 ARG C C 1
ATOM 4835 O O . ARG C 1 45 ? 36.804 38.919 153.333 1.00 43.32 44 ARG C O 1
ATOM 4843 N N . LEU C 1 46 ? 35.674 39.999 154.935 1.00 40.85 45 LEU C N 1
ATOM 4844 C CA . LEU C 1 46 ? 36.841 40.264 155.777 1.00 40.36 45 LEU C CA 1
ATOM 4845 C C . LEU C 1 46 ? 37.460 38.938 156.211 1.00 39.75 45 LEU C C 1
ATOM 4846 O O . LEU C 1 46 ? 38.680 38.753 156.169 1.00 39.10 45 LEU C O 1
ATOM 4851 N N . ARG C 1 47 ? 36.582 38.028 156.627 1.00 39.39 46 ARG C N 1
ATOM 4852 C CA . ARG C 1 47 ? 36.951 36.701 157.057 1.00 38.54 46 ARG C CA 1
ATOM 4853 C C . ARG C 1 47 ? 37.864 36.053 156.043 1.00 39.21 46 ARG C C 1
ATOM 4854 O O . ARG C 1 47 ? 39.006 35.719 156.379 1.00 38.55 46 ARG C O 1
ATOM 4862 N N . LYS C 1 48 ? 37.366 35.900 154.812 1.00 39.70 47 LYS C N 1
ATOM 4863 C CA . LYS C 1 48 ? 38.147 35.333 153.716 1.00 41.30 47 LYS C CA 1
ATOM 4864 C C . LYS C 1 48 ? 39.389 36.171 153.450 1.00 43.62 47 LYS C C 1
ATOM 4865 O O . LYS C 1 48 ? 40.488 35.651 153.478 1.00 46.19 47 LYS C O 1
ATOM 4867 N N . GLU C 1 49 ? 39.221 37.470 153.232 1.00 46.12 48 GLU C N 1
ATOM 4868 C CA . GLU C 1 49 ? 40.302 38.302 152.683 1.00 47.99 48 GLU C CA 1
ATOM 4869 C C . GLU C 1 49 ? 41.389 38.684 153.688 1.00 46.97 48 GLU C C 1
ATOM 4870 O O . GLU C 1 49 ? 42.531 38.885 153.273 1.00 46.42 48 GLU C O 1
ATOM 4876 N N . LEU C 1 50 ? 41.057 38.771 154.984 1.00 46.84 49 LEU C N 1
ATOM 4877 C CA . LEU C 1 50 ? 42.054 39.100 156.005 1.00 45.56 49 LEU C CA 1
ATOM 4878 C C . LEU C 1 50 ? 42.420 37.906 156.878 1.00 46.00 49 LEU C C 1
ATOM 4879 O O . LEU C 1 50 ? 43.250 38.031 157.780 1.00 45.54 49 LEU C O 1
ATOM 4884 N N . ASP C 1 51 ? 41.807 36.751 156.610 1.00 46.96 50 ASP C N 1
ATOM 4885 C CA . ASP C 1 51 ? 42.064 35.511 157.364 1.00 47.07 50 ASP C CA 1
ATOM 4886 C C . ASP C 1 51 ? 41.853 35.655 158.880 1.00 45.13 50 ASP C C 1
ATOM 4887 O O . ASP C 1 51 ? 42.677 35.239 159.692 1.00 46.17 50 ASP C O 1
ATOM 4892 N N . ILE C 1 52 ? 40.728 36.258 159.244 1.00 42.60 51 ILE C N 1
ATOM 4893 C CA . ILE C 1 52 ? 40.353 36.445 160.645 1.00 40.42 51 ILE C CA 1
ATOM 4894 C C . ILE C 1 52 ? 38.996 35.794 160.856 1.00 39.58 51 ILE C C 1
ATOM 4895 O O . ILE C 1 52 ? 38.319 35.447 159.893 1.00 39.89 51 ILE C O 1
ATOM 4900 N N . PRO C 1 53 ? 38.603 35.591 162.120 1.00 39.23 52 PRO C N 1
ATOM 4901 C CA . PRO C 1 53 ? 37.229 35.153 162.375 1.00 37.75 52 PRO C CA 1
ATOM 4902 C C . PRO C 1 53 ? 36.243 36.244 162.001 1.00 37.49 52 PRO C C 1
ATOM 4903 O O . PRO C 1 53 ? 36.593 37.422 162.044 1.00 38.25 52 PRO C O 1
ATOM 4907 N N . PRO C 1 54 ? 35.016 35.868 161.626 1.00 37.60 53 PRO C N 1
ATOM 4908 C CA . PRO C 1 54 ? 34.029 36.874 161.201 1.00 37.65 53 PRO C CA 1
ATOM 4909 C C . PRO C 1 54 ? 33.685 37.784 162.371 1.00 37.33 53 PRO C C 1
ATOM 4910 O O . PRO C 1 54 ? 33.336 37.274 163.447 1.00 37.99 53 PRO C O 1
ATOM 4914 N N . PRO C 1 55 ? 33.855 39.116 162.206 1.00 35.63 54 PRO C N 1
ATOM 4915 C CA . PRO C 1 55 ? 33.686 40.021 163.337 1.00 34.82 54 PRO C CA 1
ATOM 4916 C C . PRO C 1 55 ? 32.262 40.541 163.569 1.00 34.44 54 PRO C C 1
ATOM 4917 O O . PRO C 1 55 ? 31.978 41.075 164.649 1.00 35.65 54 PRO C O 1
ATOM 4921 N N . GLY C 1 56 ? 31.368 40.340 162.602 1.00 33.35 55 GLY C N 1
ATOM 4922 C CA . GLY C 1 56 ? 30.053 40.989 162.587 1.00 33.54 55 GLY C CA 1
ATOM 4923 C C . GLY C 1 56 ? 29.195 40.783 163.806 1.00 34.58 55 GLY C C 1
ATOM 4924 O O . GLY C 1 56 ? 28.742 41.748 164.408 1.00 36.24 55 GLY C O 1
ATOM 4925 N N . ASP C 1 57 ? 28.957 39.527 164.177 1.00 36.18 56 ASP C N 1
ATOM 4926 C CA . ASP C 1 57 ? 28.111 39.220 165.343 1.00 36.86 56 ASP C CA 1
ATOM 4927 C C . ASP C 1 57 ? 28.744 39.766 166.605 1.00 35.83 56 ASP C C 1
ATOM 4928 O O . ASP C 1 57 ? 28.055 40.316 167.442 1.00 35.96 56 ASP C O 1
ATOM 4933 N N . VAL C 1 58 ? 30.055 39.638 166.732 1.00 36.17 57 VAL C N 1
ATOM 4934 C CA . VAL C 1 58 ? 30.770 40.204 167.885 1.00 35.20 57 VAL C CA 1
ATOM 4935 C C . VAL C 1 58 ? 30.570 41.730 167.952 1.00 35.94 57 VAL C C 1
ATOM 4936 O O . VAL C 1 58 ? 30.343 42.292 169.021 1.00 35.79 57 VAL C O 1
ATOM 4940 N N . ARG C 1 59 ? 30.626 42.390 166.803 1.00 36.40 58 ARG C N 1
ATOM 4941 C CA . ARG C 1 59 ? 30.498 43.839 166.744 1.00 36.49 58 ARG C CA 1
ATOM 4942 C C . ARG C 1 59 ? 29.175 44.247 167.360 1.00 36.80 58 ARG C C 1
ATOM 4943 O O . ARG C 1 59 ? 29.124 45.115 168.237 1.00 36.02 58 ARG C O 1
ATOM 4951 N N . ASN C 1 60 ? 28.107 43.581 166.918 1.00 37.35 59 ASN C N 1
ATOM 4952 C CA . ASN C 1 60 ? 26.754 43.917 167.397 1.00 37.25 59 ASN C CA 1
ATOM 4953 C C . ASN C 1 60 ? 26.608 43.667 168.884 1.00 36.58 59 ASN C C 1
ATOM 4954 O O . ASN C 1 60 ? 25.970 44.457 169.586 1.00 39.03 59 ASN C O 1
ATOM 4959 N N . VAL C 1 61 ? 27.200 42.575 169.362 1.00 34.93 60 VAL C N 1
ATOM 4960 C CA . VAL C 1 61 ? 27.136 42.238 170.768 1.00 34.03 60 VAL C CA 1
ATOM 4961 C C . VAL C 1 61 ? 27.880 43.325 171.559 1.00 34.33 60 VAL C C 1
ATOM 4962 O O . VAL C 1 61 ? 27.377 43.809 172.579 1.00 33.55 60 VAL C O 1
ATOM 4966 N N . LEU C 1 62 ? 29.043 43.748 171.072 1.00 34.85 61 LEU C N 1
ATOM 4967 C CA . LEU C 1 62 ? 29.797 44.821 171.747 1.00 36.23 61 LEU C CA 1
ATOM 4968 C C . LEU C 1 62 ? 28.988 46.111 171.804 1.00 37.47 61 LEU C C 1
ATOM 4969 O O . LEU C 1 62 ? 28.998 46.783 172.835 1.00 37.13 61 LEU C O 1
ATOM 4974 N N . VAL C 1 63 ? 28.292 46.452 170.712 1.00 38.34 62 VAL C N 1
ATOM 4975 C CA . VAL C 1 63 ? 27.457 47.659 170.686 1.00 38.90 62 VAL C CA 1
ATOM 4976 C C . VAL C 1 63 ? 26.310 47.550 171.689 1.00 38.73 62 VAL C C 1
ATOM 4977 O O . VAL C 1 63 ? 26.053 48.485 172.449 1.00 39.19 62 VAL C O 1
ATOM 4981 N N . ALA C 1 64 ? 25.652 46.393 171.698 1.00 37.77 63 ALA C N 1
ATOM 4982 C CA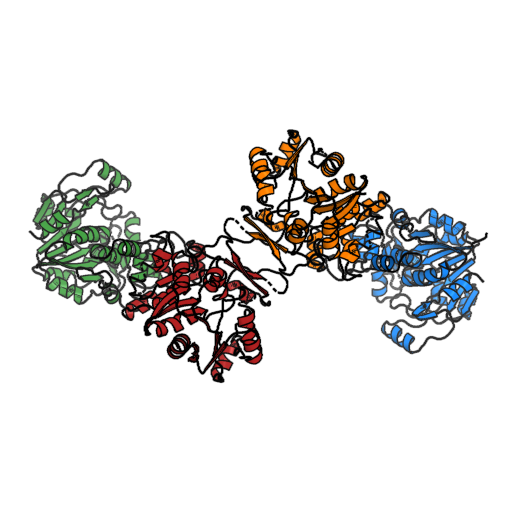 . ALA C 1 64 ? 24.577 46.101 172.636 1.00 35.99 63 ALA C CA 1
ATOM 4983 C C . ALA C 1 64 ? 24.974 46.285 174.092 1.00 35.58 63 ALA C C 1
ATOM 4984 O O . ALA C 1 64 ? 24.149 46.660 174.906 1.00 35.41 63 ALA C O 1
ATOM 4986 N N . LEU C 1 65 ? 26.225 45.987 174.427 1.00 36.45 64 LEU C N 1
ATOM 4987 C CA . LEU C 1 65 ? 26.694 46.065 175.817 1.00 36.60 64 LEU C CA 1
ATOM 4988 C C . LEU C 1 65 ? 27.475 47.354 176.125 1.00 37.08 64 LEU C C 1
ATOM 4989 O O . LEU C 1 65 ? 27.806 47.609 177.271 1.00 38.63 64 LEU C O 1
ATOM 4994 N N . SER C 1 66 ? 27.741 48.167 175.108 1.00 38.49 65 SER C N 1
ATOM 4995 C CA . SER C 1 66 ? 28.498 49.412 175.258 1.00 39.58 65 SER C CA 1
ATOM 4996 C C . SER C 1 66 ? 27.810 50.449 176.127 1.00 40.68 65 SER C C 1
ATOM 4997 O O . SER C 1 66 ? 26.616 50.395 176.311 1.00 40.25 65 SER C O 1
ATOM 5000 N N . GLU C 1 67 ? 28.599 51.377 176.667 1.00 42.73 66 GLU C N 1
ATOM 5001 C CA . GLU C 1 67 ? 28.093 52.585 177.340 1.00 44.53 66 GLU C CA 1
ATOM 5002 C C . GLU C 1 67 ? 28.925 53.767 176.878 1.00 42.66 66 GLU C C 1
ATOM 5003 O O . GLU C 1 67 ? 29.847 54.175 177.556 1.00 43.27 66 GLU C O 1
ATOM 5009 N N . VAL C 1 68 ? 28.618 54.284 175.697 1.00 41.47 67 VAL C N 1
ATOM 5010 C CA . VAL C 1 68 ? 29.338 55.415 175.137 1.00 41.11 67 VAL C CA 1
ATOM 5011 C C . VAL C 1 68 ? 28.352 56.421 174.561 1.00 43.86 67 VAL C C 1
ATOM 5012 O O . VAL C 1 68 ? 27.174 56.125 174.467 1.00 43.85 67 VAL C O 1
ATOM 5016 N N . GLU C 1 69 ? 28.836 57.611 174.214 1.00 47.37 68 GLU C N 1
ATOM 5017 C CA . GLU C 1 69 ? 28.010 58.645 173.637 1.00 51.22 68 GLU C CA 1
ATOM 5018 C C . GLU C 1 69 ? 27.371 58.116 172.357 1.00 50.32 68 GLU C C 1
ATOM 5019 O O . GLU C 1 69 ? 27.989 57.345 171.632 1.00 51.08 68 GLU C O 1
ATOM 5025 N N . PRO C 1 70 ? 26.136 58.535 172.072 1.00 49.39 69 PRO C N 1
ATOM 5026 C CA . PRO C 1 70 ? 25.433 58.159 170.831 1.00 49.70 69 PRO C CA 1
ATOM 5027 C C . PRO C 1 70 ? 26.249 58.276 169.540 1.00 48.36 69 PRO C C 1
ATOM 5028 O O . PRO C 1 70 ? 26.097 57.457 168.640 1.00 48.60 69 PRO C O 1
ATOM 5032 N N . LEU C 1 71 ? 27.104 59.280 169.455 1.00 47.86 70 LEU C N 1
ATOM 5033 C CA . LEU C 1 71 ? 27.891 59.502 168.263 1.00 48.42 70 LEU C CA 1
ATOM 5034 C C . LEU C 1 71 ? 28.908 58.381 168.044 1.00 46.27 70 LEU C C 1
ATOM 5035 O O . LEU C 1 71 ? 29.108 57.905 166.919 1.00 44.48 70 LEU C O 1
ATOM 5040 N N . LEU C 1 72 ? 29.554 57.963 169.124 1.00 44.52 71 LEU C N 1
ATOM 5041 C CA . LEU C 1 72 ? 30.560 56.914 169.037 1.00 44.10 71 LEU C CA 1
ATOM 5042 C C . LEU C 1 72 ? 29.904 55.579 168.694 1.00 41.62 71 LEU C C 1
ATOM 5043 O O . LEU C 1 72 ? 30.484 54.738 167.991 1.00 39.30 71 LEU C O 1
ATOM 5048 N N . GLU C 1 73 ? 28.683 55.401 169.175 1.00 40.20 72 GLU C N 1
ATOM 5049 C CA . GLU C 1 73 ? 27.937 54.200 168.884 1.00 40.77 72 GLU C CA 1
ATOM 5050 C C . GLU C 1 73 ? 27.568 54.157 167.404 1.00 40.51 72 GLU C C 1
ATOM 5051 O O . GLU C 1 73 ? 27.655 53.106 166.786 1.00 40.20 72 GLU C O 1
ATOM 5057 N N . GLN C 1 74 ? 27.191 55.299 166.832 1.00 41.38 73 GLN C N 1
ATOM 5058 C CA . GLN C 1 74 ? 26.897 55.373 165.410 1.00 43.09 73 GLN C CA 1
ATOM 5059 C C . GLN C 1 74 ? 28.142 55.139 164.582 1.00 41.53 73 GLN C C 1
ATOM 5060 O O . GLN C 1 74 ? 28.063 54.552 163.512 1.00 40.36 73 GLN C O 1
ATOM 5066 N N . LEU C 1 75 ? 29.283 55.651 165.048 1.00 40.82 74 LEU C N 1
ATOM 5067 C CA . LEU C 1 75 ? 30.531 55.546 164.302 1.00 39.50 74 LEU C CA 1
ATOM 5068 C C . LEU C 1 75 ? 30.888 54.086 164.168 1.00 39.22 74 LEU C C 1
ATOM 5069 O O . LEU C 1 75 ? 31.302 53.625 163.104 1.00 37.97 74 LEU C O 1
ATOM 5074 N N . PHE C 1 76 ? 30.685 53.357 165.257 1.00 38.42 75 PHE C N 1
ATOM 5075 C CA . PHE C 1 76 ? 30.969 51.933 165.311 1.00 37.97 75 PHE C CA 1
ATOM 5076 C C . PHE C 1 76 ? 30.053 51.129 164.406 1.00 37.37 75 PHE C C 1
ATOM 5077 O O . PHE C 1 76 ? 30.444 50.076 163.913 1.00 37.30 75 PHE C O 1
ATOM 5085 N N . GLN C 1 77 ? 28.835 51.631 164.205 1.00 37.35 76 GLN C N 1
ATOM 5086 C CA . GLN C 1 77 ? 27.813 50.993 163.370 1.00 36.92 76 GLN C CA 1
ATOM 5087 C C . GLN C 1 77 ? 27.772 51.516 161.960 1.00 37.46 76 GLN C C 1
ATOM 5088 O O . GLN C 1 77 ? 26.967 51.055 161.173 1.00 38.42 76 GLN C O 1
ATOM 5094 N N . HIS C 1 78 ? 28.639 52.463 161.629 1.00 38.05 77 HIS C N 1
ATOM 5095 C CA . HIS C 1 78 ? 28.666 53.065 160.303 1.00 38.55 77 HIS C CA 1
ATOM 5096 C C . HIS C 1 78 ? 28.976 52.064 159.226 1.00 39.17 77 HIS C C 1
ATOM 5097 O O . HIS C 1 78 ? 29.849 51.220 159.410 1.00 41.87 77 HIS C O 1
ATOM 5104 N N . ARG C 1 79 ? 28.264 52.166 158.107 1.00 39.56 78 ARG C N 1
ATOM 5105 C CA . ARG C 1 79 ? 28.464 51.293 156.961 1.00 40.57 78 ARG C CA 1
ATOM 5106 C C . ARG C 1 79 ? 28.746 52.119 155.718 1.00 40.97 78 ARG C C 1
ATOM 5107 O O . ARG C 1 79 ? 27.942 52.930 155.329 1.00 42.38 78 ARG C O 1
ATOM 5115 N N . PHE C 1 80 ? 29.885 51.895 155.083 1.00 42.21 79 PHE C N 1
ATOM 5116 C CA . PHE C 1 80 ? 30.236 52.632 153.878 1.00 42.10 79 PHE C CA 1
ATOM 5117 C C . PHE C 1 80 ? 29.347 52.239 152.692 1.00 45.01 79 PHE C C 1
ATOM 5118 O O . PHE C 1 80 ? 29.105 51.058 152.436 1.00 44.28 79 PHE C O 1
ATOM 5126 N N . GLU C 1 81 ? 28.854 53.258 151.990 1.00 49.61 80 GLU C N 1
ATOM 5127 C CA . GLU C 1 81 ? 27.978 53.092 150.833 1.00 52.40 80 GLU C CA 1
ATOM 5128 C C . GLU C 1 81 ? 28.742 53.317 149.515 1.00 54.88 80 GLU C C 1
ATOM 5129 O O . GLU C 1 81 ? 28.218 53.007 148.456 1.00 56.89 80 GLU C O 1
ATOM 5131 N N . ASN C 1 82 ? 29.978 53.833 149.580 1.00 57.10 81 ASN C N 1
ATOM 5132 C CA . ASN C 1 82 ? 30.838 53.959 148.396 1.00 58.83 81 ASN C CA 1
ATOM 5133 C C . ASN C 1 82 ? 32.273 53.470 148.608 1.00 60.14 81 ASN C C 1
ATOM 5134 O O . ASN C 1 82 ? 32.671 53.184 149.738 1.00 60.56 81 ASN C O 1
ATOM 5139 N N . GLY C 1 83 ? 33.046 53.401 147.517 1.00 61.26 82 GLY C N 1
ATOM 5140 C CA . GLY C 1 83 ? 34.409 52.866 147.534 1.00 60.65 82 GLY C CA 1
ATOM 5141 C C . GLY C 1 83 ? 34.443 51.474 146.937 1.00 61.14 82 GLY C C 1
ATOM 5142 O O . GLY C 1 83 ? 35.506 50.970 146.560 1.00 62.61 82 GLY C O 1
ATOM 5143 N N . GLY C 1 85 ? 35.173 48.408 146.633 1.00 57.63 84 GLY C N 1
ATOM 5144 C CA . GLY C 1 85 ? 36.131 47.870 147.590 1.00 57.84 84 GLY C CA 1
ATOM 5145 C C . GLY C 1 85 ? 35.711 48.051 149.047 1.00 57.59 84 GLY C C 1
ATOM 5146 O O . GLY C 1 85 ? 35.608 47.105 149.836 1.00 58.35 84 GLY C O 1
ATOM 5147 N N . LEU C 1 86 ? 35.467 49.299 149.399 1.00 55.43 85 LEU C N 1
ATOM 5148 C CA . LEU C 1 86 ? 35.077 49.679 150.747 1.00 51.82 85 LEU C CA 1
ATOM 5149 C C . LEU C 1 86 ? 33.583 49.503 150.962 1.00 49.42 85 LEU C C 1
ATOM 5150 O O . LEU C 1 86 ? 33.120 49.307 152.087 1.00 46.64 85 LEU C O 1
ATOM 5155 N N . SER C 1 87 ? 32.833 49.601 149.871 1.00 48.61 86 SER C N 1
ATOM 5156 C CA . SER C 1 87 ? 31.383 49.661 149.924 1.00 48.76 86 SER C CA 1
ATOM 5157 C C . SER C 1 87 ? 30.761 48.408 150.506 1.00 46.52 86 SER C C 1
ATOM 5158 O O . SER C 1 87 ? 31.113 47.294 150.118 1.00 45.45 86 SER C O 1
ATOM 5161 N N . GLY C 1 88 ? 29.836 48.600 151.441 1.00 44.20 87 GLY C N 1
ATOM 5162 C CA . GLY C 1 88 ? 29.238 47.495 152.164 1.00 43.30 87 GLY C CA 1
ATOM 5163 C C . GLY C 1 88 ? 29.872 47.228 153.514 1.00 43.03 87 GLY C C 1
ATOM 5164 O O . GLY C 1 88 ? 29.215 46.673 154.376 1.00 45.13 87 GLY C O 1
ATOM 5165 N N . HIS C 1 89 ? 31.131 47.610 153.728 1.00 40.85 88 HIS C N 1
ATOM 5166 C CA . HIS C 1 89 ? 31.785 47.287 155.017 1.00 40.40 88 HIS C CA 1
ATOM 5167 C C . HIS C 1 89 ? 31.326 48.128 156.211 1.00 38.94 88 HIS C C 1
ATOM 5168 O O . HIS C 1 89 ? 31.018 49.301 156.094 1.00 38.81 88 HIS C O 1
ATOM 5175 N N . SER C 1 90 ? 31.279 47.486 157.360 1.00 38.40 89 SER C N 1
ATOM 5176 C CA . SER C 1 90 ? 30.946 48.138 158.614 1.00 38.53 89 SER C CA 1
ATOM 5177 C C . SER C 1 90 ? 32.246 48.618 159.224 1.00 38.49 89 SER C C 1
ATOM 5178 O O . SER C 1 90 ? 33.220 47.870 159.279 1.00 39.47 89 SER C O 1
ATOM 5181 N N . LEU C 1 91 ? 32.275 49.859 159.679 1.00 37.68 90 LEU C N 1
ATOM 5182 C CA . LEU C 1 91 ? 33.480 50.415 160.280 1.00 36.94 90 LEU C CA 1
ATOM 5183 C C . LEU C 1 91 ? 33.864 49.640 161.538 1.00 36.29 90 LEU C C 1
ATOM 5184 O O . LEU C 1 91 ? 35.012 49.398 161.788 1.00 37.38 90 LEU C O 1
ATOM 5189 N N . GLY C 1 92 ? 32.884 49.247 162.326 1.00 36.79 91 GLY C N 1
ATOM 5190 C CA . GLY C 1 92 ? 33.124 48.428 163.529 1.00 36.95 91 GLY C CA 1
ATOM 5191 C C . GLY C 1 92 ? 33.826 47.104 163.212 1.00 35.66 91 GLY C C 1
ATOM 5192 O O . GLY C 1 92 ? 34.733 46.677 163.934 1.00 33.27 91 GLY C O 1
ATOM 5193 N N . ASN C 1 93 ? 33.408 46.451 162.131 1.00 34.43 92 ASN C N 1
ATOM 5194 C CA . ASN C 1 93 ? 34.105 45.248 161.664 1.00 33.36 92 ASN C CA 1
ATOM 5195 C C . ASN C 1 93 ? 35.551 45.573 161.337 1.00 33.82 92 ASN C C 1
ATOM 5196 O O . ASN C 1 93 ? 36.429 44.800 161.666 1.00 34.87 92 ASN C O 1
ATOM 5201 N N . LEU C 1 94 ? 35.778 46.705 160.670 1.00 33.88 93 LEU C N 1
ATOM 5202 C CA . LEU C 1 94 ? 37.124 47.097 160.270 1.00 33.79 93 LEU C CA 1
ATOM 5203 C C . LEU C 1 94 ? 37.976 47.404 161.508 1.00 34.23 93 LEU C C 1
ATOM 5204 O O . LEU C 1 94 ? 39.146 47.050 161.543 1.00 34.26 93 LEU C O 1
ATOM 5209 N N . LEU C 1 95 ? 37.381 48.031 162.520 1.00 34.33 94 LEU C N 1
ATOM 5210 C CA . LEU C 1 95 ? 38.063 48.276 163.775 1.00 35.81 94 LEU C CA 1
ATOM 5211 C C . LEU C 1 95 ? 38.516 46.955 164.401 1.00 35.73 94 LEU C C 1
ATOM 5212 O O . LEU C 1 95 ? 39.671 46.814 164.798 1.00 35.05 94 LEU C O 1
ATOM 5217 N N . LEU C 1 96 ? 37.600 45.993 164.490 1.00 36.06 95 LEU C N 1
ATOM 5218 C CA . LEU C 1 96 ? 37.898 44.667 165.046 1.00 34.75 95 LEU C CA 1
ATOM 5219 C C . LEU C 1 96 ? 38.965 43.953 164.210 1.00 34.80 95 LEU C C 1
ATOM 5220 O O . LEU C 1 96 ? 39.860 43.306 164.747 1.00 34.74 95 LEU C O 1
ATOM 5225 N N . ALA C 1 97 ? 38.870 44.081 162.890 1.00 34.07 96 ALA C N 1
ATOM 5226 C CA . ALA C 1 97 ? 39.858 43.508 161.993 1.00 34.92 96 ALA C CA 1
ATOM 5227 C C . ALA C 1 97 ? 41.251 44.051 162.274 1.00 35.72 96 ALA C C 1
ATOM 5228 O O . ALA C 1 97 ? 42.209 43.283 162.365 1.00 36.94 96 ALA C O 1
ATOM 5230 N N . GLY C 1 98 ? 41.357 45.362 162.442 1.00 36.00 97 GLY C N 1
ATOM 5231 C CA . GLY C 1 98 ? 42.642 46.009 162.712 1.00 36.26 97 GLY C CA 1
ATOM 5232 C C . GLY C 1 98 ? 43.221 45.627 164.069 1.00 37.31 97 GLY C C 1
ATOM 5233 O O . GLY C 1 98 ? 44.410 45.316 164.188 1.00 38.61 97 GLY C O 1
ATOM 5242 N N . THR C 1 100 ? 42.607 42.905 165.711 1.00 39.19 99 THR C N 1
ATOM 5243 C CA . THR C 1 100 ? 42.955 41.486 165.598 1.00 39.11 99 THR C CA 1
ATOM 5244 C C . THR C 1 100 ? 44.275 41.284 164.854 1.00 40.15 99 THR C C 1
ATOM 5245 O O . THR C 1 100 ? 45.065 40.426 165.213 1.00 40.81 99 THR C O 1
ATOM 5249 N N . SER C 1 101 ? 44.519 42.090 163.830 1.00 41.52 100 SER C N 1
ATOM 5250 C CA . SER C 1 101 ? 45.800 42.051 163.105 1.00 42.44 100 SER C CA 1
ATOM 5251 C C . SER C 1 101 ? 46.956 42.503 164.019 1.00 43.32 100 SER C C 1
ATOM 5252 O O . SER C 1 101 ? 48.000 41.874 164.064 1.00 45.75 100 SER C O 1
ATOM 5255 N N . ILE C 1 102 ? 46.734 43.548 164.798 1.00 43.15 101 ILE C N 1
ATOM 5256 C CA . ILE C 1 102 ? 47.767 44.072 165.657 1.00 43.10 101 ILE C CA 1
ATOM 5257 C C . ILE C 1 102 ? 48.121 43.054 166.734 1.00 43.85 101 ILE C C 1
ATOM 5258 O O . ILE C 1 102 ? 49.278 42.730 166.907 1.00 44.72 101 ILE C O 1
ATOM 5263 N N . THR C 1 103 ? 47.130 42.529 167.433 1.00 43.41 102 THR C N 1
ATOM 5264 C CA . THR C 1 103 ? 47.384 41.600 168.520 1.00 42.90 102 THR C CA 1
ATOM 5265 C C . THR C 1 103 ? 47.650 40.159 168.036 1.00 42.91 102 THR C C 1
ATOM 5266 O O . THR C 1 103 ? 48.094 39.313 168.806 1.00 42.79 102 THR C O 1
ATOM 5270 N N . GLY C 1 104 ? 47.328 39.873 166.778 1.00 43.73 103 GLY C N 1
ATOM 5271 C CA . GLY C 1 104 ? 47.306 38.495 166.259 1.00 43.65 103 GLY C CA 1
ATOM 5272 C C . GLY C 1 104 ? 46.325 37.538 166.955 1.00 44.06 103 GLY C C 1
ATOM 5273 O O . GLY C 1 104 ? 46.471 36.313 166.863 1.00 43.88 103 GLY C O 1
ATOM 5274 N N . ASP C 1 105 ? 45.307 38.093 167.621 1.00 44.58 104 ASP C N 1
ATOM 5275 C CA . ASP C 1 105 ? 44.489 37.367 168.601 1.00 44.09 104 ASP C CA 1
ATOM 5276 C C . ASP C 1 105 ? 43.087 38.004 168.718 1.00 43.58 104 ASP C C 1
ATOM 5277 O O . ASP C 1 105 ? 42.907 39.087 169.319 1.00 43.53 104 ASP C O 1
ATOM 5282 N N . PHE C 1 106 ? 42.097 37.318 168.159 1.00 41.47 105 PHE C N 1
ATOM 5283 C CA . PHE C 1 106 ? 40.737 37.834 168.080 1.00 40.62 105 PHE C CA 1
ATOM 5284 C C . PHE C 1 106 ? 40.172 38.143 169.447 1.00 40.04 105 PHE C C 1
ATOM 5285 O O . PHE C 1 106 ? 39.611 39.213 169.657 1.00 41.00 105 PHE C O 1
ATOM 5293 N N . ALA C 1 107 ? 40.318 37.217 170.381 1.00 39.56 106 ALA C N 1
ATOM 5294 C CA . ALA C 1 107 ? 39.790 37.397 171.726 1.00 40.16 106 ALA C CA 1
ATOM 5295 C C . ALA C 1 107 ? 40.413 38.615 172.450 1.00 43.51 106 ALA C C 1
ATOM 5296 O O . ALA C 1 107 ? 39.714 39.350 173.160 1.00 45.25 106 ALA C O 1
ATOM 5298 N N . ARG C 1 108 ? 41.708 38.842 172.256 1.00 45.82 107 ARG C N 1
ATOM 5299 C CA . ARG C 1 108 ? 42.403 39.986 172.840 1.00 47.46 107 ARG C CA 1
ATOM 5300 C C . ARG C 1 108 ? 41.924 41.281 172.148 1.00 46.17 107 ARG C C 1
ATOM 5301 O O . ARG C 1 108 ? 41.765 42.340 172.773 1.00 46.38 107 ARG C O 1
ATOM 5306 N N . GLY C 1 109 ? 41.677 41.185 170.850 1.00 44.66 108 GLY C N 1
ATOM 5307 C CA . GLY C 1 109 ? 41.108 42.290 170.119 1.00 43.85 108 GLY C CA 1
ATOM 5308 C C . GLY C 1 109 ? 39.754 42.686 170.669 1.00 43.98 108 GLY C C 1
ATOM 5309 O O . GLY C 1 109 ? 39.482 43.873 170.874 1.00 43.01 108 GLY C O 1
ATOM 5310 N N . ILE C 1 110 ? 38.902 41.693 170.916 1.00 42.32 109 ILE C N 1
ATOM 5311 C CA . ILE C 1 110 ? 37.560 41.945 171.457 1.00 40.57 109 ILE C CA 1
ATOM 5312 C C . ILE C 1 110 ? 37.655 42.606 172.842 1.00 43.26 109 ILE C C 1
ATOM 5313 O O . ILE C 1 110 ? 36.916 43.554 173.152 1.00 43.34 109 ILE C O 1
ATOM 5318 N N . SER C 1 111 ? 38.568 42.123 173.676 1.00 45.26 110 SER C N 1
ATOM 5319 C CA . SER C 1 111 ? 38.679 42.694 175.026 1.00 47.97 110 SER C CA 1
ATOM 5320 C C . SER C 1 111 ? 39.201 44.140 174.976 1.00 48.62 110 SER C C 1
ATOM 5321 O O . SER C 1 111 ? 38.767 44.977 175.756 1.00 48.76 110 SER C O 1
ATOM 5324 N N . GLU C 1 112 ? 40.080 44.446 174.030 1.00 48.93 111 GLU C N 1
ATOM 5325 C CA . GLU C 1 112 ? 40.515 45.812 173.838 1.00 49.87 111 GLU C CA 1
ATOM 5326 C C . GLU C 1 112 ? 39.376 46.725 173.433 1.00 48.78 111 GLU C C 1
ATOM 5327 O O . GLU C 1 112 ? 39.223 47.828 173.994 1.00 50.29 111 GLU C O 1
ATOM 5341 N N . SER C 1 114 ? 36.367 46.168 174.066 1.00 43.93 113 SER C N 1
ATOM 5342 C CA . SER C 1 114 ? 35.450 46.196 175.198 1.00 44.53 113 SER C CA 1
ATOM 5343 C C . SER C 1 114 ? 35.738 47.351 176.126 1.00 44.79 113 SER C C 1
ATOM 5344 O O . SER C 1 114 ? 34.822 48.029 176.568 1.00 44.46 113 SER C O 1
ATOM 5347 N N . LYS C 1 115 ? 37.018 47.560 176.409 1.00 45.93 114 LYS C N 1
ATOM 5348 C CA . LYS C 1 115 ? 37.473 48.682 177.216 1.00 46.95 114 LYS C CA 1
ATOM 5349 C C . LYS C 1 115 ? 37.151 50.015 176.549 1.00 45.11 114 LYS C C 1
ATOM 5350 O O . LYS C 1 115 ? 36.589 50.903 177.175 1.00 45.79 114 LYS C O 1
ATOM 5356 N N . VAL C 1 116 ? 37.490 50.139 175.274 1.00 44.31 115 VAL C N 1
ATOM 5357 C CA . VAL C 1 116 ? 37.173 51.355 174.536 1.00 43.57 115 VAL C CA 1
ATOM 5358 C C . VAL C 1 116 ? 35.673 51.676 174.558 1.00 43.84 115 VAL C C 1
ATOM 5359 O O . VAL C 1 116 ? 35.306 52.830 174.687 1.00 45.23 115 VAL C O 1
ATOM 5363 N N . LEU C 1 117 ? 34.818 50.660 174.484 1.00 42.80 116 LEU C N 1
ATOM 5364 C CA . LEU C 1 117 ? 33.364 50.852 174.459 1.00 41.01 116 LEU C CA 1
ATOM 5365 C C . LEU C 1 117 ? 32.719 50.798 175.855 1.00 41.32 116 LEU C C 1
ATOM 5366 O O . LEU C 1 117 ? 31.501 50.761 175.971 1.00 40.25 116 LEU C O 1
ATOM 5371 N N . ASN C 1 118 ? 33.533 50.800 176.909 1.00 41.90 117 ASN C N 1
ATOM 5372 C CA . ASN C 1 118 ? 33.053 50.666 178.290 1.00 42.99 117 ASN C CA 1
ATOM 5373 C C . ASN C 1 118 ? 32.010 49.569 178.423 1.00 42.48 117 ASN C C 1
ATOM 5374 O O . ASN C 1 118 ? 30.936 49.776 178.990 1.00 42.60 117 ASN C O 1
ATOM 5379 N N . VAL C 1 119 ? 32.316 48.397 177.883 1.00 42.81 118 VAL C N 1
ATOM 5380 C CA . VAL C 1 119 ? 31.354 47.284 177.877 1.00 42.04 118 VAL C CA 1
ATOM 5381 C C . VAL C 1 119 ? 31.130 46.687 179.263 1.00 43.32 118 VAL C C 1
ATOM 5382 O O . VAL C 1 119 ? 32.061 46.511 180.021 1.00 41.39 118 VAL C O 1
ATOM 5386 N N . ARG C 1 120 ? 29.862 46.386 179.557 1.00 47.57 119 ARG C N 1
ATOM 5387 C CA . ARG C 1 120 ? 29.431 45.853 180.848 1.00 49.01 119 ARG C CA 1
ATOM 5388 C C . ARG C 1 120 ? 29.277 44.328 180.747 1.00 50.60 119 ARG C C 1
ATOM 5389 O O . ARG C 1 120 ? 28.148 43.858 180.585 1.00 53.58 119 ARG C O 1
ATOM 5391 N N . GLY C 1 121 ? 30.379 43.568 180.879 1.00 48.23 120 GLY C N 1
ATOM 5392 C CA . GLY C 1 121 ? 30.340 42.110 180.704 1.00 47.40 120 GLY C CA 1
ATOM 5393 C C . GLY C 1 121 ? 31.556 41.601 179.963 1.00 45.97 120 GLY C C 1
ATOM 5394 O O . GLY C 1 121 ? 32.393 42.379 179.530 1.00 46.92 120 GLY C O 1
ATOM 5395 N N . LYS C 1 122 ? 31.655 40.290 179.828 1.00 44.12 121 LYS C N 1
ATOM 5396 C CA . LYS C 1 122 ? 32.755 39.685 179.093 1.00 44.13 121 LYS C CA 1
ATOM 5397 C C . LYS C 1 122 ? 32.190 39.174 177.780 1.00 41.41 121 LYS C C 1
ATOM 5398 O O . LYS C 1 122 ? 31.212 38.422 177.791 1.00 40.31 121 LYS C O 1
ATOM 5404 N N . VAL C 1 123 ? 32.771 39.619 176.667 1.00 38.29 122 VAL C N 1
ATOM 5405 C CA . VAL C 1 123 ? 32.387 39.144 175.359 1.00 37.56 122 VAL C CA 1
ATOM 5406 C C . VAL C 1 123 ? 33.494 38.242 174.860 1.00 36.86 122 VAL C C 1
ATOM 5407 O O . VAL C 1 123 ? 34.657 38.657 174.793 1.00 36.56 122 VAL C O 1
ATOM 5411 N N . LEU C 1 124 ? 33.133 37.006 174.519 1.00 36.01 123 LEU C N 1
ATOM 5412 C CA . LEU C 1 124 ? 34.099 36.030 174.024 1.00 35.30 123 LEU C CA 1
ATOM 5413 C C . LEU C 1 124 ? 33.638 35.427 172.714 1.00 34.31 123 LEU C C 1
ATOM 5414 O O . LEU C 1 124 ? 32.453 35.191 172.527 1.00 34.42 123 LEU C O 1
ATOM 5419 N N . PRO C 1 125 ? 34.580 35.155 171.805 1.00 34.30 124 PRO C N 1
ATOM 5420 C CA . PRO C 1 125 ? 34.248 34.404 170.601 1.00 35.17 124 PRO C CA 1
ATOM 5421 C C . PRO C 1 125 ? 34.164 32.906 170.950 1.00 35.87 124 PRO C C 1
ATOM 5422 O O . PRO C 1 125 ? 34.815 32.461 171.903 1.00 33.84 124 PRO C O 1
ATOM 5426 N N . ALA C 1 126 ? 33.328 32.172 170.217 1.00 37.07 125 ALA C N 1
ATOM 5427 C CA . ALA C 1 126 ? 33.157 30.728 170.392 1.00 37.02 125 ALA C CA 1
ATOM 5428 C C . ALA C 1 126 ? 34.479 29.992 170.211 1.00 38.39 125 ALA C C 1
ATOM 5429 O O . ALA C 1 126 ? 34.666 28.913 170.765 1.00 39.23 125 ALA C O 1
ATOM 5431 N N . SER C 1 127 ? 35.347 30.571 169.379 1.00 38.29 126 SER C N 1
ATOM 5432 C CA . SER C 1 127 ? 36.713 30.111 169.157 1.00 39.18 126 SER C CA 1
ATOM 5433 C C . SER C 1 127 ? 37.593 31.278 168.691 1.00 38.95 126 SER C C 1
ATOM 5434 O O . SER C 1 127 ? 37.118 32.244 168.095 1.00 39.41 126 SER C O 1
ATOM 5437 N N . ASN C 1 128 ? 38.892 31.161 168.919 1.00 39.32 127 ASN C N 1
ATOM 5438 C CA . ASN C 1 128 ? 39.836 32.175 168.436 1.00 38.57 127 ASN C CA 1
ATOM 5439 C C . ASN C 1 128 ? 40.200 32.037 166.966 1.00 38.36 127 ASN C C 1
ATOM 5440 O O . ASN C 1 128 ? 40.967 32.833 166.438 1.00 38.43 127 ASN C O 1
ATOM 5445 N N . ARG C 1 129 ? 39.667 31.020 166.303 1.00 39.54 128 ARG C N 1
ATOM 5446 C CA . ARG C 1 129 ? 39.847 30.888 164.860 1.00 41.22 128 ARG C CA 1
ATOM 5447 C C . ARG C 1 129 ? 38.503 30.656 164.178 1.00 39.77 128 ARG C C 1
ATOM 5448 O O . ARG C 1 129 ? 37.556 30.192 164.797 1.00 40.64 128 ARG C O 1
ATOM 5456 N N . SER C 1 130 ? 38.419 31.003 162.901 1.00 39.54 129 SER C N 1
ATOM 5457 C CA . SER C 1 130 ? 37.217 30.736 162.112 1.00 39.60 129 SER C CA 1
ATOM 5458 C C . SER C 1 130 ? 36.735 29.308 162.245 1.00 38.00 129 SER C C 1
ATOM 5459 O O . SER C 1 130 ? 37.536 28.384 162.308 1.00 39.27 129 SER C O 1
ATOM 5462 N N . ILE C 1 131 ? 35.420 29.158 162.246 1.00 36.54 130 ILE C N 1
ATOM 5463 C CA . ILE C 1 131 ? 34.732 27.880 162.182 1.00 35.72 130 ILE C CA 1
ATOM 5464 C C . ILE C 1 131 ? 33.992 27.824 160.839 1.00 36.23 130 ILE C C 1
ATOM 5465 O O . ILE C 1 131 ? 33.449 28.832 160.366 1.00 34.75 130 ILE C O 1
ATOM 5470 N N . ILE C 1 132 ? 34.003 26.661 160.203 1.00 36.41 131 ILE C N 1
ATOM 5471 C CA . ILE C 1 132 ? 33.244 26.442 158.970 1.00 36.13 131 ILE C CA 1
ATOM 5472 C C . ILE C 1 132 ? 32.073 25.559 159.324 1.00 35.16 131 ILE C C 1
ATOM 5473 O O . ILE C 1 132 ? 32.247 24.505 159.946 1.00 35.42 131 ILE C O 1
ATOM 5478 N N . LEU C 1 133 ? 30.880 26.010 158.952 1.00 34.66 132 LEU C N 1
ATOM 5479 C CA . LEU C 1 133 ? 29.646 25.316 159.271 1.00 34.17 132 LEU C CA 1
ATOM 5480 C C . LEU C 1 133 ? 29.240 24.511 158.055 1.00 35.63 132 LEU C C 1
ATOM 5481 O O . LEU C 1 133 ? 29.238 25.030 156.935 1.00 36.17 132 LEU C O 1
ATOM 5486 N N . HIS C 1 134 ? 28.913 23.238 158.274 1.00 36.30 133 HIS C N 1
ATOM 5487 C CA . HIS C 1 134 ? 28.461 22.353 157.194 1.00 35.97 133 HIS C CA 1
ATOM 5488 C C . HIS C 1 134 ? 27.103 21.824 157.527 1.00 35.72 133 HIS C C 1
ATOM 5489 O O . HIS C 1 134 ? 26.815 21.536 158.696 1.00 35.78 133 HIS C O 1
ATOM 5496 N N . GLY C 1 135 ? 26.272 21.682 156.505 1.00 36.67 134 GLY C N 1
ATOM 5497 C CA . GLY C 1 135 ? 24.962 21.061 156.676 1.00 38.35 134 GLY C CA 1
ATOM 5498 C C . GLY C 1 135 ? 24.867 19.753 155.917 1.00 39.24 134 GLY C C 1
ATOM 5499 O O . GLY C 1 135 ? 25.093 19.724 154.711 1.00 39.63 134 GLY C O 1
ATOM 5500 N N . GLU C 1 136 ? 24.554 18.668 156.620 1.00 40.43 135 GLU C N 1
ATOM 5501 C CA . GLU C 1 136 ? 24.169 17.426 155.964 1.00 41.18 135 GLU C CA 1
ATOM 5502 C C . GLU C 1 136 ? 22.673 17.487 155.696 1.00 40.79 135 GLU C C 1
ATOM 5503 O O . GLU C 1 136 ? 21.896 17.723 156.598 1.00 39.26 135 GLU C O 1
ATOM 5517 N N . GLU C 1 138 ? 18.956 15.729 154.124 1.00 48.51 137 GLU C N 1
ATOM 5518 C CA . GLU C 1 138 ? 18.282 14.443 154.225 1.00 51.18 137 GLU C CA 1
ATOM 5519 C C . GLU C 1 138 ? 18.804 13.449 153.184 1.00 50.72 137 GLU C C 1
ATOM 5520 O O . GLU C 1 138 ? 18.976 12.272 153.495 1.00 49.32 137 GLU C O 1
ATOM 5526 N N . ASP C 1 139 ? 19.067 13.927 151.963 1.00 50.53 138 ASP C N 1
ATOM 5527 C CA . ASP C 1 139 ? 19.619 13.080 150.904 1.00 50.21 138 ASP C CA 1
ATOM 5528 C C . ASP C 1 139 ? 21.060 12.608 151.156 1.00 50.79 138 ASP C C 1
ATOM 5529 O O . ASP C 1 139 ? 21.564 11.793 150.404 1.00 53.18 138 ASP C O 1
ATOM 5534 N N . GLY C 1 140 ? 21.729 13.113 152.193 1.00 50.15 139 GLY C N 1
ATOM 5535 C CA . GLY C 1 140 ? 23.102 12.707 152.489 1.00 48.95 139 GLY C CA 1
ATOM 5536 C C . GLY C 1 140 ? 24.150 13.655 151.957 1.00 48.06 139 GLY C C 1
ATOM 5537 O O . GLY C 1 140 ? 25.305 13.583 152.373 1.00 48.42 139 GLY C O 1
ATOM 5538 N N . THR C 1 141 ? 23.765 14.551 151.048 1.00 46.72 140 THR C N 1
ATOM 5539 C CA . THR C 1 141 ? 24.719 15.538 150.545 1.00 46.66 140 THR C CA 1
ATOM 5540 C C . THR C 1 141 ? 25.059 16.592 151.615 1.00 46.47 140 THR C C 1
ATOM 5541 O O . THR C 1 141 ? 24.329 16.775 152.591 1.00 46.36 140 THR C O 1
ATOM 5545 N N . ILE C 1 142 ? 26.196 17.249 151.424 1.00 45.64 141 ILE C N 1
ATOM 5546 C CA . ILE C 1 142 ? 26.725 18.218 152.366 1.00 44.72 141 ILE C CA 1
ATOM 5547 C C . ILE C 1 142 ? 26.800 19.559 151.683 1.00 42.56 141 ILE C C 1
ATOM 5548 O O . ILE C 1 142 ? 27.290 19.666 150.576 1.00 43.38 141 ILE C O 1
ATOM 5553 N N . VAL C 1 143 ? 26.295 20.590 152.338 1.00 41.23 142 VAL C N 1
ATOM 5554 C CA . VAL C 1 143 ? 26.482 21.952 151.852 1.00 39.62 142 VAL C CA 1
ATOM 5555 C C . VAL C 1 143 ? 27.359 22.659 152.874 1.00 39.78 142 VAL C C 1
ATOM 5556 O O . VAL C 1 143 ? 27.105 22.580 154.082 1.00 39.60 142 VAL C O 1
ATOM 5560 N N . THR C 1 144 ? 28.398 23.322 152.371 1.00 39.26 143 THR C N 1
ATOM 5561 C CA . THR C 1 144 ? 29.404 23.963 153.204 1.00 38.63 143 THR C CA 1
ATOM 5562 C C . THR C 1 144 ? 29.214 25.469 153.238 1.00 38.62 143 THR C C 1
ATOM 5563 O O . THR C 1 144 ? 28.981 26.084 152.205 1.00 39.11 143 THR C O 1
ATOM 5567 N N . GLY C 1 145 ? 29.311 26.052 154.426 1.00 39.10 144 GLY C N 1
ATOM 5568 C CA . GLY C 1 145 ? 29.241 27.503 154.591 1.00 38.83 144 GLY C CA 1
ATOM 5569 C C . GLY C 1 145 ? 27.903 27.943 155.143 1.00 38.20 144 GLY C C 1
ATOM 5570 O O . GLY C 1 145 ? 26.869 27.591 154.608 1.00 37.33 144 GLY C O 1
ATOM 5571 N N . GLU C 1 146 ? 27.962 28.711 156.223 1.00 38.80 145 GLU C N 1
ATOM 5572 C CA . GLU C 1 146 ? 26.808 29.227 156.937 1.00 39.31 145 GLU C CA 1
ATOM 5573 C C . GLU C 1 146 ? 25.763 29.855 156.035 1.00 39.33 145 GLU C C 1
ATOM 5574 O O . GLU C 1 146 ? 24.591 29.522 156.128 1.00 40.76 145 GLU C O 1
ATOM 5580 N N . SER C 1 147 ? 26.168 30.773 155.174 1.00 40.11 146 SER C N 1
ATOM 5581 C CA . SER C 1 147 ? 25.184 31.492 154.369 1.00 41.28 146 SER C CA 1
ATOM 5582 C C . SER C 1 147 ? 24.718 30.702 153.156 1.00 41.11 146 SER C C 1
ATOM 5583 O O . SER C 1 147 ? 23.709 31.072 152.545 1.00 41.84 146 SER C O 1
ATOM 5586 N N . SER C 1 148 ? 25.434 29.627 152.812 1.00 40.15 147 SER C N 1
ATOM 5587 C CA . SER C 1 148 ? 25.035 28.714 151.733 1.00 38.97 147 SER C CA 1
ATOM 5588 C C . SER C 1 148 ? 23.984 27.675 152.133 1.00 38.12 147 SER C C 1
ATOM 5589 O O . SER C 1 148 ? 23.185 27.249 151.301 1.00 37.29 147 SER C O 1
ATOM 5592 N N . ILE C 1 149 ? 24.002 27.261 153.399 1.00 38.22 148 ILE C N 1
ATOM 5593 C CA . ILE C 1 149 ? 23.158 26.154 153.862 1.00 39.03 148 ILE C CA 1
ATOM 5594 C C . ILE C 1 149 ? 21.660 26.396 153.632 1.00 40.24 148 ILE C C 1
ATOM 5595 O O . ILE C 1 149 ? 20.998 25.529 153.111 1.00 41.74 148 ILE C O 1
ATOM 5600 N N . PRO C 1 150 ? 21.147 27.589 153.970 1.00 41.82 149 PRO C N 1
ATOM 5601 C CA . PRO C 1 150 ? 19.738 27.900 153.756 1.00 43.71 149 PRO C CA 1
ATOM 5602 C C . PRO C 1 150 ? 19.343 27.992 152.309 1.00 45.44 149 PRO C C 1
ATOM 5603 O O . PRO C 1 150 ? 18.173 27.848 151.997 1.00 46.01 149 PRO C O 1
ATOM 5607 N N . LYS C 1 151 ? 20.296 28.270 151.432 1.00 47.70 150 LYS C N 1
ATOM 5608 C CA . LYS C 1 151 ? 20.001 28.401 150.014 1.00 50.30 150 LYS C CA 1
ATOM 5609 C C . LYS C 1 151 ? 19.951 27.053 149.289 1.00 50.82 150 LYS C C 1
ATOM 5610 O O . LYS C 1 151 ? 19.680 27.023 148.104 1.00 51.37 150 LYS C O 1
ATOM 5616 N N . ALA C 1 152 ? 20.215 25.939 149.970 1.00 51.66 151 ALA C N 1
ATOM 5617 C CA . ALA C 1 152 ? 20.255 24.637 149.274 1.00 52.15 151 ALA C CA 1
ATOM 5618 C C . ALA C 1 152 ? 18.874 24.152 148.842 1.00 54.00 151 ALA C C 1
ATOM 5619 O O . ALA C 1 152 ? 18.770 23.240 148.040 1.00 56.59 151 ALA C O 1
ATOM 5621 N N . GLY C 1 153 ? 17.814 24.735 149.390 1.00 54.22 152 GLY C N 1
ATOM 5622 C CA . GLY C 1 153 ? 16.481 24.222 149.143 1.00 54.55 152 GLY C CA 1
ATOM 5623 C C . GLY C 1 153 ? 16.324 22.721 149.398 1.00 54.69 152 GLY C C 1
ATOM 5624 O O . GLY C 1 153 ? 15.604 22.028 148.677 1.00 56.22 152 GLY C O 1
ATOM 5625 N N . LYS C 1 154 ? 17.003 22.206 150.412 1.00 52.86 153 LYS C N 1
ATOM 5626 C CA . LYS C 1 154 ? 16.773 20.852 150.869 1.00 50.79 153 LYS C CA 1
ATOM 5627 C C . LYS C 1 154 ? 16.543 20.931 152.361 1.00 48.55 153 LYS C C 1
ATOM 5628 O O . LYS C 1 154 ? 16.646 21.999 152.930 1.00 48.95 153 LYS C O 1
ATOM 5634 N N . LYS C 1 155 ? 16.214 19.811 152.993 1.00 46.40 154 LYS C N 1
ATOM 5635 C CA . LYS C 1 155 ? 15.970 19.791 154.431 1.00 44.15 154 LYS C CA 1
ATOM 5636 C C . LYS C 1 155 ? 17.223 19.374 155.192 1.00 42.91 154 LYS C C 1
ATOM 5637 O O . LYS C 1 155 ? 17.819 18.353 154.897 1.00 43.66 154 LYS C O 1
ATOM 5643 N N . ILE C 1 156 ? 17.601 20.172 156.183 1.00 41.69 155 ILE C N 1
ATOM 5644 C CA . ILE C 1 156 ? 18.751 19.895 157.011 1.00 40.30 155 ILE C CA 1
ATOM 5645 C C . ILE C 1 156 ? 18.472 18.671 157.879 1.00 42.01 155 ILE C C 1
ATOM 5646 O O . ILE C 1 156 ? 17.413 18.577 158.490 1.00 42.77 155 ILE C O 1
ATOM 5651 N N . LYS C 1 157 ? 19.415 17.729 157.890 1.00 42.30 156 LYS C N 1
ATOM 5652 C CA . LYS C 1 157 ? 19.398 16.563 158.778 1.00 42.06 156 LYS C CA 1
ATOM 5653 C C . LYS C 1 157 ? 20.197 16.915 160.028 1.00 40.52 156 LYS C C 1
ATOM 5654 O O . LYS C 1 157 ? 19.767 16.689 161.151 1.00 38.34 156 LYS C O 1
ATOM 5660 N N . ARG C 1 158 ? 21.386 17.460 159.818 1.00 41.22 157 ARG C N 1
ATOM 5661 C CA . ARG C 1 158 ? 22.194 17.944 160.910 1.00 42.55 157 ARG C CA 1
ATOM 5662 C C . ARG C 1 158 ? 23.269 18.890 160.421 1.00 40.01 157 ARG C C 1
ATOM 5663 O O . ARG C 1 158 ? 23.542 18.980 159.218 1.00 39.73 157 ARG C O 1
ATOM 5671 N N . VAL C 1 159 ? 23.894 19.574 161.377 1.00 36.76 158 VAL C N 1
ATOM 5672 C CA . VAL C 1 159 ? 25.013 20.455 161.102 1.00 35.26 158 VAL C CA 1
ATOM 5673 C C . VAL C 1 159 ? 26.246 19.989 161.897 1.00 34.19 158 VAL C C 1
ATOM 5674 O O . VAL C 1 159 ? 26.127 19.282 162.905 1.00 34.27 158 VAL C O 1
ATOM 5678 N N . PHE C 1 160 ? 27.424 20.366 161.426 1.00 33.49 159 PHE C N 1
ATOM 5679 C CA . PHE C 1 160 ? 28.649 20.065 162.134 1.00 34.47 159 PHE C CA 1
ATOM 5680 C C . PHE C 1 160 ? 29.701 21.094 161.743 1.00 34.25 159 PHE C C 1
ATOM 5681 O O . PHE C 1 160 ? 29.526 21.805 160.743 1.00 33.11 159 PHE C O 1
ATOM 5689 N N . LEU C 1 161 ? 30.784 21.142 162.518 1.00 34.06 160 LEU C N 1
ATOM 5690 C CA . LEU C 1 161 ? 31.822 22.152 162.379 1.00 35.50 160 LEU C CA 1
ATOM 5691 C C . LEU C 1 161 ? 33.129 21.520 161.919 1.00 37.22 160 LEU C C 1
ATOM 5692 O O . LEU C 1 161 ? 33.463 20.428 162.337 1.00 38.42 160 LEU C O 1
ATOM 5697 N N . THR C 1 162 ? 33.881 22.232 161.082 1.00 38.88 161 THR C N 1
ATOM 5698 C CA . THR C 1 162 ? 35.318 21.975 160.923 1.00 39.59 161 THR C CA 1
ATOM 5699 C C . THR C 1 162 ? 36.043 23.313 161.145 1.00 40.39 161 THR C C 1
ATOM 5700 O O . THR C 1 162 ? 35.406 24.347 161.175 1.00 41.20 161 THR C O 1
ATOM 5704 N N . PRO C 1 163 ? 37.361 23.302 161.381 1.00 42.61 162 PRO C N 1
ATOM 5705 C CA . PRO C 1 163 ? 38.272 22.186 161.661 1.00 43.09 162 PRO C CA 1
ATOM 5706 C C . PRO C 1 163 ? 37.830 21.360 162.853 1.00 44.08 162 PRO C C 1
ATOM 5707 O O . PRO C 1 163 ? 37.246 21.901 163.780 1.00 44.60 162 PRO C O 1
ATOM 5711 N N . LYS C 1 164 ? 38.120 20.068 162.836 1.00 46.06 163 LYS C N 1
ATOM 5712 C CA . LYS C 1 164 ? 37.679 19.205 163.918 1.00 49.15 163 LYS C CA 1
ATOM 5713 C C . LYS C 1 164 ? 38.343 19.584 165.233 1.00 48.65 163 LYS C C 1
ATOM 5714 O O . LYS C 1 164 ? 37.731 19.447 166.278 1.00 48.86 163 LYS C O 1
ATOM 5720 N N . ASP C 1 165 ? 39.580 20.086 165.169 1.00 50.41 164 ASP C N 1
ATOM 5721 C CA . ASP C 1 165 ? 40.331 20.537 166.363 1.00 52.48 164 ASP C CA 1
ATOM 5722 C C . ASP C 1 165 ? 39.996 21.951 166.797 1.00 50.06 164 ASP C C 1
ATOM 5723 O O . ASP C 1 165 ? 40.806 22.569 167.466 1.00 51.25 164 ASP C O 1
ATOM 5728 N N . THR C 1 166 ? 38.853 22.481 166.395 1.00 47.15 165 THR C N 1
ATOM 5729 C CA . THR C 1 166 ? 38.411 23.780 166.873 1.00 44.53 165 THR C CA 1
ATOM 5730 C C . THR C 1 166 ? 38.316 23.736 168.391 1.00 43.71 165 THR C C 1
ATOM 5731 O O . THR C 1 166 ? 37.781 22.796 168.946 1.00 42.66 165 THR C O 1
ATOM 5735 N N . LYS C 1 167 ? 38.878 24.749 169.043 1.00 44.37 166 LYS C N 1
ATOM 5736 C CA . LYS C 1 167 ? 38.973 24.828 170.505 1.00 44.74 166 LYS C CA 1
ATOM 5737 C C . LYS C 1 167 ? 38.228 26.083 170.950 1.00 43.68 166 LYS C C 1
ATOM 5738 O O . LYS C 1 167 ? 38.292 27.133 170.263 1.00 42.72 166 LYS C O 1
ATOM 5742 N N . PRO C 1 168 ? 37.515 25.989 172.092 1.00 42.13 167 PRO C N 1
ATOM 5743 C CA . PRO C 1 168 ? 36.947 27.155 172.713 1.00 41.58 167 PRO C CA 1
ATOM 5744 C C . PRO C 1 168 ? 38.029 27.863 173.512 1.00 42.08 167 PRO C C 1
ATOM 5745 O O . PRO C 1 168 ? 39.115 27.317 173.695 1.00 43.25 167 PRO C O 1
ATOM 5749 N N . LEU C 1 169 ? 37.741 29.073 173.979 1.00 41.65 168 LEU C N 1
ATOM 5750 C CA . LEU C 1 169 ? 38.666 29.785 174.841 1.00 39.87 168 LEU C CA 1
ATOM 5751 C C . LEU C 1 169 ? 38.595 29.212 176.236 1.00 40.02 168 LEU C C 1
ATOM 5752 O O . LEU C 1 169 ? 37.515 28.835 176.683 1.00 39.29 168 LEU C O 1
ATOM 5757 N N . ARG C 1 170 ? 39.742 29.137 176.922 1.00 41.61 169 ARG C N 1
ATOM 5758 C CA . ARG C 1 170 ? 39.769 28.681 178.314 1.00 42.56 169 ARG C CA 1
ATOM 5759 C C . ARG C 1 170 ? 38.770 29.508 179.133 1.00 42.68 169 ARG C C 1
ATOM 5760 O O . ARG C 1 170 ? 37.992 28.959 179.916 1.00 41.47 169 ARG C O 1
ATOM 5762 N N . GLU C 1 171 ? 38.767 30.826 178.922 1.00 44.49 170 GLU C N 1
ATOM 5763 C CA . GLU C 1 171 ? 37.855 31.740 179.654 1.00 46.15 170 GLU C CA 1
ATOM 5764 C C . GLU C 1 171 ? 36.402 31.378 179.455 1.00 45.27 170 GLU C C 1
ATOM 5765 O O . GLU C 1 171 ? 35.595 31.569 180.367 1.00 46.61 170 GLU C O 1
ATOM 5771 N N . GLY C 1 172 ? 36.066 30.888 178.260 1.00 43.64 171 GLY C N 1
ATOM 5772 C CA . GLY C 1 172 ? 34.714 30.444 177.987 1.00 43.72 171 GLY C CA 1
ATOM 5773 C C . GLY C 1 172 ? 34.309 29.273 178.866 1.00 44.13 171 GLY C C 1
ATOM 5774 O O . GLY C 1 172 ? 33.246 29.301 179.511 1.00 43.77 171 GLY C O 1
ATOM 5775 N N . LEU C 1 173 ? 35.163 28.249 178.916 1.00 43.89 172 LEU C N 1
ATOM 5776 C CA . LEU C 1 173 ? 34.895 27.084 179.745 1.00 42.78 172 LEU C CA 1
ATOM 5777 C C . LEU C 1 173 ? 34.805 27.464 181.237 1.00 43.10 172 LEU C C 1
ATOM 5778 O O . LEU C 1 173 ? 33.937 26.943 181.956 1.00 42.10 172 LEU C O 1
ATOM 5783 N N . GLU C 1 174 ? 35.666 28.377 181.703 1.00 43.46 173 GLU C N 1
ATOM 5784 C CA . GLU C 1 174 ? 35.570 28.851 183.097 1.00 45.91 173 GLU C CA 1
ATOM 5785 C C . GLU C 1 174 ? 34.230 29.559 183.358 1.00 45.99 173 GLU C C 1
ATOM 5786 O O . GLU C 1 174 ? 33.615 29.343 184.392 1.00 46.75 173 GLU C O 1
ATOM 5789 N N . ALA C 1 175 ? 33.773 30.378 182.406 1.00 45.09 174 ALA C N 1
ATOM 5790 C CA . ALA C 1 175 ? 32.480 31.074 182.529 1.00 43.06 174 ALA C CA 1
ATOM 5791 C C . ALA C 1 175 ? 31.322 30.091 182.689 1.00 43.17 174 ALA C C 1
ATOM 5792 O O . ALA C 1 175 ? 30.399 30.331 183.474 1.00 44.18 174 ALA C O 1
ATOM 5794 N N . ILE C 1 176 ? 31.374 28.982 181.955 1.00 43.25 175 ILE C N 1
ATOM 5795 C CA . ILE C 1 176 ? 30.312 27.986 182.032 1.00 43.82 175 ILE C CA 1
ATOM 5796 C C . ILE C 1 176 ? 30.356 27.368 183.423 1.00 45.77 175 ILE C C 1
ATOM 5797 O O . ILE C 1 176 ? 29.333 27.226 184.096 1.00 45.09 175 ILE C O 1
ATOM 5802 N N . ARG C 1 177 ? 31.564 27.050 183.868 1.00 47.86 176 ARG C N 1
ATOM 5803 C CA . ARG C 1 177 ? 31.779 26.432 185.175 1.00 50.17 176 ARG C CA 1
ATOM 5804 C C . ARG C 1 177 ? 31.201 27.294 186.299 1.00 49.03 176 ARG C C 1
ATOM 5805 O O . ARG C 1 177 ? 30.488 26.799 187.149 1.00 49.94 176 ARG C O 1
ATOM 5813 N N . LYS C 1 178 ? 31.490 28.587 186.260 1.00 49.22 177 LYS C N 1
ATOM 5814 C CA . LYS C 1 178 ? 31.007 29.566 187.251 1.00 49.59 177 LYS C CA 1
ATOM 5815 C C . LYS C 1 178 ? 29.550 30.048 187.061 1.00 47.49 177 LYS C C 1
ATOM 5816 O O . LYS C 1 178 ? 29.035 30.793 187.893 1.00 47.95 177 LYS C O 1
ATOM 5820 N N . ALA C 1 179 ? 28.876 29.650 185.984 1.00 46.45 178 ALA C N 1
ATOM 5821 C CA . ALA C 1 179 ? 27.566 30.227 185.683 1.00 45.78 178 ALA C CA 1
ATOM 5822 C C . ALA C 1 179 ? 26.480 29.797 186.681 1.00 45.94 178 ALA C C 1
ATOM 5823 O O . ALA C 1 179 ? 26.412 28.636 187.072 1.00 46.62 178 ALA C O 1
ATOM 5825 N N . ASP C 1 180 ? 25.643 30.747 187.088 1.00 46.00 179 ASP C N 1
ATOM 5826 C CA . ASP C 1 180 ? 24.408 30.449 187.835 1.00 45.56 179 ASP C CA 1
ATOM 5827 C C . ASP C 1 180 ? 23.234 30.217 186.874 1.00 44.90 179 ASP C C 1
ATOM 5828 O O . ASP C 1 180 ? 22.368 29.400 187.139 1.00 46.82 179 ASP C O 1
ATOM 5833 N N . VAL C 1 181 ? 23.206 30.927 185.753 1.00 43.39 180 VAL C N 1
ATOM 5834 C CA . VAL C 1 181 ? 22.232 30.663 184.698 1.00 41.48 180 VAL C CA 1
ATOM 5835 C C . VAL C 1 181 ? 22.942 30.538 183.346 1.00 40.74 180 VAL C C 1
ATOM 5836 O O . VAL C 1 181 ? 23.881 31.281 183.065 1.00 40.61 180 VAL C O 1
ATOM 5840 N N . ILE C 1 182 ? 22.517 29.555 182.546 1.00 39.08 181 ILE C N 1
ATOM 5841 C CA . ILE C 1 182 ? 23.024 29.360 181.189 1.00 36.91 181 ILE C CA 1
ATOM 5842 C C . ILE C 1 182 ? 21.841 29.576 180.255 1.00 37.04 181 ILE C C 1
ATOM 5843 O O . ILE C 1 182 ? 20.821 28.905 180.395 1.00 36.46 181 ILE C O 1
ATOM 5848 N N . VAL C 1 183 ? 21.984 30.553 179.346 1.00 36.79 182 VAL C N 1
ATOM 5849 C CA . VAL C 1 183 ? 20.969 30.880 178.351 1.00 34.21 182 VAL C CA 1
ATOM 5850 C C . VAL C 1 183 ? 21.449 30.493 176.956 1.00 34.46 182 VAL C C 1
ATOM 5851 O O . VAL C 1 183 ? 22.528 30.909 176.525 1.00 33.81 182 VAL C O 1
ATOM 5855 N N . ILE C 1 184 ? 20.632 29.698 176.261 1.00 35.11 183 ILE C N 1
ATOM 5856 C CA . ILE C 1 184 ? 20.897 29.305 174.876 1.00 35.30 183 ILE C CA 1
ATOM 5857 C C . ILE C 1 184 ? 19.926 30.060 173.965 1.00 36.77 183 ILE C C 1
ATOM 5858 O O . ILE C 1 184 ? 18.696 29.910 174.051 1.00 35.67 183 ILE C O 1
ATOM 5863 N N . GLY C 1 185 ? 20.492 30.902 173.110 1.00 37.34 184 GLY C N 1
ATOM 5864 C CA . GLY C 1 185 ? 19.702 31.728 172.217 1.00 37.95 184 GLY C CA 1
ATOM 5865 C C . GLY C 1 185 ? 19.286 33.050 172.834 1.00 38.89 184 GLY C C 1
ATOM 5866 O O . GLY C 1 185 ? 19.728 33.408 173.935 1.00 40.18 184 GLY C O 1
ATOM 5867 N N . PRO C 1 186 ? 18.427 33.792 172.132 1.00 39.43 185 PRO C N 1
ATOM 5868 C CA . PRO C 1 186 ? 17.791 33.424 170.875 1.00 38.72 185 PRO C CA 1
ATOM 5869 C C . PRO C 1 186 ? 18.701 33.655 169.659 1.00 38.11 185 PRO C C 1
ATOM 5870 O O . PRO C 1 186 ? 19.633 34.464 169.724 1.00 39.24 185 PRO C O 1
ATOM 5874 N N . GLY C 1 187 ? 18.400 32.943 168.571 1.00 37.34 186 GLY C N 1
ATOM 5875 C CA . GLY C 1 187 ? 19.109 33.062 167.307 1.00 36.49 186 GLY C CA 1
ATOM 5876 C C . GLY C 1 187 ? 18.708 31.927 166.391 1.00 36.53 186 GLY C C 1
ATOM 5877 O O . GLY C 1 187 ? 17.971 31.034 166.813 1.00 36.38 186 GLY C O 1
ATOM 5878 N N . SER C 1 188 ? 19.184 31.926 165.149 1.00 36.59 187 SER C N 1
ATOM 5879 C CA . SER C 1 188 ? 18.988 30.741 164.283 1.00 37.72 187 SER C CA 1
ATOM 5880 C C . SER C 1 188 ? 19.403 29.449 164.975 1.00 37.04 187 SER C C 1
ATOM 5881 O O . SER C 1 188 ? 20.479 29.382 165.593 1.00 37.17 187 SER C O 1
ATOM 5884 N N . LEU C 1 189 ? 18.563 28.429 164.832 1.00 35.52 188 LEU C N 1
ATOM 5885 C CA . LEU C 1 189 ? 18.853 27.113 165.364 1.00 34.99 188 LEU C CA 1
ATOM 5886 C C . LEU C 1 189 ? 20.142 26.576 164.767 1.00 35.40 188 LEU C C 1
ATOM 5887 O O . LEU C 1 189 ? 21.099 26.254 165.497 1.00 35.20 188 LEU C O 1
ATOM 5892 N N . TYR C 1 190 ? 20.165 26.519 163.441 1.00 35.50 189 TYR C N 1
ATOM 5893 C CA . TYR C 1 190 ? 21.227 25.814 162.733 1.00 36.17 189 TYR C CA 1
ATOM 5894 C C . TYR C 1 190 ? 22.448 26.694 162.467 1.00 36.61 189 TYR C C 1
ATOM 5895 O O . TYR C 1 190 ? 23.547 26.179 162.324 1.00 38.84 189 TYR C O 1
ATOM 5904 N N . THR C 1 191 ? 22.272 28.007 162.427 1.00 36.32 190 THR C N 1
ATOM 5905 C CA . THR C 1 191 ? 23.370 28.896 162.041 1.00 36.38 190 THR C CA 1
ATOM 5906 C C . THR C 1 191 ? 23.881 29.829 163.161 1.00 37.32 190 THR C C 1
ATOM 5907 O O . THR C 1 191 ? 24.837 30.558 162.932 1.00 37.91 190 THR C O 1
ATOM 5911 N N . SER C 1 192 ? 23.289 29.774 164.362 1.00 38.37 191 SER C N 1
ATOM 5912 C CA . SER C 1 192 ? 23.818 30.513 165.546 1.00 39.68 191 SER C CA 1
ATOM 5913 C C . SER C 1 192 ? 23.892 29.717 166.871 1.00 39.98 191 SER C C 1
ATOM 5914 O O . SER C 1 192 ? 24.889 29.800 167.597 1.00 40.89 191 SER C O 1
ATOM 5917 N N . VAL C 1 193 ? 22.827 28.998 167.224 1.00 38.67 192 VAL C N 1
ATOM 5918 C CA . VAL C 1 193 ? 22.826 28.239 168.464 1.00 36.76 192 VAL C CA 1
ATOM 5919 C C . VAL C 1 193 ? 23.723 27.010 168.305 1.00 36.78 192 VAL C C 1
ATOM 5920 O O . VAL C 1 193 ? 24.696 26.845 169.044 1.00 36.01 192 VAL C O 1
ATOM 5924 N N . LEU C 1 194 ? 23.432 26.156 167.335 1.00 35.31 193 LEU C N 1
ATOM 5925 C CA . LEU C 1 194 ? 24.200 24.927 167.217 1.00 34.57 193 LEU C CA 1
ATOM 5926 C C . LEU C 1 194 ? 25.700 25.150 166.978 1.00 34.80 193 LEU C C 1
ATOM 5927 O O . LEU C 1 194 ? 26.517 24.475 167.600 1.00 34.56 193 LEU C O 1
ATOM 5932 N N . PRO C 1 195 ? 26.072 26.088 166.091 1.00 35.14 194 PRO C N 1
ATOM 5933 C CA . PRO C 1 195 ? 27.495 26.396 165.887 1.00 36.41 194 PRO C CA 1
ATOM 5934 C C . PRO C 1 195 ? 28.249 26.853 167.137 1.00 37.90 194 PRO C C 1
ATOM 5935 O O . PRO C 1 195 ? 29.470 26.721 167.184 1.00 41.67 194 PRO C O 1
ATOM 5939 N N . ASN C 1 196 ? 27.531 27.356 168.133 1.00 36.91 195 ASN C N 1
ATOM 5940 C CA . ASN C 1 196 ? 28.103 27.609 169.444 1.00 36.13 195 ASN C CA 1
ATOM 5941 C C . ASN C 1 196 ? 28.199 26.335 170.307 1.00 37.11 195 ASN C C 1
ATOM 5942 O O . ASN C 1 196 ? 29.245 26.033 170.885 1.00 38.65 195 ASN C O 1
ATOM 5947 N N . LEU C 1 197 ? 27.098 25.607 170.420 1.00 36.52 196 LEU C N 1
ATOM 5948 C CA . LEU C 1 197 ? 27.068 24.438 171.292 1.00 37.41 196 LEU C CA 1
ATOM 5949 C C . LEU C 1 197 ? 27.974 23.301 170.819 1.00 37.42 196 LEU C C 1
ATOM 5950 O O . LEU C 1 197 ? 28.408 22.516 171.633 1.00 37.97 196 LEU C O 1
ATOM 5955 N N . LEU C 1 198 ? 28.261 23.221 169.519 1.00 37.78 197 LEU C N 1
ATOM 5956 C CA . LEU C 1 198 ? 29.036 22.111 168.955 1.00 36.91 197 LEU C CA 1
ATOM 5957 C C . LEU C 1 198 ? 30.556 22.326 169.025 1.00 36.77 197 LEU C C 1
ATOM 5958 O O . LEU C 1 198 ? 31.325 21.472 168.583 1.00 37.00 197 LEU C O 1
ATOM 5963 N N . VAL C 1 199 ? 31.013 23.464 169.539 1.00 36.64 198 VAL C N 1
ATOM 5964 C CA . VAL C 1 199 ? 32.455 23.646 169.740 1.00 35.27 198 VAL C CA 1
ATOM 5965 C C . VAL C 1 199 ? 32.917 22.587 170.739 1.00 36.77 198 VAL C C 1
ATOM 5966 O O . VAL C 1 199 ? 32.322 22.436 171.820 1.00 37.75 198 VAL C O 1
ATOM 5970 N N . PRO C 1 200 ? 33.956 21.815 170.381 1.00 38.08 199 PRO C N 1
ATOM 5971 C CA . PRO C 1 200 ? 34.397 20.727 171.269 1.00 38.21 199 PRO C CA 1
ATOM 5972 C C . PRO C 1 200 ? 34.643 21.191 172.715 1.00 38.36 199 PRO C C 1
ATOM 5973 O O . PRO C 1 200 ? 35.389 22.152 172.942 1.00 38.75 199 PRO C O 1
ATOM 5977 N N . GLY C 1 201 ? 34.012 20.515 173.672 1.00 38.21 200 GLY C N 1
ATOM 5978 C CA . GLY C 1 201 ? 34.165 20.836 175.079 1.00 39.14 200 GLY C CA 1
ATOM 5979 C C . GLY C 1 201 ? 32.995 21.586 175.687 1.00 40.78 200 GLY C C 1
ATOM 5980 O O . GLY C 1 201 ? 32.752 21.486 176.909 1.00 42.06 200 GLY C O 1
ATOM 5981 N N . ILE C 1 202 ? 32.244 22.307 174.852 1.00 39.86 201 ILE C N 1
ATOM 5982 C CA . ILE C 1 202 ? 31.191 23.192 175.349 1.00 38.60 201 ILE C CA 1
ATOM 5983 C C . ILE C 1 202 ? 30.004 22.430 175.926 1.00 39.51 201 ILE C C 1
ATOM 5984 O O . ILE C 1 202 ? 29.559 22.735 177.039 1.00 40.26 201 ILE C O 1
ATOM 5989 N N . CYS C 1 203 ? 29.510 21.436 175.198 1.00 40.17 202 CYS C N 1
ATOM 5990 C CA . CYS C 1 203 ? 28.444 20.586 175.722 1.00 42.67 202 CYS C CA 1
ATOM 5991 C C . CYS C 1 203 ? 28.811 19.844 176.989 1.00 43.99 202 CYS C C 1
ATOM 5992 O O . CYS C 1 203 ? 27.998 19.702 177.888 1.00 44.84 202 CYS C O 1
ATOM 5995 N N . GLU C 1 204 ? 30.045 19.370 177.055 1.00 45.30 203 GLU C N 1
ATOM 5996 C CA . GLU C 1 204 ? 30.539 18.641 178.220 1.00 46.51 203 GLU C CA 1
ATOM 5997 C C . GLU C 1 204 ? 30.520 19.590 179.417 1.00 44.75 203 GLU C C 1
ATOM 5998 O O . GLU C 1 204 ? 30.024 19.232 180.485 1.00 45.02 203 GLU C O 1
ATOM 6004 N N . ALA C 1 205 ? 31.018 20.813 179.226 1.00 42.81 204 ALA C N 1
ATOM 6005 C CA . ALA C 1 205 ? 30.965 21.833 180.283 1.00 40.90 204 ALA C CA 1
ATOM 6006 C C . ALA C 1 205 ? 29.544 22.151 180.723 1.00 42.14 204 ALA C C 1
ATOM 6007 O O . ALA C 1 205 ? 29.278 22.269 181.909 1.00 43.01 204 ALA C O 1
ATOM 6009 N N . ILE C 1 206 ? 28.628 22.310 179.769 1.00 41.85 205 ILE C N 1
ATOM 6010 C CA . ILE C 1 206 ? 27.238 22.613 180.107 1.00 41.11 205 ILE C CA 1
ATOM 6011 C C . ILE C 1 206 ? 26.638 21.460 180.913 1.00 44.48 205 ILE C C 1
ATOM 6012 O O . ILE C 1 206 ? 25.964 21.670 181.916 1.00 44.64 205 ILE C O 1
ATOM 6017 N N . LYS C 1 207 ? 26.898 20.233 180.479 1.00 47.56 206 LYS C N 1
ATOM 6018 C CA . LYS C 1 207 ? 26.332 19.067 181.129 1.00 49.33 206 LYS C CA 1
ATOM 6019 C C . LYS C 1 207 ? 26.803 18.966 182.579 1.00 49.09 206 LYS C C 1
ATOM 6020 O O . LYS C 1 207 ? 26.000 18.703 183.463 1.00 48.11 206 LYS C O 1
ATOM 6026 N N . GLN C 1 208 ? 28.102 19.187 182.809 1.00 49.78 207 GLN C N 1
ATOM 6027 C CA . GLN C 1 208 ? 28.675 19.185 184.163 1.00 51.37 207 GLN C CA 1
ATOM 6028 C C . GLN C 1 208 ? 28.107 20.267 185.059 1.00 51.45 207 GLN C C 1
ATOM 6029 O O . GLN C 1 208 ? 28.114 20.110 186.266 1.00 52.36 207 GLN C O 1
ATOM 6035 N N . SER C 1 209 ? 27.670 21.377 184.474 1.00 51.35 208 SER C N 1
ATOM 6036 C CA . SER C 1 209 ? 27.220 22.514 185.253 1.00 50.61 208 SER C CA 1
ATOM 6037 C C . SER C 1 209 ? 25.890 22.184 185.899 1.00 51.90 208 SER C C 1
ATOM 6038 O O . SER C 1 209 ? 25.075 21.460 185.322 1.00 51.88 208 SER C O 1
ATOM 6041 N N . THR C 1 210 ? 25.682 22.739 187.094 1.00 52.22 209 THR C N 1
ATOM 6042 C CA . THR C 1 210 ? 24.415 22.619 187.808 1.00 53.47 209 THR C CA 1
ATOM 6043 C C . THR C 1 210 ? 23.557 23.887 187.640 1.00 52.47 209 THR C C 1
ATOM 6044 O O . THR C 1 210 ? 22.479 24.001 188.229 1.00 52.88 209 THR C O 1
ATOM 6048 N N . ALA C 1 211 ? 24.039 24.838 186.842 1.00 50.42 210 ALA C N 1
ATOM 6049 C CA . ALA C 1 211 ? 23.293 26.052 186.570 1.00 48.12 210 ALA C CA 1
ATOM 6050 C C . ALA C 1 211 ? 21.977 25.696 185.907 1.00 46.35 210 ALA C C 1
ATOM 6051 O O . ALA C 1 211 ? 21.844 24.660 185.282 1.00 47.37 210 ALA C O 1
ATOM 6053 N N . ARG C 1 212 ? 20.998 26.566 186.063 1.00 44.37 211 ARG C N 1
ATOM 6054 C CA . ARG C 1 212 ? 19.757 26.439 185.340 1.00 44.49 211 ARG C CA 1
ATOM 6055 C C . ARG C 1 212 ? 20.000 26.792 183.876 1.00 42.99 211 ARG C C 1
ATOM 6056 O O . ARG C 1 212 ? 20.612 27.817 183.570 1.00 41.58 211 ARG C O 1
ATOM 6064 N N . LYS C 1 213 ? 19.491 25.951 182.985 1.00 41.42 212 LYS C N 1
ATOM 6065 C CA . LYS C 1 213 ? 19.752 26.051 181.568 1.00 40.16 212 LYS C CA 1
ATOM 6066 C C . LYS C 1 213 ? 18.445 26.325 180.844 1.00 39.27 212 LYS C C 1
ATOM 6067 O O . LYS C 1 213 ? 17.557 25.466 180.823 1.00 38.66 212 LYS C O 1
ATOM 6073 N N . VAL C 1 214 ? 18.317 27.527 180.273 1.00 38.19 213 VAL C N 1
ATOM 6074 C CA . VAL C 1 214 ? 17.093 27.934 179.586 1.00 37.44 213 VAL C CA 1
ATOM 6075 C C . VAL C 1 214 ? 17.341 28.139 178.095 1.00 36.91 213 VAL C C 1
ATOM 6076 O O . VAL C 1 214 ? 18.271 28.863 177.713 1.00 36.89 213 VAL C O 1
ATOM 6080 N N . TYR C 1 215 ? 16.520 27.508 177.255 1.00 35.54 214 TYR C N 1
ATOM 6081 C CA . TYR C 1 215 ? 16.607 27.696 175.797 1.00 36.38 214 TYR C CA 1
ATOM 6082 C C . TYR C 1 215 ? 15.524 28.691 175.370 1.00 37.59 214 TYR C C 1
ATOM 6083 O O . TYR C 1 215 ? 14.334 28.492 175.648 1.00 38.32 214 TYR C O 1
ATOM 6092 N N . ILE C 1 216 ? 15.935 29.776 174.719 1.00 38.14 215 ILE C N 1
ATOM 6093 C CA . ILE C 1 216 ? 14.985 30.781 174.226 1.00 37.19 215 ILE C CA 1
ATOM 6094 C C . ILE C 1 216 ? 14.617 30.410 172.803 1.00 37.24 215 ILE C C 1
ATOM 6095 O O . ILE C 1 216 ? 15.391 30.569 171.875 1.00 38.13 215 ILE C O 1
ATOM 6100 N N . CYS C 1 217 ? 13.421 29.871 172.649 1.00 38.98 216 CYS C N 1
ATOM 6101 C CA . CYS C 1 217 ? 13.023 29.260 171.397 1.00 38.32 216 CYS C CA 1
ATOM 6102 C C . CYS C 1 217 ? 12.705 30.322 170.349 1.00 37.78 216 CYS C C 1
ATOM 6103 O O . CYS C 1 217 ? 12.201 31.378 170.663 1.00 38.67 216 CYS C O 1
ATOM 6106 N N . ASN C 1 218 ? 13.004 30.016 169.096 1.00 39.05 217 ASN C N 1
ATOM 6107 C CA . ASN C 1 218 ? 12.690 30.906 167.992 1.00 39.20 217 ASN C CA 1
ATOM 6108 C C . ASN C 1 218 ? 11.189 31.173 167.905 1.00 39.40 217 ASN C C 1
ATOM 6109 O O . ASN C 1 218 ? 10.373 30.272 168.130 1.00 39.04 217 ASN C O 1
ATOM 6114 N N . VAL C 1 219 ? 10.827 32.412 167.586 1.00 40.09 218 VAL C N 1
ATOM 6115 C CA . VAL C 1 219 ? 9.416 32.812 167.452 1.00 40.58 218 VAL C CA 1
ATOM 6116 C C . VAL C 1 219 ? 8.897 32.555 166.036 1.00 40.07 218 VAL C C 1
ATOM 6117 O O . VAL C 1 219 ? 7.705 32.330 165.835 1.00 41.60 218 VAL C O 1
ATOM 6129 N N . THR C 1 221 ? 9.821 30.566 162.094 1.00 38.47 220 THR C N 1
ATOM 6130 C CA . THR C 1 221 ? 10.634 29.662 161.297 1.00 38.40 220 THR C CA 1
ATOM 6131 C C . THR C 1 221 ? 11.506 30.476 160.324 1.00 39.83 220 THR C C 1
ATOM 6132 O O . THR C 1 221 ? 11.297 31.673 160.146 1.00 40.99 220 THR C O 1
ATOM 6136 N N . GLN C 1 222 ? 12.495 29.830 159.728 1.00 39.98 221 GLN C N 1
ATOM 6137 C CA . GLN C 1 222 ? 13.365 30.464 158.743 1.00 40.43 221 GLN C CA 1
ATOM 6138 C C . GLN C 1 222 ? 13.455 29.576 157.527 1.00 40.44 221 GLN C C 1
ATOM 6139 O O . GLN C 1 222 ? 13.766 28.400 157.632 1.00 40.51 221 GLN C O 1
ATOM 6145 N N . ASN C 1 223 ? 13.210 30.155 156.368 1.00 41.74 222 ASN C N 1
ATOM 6146 C CA . ASN C 1 223 ? 13.174 29.403 155.132 1.00 42.37 222 ASN C CA 1
ATOM 6147 C C . ASN C 1 223 ? 14.507 28.749 154.860 1.00 42.24 222 ASN C C 1
ATOM 6148 O O . ASN C 1 223 ? 15.542 29.398 154.956 1.00 42.02 222 ASN C O 1
ATOM 6153 N N . GLY C 1 224 ? 14.469 27.467 154.516 1.00 41.68 223 GLY C N 1
ATOM 6154 C CA . GLY C 1 224 ? 15.676 26.699 154.216 1.00 42.25 223 GLY C CA 1
ATOM 6155 C C . GLY C 1 224 ? 16.439 26.193 155.435 1.00 44.18 223 GLY C C 1
ATOM 6156 O O . GLY C 1 224 ? 17.482 25.576 155.293 1.00 46.35 223 GLY C O 1
ATOM 6157 N N . GLU C 1 225 ? 15.932 26.470 156.629 1.00 44.01 224 GLU C N 1
ATOM 6158 C CA . GLU C 1 225 ? 16.572 26.061 157.866 1.00 43.49 224 GLU C CA 1
ATOM 6159 C C . GLU C 1 225 ? 15.573 25.308 158.751 1.00 42.17 224 GLU C C 1
ATOM 6160 O O . GLU C 1 225 ? 15.802 24.150 159.108 1.00 43.40 224 GLU C O 1
ATOM 6166 N N . THR C 1 226 ? 14.463 25.967 159.086 1.00 40.49 225 THR C N 1
ATOM 6167 C CA . THR C 1 226 ? 13.508 25.435 160.048 1.00 39.04 225 THR C CA 1
ATOM 6168 C C . THR C 1 226 ? 12.067 25.412 159.511 1.00 39.55 225 THR C C 1
ATOM 6169 O O . THR C 1 226 ? 11.107 25.555 160.270 1.00 39.03 225 THR C O 1
ATOM 6173 N N . ASP C 1 227 ? 11.912 25.214 158.203 1.00 39.26 226 ASP C N 1
ATOM 6174 C CA . ASP C 1 227 ? 10.581 25.164 157.585 1.00 39.60 226 ASP C CA 1
ATOM 6175 C C . ASP C 1 227 ? 9.691 24.177 158.309 1.00 40.12 226 ASP C C 1
ATOM 6176 O O . ASP C 1 227 ? 10.048 23.018 158.451 1.00 40.55 226 ASP C O 1
ATOM 6181 N N . GLY C 1 228 ? 8.546 24.641 158.795 1.00 40.70 227 GLY C N 1
ATOM 6182 C CA . GLY C 1 228 ? 7.561 23.764 159.430 1.00 39.56 227 GLY C CA 1
ATOM 6183 C C . GLY C 1 228 ? 7.901 23.288 160.835 1.00 40.32 227 GLY C C 1
ATOM 6184 O O . GLY C 1 228 ? 7.174 22.465 161.405 1.00 41.56 227 GLY C O 1
ATOM 6185 N N . TYR C 1 229 ? 8.994 23.775 161.415 1.00 39.90 228 TYR C N 1
ATOM 6186 C CA . TYR C 1 229 ? 9.367 23.353 162.758 1.00 39.41 228 TYR C CA 1
ATOM 6187 C C . TYR C 1 229 ? 8.375 23.854 163.817 1.00 39.30 228 TYR C C 1
ATOM 6188 O O . TYR C 1 229 ? 7.987 25.015 163.820 1.00 38.57 228 TYR C O 1
ATOM 6197 N N . THR C 1 230 ? 7.986 22.966 164.724 1.00 39.72 229 THR C N 1
ATOM 6198 C CA . THR C 1 230 ? 7.310 23.361 165.966 1.00 39.07 229 THR C CA 1
ATOM 6199 C C . THR C 1 230 ? 8.355 23.720 167.025 1.00 38.95 229 THR C C 1
ATOM 6200 O O . THR C 1 230 ? 9.553 23.647 166.775 1.00 39.64 229 THR C O 1
ATOM 6204 N N . ALA C 1 231 ? 7.926 24.112 168.212 1.00 37.87 230 ALA C N 1
ATOM 6205 C CA . ALA C 1 231 ? 8.894 24.356 169.294 1.00 37.14 230 ALA C CA 1
ATOM 6206 C C . ALA C 1 231 ? 9.598 23.057 169.652 1.00 38.30 230 ALA C C 1
ATOM 6207 O O . ALA C 1 231 ? 10.805 23.078 169.874 1.00 38.45 230 ALA C O 1
ATOM 6209 N N . SER C 1 232 ? 8.868 21.933 169.683 1.00 39.11 231 SER C N 1
ATOM 6210 C CA . SER C 1 232 ? 9.484 20.639 170.033 1.00 39.12 231 SER C CA 1
ATOM 6211 C C . SER C 1 232 ? 10.524 20.231 168.982 1.00 37.61 231 SER C C 1
ATOM 6212 O O . SER C 1 232 ? 11.556 19.669 169.322 1.00 38.01 231 SER C O 1
ATOM 6215 N N . ASP C 1 233 ? 10.271 20.552 167.723 1.00 36.53 232 ASP C N 1
ATOM 6216 C CA . ASP C 1 233 ? 11.236 20.288 166.655 1.00 37.08 232 ASP C CA 1
ATOM 6217 C C . ASP C 1 233 ? 12.567 21.001 166.875 1.00 38.44 232 ASP C C 1
ATOM 6218 O O . ASP C 1 233 ? 13.628 20.407 166.615 1.00 39.03 232 ASP C O 1
ATOM 6223 N N . HIS C 1 234 ? 12.512 22.246 167.370 1.00 37.92 233 HIS C N 1
ATOM 6224 C CA . HIS C 1 234 ? 13.729 22.981 167.710 1.00 37.09 233 HIS C CA 1
ATOM 6225 C C . HIS C 1 234 ? 14.482 22.306 168.866 1.00 37.09 233 HIS C C 1
ATOM 6226 O O . HIS C 1 234 ? 15.694 22.102 168.788 1.00 37.87 233 HIS C O 1
ATOM 6233 N N . LEU C 1 235 ? 13.774 21.983 169.940 1.00 37.29 234 LEU C N 1
ATOM 6234 C CA . LEU C 1 235 ? 14.413 21.406 171.128 1.00 37.69 234 LEU C CA 1
ATOM 6235 C C . LEU C 1 235 ? 15.008 20.037 170.798 1.00 38.15 234 LEU C C 1
ATOM 6236 O O . LEU C 1 235 ? 16.128 19.722 171.212 1.00 36.57 234 LEU C O 1
ATOM 6241 N N . GLN C 1 236 ? 14.244 19.249 170.029 1.00 38.14 235 GLN C N 1
ATOM 6242 C CA . GLN C 1 236 ? 14.654 17.935 169.583 1.00 38.31 235 GLN C CA 1
ATOM 6243 C C . GLN C 1 236 ? 15.973 18.015 168.850 1.00 38.53 235 GLN C C 1
ATOM 6244 O O . GLN C 1 236 ? 16.861 17.192 169.077 1.00 38.10 235 GLN C O 1
ATOM 6250 N N . ALA C 1 237 ? 16.097 19.012 167.981 1.00 38.46 236 ALA C N 1
ATOM 6251 C CA . ALA C 1 237 ? 17.304 19.190 167.185 1.00 37.14 236 ALA C CA 1
ATOM 6252 C C . ALA C 1 237 ? 18.490 19.485 168.092 1.00 37.86 236 ALA C C 1
ATOM 6253 O O . ALA C 1 237 ? 19.596 18.981 167.858 1.00 39.78 236 ALA C O 1
ATOM 6255 N N . ILE C 1 238 ? 18.268 20.288 169.133 1.00 37.41 237 ILE C N 1
ATOM 6256 C CA . ILE C 1 238 ? 19.347 20.583 170.082 1.00 38.00 237 ILE C CA 1
ATOM 6257 C C . ILE C 1 238 ? 19.768 19.305 170.780 1.00 39.73 237 ILE C C 1
ATOM 6258 O O . ILE C 1 238 ? 20.957 19.021 170.931 1.00 39.21 237 ILE C O 1
ATOM 6271 N N . ASP C 1 240 ? 19.253 16.114 169.762 1.00 40.17 239 ASP C N 1
ATOM 6272 C CA . ASP C 1 240 ? 19.903 15.218 168.793 1.00 38.55 239 ASP C CA 1
ATOM 6273 C C . ASP C 1 240 ? 21.375 15.571 168.579 1.00 38.87 239 ASP C C 1
ATOM 6274 O O . ASP C 1 240 ? 22.180 14.704 168.387 1.00 39.43 239 ASP C O 1
ATOM 6279 N N . HIS C 1 241 ? 21.734 16.843 168.602 1.00 39.17 240 HIS C N 1
ATOM 6280 C CA . HIS C 1 241 ? 23.111 17.228 168.374 1.00 37.35 240 HIS C CA 1
ATOM 6281 C C . HIS C 1 241 ? 23.955 17.227 169.644 1.00 38.12 240 HIS C C 1
ATOM 6282 O O . HIS C 1 241 ? 25.175 17.122 169.549 1.00 37.69 240 HIS C O 1
ATOM 6289 N N . CYS C 1 242 ? 23.333 17.399 170.811 1.00 39.55 241 CYS C N 1
ATOM 6290 C CA . CYS C 1 242 ? 24.077 17.711 172.059 1.00 41.69 241 CYS C CA 1
ATOM 6291 C C . CYS C 1 242 ? 23.823 16.790 173.243 1.00 42.65 241 CYS C C 1
ATOM 6292 O O . CYS C 1 242 ? 24.489 16.900 174.266 1.00 44.08 241 CYS C O 1
ATOM 6295 N N . GLY C 1 243 ? 22.821 15.936 173.151 1.00 43.26 242 GLY C N 1
ATOM 6296 C CA . GLY C 1 243 ? 22.524 15.018 174.228 1.00 45.13 242 GLY C CA 1
ATOM 6297 C C . GLY C 1 243 ? 21.819 15.658 175.406 1.00 46.41 242 GLY C C 1
ATOM 6298 O O . GLY C 1 243 ? 21.165 16.676 175.271 1.00 47.13 242 GLY C O 1
ATOM 6299 N N . VAL C 1 244 ? 21.968 15.034 176.564 1.00 47.31 243 VAL C N 1
ATOM 6300 C CA . VAL C 1 244 ? 21.202 15.380 177.756 1.00 47.16 243 VAL C CA 1
ATOM 6301 C C . VAL C 1 244 ? 21.971 16.356 178.634 1.00 46.64 243 VAL C C 1
ATOM 6302 O O . VAL C 1 244 ? 23.200 16.479 178.534 1.00 47.76 243 VAL C O 1
ATOM 6306 N N . GLY C 1 245 ? 21.236 17.048 179.496 1.00 45.27 244 GLY C N 1
ATOM 6307 C CA . GLY C 1 245 ? 21.829 17.978 180.447 1.00 44.57 244 GLY C CA 1
ATOM 6308 C C . GLY C 1 245 ? 22.192 19.335 179.860 1.00 44.34 244 GLY C C 1
ATOM 6309 O O . GLY C 1 245 ? 23.016 20.062 180.433 1.00 45.24 244 GLY C O 1
ATOM 6310 N N . ILE C 1 246 ? 21.588 19.671 178.720 1.00 42.56 245 ILE C N 1
ATOM 6311 C CA . ILE C 1 246 ? 21.882 20.920 178.030 1.00 40.45 245 ILE C CA 1
ATOM 6312 C C . ILE C 1 246 ? 20.778 21.938 178.234 1.00 39.85 245 ILE C C 1
ATOM 6313 O O . ILE C 1 246 ? 21.060 23.099 178.484 1.00 40.56 245 ILE C O 1
ATOM 6318 N N . VAL C 1 247 ? 19.533 21.497 178.142 1.00 39.04 246 VAL C N 1
ATOM 6319 C CA . VAL C 1 247 ? 18.374 22.352 178.370 1.00 40.15 246 VAL C CA 1
ATOM 6320 C C . VAL C 1 247 ? 17.478 21.819 179.512 1.00 42.15 246 VAL C C 1
ATOM 6321 O O . VAL C 1 247 ? 17.040 20.673 179.472 1.00 43.57 246 VAL C O 1
ATOM 6325 N N . ASP C 1 248 ? 17.210 22.659 180.510 1.00 43.17 247 ASP C N 1
ATOM 6326 C CA . ASP C 1 248 ? 16.260 22.361 181.578 1.00 43.73 247 ASP C CA 1
ATOM 6327 C C . ASP C 1 248 ? 14.877 22.897 181.250 1.00 45.06 247 ASP C C 1
ATOM 6328 O O . ASP C 1 248 ? 13.888 22.187 181.382 1.00 46.91 247 ASP C O 1
ATOM 6333 N N . ASP C 1 249 ? 14.805 24.169 180.860 1.00 46.16 248 ASP C N 1
ATOM 6334 C CA . ASP C 1 249 ? 13.538 24.824 180.511 1.00 45.54 248 ASP C CA 1
ATOM 6335 C C . ASP C 1 249 ? 13.591 25.444 179.124 1.00 42.94 248 ASP C C 1
ATOM 6336 O O . ASP C 1 249 ? 14.641 25.932 178.691 1.00 43.30 248 ASP C O 1
ATOM 6341 N N . ILE C 1 250 ? 12.449 25.428 178.431 1.00 41.06 249 ILE C N 1
ATOM 6342 C CA . ILE C 1 250 ? 12.301 26.110 177.137 1.00 37.95 249 ILE C CA 1
ATOM 6343 C C . ILE C 1 250 ? 11.360 27.322 177.318 1.00 39.88 249 ILE C C 1
ATOM 6344 O O . ILE C 1 250 ? 10.266 27.204 177.883 1.00 38.36 249 ILE C O 1
ATOM 6349 N N . LEU C 1 251 ? 11.832 28.487 176.861 1.00 41.16 250 LEU C N 1
ATOM 6350 C CA . LEU C 1 251 ? 11.084 29.745 176.924 1.00 41.79 250 LEU C CA 1
ATOM 6351 C C . LEU C 1 251 ? 10.457 30.014 175.560 1.00 42.47 250 LEU C C 1
ATOM 6352 O O . LEU C 1 251 ? 11.161 30.138 174.555 1.00 43.33 250 LEU C O 1
ATOM 6357 N N . VAL C 1 252 ? 9.132 30.103 175.533 1.00 43.23 251 VAL C N 1
ATOM 6358 C CA . VAL C 1 252 ? 8.393 30.212 174.283 1.00 44.12 251 VAL C CA 1
ATOM 6359 C C . VAL C 1 252 ? 7.364 31.333 174.323 1.00 45.29 251 VAL C C 1
ATOM 6360 O O . VAL C 1 252 ? 6.790 31.622 175.369 1.00 44.72 251 VAL C O 1
ATOM 6364 N N . HIS C 1 253 ? 7.139 31.947 173.162 1.00 46.93 252 HIS C N 1
ATOM 6365 C CA . HIS C 1 253 ? 6.096 32.940 172.988 1.00 47.78 252 HIS C CA 1
ATOM 6366 C C . HIS C 1 253 ? 4.818 32.194 172.644 1.00 50.00 252 HIS C C 1
ATOM 6367 O O . HIS C 1 253 ? 4.619 31.791 171.504 1.00 49.86 252 HIS C O 1
ATOM 6374 N N . GLY C 1 254 ? 3.963 31.981 173.640 1.00 53.79 253 GLY C N 1
ATOM 6375 C CA . GLY C 1 254 ? 2.753 31.170 173.448 1.00 56.50 253 GLY C CA 1
ATOM 6376 C C . GLY C 1 254 ? 1.483 31.946 173.114 1.00 57.70 253 GLY C C 1
ATOM 6377 O O . GLY C 1 254 ? 0.389 31.397 173.168 1.00 59.55 253 GLY C O 1
ATOM 6378 N N . GLU C 1 255 ? 1.626 33.221 172.774 1.00 57.40 254 GLU C N 1
ATOM 6379 C CA . GLU C 1 255 ? 0.503 34.080 172.482 1.00 56.68 254 GLU C CA 1
ATOM 6380 C C . GLU C 1 255 ? 0.526 34.420 171.006 1.00 56.05 254 GLU C C 1
ATOM 6381 O O . GLU C 1 255 ? 1.502 34.132 170.340 1.00 57.27 254 GLU C O 1
ATOM 6387 N N . PRO C 1 256 ? -0.562 35.005 170.476 1.00 55.12 255 PRO C N 1
ATOM 6388 C CA . PRO C 1 256 ? -0.584 35.250 169.040 1.00 53.50 255 PRO C CA 1
ATOM 6389 C C . PRO C 1 256 ? 0.243 36.440 168.586 1.00 51.74 255 PRO C C 1
ATOM 6390 O O . PRO C 1 256 ? 0.840 37.142 169.387 1.00 51.63 255 PRO C O 1
ATOM 6394 N N . ILE C 1 257 ? 0.254 36.641 167.280 1.00 50.19 256 ILE C N 1
ATOM 6395 C CA . ILE C 1 257 ? 1.090 37.626 166.618 1.00 49.11 256 ILE C CA 1
ATOM 6396 C C . ILE C 1 257 ? 0.167 38.412 165.665 1.00 47.96 256 ILE C C 1
ATOM 6397 O O . ILE C 1 257 ? -0.752 37.831 165.049 1.00 49.33 256 ILE C O 1
ATOM 6401 N N . SER C 1 258 ? 0.399 39.718 165.539 1.00 46.04 257 SER C N 1
ATOM 6402 C CA . SER C 1 258 ? -0.444 40.556 164.686 1.00 44.14 257 SER C CA 1
ATOM 6403 C C . SER C 1 258 ? -0.488 39.976 163.268 1.00 43.65 257 SER C C 1
ATOM 6404 O O . SER C 1 258 ? 0.483 39.362 162.809 1.00 43.39 257 SER C O 1
ATOM 6407 N N . ASP C 1 259 ? -1.613 40.184 162.580 1.00 43.42 258 ASP C N 1
ATOM 6408 C CA . ASP C 1 259 ? -1.795 39.630 161.238 1.00 44.48 258 ASP C CA 1
ATOM 6409 C C . ASP C 1 259 ? -0.887 40.323 160.242 1.00 44.87 258 ASP C C 1
ATOM 6410 O O . ASP C 1 259 ? -0.432 39.708 159.283 1.00 46.87 258 ASP C O 1
ATOM 6415 N N . THR C 1 260 ? -0.600 41.596 160.486 1.00 46.72 259 THR C N 1
ATOM 6416 C CA . THR C 1 260 ? 0.320 42.359 159.643 1.00 48.50 259 THR C CA 1
ATOM 6417 C C . THR C 1 260 ? 1.737 41.810 159.666 1.00 46.96 259 THR C C 1
ATOM 6418 O O . THR C 1 260 ? 2.397 41.743 158.636 1.00 45.37 259 THR C O 1
ATOM 6422 N N . VAL C 1 261 ? 2.205 41.477 160.874 1.00 46.64 260 VAL C N 1
ATOM 6423 C CA . VAL C 1 261 ? 3.518 40.881 161.058 1.00 46.46 260 VAL C CA 1
ATOM 6424 C C . VAL C 1 261 ? 3.543 39.490 160.401 1.00 45.31 260 VAL C C 1
ATOM 6425 O O . VAL C 1 261 ? 4.421 39.222 159.585 1.00 43.32 260 VAL C O 1
ATOM 6429 N N . LYS C 1 262 ? 2.560 38.637 160.699 1.00 44.82 261 LYS C N 1
ATOM 6430 C CA . LYS C 1 262 ? 2.482 37.315 160.031 1.00 46.96 261 LYS C CA 1
ATOM 6431 C C . LYS C 1 262 ? 2.613 37.471 158.530 1.00 46.21 261 LYS C C 1
ATOM 6432 O O . LYS C 1 262 ? 3.326 36.703 157.874 1.00 47.43 261 LYS C O 1
ATOM 6438 N N . ALA C 1 263 ? 1.911 38.464 157.990 1.00 45.65 262 ALA C N 1
ATOM 6439 C CA . ALA C 1 263 ? 1.851 38.654 156.548 1.00 44.67 262 ALA C CA 1
ATOM 6440 C C . ALA C 1 263 ? 3.212 39.055 156.024 1.00 44.51 262 ALA C C 1
ATOM 6441 O O . ALA C 1 263 ? 3.662 38.549 155.010 1.00 44.10 262 ALA C O 1
ATOM 6443 N N . LYS C 1 264 ? 3.870 39.961 156.729 1.00 46.31 263 LYS C N 1
ATOM 6444 C CA . LYS C 1 264 ? 5.180 40.418 156.305 1.00 49.70 263 LYS C CA 1
ATOM 6445 C C . LYS C 1 264 ? 6.182 39.255 156.330 1.00 47.75 263 LYS C C 1
ATOM 6446 O O . LYS C 1 264 ? 6.944 39.071 155.380 1.00 47.56 263 LYS C O 1
ATOM 6452 N N . TYR C 1 265 ? 6.152 38.446 157.388 1.00 45.71 264 TYR C N 1
ATOM 6453 C CA . TYR C 1 265 ? 7.043 37.280 157.465 1.00 44.75 264 TYR C CA 1
ATOM 6454 C C . TYR C 1 265 ? 6.703 36.182 156.453 1.00 45.83 264 TYR C C 1
ATOM 6455 O O . TYR C 1 265 ? 7.598 35.476 155.986 1.00 46.97 264 TYR C O 1
ATOM 6464 N N . ALA C 1 266 ? 5.426 36.024 156.116 1.00 45.80 265 ALA C N 1
ATOM 6465 C CA . ALA C 1 266 ? 5.030 35.048 155.098 1.00 45.97 265 ALA C CA 1
ATOM 6466 C C . ALA C 1 266 ? 5.641 35.363 153.733 1.00 47.34 265 ALA C C 1
ATOM 6467 O O . ALA C 1 266 ? 5.861 34.479 152.939 1.00 47.33 265 ALA C O 1
ATOM 6469 N N . LYS C 1 267 ? 5.918 36.628 153.454 1.00 50.61 266 LYS C N 1
ATOM 6470 C CA . LYS C 1 267 ? 6.577 36.986 152.198 1.00 53.63 266 LYS C CA 1
ATOM 6471 C C . LYS C 1 267 ? 7.990 36.377 152.109 1.00 53.81 266 LYS C C 1
ATOM 6472 O O . LYS C 1 267 ? 8.526 36.195 151.019 1.00 54.00 266 LYS C O 1
ATOM 6478 N N . GLU C 1 268 ? 8.596 36.074 153.250 1.00 53.66 267 GLU C N 1
ATOM 6479 C CA . GLU C 1 268 ? 9.881 35.400 153.270 1.00 53.42 267 GLU C CA 1
ATOM 6480 C C . GLU C 1 268 ? 9.771 33.925 153.627 1.00 52.12 267 GLU C C 1
ATOM 6481 O O . GLU C 1 268 ? 10.737 33.309 154.054 1.00 50.97 267 GLU C O 1
ATOM 6487 N N . LYS C 1 269 ? 8.590 33.353 153.410 1.00 51.92 268 LYS C N 1
ATOM 6488 C CA . LYS C 1 269 ? 8.304 31.953 153.759 1.00 51.74 268 LYS C CA 1
ATOM 6489 C C . LYS C 1 269 ? 8.682 31.606 155.202 1.00 48.53 268 LYS C C 1
ATOM 6490 O O . LYS C 1 269 ? 9.138 30.515 155.474 1.00 49.04 268 LYS C O 1
ATOM 6496 N N . ALA C 1 270 ? 8.496 32.556 156.110 1.00 45.95 269 ALA C N 1
ATOM 6497 C CA . ALA C 1 270 ? 8.699 32.357 157.523 1.00 44.58 269 ALA C CA 1
ATOM 6498 C C . ALA C 1 270 ? 7.325 32.364 158.184 1.00 45.31 269 ALA C C 1
ATOM 6499 O O . ALA C 1 270 ? 6.457 33.173 157.815 1.00 45.88 269 ALA C O 1
ATOM 6501 N N . GLU C 1 271 ? 7.114 31.489 159.161 1.00 45.36 270 GLU C N 1
ATOM 6502 C CA . GLU C 1 271 ? 5.840 31.448 159.868 1.00 46.59 270 GLU C CA 1
ATOM 6503 C C . GLU C 1 271 ? 6.023 31.222 161.369 1.00 45.05 270 GLU C C 1
ATOM 6504 O O . GLU C 1 271 ? 7.079 30.797 161.804 1.00 46.08 270 GLU C O 1
ATOM 6510 N N . PRO C 1 272 ? 5.010 31.546 162.174 1.00 44.27 271 PRO C N 1
ATOM 6511 C CA . PRO C 1 272 ? 5.142 31.359 163.612 1.00 43.17 271 PRO C CA 1
ATOM 6512 C C . PRO C 1 272 ? 5.440 29.926 164.042 1.00 43.00 271 PRO C C 1
ATOM 6513 O O . PRO C 1 272 ? 4.934 28.970 163.463 1.00 43.00 271 PRO C O 1
ATOM 6517 N N . VAL C 1 273 ? 6.270 29.807 165.068 1.00 42.35 272 VAL C N 1
ATOM 6518 C CA . VAL C 1 273 ? 6.652 28.532 165.607 1.00 40.14 272 VAL C CA 1
ATOM 6519 C C . VAL C 1 273 ? 5.531 28.048 166.537 1.00 40.75 272 VAL C C 1
ATOM 6520 O O . VAL C 1 273 ? 5.324 28.606 167.612 1.00 38.29 272 VAL C O 1
ATOM 6524 N N . ILE C 1 274 ? 4.795 27.023 166.102 1.00 42.22 273 ILE C N 1
ATOM 6525 C CA . ILE C 1 274 ? 3.713 26.475 166.916 1.00 43.23 273 ILE C CA 1
ATOM 6526 C C . ILE C 1 274 ? 4.268 25.888 168.218 1.00 43.38 273 ILE C C 1
ATOM 6527 O O . ILE C 1 274 ? 5.224 25.108 168.192 1.00 43.15 273 ILE C O 1
ATOM 6532 N N . VAL C 1 275 ? 3.681 26.283 169.346 1.00 44.17 274 VAL C N 1
ATOM 6533 C CA . VAL C 1 275 ? 4.106 25.777 170.641 1.00 44.15 274 VAL C CA 1
ATOM 6534 C C . VAL C 1 275 ? 3.289 24.529 170.966 1.00 46.00 274 VAL C C 1
ATOM 6535 O O . VAL C 1 275 ? 2.102 24.619 171.210 1.00 47.61 274 VAL C O 1
ATOM 6539 N N . ASP C 1 276 ? 3.927 23.365 170.906 1.00 48.16 275 ASP C N 1
ATOM 6540 C CA . ASP C 1 276 ? 3.272 22.081 171.126 1.00 48.41 275 ASP C CA 1
ATOM 6541 C C . ASP C 1 276 ? 3.642 21.557 172.525 1.00 50.80 275 ASP C C 1
ATOM 6542 O O . ASP C 1 276 ? 4.640 20.858 172.707 1.00 49.99 275 ASP C O 1
ATOM 6547 N N . GLU C 1 277 ? 2.829 21.928 173.511 1.00 54.34 276 GLU C N 1
ATOM 6548 C CA . GLU C 1 277 ? 3.149 21.701 174.921 1.00 56.87 276 GLU C CA 1
ATOM 6549 C C . GLU C 1 277 ? 3.249 20.236 175.301 1.00 56.70 276 GLU C C 1
ATOM 6550 O O . GLU C 1 277 ? 4.093 19.881 176.121 1.00 57.29 276 GLU C O 1
ATOM 6556 N N . HIS C 1 278 ? 2.398 19.389 174.719 1.00 57.02 277 HIS C N 1
ATOM 6557 C CA . HIS C 1 278 ? 2.411 17.963 175.041 1.00 56.98 277 HIS C CA 1
ATOM 6558 C C . HIS C 1 278 ? 3.764 17.397 174.673 1.00 55.55 277 HIS C C 1
ATOM 6559 O O . HIS C 1 278 ? 4.409 16.737 175.472 1.00 56.60 277 HIS C O 1
ATOM 6561 N N . LYS C 1 279 ? 4.197 17.673 173.452 1.00 53.75 278 LYS C N 1
ATOM 6562 C CA . LYS C 1 279 ? 5.474 17.160 172.969 1.00 51.97 278 LYS C CA 1
ATOM 6563 C C . LYS C 1 279 ? 6.684 17.732 173.710 1.00 51.37 278 LYS C C 1
ATOM 6564 O O . LYS C 1 279 ? 7.681 17.031 173.880 1.00 51.94 278 LYS C O 1
ATOM 6570 N N . LEU C 1 280 ? 6.602 18.995 174.146 1.00 50.43 279 LEU C N 1
ATOM 6571 C CA . LEU C 1 280 ? 7.670 19.597 174.947 1.00 50.47 279 LEU C CA 1
ATOM 6572 C C . LEU C 1 280 ? 7.782 18.893 176.309 1.00 51.18 279 LEU C C 1
ATOM 6573 O O . LEU C 1 280 ? 8.889 18.588 176.759 1.00 49.44 279 LEU C O 1
ATOM 6578 N N . LYS C 1 281 ? 6.638 18.646 176.957 1.00 52.09 280 LYS C N 1
ATOM 6579 C CA . LYS C 1 281 ? 6.605 17.969 178.248 1.00 52.72 280 LYS C CA 1
ATOM 6580 C C . LYS C 1 281 ? 7.252 16.596 178.106 1.00 51.92 280 LYS C C 1
ATOM 6581 O O . LYS C 1 281 ? 8.093 16.189 178.926 1.00 51.06 280 LYS C O 1
ATOM 6587 N N . ALA C 1 282 ? 6.861 15.903 177.039 1.00 50.92 281 ALA C N 1
ATOM 6588 C CA . ALA C 1 282 ? 7.412 14.597 176.705 1.00 49.82 281 ALA C CA 1
ATOM 6589 C C . ALA C 1 282 ? 8.929 14.622 176.580 1.00 49.78 281 ALA C C 1
ATOM 6590 O O . ALA C 1 282 ? 9.580 13.637 176.915 1.00 52.37 281 ALA C O 1
ATOM 6592 N N . LEU C 1 283 ? 9.508 15.729 176.115 1.00 49.22 282 LEU C N 1
ATOM 6593 C CA . LEU C 1 283 ? 10.980 15.822 176.035 1.00 47.90 282 LEU C CA 1
ATOM 6594 C C . LEU C 1 283 ? 11.635 16.073 177.395 1.00 47.57 282 LEU C C 1
ATOM 6595 O O . LEU C 1 283 ? 12.856 16.111 177.509 1.00 48.44 282 LEU C O 1
ATOM 6600 N N . GLY C 1 284 ? 10.815 16.257 178.421 1.00 47.28 283 GLY C N 1
ATOM 6601 C CA . GLY C 1 284 ? 11.296 16.294 179.796 1.00 47.92 283 GLY C CA 1
ATOM 6602 C C . GLY C 1 284 ? 11.752 17.651 180.298 1.00 47.92 283 GLY C C 1
ATOM 6603 O O . GLY C 1 284 ? 12.390 17.726 181.336 1.00 47.73 283 GLY C O 1
ATOM 6604 N N . VAL C 1 285 ? 11.393 18.729 179.601 1.00 48.65 284 VAL C N 1
ATOM 6605 C CA . VAL C 1 285 ? 11.785 20.091 180.012 1.00 46.78 284 VAL C CA 1
ATOM 6606 C C . VAL C 1 285 ? 10.603 20.877 180.510 1.00 47.03 284 VAL C C 1
ATOM 6607 O O . VAL C 1 285 ? 9.473 20.595 180.128 1.00 47.64 284 VAL C O 1
ATOM 6611 N N . GLY C 1 286 ? 10.872 21.882 181.337 1.00 46.93 285 GLY C N 1
ATOM 6612 C CA . GLY C 1 286 ? 9.845 22.842 181.741 1.00 46.75 285 GLY C CA 1
ATOM 6613 C C . GLY C 1 286 ? 9.570 23.858 180.637 1.00 46.83 285 GLY C C 1
ATOM 6614 O O . GLY C 1 286 ? 10.425 24.112 179.782 1.00 46.05 285 GLY C O 1
ATOM 6615 N N . THR C 1 287 ? 8.360 24.409 180.646 1.00 46.57 286 THR C N 1
ATOM 6616 C CA . THR C 1 287 ? 7.941 25.403 179.655 1.00 47.15 286 THR C CA 1
ATOM 6617 C C . THR C 1 287 ? 7.617 26.718 180.346 1.00 47.47 286 THR C C 1
ATOM 6618 O O . THR C 1 287 ? 6.789 26.766 181.227 1.00 50.17 286 THR C O 1
ATOM 6622 N N . ILE C 1 288 ? 8.309 27.777 179.951 1.00 47.10 287 ILE C N 1
ATOM 6623 C CA . ILE C 1 288 ? 8.016 29.144 180.385 1.00 45.45 287 ILE C CA 1
ATOM 6624 C C . ILE C 1 288 ? 7.314 29.844 179.218 1.00 45.86 287 ILE C C 1
ATOM 6625 O O . ILE C 1 288 ? 7.954 30.231 178.252 1.00 46.66 287 ILE C O 1
ATOM 6630 N N . SER C 1 289 ? 5.999 29.988 179.295 1.00 47.00 288 SER C N 1
ATOM 6631 C CA . SER C 1 289 ? 5.227 30.565 178.204 1.00 47.92 288 SER C CA 1
ATOM 6632 C C . SER C 1 289 ? 4.591 31.878 178.620 1.00 49.65 288 SER C C 1
ATOM 6633 O O . SER C 1 289 ? 3.984 31.947 179.671 1.00 51.61 288 SER C O 1
ATOM 6636 N N . ASP C 1 290 ? 4.707 32.907 177.780 1.00 51.05 289 ASP C N 1
ATOM 6637 C CA . ASP C 1 290 ? 4.143 34.240 178.073 1.00 51.70 289 ASP C CA 1
ATOM 6638 C C . ASP C 1 290 ? 4.131 35.083 176.790 1.00 52.53 289 ASP C C 1
ATOM 6639 O O . ASP C 1 290 ? 4.481 34.553 175.730 1.00 51.35 289 ASP C O 1
ATOM 6644 N N . TYR C 1 291 ? 3.715 36.361 176.878 1.00 54.51 290 TYR C N 1
ATOM 6645 C CA . TYR C 1 291 ? 3.932 37.335 175.776 1.00 55.42 290 TYR C CA 1
ATOM 6646 C C . TYR C 1 291 ? 5.357 37.794 175.917 1.00 52.74 290 TYR C C 1
ATOM 6647 O O . TYR C 1 291 ? 5.677 38.546 176.827 1.00 53.53 290 TYR C O 1
ATOM 6656 N N . PHE C 1 292 ? 6.213 37.327 175.023 1.00 50.39 291 PHE C N 1
ATOM 6657 C CA . PHE C 1 292 ? 7.629 37.589 175.112 1.00 47.71 291 PHE C CA 1
ATOM 6658 C C . PHE C 1 292 ? 8.167 38.368 173.922 1.00 47.90 291 PHE C C 1
ATOM 6659 O O . PHE C 1 292 ? 9.361 38.632 173.872 1.00 47.61 291 PHE C O 1
ATOM 6667 N N . VAL C 1 293 ? 7.318 38.747 172.968 1.00 48.88 292 VAL C N 1
ATOM 6668 C CA . VAL C 1 293 ? 7.795 39.470 171.775 1.00 50.99 292 VAL C CA 1
ATOM 6669 C C . VAL C 1 293 ? 7.195 40.867 171.675 1.00 53.19 292 VAL C C 1
ATOM 6670 O O . VAL C 1 293 ? 6.139 41.130 172.219 1.00 55.42 292 VAL C O 1
ATOM 6674 N N . LEU C 1 294 ? 7.905 41.759 170.995 1.00 54.67 293 LEU C N 1
ATOM 6675 C CA . LEU C 1 294 ? 7.399 43.071 170.617 1.00 54.49 293 LEU C CA 1
ATOM 6676 C C . LEU C 1 294 ? 7.549 43.199 169.107 1.00 56.14 293 LEU C C 1
ATOM 6677 O O . LEU C 1 294 ? 8.346 42.489 168.484 1.00 55.12 293 LEU C O 1
ATOM 6682 N N . GLU C 1 295 ? 6.787 44.119 168.527 1.00 59.61 294 GLU C N 1
ATOM 6683 C CA . GLU C 1 295 ? 6.878 44.428 167.088 1.00 64.02 294 GLU C CA 1
ATOM 6684 C C . GLU C 1 295 ? 7.547 45.790 166.983 1.00 65.56 294 GLU C C 1
ATOM 6685 O O . GLU C 1 295 ? 7.078 46.761 167.576 1.00 66.31 294 GLU C O 1
ATOM 6691 N N . GLN C 1 296 ? 8.648 45.881 166.253 1.00 72.17 295 GLN C N 1
ATOM 6692 C CA . GLN C 1 296 ? 9.417 47.132 166.234 1.00 76.74 295 GLN C CA 1
ATOM 6693 C C . GLN C 1 296 ? 8.959 47.965 165.024 1.00 78.95 295 GLN C C 1
ATOM 6694 O O . GLN C 1 296 ? 7.985 48.726 165.128 1.00 79.09 295 GLN C O 1
ATOM 6700 N N . ASP C 1 297 ? 9.627 47.799 163.883 1.00 81.28 296 ASP C N 1
ATOM 6701 C CA . ASP C 1 297 ? 9.199 48.422 162.617 1.00 83.05 296 ASP C CA 1
ATOM 6702 C C . ASP C 1 297 ? 8.664 47.308 161.692 1.00 81.20 296 ASP C C 1
ATOM 6703 O O . ASP C 1 297 ? 9.196 47.026 160.597 1.00 80.69 296 ASP C O 1
ATOM 6708 N N . ASP C 1 298 ? 7.598 46.669 162.182 1.00 78.61 297 ASP C N 1
ATOM 6709 C CA . ASP C 1 298 ? 7.046 45.459 161.579 1.00 75.95 297 ASP C CA 1
ATOM 6710 C C . ASP C 1 298 ? 8.046 44.264 161.642 1.00 71.88 297 ASP C C 1
ATOM 6711 O O . ASP C 1 298 ? 7.890 43.271 160.916 1.00 72.27 297 ASP C O 1
ATOM 6716 N N . VAL C 1 299 ? 9.067 44.367 162.506 1.00 64.15 298 VAL C N 1
ATOM 6717 C CA . VAL C 1 299 ? 9.988 43.255 162.774 1.00 60.44 298 VAL C CA 1
ATOM 6718 C C . VAL C 1 299 ? 9.668 42.666 164.155 1.00 57.03 298 VAL C C 1
ATOM 6719 O O . VAL C 1 299 ? 9.186 43.361 165.050 1.00 56.47 298 VAL C O 1
ATOM 6723 N N . LEU C 1 300 ? 9.950 41.390 164.341 1.00 54.46 299 LEU C N 1
ATOM 6724 C CA . LEU C 1 300 ? 9.502 40.695 165.538 1.00 52.93 299 LEU C CA 1
ATOM 6725 C C . LEU C 1 300 ? 10.712 40.369 166.404 1.00 53.77 299 LEU C C 1
ATOM 6726 O O . LEU C 1 300 ? 11.553 39.561 166.018 1.00 55.17 299 LEU C O 1
ATOM 6731 N N . ARG C 1 301 ? 10.806 41.017 167.566 1.00 53.84 300 ARG C N 1
ATOM 6732 C CA . ARG C 1 301 ? 11.935 40.824 168.477 1.00 53.03 300 ARG C CA 1
ATOM 6733 C C . ARG C 1 301 ? 11.458 40.479 169.859 1.00 51.25 300 ARG C C 1
ATOM 6734 O O . ARG C 1 301 ? 10.374 40.878 170.256 1.00 52.33 300 ARG C O 1
ATOM 6742 N N . HIS C 1 302 ? 12.288 39.754 170.596 1.00 49.42 301 HIS C N 1
ATOM 6743 C CA . HIS C 1 302 ? 12.007 39.460 171.978 1.00 47.73 301 HIS C CA 1
ATOM 6744 C C . HIS C 1 302 ? 12.010 40.743 172.816 1.00 48.08 301 HIS C C 1
ATOM 6745 O O . HIS C 1 302 ? 12.694 41.729 172.507 1.00 48.04 301 HIS C O 1
ATOM 6752 N N . ASN C 1 303 ? 11.192 40.714 173.863 1.00 47.11 302 ASN C N 1
ATOM 6753 C CA . ASN C 1 303 ? 11.139 41.748 174.866 1.00 44.86 302 ASN C CA 1
ATOM 6754 C C . ASN C 1 303 ? 12.208 41.394 175.872 1.00 43.78 302 ASN C C 1
ATOM 6755 O O . ASN C 1 303 ? 12.009 40.517 176.709 1.00 42.68 302 ASN C O 1
ATOM 6760 N N . ALA C 1 304 ? 13.363 42.053 175.754 1.00 44.77 303 ALA C N 1
ATOM 6761 C CA . ALA C 1 304 ? 14.546 41.728 176.568 1.00 44.17 303 ALA C CA 1
ATOM 6762 C C . ALA C 1 304 ? 14.213 41.747 178.049 1.00 44.55 303 ALA C C 1
ATOM 6763 O O . ALA C 1 304 ? 14.618 40.869 178.800 1.00 47.20 303 ALA C O 1
ATOM 6765 N N . SER C 1 305 ? 13.430 42.725 178.457 1.00 45.46 304 SER C N 1
ATOM 6766 C CA . SER C 1 305 ? 13.134 42.909 179.873 1.00 46.11 304 SER C CA 1
ATOM 6767 C C . SER C 1 305 ? 12.280 41.762 180.460 1.00 44.83 304 SER C C 1
ATOM 6768 O O . SER C 1 305 ? 12.619 41.192 181.496 1.00 43.22 304 SER C O 1
ATOM 6771 N N . LYS C 1 306 ? 11.178 41.439 179.796 1.00 44.51 305 LYS C N 1
ATOM 6772 C CA . LYS C 1 306 ? 10.347 40.334 180.233 1.00 46.68 305 LYS C CA 1
ATOM 6773 C C . LYS C 1 306 ? 11.125 39.014 180.214 1.00 45.99 305 LYS C C 1
ATOM 6774 O O . LYS C 1 306 ? 11.048 38.258 181.178 1.00 46.29 305 LYS C O 1
ATOM 6780 N N . VAL C 1 307 ? 11.876 38.756 179.133 1.00 44.34 306 VAL C N 1
ATOM 6781 C CA . VAL C 1 307 ? 12.673 37.531 179.008 1.00 42.13 306 VAL C CA 1
ATOM 6782 C C . VAL C 1 307 ? 13.732 37.453 180.093 1.00 42.69 306 VAL C C 1
ATOM 6783 O O . VAL C 1 307 ? 13.834 36.428 180.766 1.00 42.91 306 VAL C O 1
ATOM 6787 N N . SER C 1 308 ? 14.482 38.539 180.293 1.00 43.68 307 SER C N 1
ATOM 6788 C CA . SER C 1 308 ? 15.513 38.570 181.329 1.00 45.79 307 SER C CA 1
ATOM 6789 C C . SER C 1 308 ? 14.934 38.235 182.691 1.00 48.46 307 SER C C 1
ATOM 6790 O O . SER C 1 308 ? 15.518 37.490 183.479 1.00 49.69 307 SER C O 1
ATOM 6793 N N . GLU C 1 309 ? 13.780 38.811 182.967 1.00 51.48 308 GLU C N 1
ATOM 6794 C CA . GLU C 1 309 ? 13.124 38.640 184.251 1.00 54.00 308 GLU C CA 1
ATOM 6795 C C . GLU C 1 309 ? 12.633 37.225 184.459 1.00 53.20 308 GLU C C 1
ATOM 6796 O O . GLU C 1 309 ? 12.728 36.693 185.568 1.00 53.26 308 GLU C O 1
ATOM 6802 N N . ALA C 1 310 ? 12.098 36.622 183.400 1.00 53.24 309 ALA C N 1
ATOM 6803 C CA . ALA C 1 310 ? 11.622 35.247 183.464 1.00 52.78 309 ALA C CA 1
ATOM 6804 C C . ALA C 1 310 ? 12.784 34.249 183.648 1.00 54.60 309 ALA C C 1
ATOM 6805 O O . ALA C 1 310 ? 12.642 33.275 184.377 1.00 55.88 309 ALA C O 1
ATOM 6807 N N . ILE C 1 311 ? 13.941 34.501 183.040 1.00 55.40 310 ILE C N 1
ATOM 6808 C CA . ILE C 1 311 ? 15.062 33.576 183.207 1.00 56.29 310 ILE C CA 1
ATOM 6809 C C . ILE C 1 311 ? 15.799 33.793 184.528 1.00 57.98 310 ILE C C 1
ATOM 6810 O O . ILE C 1 311 ? 16.608 32.959 184.928 1.00 60.20 310 ILE C O 1
ATOM 6815 N N . LEU C 1 312 ? 15.522 34.892 185.217 1.00 57.24 311 LEU C N 1
ATOM 6816 C CA . LEU C 1 312 ? 16.239 35.197 186.451 1.00 56.46 311 LEU C CA 1
ATOM 6817 C C . LEU C 1 312 ? 15.378 35.001 187.702 1.00 57.71 311 LEU C C 1
ATOM 6818 O O . LEU C 1 312 ? 15.910 34.655 188.762 1.00 56.73 311 LEU C O 1
ATOM 6823 N N . GLU C 1 313 ? 14.064 35.218 187.575 1.00 59.30 312 GLU C N 1
ATOM 6824 C CA . GLU C 1 313 ? 13.136 35.210 188.719 1.00 61.05 312 GLU C CA 1
ATOM 6825 C C . GLU C 1 313 ? 11.881 34.416 188.367 1.00 61.74 312 GLU C C 1
ATOM 6826 O O . GLU C 1 313 ? 11.925 33.184 188.290 1.00 62.96 312 GLU C O 1
ATOM 6836 N N . LYS D 1 3 ? 56.304 81.263 179.612 1.00 62.56 2 LYS D N 1
ATOM 6837 C CA . LYS D 1 3 ? 54.926 81.723 179.870 1.00 61.82 2 LYS D CA 1
ATOM 6838 C C . LYS D 1 3 ? 53.963 81.173 178.793 1.00 60.63 2 LYS D C 1
ATOM 6839 O O . LYS D 1 3 ? 54.287 81.190 177.593 1.00 58.92 2 LYS D O 1
ATOM 6845 N N . LYS D 1 4 ? 52.802 80.676 179.237 1.00 59.47 3 LYS D N 1
ATOM 6846 C CA . LYS D 1 4 ? 51.784 80.118 178.338 1.00 59.50 3 LYS D CA 1
ATOM 6847 C C . LYS D 1 4 ? 51.444 81.112 177.212 1.00 59.69 3 LYS D C 1
ATOM 6848 O O . LYS D 1 4 ? 51.112 82.261 177.455 1.00 61.17 3 LYS D O 1
ATOM 6850 N N . LYS D 1 5 ? 51.594 80.632 175.986 1.00 57.86 4 LYS D N 1
ATOM 6851 C CA . LYS D 1 5 ? 51.401 81.363 174.731 1.00 56.60 4 LYS D CA 1
ATOM 6852 C C . LYS D 1 5 ? 50.469 80.620 173.761 1.00 53.75 4 LYS D C 1
ATOM 6853 O O . LYS D 1 5 ? 50.486 79.396 173.709 1.00 52.34 4 LYS D O 1
ATOM 6859 N N . ASN D 1 6 ? 49.683 81.371 172.989 1.00 51.49 5 ASN D N 1
ATOM 6860 C CA . ASN D 1 6 ? 48.886 80.811 171.900 1.00 49.26 5 ASN D CA 1
ATOM 6861 C C . ASN D 1 6 ? 49.707 80.686 170.616 1.00 46.37 5 ASN D C 1
ATOM 6862 O O . ASN D 1 6 ? 50.236 81.683 170.116 1.00 45.50 5 ASN D O 1
ATOM 6867 N N . VAL D 1 7 ? 49.816 79.459 170.103 1.00 43.18 6 VAL D N 1
ATOM 6868 C CA . VAL D 1 7 ? 50.594 79.182 168.900 1.00 41.32 6 VAL D CA 1
ATOM 6869 C C . VAL D 1 7 ? 49.708 78.533 167.836 1.00 42.63 6 VAL D C 1
ATOM 6870 O O . VAL D 1 7 ? 48.989 77.558 168.100 1.00 39.99 6 VAL D O 1
ATOM 6874 N N . ILE D 1 8 ? 49.763 79.089 166.629 1.00 45.98 7 ILE D N 1
ATOM 6875 C CA . ILE D 1 8 ? 49.077 78.501 165.500 1.00 46.24 7 ILE D CA 1
ATOM 6876 C C . ILE D 1 8 ? 50.119 78.006 164.528 1.00 43.09 7 ILE D C 1
ATOM 6877 O O . ILE D 1 8 ? 51.069 78.711 164.238 1.00 39.18 7 ILE D O 1
ATOM 6882 N N . VAL D 1 9 ? 49.962 76.768 164.071 1.00 38.28 8 VAL D N 1
ATOM 6883 C CA . VAL D 1 9 ? 50.908 76.146 163.132 1.00 36.90 8 VAL D CA 1
ATOM 6884 C C . VAL D 1 9 ? 50.194 75.709 161.854 1.00 36.86 8 VAL D C 1
ATOM 6885 O O . VAL D 1 9 ? 49.153 75.039 161.931 1.00 36.13 8 VAL D O 1
ATOM 6889 N N . PHE D 1 10 ? 50.778 76.075 160.704 1.00 37.03 9 PHE D N 1
ATOM 6890 C CA . PHE D 1 10 ? 50.295 75.701 159.366 1.00 37.21 9 PHE D CA 1
ATOM 6891 C C . PHE D 1 10 ? 51.186 74.627 158.751 1.00 38.29 9 PHE D C 1
ATOM 6892 O O . PHE D 1 10 ? 52.374 74.832 158.590 1.00 38.14 9 PHE D O 1
ATOM 6900 N N . GLY D 1 11 ? 50.621 73.499 158.355 1.00 41.32 10 GLY D N 1
ATOM 6901 C CA . GLY D 1 11 ? 51.408 72.477 157.674 1.00 41.76 10 GLY D CA 1
ATOM 6902 C C . GLY D 1 11 ? 50.589 71.328 157.123 1.00 43.73 10 GLY D C 1
ATOM 6903 O O . GLY D 1 11 ? 49.376 71.407 156.970 1.00 42.23 10 GLY D O 1
ATOM 6904 N N . GLY D 1 12 ? 51.266 70.239 156.816 1.00 47.82 11 GLY D N 1
ATOM 6905 C CA . GLY D 1 12 ? 50.599 69.111 156.218 1.00 50.48 11 GLY D CA 1
ATOM 6906 C C . GLY D 1 12 ? 50.870 67.819 156.926 1.00 52.35 11 GLY D C 1
ATOM 6907 O O . GLY D 1 12 ? 50.248 67.512 157.930 1.00 53.59 11 GLY D O 1
ATOM 6908 N N . GLY D 1 13 ? 51.812 67.060 156.389 1.00 54.27 12 GLY D N 1
ATOM 6909 C CA . GLY D 1 13 ? 51.979 65.679 156.766 1.00 54.82 12 GLY D CA 1
ATOM 6910 C C . GLY D 1 13 ? 52.988 65.494 157.863 1.00 53.95 12 GLY D C 1
ATOM 6911 O O . GLY D 1 13 ? 52.678 65.686 159.035 1.00 55.06 12 GLY D O 1
ATOM 6912 N N . THR D 1 14 ? 54.197 65.121 157.478 1.00 50.36 13 THR D N 1
ATOM 6913 C CA . THR D 1 14 ? 55.093 64.552 158.451 1.00 50.39 13 THR D CA 1
ATOM 6914 C C . THR D 1 14 ? 55.805 65.643 159.244 1.00 48.16 13 THR D C 1
ATOM 6915 O O . THR D 1 14 ? 56.017 65.506 160.443 1.00 49.41 13 THR D O 1
ATOM 6919 N N . GLY D 1 15 ? 56.143 66.731 158.570 1.00 45.65 14 GLY D N 1
ATOM 6920 C CA . GLY D 1 15 ? 56.809 67.858 159.215 1.00 43.62 14 GLY D CA 1
ATOM 6921 C C . GLY D 1 15 ? 55.990 68.458 160.330 1.00 42.48 14 GLY D C 1
ATOM 6922 O O . GLY D 1 15 ? 56.498 68.720 161.429 1.00 43.24 14 GLY D O 1
ATOM 6923 N N . LEU D 1 16 ? 54.714 68.666 160.064 1.00 39.90 15 LEU D N 1
ATOM 6924 C CA . LEU D 1 16 ? 53.829 69.183 161.083 1.00 38.64 15 LEU D CA 1
ATOM 6925 C C . LEU D 1 16 ? 53.703 68.203 162.256 1.00 38.82 15 LEU D C 1
ATOM 6926 O O . LEU D 1 16 ? 53.763 68.596 163.409 1.00 38.98 15 LEU D O 1
ATOM 6931 N N . SER D 1 17 ? 53.558 66.922 161.946 1.00 39.10 16 SER D N 1
ATOM 6932 C CA . SER D 1 17 ? 53.432 65.876 162.956 1.00 39.58 16 SER D CA 1
ATOM 6933 C C . SER D 1 17 ? 54.651 65.771 163.853 1.00 39.24 16 SER D C 1
ATOM 6934 O O . SER D 1 17 ? 54.527 65.675 165.070 1.00 39.42 16 SER D O 1
ATOM 6937 N N . VAL D 1 18 ? 55.827 65.761 163.248 1.00 38.58 17 VAL D N 1
ATOM 6938 C CA . VAL D 1 18 ? 57.037 65.688 164.020 1.00 38.26 17 VAL D CA 1
ATOM 6939 C C . VAL D 1 18 ? 57.138 66.882 164.965 1.00 39.38 17 VAL D C 1
ATOM 6940 O O . VAL D 1 18 ? 57.436 66.706 166.148 1.00 40.67 17 VAL D O 1
ATOM 6944 N N . LEU D 1 19 ? 56.863 68.083 164.462 1.00 38.68 18 LEU D N 1
ATOM 6945 C CA . LEU D 1 19 ? 56.945 69.276 165.295 1.00 38.53 18 LEU D CA 1
ATOM 6946 C C . LEU D 1 19 ? 55.934 69.205 166.425 1.00 39.36 18 LEU D C 1
ATOM 6947 O O . LEU D 1 19 ? 56.274 69.460 167.570 1.00 39.43 18 LEU D O 1
ATOM 6952 N N . LEU D 1 20 ? 54.686 68.876 166.108 1.00 39.92 19 LEU D N 1
ATOM 6953 C CA . LEU D 1 20 ? 53.615 68.946 167.105 1.00 40.28 19 LEU D CA 1
ATOM 6954 C C . LEU D 1 20 ? 53.848 67.982 168.281 1.00 42.44 19 LEU D C 1
ATOM 6955 O O . LEU D 1 20 ? 53.527 68.285 169.429 1.00 40.85 19 LEU D O 1
ATOM 6960 N N . ARG D 1 21 ? 54.414 66.824 167.984 1.00 45.10 20 ARG D N 1
ATOM 6961 C CA . ARG D 1 21 ? 54.660 65.824 169.006 1.00 47.97 20 ARG D CA 1
ATOM 6962 C C . ARG D 1 21 ? 55.555 66.380 170.129 1.00 47.74 20 ARG D C 1
ATOM 6963 O O . ARG D 1 21 ? 55.335 66.071 171.296 1.00 48.41 20 ARG D O 1
ATOM 6971 N N . GLY D 1 22 ? 56.544 67.207 169.767 1.00 47.38 21 GLY D N 1
ATOM 6972 C CA . GLY D 1 22 ? 57.363 67.940 170.747 1.00 46.85 21 GLY D CA 1
ATOM 6973 C C . GLY D 1 22 ? 56.714 69.207 171.318 1.00 47.12 21 GLY D C 1
ATOM 6974 O O . GLY D 1 22 ? 56.691 69.407 172.526 1.00 48.22 21 GLY D O 1
ATOM 6975 N N . LEU D 1 23 ? 56.178 70.061 170.450 1.00 46.30 22 LEU D N 1
ATOM 6976 C CA . LEU D 1 23 ? 55.625 71.346 170.866 1.00 44.95 22 LEU D CA 1
ATOM 6977 C C . LEU D 1 23 ? 54.531 71.172 171.915 1.00 45.15 22 LEU D C 1
ATOM 6978 O O . LEU D 1 23 ? 54.317 72.044 172.747 1.00 45.78 22 LEU D O 1
ATOM 6983 N N . LYS D 1 24 ? 53.821 70.053 171.887 1.00 45.42 23 LYS D N 1
ATOM 6984 C CA . LYS D 1 24 ? 52.719 69.828 172.844 1.00 45.55 23 LYS D CA 1
ATOM 6985 C C . LYS D 1 24 ? 53.182 69.641 174.293 1.00 45.34 23 LYS D C 1
ATOM 6986 O O . LYS D 1 24 ? 52.378 69.742 175.206 1.00 45.50 23 LYS D O 1
ATOM 6992 N N . THR D 1 25 ? 54.460 69.338 174.490 1.00 46.07 24 THR D N 1
ATOM 6993 C CA . THR D 1 25 ? 55.028 69.223 175.822 1.00 45.75 24 THR D CA 1
ATOM 6994 C C . THR D 1 25 ? 55.437 70.584 176.416 1.00 47.91 24 THR D C 1
ATOM 6995 O O . THR D 1 25 ? 55.777 70.650 177.586 1.00 50.61 24 THR D O 1
ATOM 6999 N N . PHE D 1 26 ? 55.400 71.662 175.631 1.00 47.27 25 PHE D N 1
ATOM 7000 C CA . PHE D 1 26 ? 55.732 72.991 176.131 1.00 46.30 25 PHE D CA 1
ATOM 7001 C C . PHE D 1 26 ? 54.482 73.634 176.728 1.00 46.84 25 PHE D C 1
ATOM 7002 O O . PHE D 1 26 ? 53.398 73.128 176.536 1.00 47.19 25 PHE D O 1
ATOM 7010 N N . PRO D 1 27 ? 54.639 74.710 177.513 1.00 47.70 26 PRO D N 1
ATOM 7011 C CA . PRO D 1 27 ? 53.481 75.467 177.985 1.00 48.72 26 PRO D CA 1
ATOM 7012 C C . PRO D 1 27 ? 52.893 76.363 176.905 1.00 49.71 26 PRO D C 1
ATOM 7013 O O . PRO D 1 27 ? 53.124 77.564 176.899 1.00 50.61 26 PRO D O 1
ATOM 7017 N N . VAL D 1 28 ? 52.118 75.761 176.003 1.00 48.95 27 VAL D N 1
ATOM 7018 C CA . VAL D 1 28 ? 51.548 76.462 174.849 1.00 46.67 27 VAL D CA 1
ATOM 7019 C C . VAL D 1 28 ? 50.162 75.923 174.527 1.00 45.57 27 VAL D C 1
ATOM 7020 O O . VAL D 1 28 ? 49.878 74.773 174.780 1.00 46.08 27 VAL D O 1
ATOM 7024 N N . SER D 1 29 ? 49.287 76.769 174.001 1.00 45.64 28 SER D N 1
ATOM 7025 C CA . SER D 1 29 ? 48.023 76.303 173.460 1.00 45.82 28 SER D CA 1
ATOM 7026 C C . SER D 1 29 ? 48.144 76.268 171.961 1.00 42.95 28 SER D C 1
ATOM 7027 O O . SER D 1 29 ? 48.343 77.300 171.337 1.00 43.55 28 SER D O 1
ATOM 7030 N N . ILE D 1 30 ? 48.029 75.065 171.401 1.00 41.07 29 ILE D N 1
ATOM 7031 C CA . ILE D 1 30 ? 48.304 74.811 169.991 1.00 38.87 29 ILE D CA 1
ATOM 7032 C C . ILE D 1 30 ? 47.015 74.821 169.188 1.00 38.64 29 ILE D C 1
ATOM 7033 O O . ILE D 1 30 ? 46.006 74.258 169.615 1.00 37.78 29 ILE D O 1
ATOM 7038 N N . THR D 1 31 ? 47.054 75.517 168.054 1.00 37.43 30 THR D N 1
ATOM 7039 C CA . THR D 1 31 ? 46.067 75.348 166.997 1.00 36.20 30 THR D CA 1
ATOM 7040 C C . THR D 1 31 ? 46.817 74.934 165.763 1.00 34.99 30 THR D C 1
ATOM 7041 O O . THR D 1 31 ? 47.735 75.617 165.348 1.00 34.87 30 THR D O 1
ATOM 7045 N N . ALA D 1 32 ? 46.443 73.795 165.194 1.00 33.75 31 ALA D N 1
ATOM 7046 C CA . ALA D 1 32 ? 47.099 73.312 163.992 1.00 33.69 31 ALA D CA 1
ATOM 7047 C C . ALA D 1 32 ? 46.092 73.404 162.854 1.00 33.89 31 ALA D C 1
ATOM 7048 O O . ALA D 1 32 ? 44.963 72.914 162.973 1.00 33.88 31 ALA D O 1
ATOM 7050 N N . ILE D 1 33 ? 46.497 74.034 161.756 1.00 33.88 32 ILE D N 1
ATOM 7051 C CA . ILE D 1 33 ? 45.645 74.130 160.592 1.00 34.18 32 ILE D CA 1
ATOM 7052 C C . ILE D 1 33 ? 46.255 73.298 159.469 1.00 34.38 32 ILE D C 1
ATOM 7053 O O . ILE D 1 33 ? 47.384 73.550 159.016 1.00 35.88 32 ILE D O 1
ATOM 7058 N N . VAL D 1 34 ? 45.481 72.313 159.018 1.00 33.43 33 VAL D N 1
ATOM 7059 C CA . VAL D 1 34 ? 45.995 71.242 158.178 1.00 33.33 33 VAL D CA 1
ATOM 7060 C C . VAL D 1 34 ? 45.437 71.347 156.758 1.00 34.02 33 VAL D C 1
ATOM 7061 O O . VAL D 1 34 ? 44.234 71.480 156.563 1.00 33.91 33 VAL D O 1
ATOM 7065 N N . THR D 1 35 ? 46.336 71.281 155.779 1.00 34.20 34 THR D N 1
ATOM 7066 C CA . THR D 1 35 ? 45.971 71.322 154.385 1.00 33.52 34 THR D CA 1
ATOM 7067 C C . THR D 1 35 ? 44.967 70.237 154.048 1.00 34.13 34 THR D C 1
ATOM 7068 O O . THR D 1 35 ? 45.083 69.111 154.534 1.00 35.33 34 THR D O 1
ATOM 7072 N N . VAL D 1 36 ? 43.972 70.599 153.234 1.00 34.21 35 VAL D N 1
ATOM 7073 C CA . VAL D 1 36 ? 42.998 69.669 152.706 1.00 33.71 35 VAL D CA 1
ATOM 7074 C C . VAL D 1 36 ? 43.043 69.641 151.166 1.00 35.25 35 VAL D C 1
ATOM 7075 O O . VAL D 1 36 ? 42.015 69.427 150.502 1.00 36.10 35 VAL D O 1
ATOM 7079 N N . ALA D 1 37 ? 44.247 69.805 150.605 1.00 36.00 36 ALA D N 1
ATOM 7080 C CA . ALA D 1 37 ? 44.449 69.796 149.163 1.00 35.87 36 ALA D CA 1
ATOM 7081 C C . ALA D 1 37 ? 45.058 68.501 148.614 1.00 36.18 36 ALA D C 1
ATOM 7082 O O . ALA D 1 37 ? 45.111 68.335 147.396 1.00 37.17 36 ALA D O 1
ATOM 7084 N N . ASP D 1 38 ? 45.518 67.596 149.479 1.00 36.76 37 ASP D N 1
ATOM 7085 C CA . ASP D 1 38 ? 46.215 66.388 149.004 1.00 38.82 37 ASP D CA 1
ATOM 7086 C C . ASP D 1 38 ? 45.249 65.498 148.214 1.00 38.34 37 ASP D C 1
ATOM 7087 O O . ASP D 1 38 ? 44.043 65.509 148.463 1.00 39.32 37 ASP D O 1
ATOM 7092 N N . ASP D 1 39 ? 45.761 64.748 147.253 1.00 37.22 38 ASP D N 1
ATOM 7093 C CA . ASP D 1 39 ? 44.892 63.856 146.490 1.00 38.88 38 ASP D CA 1
ATOM 7094 C C . ASP D 1 39 ? 45.532 62.494 146.137 1.00 40.03 38 ASP D C 1
ATOM 7095 O O . ASP D 1 39 ? 45.018 61.788 145.279 1.00 39.54 38 ASP D O 1
ATOM 7100 N N . GLY D 1 40 ? 46.648 62.155 146.794 1.00 42.36 39 GLY D N 1
ATOM 7101 C CA . GLY D 1 40 ? 47.316 60.870 146.617 1.00 42.85 39 GLY D CA 1
ATOM 7102 C C . GLY D 1 40 ? 46.969 59.851 147.696 1.00 43.72 39 GLY D C 1
ATOM 7103 O O . GLY D 1 40 ? 46.381 60.187 148.743 1.00 42.59 39 GLY D O 1
ATOM 7104 N N . GLY D 1 41 ? 47.336 58.596 147.426 1.00 44.33 40 GLY D N 1
ATOM 7105 C CA . GLY D 1 41 ? 47.216 57.512 148.394 1.00 43.87 40 GLY D CA 1
ATOM 7106 C C . GLY D 1 41 ? 45.806 57.163 148.824 1.00 44.20 40 GLY D C 1
ATOM 7107 O O . GLY D 1 41 ? 44.832 57.413 148.103 1.00 44.78 40 GLY D O 1
ATOM 7108 N N . SER D 1 42 ? 45.714 56.565 150.010 1.00 44.46 41 SER D N 1
ATOM 7109 C CA . SER D 1 42 ? 44.439 56.253 150.642 1.00 44.13 41 SER D CA 1
ATOM 7110 C C . SER D 1 42 ? 43.599 57.518 150.774 1.00 43.02 41 SER D C 1
ATOM 7111 O O . SER D 1 42 ? 42.449 57.554 150.380 1.00 42.49 41 SER D O 1
ATOM 7114 N N . SER D 1 43 ? 44.212 58.553 151.325 1.00 42.36 42 SER D N 1
ATOM 7115 C CA . SER D 1 43 ? 43.573 59.856 151.503 1.00 42.06 42 SER D CA 1
ATOM 7116 C C . SER D 1 43 ? 42.910 60.327 150.217 1.00 40.58 42 SER D C 1
ATOM 7117 O O . SER D 1 43 ? 41.762 60.744 150.226 1.00 41.29 42 SER D O 1
ATOM 7120 N N . GLY D 1 44 ? 43.624 60.215 149.109 1.00 40.10 43 GLY D N 1
ATOM 7121 C CA . GLY D 1 44 ? 43.082 60.586 147.806 1.00 40.07 43 GLY D CA 1
ATOM 7122 C C . GLY D 1 44 ? 41.926 59.727 147.331 1.00 40.00 43 GLY D C 1
ATOM 7123 O O . GLY D 1 44 ? 40.936 60.255 146.848 1.00 40.36 43 GLY D O 1
ATOM 7124 N N . ARG D 1 45 ? 42.039 58.405 147.459 1.00 40.70 44 ARG D N 1
ATOM 7125 C CA . ARG D 1 45 ? 40.951 57.523 146.987 1.00 43.14 44 ARG D CA 1
ATOM 7126 C C . ARG D 1 45 ? 39.673 57.830 147.756 1.00 41.93 44 ARG D C 1
ATOM 7127 O O . ARG D 1 45 ? 38.593 57.882 147.160 1.00 43.24 44 ARG D O 1
ATOM 7135 N N . LEU D 1 46 ? 39.798 58.026 149.068 1.00 40.86 45 LEU D N 1
ATOM 7136 C CA . LEU D 1 46 ? 38.643 58.286 149.920 1.00 40.43 45 LEU D CA 1
ATOM 7137 C C . LEU D 1 46 ? 38.026 59.634 149.550 1.00 39.70 45 LEU D C 1
ATOM 7138 O O . LEU D 1 46 ? 36.796 59.785 149.495 1.00 38.96 45 LEU D O 1
ATOM 7143 N N . ARG D 1 47 ? 38.906 60.603 149.298 1.00 39.33 46 ARG D N 1
ATOM 7144 C CA . ARG D 1 47 ? 38.506 61.927 148.860 1.00 38.44 46 ARG D CA 1
ATOM 7145 C C . ARG D 1 47 ? 37.606 61.824 147.644 1.00 39.28 46 ARG D C 1
ATOM 7146 O O . ARG D 1 47 ? 36.466 62.274 147.707 1.00 38.38 46 ARG D O 1
ATOM 7154 N N . LYS D 1 48 ? 38.117 61.214 146.554 1.00 39.98 47 LYS D N 1
ATOM 7155 C CA . LYS D 1 48 ? 37.353 61.062 145.305 1.00 41.32 47 LYS D CA 1
ATOM 7156 C C . LYS D 1 48 ? 36.117 60.210 145.559 1.00 43.52 47 LYS D C 1
ATOM 7157 O O . LYS D 1 48 ? 35.039 60.641 145.251 1.00 46.19 47 LYS D O 1
ATOM 7159 N N . GLU D 1 49 ? 36.262 59.041 146.176 1.00 46.08 48 GLU D N 1
ATOM 7160 C CA . GLU D 1 49 ? 35.167 58.059 146.245 1.00 47.94 48 GLU D CA 1
ATOM 7161 C C . GLU D 1 49 ? 34.071 58.370 147.273 1.00 47.03 48 GLU D C 1
ATOM 7162 O O . GLU D 1 49 ? 32.914 58.037 147.046 1.00 46.62 48 GLU D O 1
ATOM 7168 N N . LEU D 1 50 ? 34.409 59.023 148.383 1.00 47.08 49 LEU D N 1
ATOM 7169 C CA . LEU D 1 50 ? 33.395 59.364 149.398 1.00 45.77 49 LEU D CA 1
ATOM 7170 C C . LEU D 1 50 ? 32.984 60.843 149.352 1.00 46.03 49 LEU D C 1
ATOM 7171 O O . LEU D 1 50 ? 32.111 61.279 150.119 1.00 45.34 49 LEU D O 1
ATOM 7176 N N . ASP D 1 51 ? 33.623 61.615 148.474 1.00 46.62 50 ASP D N 1
ATOM 7177 C CA . ASP D 1 51 ? 33.378 63.048 148.405 1.00 47.04 50 ASP D CA 1
ATOM 7178 C C . ASP D 1 51 ? 33.605 63.788 149.746 1.00 45.16 50 ASP D C 1
ATOM 7179 O O . ASP D 1 51 ? 32.781 64.579 150.186 1.00 46.37 50 ASP D O 1
ATOM 7184 N N . ILE D 1 52 ? 34.731 63.528 150.389 1.00 42.41 51 ILE D N 1
ATOM 7185 C CA . ILE D 1 52 ? 35.092 64.222 151.616 1.00 40.27 51 ILE D CA 1
ATOM 7186 C C . ILE D 1 52 ? 36.438 64.885 151.374 1.00 39.76 51 ILE D C 1
ATOM 7187 O O . ILE D 1 52 ? 37.114 64.581 150.380 1.00 40.06 51 ILE D O 1
ATOM 7192 N N . PRO D 1 53 ? 36.846 65.789 152.279 1.00 39.24 52 PRO D N 1
ATOM 7193 C CA . PRO D 1 53 ? 38.217 66.279 152.245 1.00 37.88 52 PRO D CA 1
ATOM 7194 C C . PRO D 1 53 ? 39.209 65.173 152.580 1.00 37.33 52 PRO D C 1
ATOM 7195 O O . PRO D 1 53 ? 38.872 64.258 153.304 1.00 38.09 52 PRO D O 1
ATOM 7199 N N . PRO D 1 54 ? 40.429 65.267 152.060 1.00 37.43 53 PRO D N 1
ATOM 7200 C CA . PRO D 1 54 ? 41.407 64.218 152.301 1.00 37.98 53 PRO D CA 1
ATOM 7201 C C . PRO D 1 54 ? 41.745 64.173 153.809 1.00 37.45 53 PRO D C 1
ATOM 7202 O O . PRO D 1 54 ? 42.111 65.206 154.379 1.00 37.94 53 PRO D O 1
ATOM 7206 N N . PRO D 1 55 ? 41.553 63.007 154.461 1.00 35.62 54 PRO D N 1
ATOM 7207 C CA . PRO D 1 55 ? 41.754 62.894 155.900 1.00 34.86 54 PRO D CA 1
ATOM 7208 C C . PRO D 1 55 ? 43.167 62.593 156.392 1.00 34.21 54 PRO D C 1
ATOM 7209 O O . PRO D 1 55 ? 43.401 62.666 157.590 1.00 35.34 54 PRO D O 1
ATOM 7213 N N . GLY D 1 56 ? 44.083 62.271 155.489 1.00 33.15 55 GLY D N 1
ATOM 7214 C CA . GLY D 1 56 ? 45.382 61.728 155.858 1.00 33.76 55 GLY D CA 1
ATOM 7215 C C . GLY D 1 56 ? 46.276 62.607 156.704 1.00 34.50 55 GLY D C 1
ATOM 7216 O O . GLY D 1 56 ? 46.768 62.184 157.732 1.00 35.58 55 GLY D O 1
ATOM 7217 N N . ASP D 1 57 ? 46.510 63.830 156.260 1.00 35.91 56 ASP D N 1
ATOM 7218 C CA . ASP D 1 57 ? 47.364 64.727 157.009 1.00 36.64 56 ASP D CA 1
ATOM 7219 C C . ASP D 1 57 ? 46.743 65.018 158.367 1.00 35.80 56 ASP D C 1
ATOM 7220 O O . ASP D 1 57 ? 47.444 65.004 159.354 1.00 35.51 56 ASP D O 1
ATOM 7225 N N . VAL D 1 58 ? 45.427 65.238 158.413 1.00 36.31 57 VAL D N 1
ATOM 7226 C CA . VAL D 1 58 ? 44.698 65.441 159.682 1.00 35.08 57 VAL D CA 1
ATOM 7227 C C . VAL D 1 58 ? 44.888 64.240 160.627 1.00 35.74 57 VAL D C 1
ATOM 7228 O O . VAL D 1 58 ? 45.086 64.400 161.834 1.00 35.45 57 VAL D O 1
ATOM 7232 N N . ARG D 1 59 ? 44.831 63.039 160.066 1.00 36.12 58 ARG D N 1
ATOM 7233 C CA . ARG D 1 59 ? 44.963 61.816 160.850 1.00 36.41 58 ARG D CA 1
ATOM 7234 C C . ARG D 1 59 ? 46.306 61.797 161.572 1.00 36.69 58 ARG D C 1
ATOM 7235 O O . ARG D 1 59 ? 46.388 61.469 162.751 1.00 36.23 58 ARG D O 1
ATOM 7243 N N . ASN D 1 60 ? 47.356 62.113 160.842 1.00 36.97 59 ASN D N 1
ATOM 7244 C CA . ASN D 1 60 ? 48.678 62.131 161.405 1.00 37.04 59 ASN D CA 1
ATOM 7245 C C . ASN D 1 60 ? 48.845 63.191 162.482 1.00 36.57 59 ASN D C 1
ATOM 7246 O O . ASN D 1 60 ? 49.476 62.936 163.503 1.00 38.84 59 ASN D O 1
ATOM 7251 N N . VAL D 1 61 ? 48.259 64.359 162.255 1.00 35.01 60 VAL D N 1
ATOM 7252 C CA . VAL D 1 61 ? 48.310 65.453 163.196 1.00 34.02 60 VAL D CA 1
ATOM 7253 C C . VAL D 1 61 ? 47.592 65.042 164.492 1.00 34.19 60 VAL D C 1
ATOM 7254 O O . VAL D 1 61 ? 48.092 65.281 165.590 1.00 32.88 60 VAL D O 1
ATOM 7258 N N . LEU D 1 62 ? 46.445 64.389 164.349 1.00 34.69 61 LEU D N 1
ATOM 7259 C CA . LEU D 1 62 ? 45.693 63.916 165.514 1.00 36.13 61 LEU D CA 1
ATOM 7260 C C . LEU D 1 62 ? 46.478 62.895 166.318 1.00 37.31 61 LEU D C 1
ATOM 7261 O O . LEU D 1 62 ? 46.487 62.943 167.555 1.00 37.00 61 LEU D O 1
ATOM 7266 N N . VAL D 1 63 ? 47.163 61.991 165.627 1.00 38.11 62 VAL D N 1
ATOM 7267 C CA . VAL D 1 63 ? 48.002 61.004 166.312 1.00 38.82 62 VAL D CA 1
ATOM 7268 C C . VAL D 1 63 ? 49.172 61.670 167.053 1.00 38.82 62 VAL D C 1
ATOM 7269 O O . VAL D 1 63 ? 49.463 61.306 168.182 1.00 39.39 62 VAL D O 1
ATOM 7273 N N . ALA D 1 64 ? 49.825 62.644 166.416 1.00 37.80 63 ALA D N 1
ATOM 7274 C CA . ALA D 1 64 ? 50.915 63.383 167.050 1.00 36.15 63 ALA D CA 1
ATOM 7275 C C . ALA D 1 64 ? 50.463 64.094 168.316 1.00 35.59 63 ALA D C 1
ATOM 7276 O O . ALA D 1 64 ? 51.238 64.233 169.253 1.00 35.38 63 ALA D O 1
ATOM 7278 N N . LEU D 1 65 ? 49.219 64.542 168.358 1.00 36.46 64 LEU D N 1
ATOM 7279 C CA . LEU D 1 65 ? 48.732 65.294 169.511 1.00 36.61 64 LEU D CA 1
ATOM 7280 C C . LEU D 1 65 ? 48.008 64.433 170.527 1.00 37.26 64 LEU D C 1
ATOM 7281 O O . LEU D 1 65 ? 47.700 64.915 171.618 1.00 38.81 64 LEU D O 1
ATOM 7286 N N . SER D 1 66 ? 47.738 63.173 170.171 1.00 38.49 65 SER D N 1
ATOM 7287 C CA . SER D 1 66 ? 46.961 62.254 171.017 1.00 39.62 65 SER D CA 1
ATOM 7288 C C . SER D 1 66 ? 47.670 61.906 172.316 1.00 40.83 65 SER D C 1
ATOM 7289 O O . SER D 1 66 ? 48.895 62.063 172.419 1.00 40.21 65 SER D O 1
ATOM 7292 N N . GLU D 1 67 ? 46.873 61.481 173.307 1.00 42.61 66 GLU D N 1
ATOM 7293 C CA . GLU D 1 67 ? 47.357 60.952 174.591 1.00 44.44 66 GLU D CA 1
ATOM 7294 C C . GLU D 1 67 ? 46.540 59.712 174.930 1.00 42.81 66 GLU D C 1
ATOM 7295 O O . GLU D 1 67 ? 45.627 59.764 175.751 1.00 43.45 66 GLU D O 1
ATOM 7301 N N . VAL D 1 68 ? 46.841 58.616 174.256 1.00 41.27 67 VAL D N 1
ATOM 7302 C CA . VAL D 1 68 ? 46.110 57.374 174.445 1.00 41.21 67 VAL D CA 1
ATOM 7303 C C . VAL D 1 68 ? 47.105 56.209 174.565 1.00 43.83 67 VAL D C 1
ATOM 7304 O O . VAL D 1 68 ? 48.306 56.361 174.307 1.00 43.27 67 VAL D O 1
ATOM 7308 N N . GLU D 1 69 ? 46.597 55.052 174.982 1.00 47.59 68 GLU D N 1
ATOM 7309 C CA . GLU D 1 69 ? 47.414 53.828 175.092 1.00 51.07 68 GLU D CA 1
ATOM 7310 C C . GLU D 1 69 ? 48.069 53.488 173.755 1.00 50.37 68 GLU D C 1
ATOM 7311 O O . GLU D 1 69 ? 47.463 53.664 172.696 1.00 50.92 68 GLU D O 1
ATOM 7317 N N . PRO D 1 70 ? 49.305 52.985 173.796 1.00 49.43 69 PRO D N 1
ATOM 7318 C CA . PRO D 1 70 ? 50.029 52.606 172.569 1.00 49.67 69 PRO D CA 1
ATOM 7319 C C . PRO D 1 70 ? 49.239 51.728 171.605 1.00 48.30 69 PRO D C 1
ATOM 7320 O O . PRO D 1 70 ? 49.414 51.817 170.386 1.00 48.17 69 PRO D O 1
ATOM 7324 N N . LEU D 1 71 ? 48.381 50.879 172.150 1.00 48.04 70 LEU D N 1
ATOM 7325 C CA . LEU D 1 71 ? 47.580 49.994 171.305 1.00 48.87 70 LEU D CA 1
ATOM 7326 C C . LEU D 1 71 ? 46.549 50.771 170.475 1.00 46.14 70 LEU D C 1
ATOM 7327 O O . LEU D 1 71 ? 46.417 50.516 169.291 1.00 44.23 70 LEU D O 1
ATOM 7332 N N . LEU D 1 72 ? 45.864 51.738 171.089 1.00 44.58 71 LEU D N 1
ATOM 7333 C CA . LEU D 1 72 ? 44.867 52.542 170.368 1.00 44.04 71 LEU D CA 1
ATOM 7334 C C . LEU D 1 72 ? 45.552 53.410 169.327 1.00 41.08 71 LEU D C 1
ATOM 7335 O O . LEU D 1 72 ? 45.020 53.632 168.265 1.00 39.42 71 LEU D O 1
ATOM 7340 N N . GLU D 1 73 ? 46.765 53.844 169.614 1.00 40.30 72 GLU D N 1
ATOM 7341 C CA . GLU D 1 73 ? 47.537 54.648 168.673 1.00 40.81 72 GLU D CA 1
ATOM 7342 C C . GLU D 1 73 ? 47.938 53.829 167.451 1.00 40.50 72 GLU D C 1
ATOM 7343 O O . GLU D 1 73 ? 47.937 54.352 166.339 1.00 40.06 72 GLU D O 1
ATOM 7349 N N . GLN D 1 74 ? 48.275 52.553 167.662 1.00 41.50 73 GLN D N 1
ATOM 7350 C CA . GLN D 1 74 ? 48.589 51.653 166.553 1.00 43.37 73 GLN D CA 1
ATOM 7351 C C . GLN D 1 74 ? 47.341 51.329 165.762 1.00 41.34 73 GLN D C 1
ATOM 7352 O O . GLN D 1 74 ? 47.419 51.144 164.551 1.00 40.08 73 GLN D O 1
ATOM 7358 N N . LEU D 1 75 ? 46.198 51.227 166.440 1.00 40.66 74 LEU D N 1
ATOM 7359 C CA . LEU D 1 75 ? 44.940 50.918 165.755 1.00 39.88 74 LEU D CA 1
ATOM 7360 C C . LEU D 1 75 ? 44.597 52.045 164.790 1.00 39.44 74 LEU D C 1
ATOM 7361 O O . LEU D 1 75 ? 44.250 51.812 163.622 1.00 38.07 74 LEU D O 1
ATOM 7366 N N . PHE D 1 76 ? 44.761 53.268 165.277 1.00 38.45 75 PHE D N 1
ATOM 7367 C CA . PHE D 1 76 ? 44.501 54.448 164.478 1.00 38.04 75 PHE D CA 1
ATOM 7368 C C . PHE D 1 76 ? 45.434 54.564 163.274 1.00 37.25 75 PHE D C 1
ATOM 7369 O O . PHE D 1 76 ? 45.049 55.100 162.250 1.00 37.23 75 PHE D O 1
ATOM 7377 N N . GLN D 1 77 ? 46.656 54.055 163.403 1.00 37.30 76 GLN D N 1
ATOM 7378 C CA . GLN D 1 77 ? 47.656 54.087 162.327 1.00 36.90 76 GLN D CA 1
ATOM 7379 C C . GLN D 1 77 ? 47.672 52.821 161.468 1.00 37.43 76 GLN D C 1
ATOM 7380 O O . GLN D 1 77 ? 48.446 52.734 160.525 1.00 38.03 76 GLN D O 1
ATOM 7386 N N . HIS D 1 78 ? 46.812 51.857 161.776 1.00 38.04 77 HIS D N 1
ATOM 7387 C CA . HIS D 1 78 ? 46.774 50.593 161.052 1.00 38.67 77 HIS D CA 1
ATOM 7388 C C . HIS D 1 78 ? 46.463 50.768 159.563 1.00 39.18 77 HIS D C 1
ATOM 7389 O O . HIS D 1 78 ? 45.584 51.533 159.186 1.00 41.73 77 HIS D O 1
ATOM 7396 N N . ARG D 1 79 ? 47.204 50.056 158.726 1.00 39.63 78 ARG D N 1
ATOM 7397 C CA . ARG D 1 79 ? 47.000 50.088 157.292 1.00 40.42 78 ARG D CA 1
ATOM 7398 C C . ARG D 1 79 ? 46.728 48.678 156.768 1.00 41.23 78 ARG D C 1
ATOM 7399 O O . ARG D 1 79 ? 47.554 47.791 156.921 1.00 42.50 78 ARG D O 1
ATOM 7407 N N . PHE D 1 80 ? 45.564 48.481 156.151 1.00 42.38 79 PHE D N 1
ATOM 7408 C CA . PHE D 1 80 ? 45.188 47.179 155.610 1.00 42.14 79 PHE D CA 1
ATOM 7409 C C . PHE D 1 80 ? 46.090 46.813 154.429 1.00 45.04 79 PHE D C 1
ATOM 7410 O O . PHE D 1 80 ? 46.367 47.646 153.569 1.00 44.26 79 PHE D O 1
ATOM 7418 N N . GLU D 1 81 ? 46.572 45.570 154.429 1.00 49.84 80 GLU D N 1
ATOM 7419 C CA . GLU D 1 81 ? 47.438 45.048 153.363 1.00 53.00 80 GLU D CA 1
ATOM 7420 C C . GLU D 1 81 ? 46.690 44.101 152.437 1.00 54.90 80 GLU D C 1
ATOM 7421 O O . GLU D 1 81 ? 47.215 43.755 151.387 1.00 56.97 80 GLU D O 1
ATOM 7427 N N . ASN D 1 82 ? 45.495 43.654 152.822 1.00 57.26 81 ASN D N 1
ATOM 7428 C CA . ASN D 1 82 ? 44.679 42.803 151.949 1.00 58.75 81 ASN D CA 1
ATOM 7429 C C . ASN D 1 82 ? 43.215 43.315 151.867 1.00 60.09 81 ASN D C 1
ATOM 7430 O O . ASN D 1 82 ? 42.815 44.193 152.636 1.00 60.43 81 ASN D O 1
ATOM 7432 N N . GLY D 1 83 ? 42.447 42.788 150.906 1.00 61.36 82 GLY D N 1
ATOM 7433 C CA . GLY D 1 83 ? 41.096 43.263 150.583 1.00 60.69 82 GLY D CA 1
ATOM 7434 C C . GLY D 1 83 ? 41.077 43.938 149.220 1.00 61.15 82 GLY D C 1
ATOM 7435 O O . GLY D 1 83 ? 40.013 44.159 148.632 1.00 62.39 82 GLY D O 1
ATOM 7436 N N . GLY D 1 85 ? 40.325 46.322 147.233 1.00 57.76 84 GLY D N 1
ATOM 7437 C CA . GLY D 1 85 ? 39.335 47.299 147.697 1.00 57.87 84 GLY D CA 1
ATOM 7438 C C . GLY D 1 85 ? 39.735 48.014 148.987 1.00 57.51 84 GLY D C 1
ATOM 7439 O O . GLY D 1 85 ? 39.822 49.235 149.043 1.00 58.10 84 GLY D O 1
ATOM 7440 N N . LEU D 1 86 ? 39.982 47.221 150.024 1.00 55.27 85 LEU D N 1
ATOM 7441 C CA . LEU D 1 86 ? 40.390 47.717 151.335 1.00 51.72 85 LEU D CA 1
ATOM 7442 C C . LEU D 1 86 ? 41.884 48.015 151.366 1.00 49.36 85 LEU D C 1
ATOM 7443 O O . LEU D 1 86 ? 42.342 48.893 152.080 1.00 46.42 85 LEU D O 1
ATOM 7448 N N . SER D 1 87 ? 42.640 47.257 150.584 1.00 48.60 86 SER D N 1
ATOM 7449 C CA . SER D 1 87 ? 44.091 47.258 150.692 1.00 48.80 86 SER D CA 1
ATOM 7450 C C . SER D 1 87 ? 44.684 48.645 150.430 1.00 46.65 86 SER D C 1
ATOM 7451 O O . SER D 1 87 ? 44.278 49.349 149.503 1.00 45.51 86 SER D O 1
ATOM 7454 N N . GLY D 1 88 ? 45.626 49.045 151.271 1.00 44.09 87 GLY D N 1
ATOM 7455 C CA . GLY D 1 88 ? 46.184 50.384 151.183 1.00 43.45 87 GLY D CA 1
ATOM 7456 C C . GLY D 1 88 ? 45.546 51.402 152.121 1.00 43.08 87 GLY D C 1
ATOM 7457 O O . GLY D 1 88 ? 46.178 52.367 152.482 1.00 45.02 87 GLY D O 1
ATOM 7458 N N . HIS D 1 89 ? 44.308 51.194 152.539 1.00 40.83 88 HIS D N 1
ATOM 7459 C CA . HIS D 1 89 ? 43.633 52.192 153.367 1.00 40.16 88 HIS D CA 1
ATOM 7460 C C . HIS D 1 89 ? 44.048 52.190 154.840 1.00 39.22 88 HIS D C 1
ATOM 7461 O O . HIS D 1 89 ? 44.265 51.148 155.445 1.00 39.07 88 HIS D O 1
ATOM 7468 N N . SER D 1 90 ? 44.135 53.386 155.407 1.00 38.65 89 SER D N 1
ATOM 7469 C CA . SER D 1 90 ? 44.490 53.565 156.798 1.00 38.57 89 SER D CA 1
ATOM 7470 C C . SER D 1 90 ? 43.194 53.563 157.584 1.00 38.49 89 SER D C 1
ATOM 7471 O O . SER D 1 90 ? 42.241 54.247 157.221 1.00 38.78 89 SER D O 1
ATOM 7474 N N . LEU D 1 91 ? 43.155 52.788 158.659 1.00 37.79 90 LEU D N 1
ATOM 7475 C CA . LEU D 1 91 ? 41.950 52.683 159.477 1.00 36.99 90 LEU D CA 1
ATOM 7476 C C . LEU D 1 91 ? 41.578 54.072 160.061 1.00 36.45 90 LEU D C 1
ATOM 7477 O O . LEU D 1 91 ? 40.420 54.418 160.109 1.00 37.28 90 LEU D O 1
ATOM 7482 N N . GLY D 1 92 ? 42.569 54.857 160.466 1.00 36.29 91 GLY D N 1
ATOM 7483 C CA . GLY D 1 92 ? 42.350 56.214 160.955 1.00 36.80 91 GLY D CA 1
ATOM 7484 C C . GLY D 1 92 ? 41.697 57.144 159.938 1.00 35.54 91 GLY D C 1
ATOM 7485 O O . GLY D 1 92 ? 40.835 57.949 160.290 1.00 33.28 91 GLY D O 1
ATOM 7486 N N . ASN D 1 93 ? 42.086 57.021 158.675 1.00 34.23 92 ASN D N 1
ATOM 7487 C CA . ASN D 1 93 ? 41.357 57.679 157.584 1.00 33.24 92 ASN D CA 1
ATOM 7488 C C . ASN D 1 93 ? 39.890 57.244 157.527 1.00 33.96 92 ASN D C 1
ATOM 7489 O O . ASN D 1 93 ? 38.990 58.082 157.383 1.00 35.20 92 ASN D O 1
ATOM 7494 N N . LEU D 1 94 ? 39.651 55.937 157.634 1.00 34.14 93 LEU D N 1
ATOM 7495 C CA . LEU D 1 94 ? 38.296 55.406 157.533 1.00 33.61 93 LEU D CA 1
ATOM 7496 C C . LEU D 1 94 ? 37.461 55.862 158.716 1.00 34.11 93 LEU D C 1
ATOM 7497 O O . LEU D 1 94 ? 36.295 56.152 158.564 1.00 34.02 93 LEU D O 1
ATOM 7502 N N . LEU D 1 95 ? 38.065 55.940 159.897 1.00 34.57 94 LEU D N 1
ATOM 7503 C CA . LEU D 1 95 ? 37.388 56.478 161.071 1.00 35.74 94 LEU D CA 1
ATOM 7504 C C . LEU D 1 95 ? 36.953 57.934 160.852 1.00 35.47 94 LEU D C 1
ATOM 7505 O O . LEU D 1 95 ? 35.810 58.268 161.115 1.00 34.86 94 LEU D O 1
ATOM 7510 N N . LEU D 1 96 ? 37.860 58.783 160.361 1.00 35.66 95 LEU D N 1
ATOM 7511 C CA . LEU D 1 96 ? 37.524 60.175 160.042 1.00 34.81 95 LEU D CA 1
ATOM 7512 C C . LEU D 1 96 ? 36.480 60.241 158.926 1.00 34.70 95 LEU D C 1
ATOM 7513 O O . LEU D 1 96 ? 35.576 61.052 158.990 1.00 34.43 95 LEU D O 1
ATOM 7518 N N . ALA D 1 97 ? 36.604 59.395 157.907 1.00 34.03 96 ALA D N 1
ATOM 7519 C CA . ALA D 1 97 ? 35.603 59.337 156.835 1.00 35.04 96 ALA D CA 1
ATOM 7520 C C . ALA D 1 97 ? 34.212 59.088 157.401 1.00 35.73 96 ALA D C 1
ATOM 7521 O O . ALA D 1 97 ? 33.258 59.773 157.041 1.00 36.47 96 ALA D O 1
ATOM 7523 N N . GLY D 1 98 ? 34.120 58.114 158.296 1.00 35.86 97 GLY D N 1
ATOM 7524 C CA . GLY D 1 98 ? 32.858 57.730 158.876 1.00 36.39 97 GLY D CA 1
ATOM 7525 C C . GLY D 1 98 ? 32.261 58.816 159.734 1.00 37.28 97 GLY D C 1
ATOM 7526 O O . GLY D 1 98 ? 31.063 59.113 159.639 1.00 38.54 97 GLY D O 1
ATOM 7535 N N . THR D 1 100 ? 32.870 61.996 159.521 1.00 39.08 99 THR D N 1
ATOM 7536 C CA . THR D 1 100 ? 32.495 63.070 158.601 1.00 39.14 99 THR D CA 1
ATOM 7537 C C . THR D 1 100 ? 31.159 62.791 157.897 1.00 40.27 99 THR D C 1
ATOM 7538 O O . THR D 1 100 ? 30.363 63.713 157.709 1.00 41.07 99 THR D O 1
ATOM 7542 N N . SER D 1 101 ? 30.912 61.537 157.524 1.00 41.35 100 SER D N 1
ATOM 7543 C CA . SER D 1 101 ? 29.633 61.158 156.913 1.00 42.43 100 SER D CA 1
ATOM 7544 C C . SER D 1 101 ? 28.493 61.357 157.912 1.00 43.40 100 SER D C 1
ATOM 7545 O O . SER D 1 101 ? 27.437 61.888 157.567 1.00 45.64 100 SER D O 1
ATOM 7548 N N . ILE D 1 102 ? 28.724 60.943 159.151 1.00 43.01 101 ILE D N 1
ATOM 7549 C CA . ILE D 1 102 ? 27.706 61.023 160.178 1.00 43.10 101 ILE D CA 1
ATOM 7550 C C . ILE D 1 102 ? 27.328 62.481 160.470 1.00 43.80 101 ILE D C 1
ATOM 7551 O O . ILE D 1 102 ? 26.155 62.830 160.485 1.00 44.43 101 ILE D O 1
ATOM 7556 N N . THR D 1 103 ? 28.329 63.320 160.699 1.00 43.46 102 THR D N 1
ATOM 7557 C CA . THR D 1 103 ? 28.094 64.724 161.035 1.00 42.89 102 THR D CA 1
ATOM 7558 C C . THR D 1 103 ? 27.870 65.601 159.807 1.00 42.73 102 THR D C 1
ATOM 7559 O O . THR D 1 103 ? 27.447 66.733 159.932 1.00 42.65 102 THR D O 1
ATOM 7563 N N . GLY D 1 104 ? 28.168 65.086 158.624 1.00 43.61 103 GLY D N 1
ATOM 7564 C CA . GLY D 1 104 ? 28.124 65.895 157.414 1.00 43.79 103 GLY D CA 1
ATOM 7565 C C . GLY D 1 104 ? 29.064 67.092 157.435 1.00 44.09 103 GLY D C 1
ATOM 7566 O O . GLY D 1 104 ? 28.880 68.050 156.676 1.00 43.99 103 GLY D O 1
ATOM 7567 N N . ASP D 1 105 ? 30.105 67.021 158.261 1.00 44.72 104 ASP D N 1
ATOM 7568 C CA . ASP D 1 105 ? 30.938 68.194 158.587 1.00 44.23 104 ASP D CA 1
ATOM 7569 C C . ASP D 1 105 ? 32.355 67.757 159.065 1.00 43.62 104 ASP D C 1
ATOM 7570 O O . ASP D 1 105 ? 32.524 67.225 160.188 1.00 43.63 104 ASP D O 1
ATOM 7575 N N . PHE D 1 106 ? 33.353 67.973 158.201 1.00 41.55 105 PHE D N 1
ATOM 7576 C CA . PHE D 1 106 ? 34.718 67.473 158.428 1.00 40.71 105 PHE D CA 1
ATOM 7577 C C . PHE D 1 106 ? 35.307 68.014 159.723 1.00 40.01 105 PHE D C 1
ATOM 7578 O O . PHE D 1 106 ? 35.859 67.265 160.500 1.00 40.37 105 PHE D O 1
ATOM 7586 N N . ALA D 1 107 ? 35.154 69.314 159.949 1.00 39.73 106 ALA D N 1
ATOM 7587 C CA . ALA D 1 107 ? 35.650 69.970 161.164 1.00 40.11 106 ALA D CA 1
ATOM 7588 C C . ALA D 1 107 ? 34.995 69.426 162.445 1.00 43.38 106 ALA D C 1
ATOM 7589 O O . ALA D 1 107 ? 35.680 69.248 163.445 1.00 44.81 106 ALA D O 1
ATOM 7591 N N . ARG D 1 108 ? 33.690 69.143 162.422 1.00 45.99 107 ARG D N 1
ATOM 7592 C CA . ARG D 1 108 ? 33.032 68.551 163.613 1.00 47.46 107 ARG D CA 1
ATOM 7593 C C . ARG D 1 108 ? 33.534 67.123 163.780 1.00 46.02 107 ARG D C 1
ATOM 7594 O O . ARG D 1 108 ? 33.744 66.677 164.898 1.00 46.47 107 ARG D O 1
ATOM 7596 N N . GLY D 1 109 ? 33.768 66.421 162.677 1.00 44.42 108 GLY D N 1
ATOM 7597 C CA . GLY D 1 109 ? 34.322 65.075 162.751 1.00 43.94 108 GLY D CA 1
ATOM 7598 C C . GLY D 1 109 ? 35.696 65.041 163.403 1.00 43.98 108 GLY D C 1
ATOM 7599 O O . GLY D 1 109 ? 35.960 64.193 164.260 1.00 42.58 108 GLY D O 1
ATOM 7600 N N . ILE D 1 110 ? 36.551 65.986 163.001 1.00 42.17 109 ILE D N 1
ATOM 7601 C CA . ILE D 1 110 ? 37.895 66.131 163.549 1.00 40.24 109 ILE D CA 1
ATOM 7602 C C . ILE D 1 110 ? 37.830 66.426 165.038 1.00 43.18 109 ILE D C 1
ATOM 7603 O O . ILE D 1 110 ? 38.593 65.867 165.821 1.00 43.40 109 ILE D O 1
ATOM 7608 N N . SER D 1 111 ? 36.888 67.275 165.426 1.00 45.22 110 SER D N 1
ATOM 7609 C CA . SER D 1 111 ? 36.695 67.632 166.825 1.00 47.96 110 SER D CA 1
ATOM 7610 C C . SER D 1 111 ? 36.245 66.434 167.687 1.00 48.61 110 SER D C 1
ATOM 7611 O O . SER D 1 111 ? 36.721 66.252 168.816 1.00 48.35 110 SER D O 1
ATOM 7614 N N . GLU D 1 112 ? 35.354 65.608 167.141 1.00 49.19 111 GLU D N 1
ATOM 7615 C CA . GLU D 1 112 ? 34.909 64.401 167.850 1.00 49.96 111 GLU D CA 1
ATOM 7616 C C . GLU D 1 112 ? 36.052 63.389 168.026 1.00 48.57 111 GLU D C 1
ATOM 7617 O O . GLU D 1 112 ? 36.227 62.833 169.099 1.00 49.66 111 GLU D O 1
ATOM 7631 N N . SER D 1 114 ? 39.139 64.198 168.169 1.00 44.16 113 SER D N 1
ATOM 7632 C CA . SER D 1 114 ? 40.057 64.833 169.114 1.00 44.40 113 SER D CA 1
ATOM 7633 C C . SER D 1 114 ? 39.725 64.445 170.555 1.00 44.81 113 SER D C 1
ATOM 7634 O O . SER D 1 114 ? 40.619 64.141 171.334 1.00 43.96 113 SER D O 1
ATOM 7637 N N . LYS D 1 115 ? 38.436 64.470 170.889 1.00 45.70 114 LYS D N 1
ATOM 7638 C CA . LYS D 1 115 ? 37.977 64.037 172.187 1.00 46.69 114 LYS D CA 1
ATOM 7639 C C . LYS D 1 115 ? 38.334 62.580 172.407 1.00 45.02 114 LYS D C 1
ATOM 7640 O O . LYS D 1 115 ? 38.918 62.231 173.410 1.00 45.76 114 LYS D O 1
ATOM 7646 N N . VAL D 1 116 ? 37.994 61.731 171.456 1.00 44.34 115 VAL D N 1
ATOM 7647 C CA . VAL D 1 116 ? 38.276 60.314 171.587 1.00 43.42 115 VAL D CA 1
ATOM 7648 C C . VAL D 1 116 ? 39.777 60.045 171.765 1.00 43.80 115 VAL D C 1
ATOM 7649 O O . VAL D 1 116 ? 40.153 59.155 172.488 1.00 45.17 115 VAL D O 1
ATOM 7653 N N . LEU D 1 117 ? 40.629 60.832 171.123 1.00 42.90 116 LEU D N 1
ATOM 7654 C CA . LEU D 1 117 ? 42.071 60.634 171.195 1.00 41.05 116 LEU D CA 1
ATOM 7655 C C . LEU D 1 117 ? 42.754 61.484 172.299 1.00 41.43 116 LEU D C 1
ATOM 7656 O O . LEU D 1 117 ? 43.983 61.543 172.360 1.00 40.00 116 LEU D O 1
ATOM 7661 N N . ASN D 1 118 ? 41.954 62.107 173.172 1.00 41.95 117 ASN D N 1
ATOM 7662 C CA . ASN D 1 118 ? 42.457 62.991 174.220 1.00 42.88 117 ASN D CA 1
ATOM 7663 C C . ASN D 1 118 ? 43.465 64.000 173.707 1.00 42.34 117 ASN D C 1
ATOM 7664 O O . ASN D 1 118 ? 44.523 64.169 174.305 1.00 42.28 117 ASN D O 1
ATOM 7669 N N . VAL D 1 119 ? 43.149 64.652 172.591 1.00 42.87 118 VAL D N 1
ATOM 7670 C CA . VAL D 1 119 ? 44.087 65.592 171.972 1.00 41.98 118 VAL D CA 1
ATOM 7671 C C . VAL D 1 119 ? 44.031 66.859 172.811 1.00 43.10 118 VAL D C 1
ATOM 7672 O O . VAL D 1 119 ? 42.959 67.331 173.096 1.00 41.44 118 VAL D O 1
ATOM 7676 N N . ARG D 1 120 ? 45.122 67.412 173.303 1.00 45.52 119 ARG D N 1
ATOM 7677 C CA . ARG D 1 120 ? 44.963 68.806 173.726 1.00 48.87 119 ARG D CA 1
ATOM 7678 C C . ARG D 1 120 ? 45.616 69.638 172.640 1.00 51.15 119 ARG D C 1
ATOM 7679 O O . ARG D 1 120 ? 46.783 69.448 172.197 1.00 54.15 119 ARG D O 1
ATOM 7687 N N . GLY D 1 121 ? 44.763 70.516 172.180 1.00 47.90 120 GLY D N 1
ATOM 7688 C CA . GLY D 1 121 ? 45.033 71.433 171.104 1.00 47.34 120 GLY D CA 1
ATOM 7689 C C . GLY D 1 121 ? 43.806 71.404 170.214 1.00 46.17 120 GLY D C 1
ATOM 7690 O O . GLY D 1 121 ? 42.955 70.507 170.330 1.00 47.09 120 GLY D O 1
ATOM 7691 N N . LYS D 1 122 ? 43.700 72.396 169.347 1.00 44.18 121 LYS D N 1
ATOM 7692 C CA . LYS D 1 122 ? 42.597 72.469 168.416 1.00 43.93 121 LYS D CA 1
ATOM 7693 C C . LYS D 1 122 ? 43.202 72.130 167.056 1.00 41.44 121 LYS D C 1
ATOM 7694 O O . LYS D 1 122 ? 44.183 72.766 166.641 1.00 40.20 121 LYS D O 1
ATOM 7698 N N . VAL D 1 123 ? 42.655 71.087 166.413 1.00 38.39 122 VAL D N 1
ATOM 7699 C CA . VAL D 1 123 ? 43.054 70.705 165.070 1.00 37.52 122 VAL D CA 1
ATOM 7700 C C . VAL D 1 123 ? 41.954 71.129 164.100 1.00 36.64 122 VAL D C 1
ATOM 7701 O O . VAL D 1 123 ? 40.793 70.726 164.231 1.00 36.65 122 VAL D O 1
ATOM 7705 N N . LEU D 1 124 ? 42.331 71.950 163.134 1.00 35.46 123 LEU D N 1
ATOM 7706 C CA . LEU D 1 124 ? 41.390 72.477 162.168 1.00 35.44 123 LEU D CA 1
ATOM 7707 C C . LEU D 1 124 ? 41.815 72.172 160.733 1.00 34.30 123 LEU D C 1
ATOM 7708 O O . LEU D 1 124 ? 42.988 72.263 160.405 1.00 34.43 123 LEU D O 1
ATOM 7713 N N . PRO D 1 125 ? 40.856 71.822 159.867 1.00 34.18 124 PRO D N 1
ATOM 7714 C CA . PRO D 1 125 ? 41.184 71.750 158.443 1.00 35.13 124 PRO D CA 1
ATOM 7715 C C . PRO D 1 125 ? 41.275 73.151 157.855 1.00 35.81 124 PRO D C 1
ATOM 7716 O O . PRO D 1 125 ? 40.583 74.051 158.343 1.00 33.57 124 PRO D O 1
ATOM 7720 N N . ALA D 1 126 ? 42.125 73.316 156.835 1.00 36.88 125 ALA D N 1
ATOM 7721 C CA . ALA D 1 126 ? 42.291 74.585 156.120 1.00 36.83 125 ALA D CA 1
ATOM 7722 C C . ALA D 1 126 ? 40.971 75.078 155.514 1.00 38.41 125 ALA D C 1
ATOM 7723 O O . ALA D 1 126 ? 40.750 76.294 155.372 1.00 39.12 125 ALA D O 1
ATOM 7725 N N . SER D 1 127 ? 40.110 74.118 155.161 1.00 38.32 126 SER D N 1
ATOM 7726 C CA . SER D 1 127 ? 38.747 74.383 154.727 1.00 39.31 126 SER D CA 1
ATOM 7727 C C . SER D 1 127 ? 37.862 73.181 155.054 1.00 38.86 126 SER D C 1
ATOM 7728 O O . SER D 1 127 ? 38.350 72.078 155.155 1.00 39.25 126 SER D O 1
ATOM 7731 N N . ASN D 1 128 ? 36.559 73.399 155.176 1.00 39.11 127 ASN D N 1
ATOM 7732 C CA . ASN D 1 128 ? 35.631 72.306 155.402 1.00 38.39 127 ASN D CA 1
ATOM 7733 C C . ASN D 1 128 ? 35.226 71.558 154.121 1.00 38.41 127 ASN D C 1
ATOM 7734 O O . ASN D 1 128 ? 34.466 70.595 154.188 1.00 38.24 127 ASN D O 1
ATOM 7739 N N . ARG D 1 129 ? 35.749 71.988 152.977 1.00 39.28 128 ARG D N 1
ATOM 7740 C CA . ARG D 1 129 ? 35.557 71.269 151.725 1.00 41.45 128 ARG D CA 1
ATOM 7741 C C . ARG D 1 129 ? 36.926 71.025 151.074 1.00 39.88 128 ARG D C 1
ATOM 7742 O O . ARG D 1 129 ? 37.870 71.750 151.351 1.00 40.80 128 ARG D O 1
ATOM 7746 N N . SER D 1 130 ? 37.031 69.996 150.232 1.00 39.47 129 SER D N 1
ATOM 7747 C CA . SER D 1 130 ? 38.250 69.730 149.454 1.00 39.54 129 SER D CA 1
ATOM 7748 C C . SER D 1 130 ? 38.741 70.957 148.698 1.00 37.98 129 SER D C 1
ATOM 7749 O O . SER D 1 130 ? 37.948 71.745 148.225 1.00 39.33 129 SER D O 1
ATOM 7752 N N . ILE D 1 131 ? 40.049 71.092 148.596 1.00 36.25 130 ILE D N 1
ATOM 7753 C CA . ILE D 1 131 ? 40.671 72.104 147.785 1.00 35.70 130 ILE D CA 1
ATOM 7754 C C . ILE D 1 131 ? 41.400 71.349 146.690 1.00 36.11 130 ILE D C 1
ATOM 7755 O O . ILE D 1 131 ? 41.924 70.265 146.930 1.00 34.81 130 ILE D O 1
ATOM 7760 N N . ILE D 1 132 ? 41.422 71.917 145.492 1.00 36.11 131 ILE D N 1
ATOM 7761 C CA . ILE D 1 132 ? 42.200 71.375 144.397 1.00 36.32 131 ILE D CA 1
ATOM 7762 C C . ILE D 1 132 ? 43.387 72.285 144.187 1.00 35.07 131 ILE D C 1
ATOM 7763 O O . ILE D 1 132 ? 43.226 73.504 144.067 1.00 35.31 131 ILE D O 1
ATOM 7768 N N . LEU D 1 133 ? 44.574 71.691 144.148 1.00 34.46 132 LEU D N 1
ATOM 7769 C CA . LEU D 1 133 ? 45.804 72.443 143.968 1.00 34.22 132 LEU D CA 1
ATOM 7770 C C . LEU D 1 133 ? 46.213 72.387 142.497 1.00 35.47 132 LEU D C 1
ATOM 7771 O O . LEU D 1 133 ? 46.217 71.316 141.879 1.00 35.90 132 LEU D O 1
ATOM 7776 N N . HIS D 1 134 ? 46.548 73.541 141.941 1.00 35.89 133 HIS D N 1
ATOM 7777 C CA . HIS D 1 134 ? 46.981 73.627 140.546 1.00 36.08 133 HIS D CA 1
ATOM 7778 C C . HIS D 1 134 ? 48.344 74.260 140.497 1.00 35.67 133 HIS D C 1
ATOM 7779 O O . HIS D 1 134 ? 48.629 75.156 141.259 1.00 35.88 133 HIS D O 1
ATOM 7786 N N . GLY D 1 135 ? 49.181 73.805 139.585 1.00 36.86 134 GLY D N 1
ATOM 7787 C CA . GLY D 1 135 ? 50.475 74.438 139.366 1.00 38.42 134 GLY D CA 1
ATOM 7788 C C . GLY D 1 135 ? 50.588 75.007 137.967 1.00 39.25 134 GLY D C 1
ATOM 7789 O O . GLY D 1 135 ? 50.375 74.311 136.987 1.00 39.72 134 GLY D O 1
ATOM 7790 N N . GLU D 1 136 ? 50.910 76.289 137.879 1.00 40.66 135 GLU D N 1
ATOM 7791 C CA . GLU D 1 136 ? 51.322 76.894 136.608 1.00 41.19 135 GLU D CA 1
ATOM 7792 C C . GLU D 1 136 ? 52.827 76.686 136.460 1.00 40.83 135 GLU D C 1
ATOM 7793 O O . GLU D 1 136 ? 53.615 77.097 137.319 1.00 39.33 135 GLU D O 1
ATOM 7807 N N . GLU D 1 138 ? 56.543 77.141 134.182 1.00 48.54 137 GLU D N 1
ATOM 7808 C CA . GLU D 1 138 ? 57.214 78.252 133.490 1.00 51.29 137 GLU D CA 1
ATOM 7809 C C . GLU D 1 138 ? 56.631 78.456 132.088 1.00 50.76 137 GLU D C 1
ATOM 7810 O O . GLU D 1 138 ? 56.367 79.587 131.686 1.00 49.51 137 GLU D O 1
ATOM 7816 N N . ASP D 1 139 ? 56.398 77.361 131.365 1.00 50.29 138 ASP D N 1
ATOM 7817 C CA . ASP D 1 139 ? 55.852 77.451 130.011 1.00 50.33 138 ASP D CA 1
ATOM 7818 C C . ASP D 1 139 ? 54.405 77.939 129.958 1.00 50.66 138 ASP D C 1
ATOM 7819 O O . ASP D 1 139 ? 53.857 78.094 128.883 1.00 53.12 138 ASP D O 1
ATOM 7824 N N . GLY D 1 140 ? 53.772 78.157 131.102 1.00 49.88 139 GLY D N 1
ATOM 7825 C CA . GLY D 1 140 ? 52.395 78.640 131.123 1.00 48.97 139 GLY D CA 1
ATOM 7826 C C . GLY D 1 140 ? 51.331 77.552 131.198 1.00 48.23 139 GLY D C 1
ATOM 7827 O O . GLY D 1 140 ? 50.152 77.855 131.423 1.00 48.70 139 GLY D O 1
ATOM 7828 N N . THR D 1 141 ? 51.720 76.291 131.006 1.00 46.91 140 THR D N 1
ATOM 7829 C CA . THR D 1 141 ? 50.766 75.186 131.168 1.00 46.66 140 THR D CA 1
ATOM 7830 C C . THR D 1 141 ? 50.396 74.976 132.633 1.00 46.50 140 THR D C 1
ATOM 7831 O O . THR D 1 141 ? 51.150 75.322 133.540 1.00 46.41 140 THR D O 1
ATOM 7835 N N . ILE D 1 142 ? 49.235 74.373 132.847 1.00 45.58 141 ILE D N 1
ATOM 7836 C CA . ILE D 1 142 ? 48.743 74.107 134.197 1.00 44.87 141 ILE D CA 1
ATOM 7837 C C . ILE D 1 142 ? 48.689 72.607 134.423 1.00 42.77 141 ILE D C 1
ATOM 7838 O O . ILE D 1 142 ? 48.255 71.882 133.547 1.00 43.35 141 ILE D O 1
ATOM 7843 N N . VAL D 1 143 ? 49.187 72.145 135.572 1.00 41.13 142 VAL D N 1
ATOM 7844 C CA . VAL D 1 143 ? 48.990 70.767 135.987 1.00 39.45 142 VAL D CA 1
ATOM 7845 C C . VAL D 1 143 ? 48.100 70.832 137.192 1.00 39.58 142 VAL D C 1
ATOM 7846 O O . VAL D 1 143 ? 48.329 71.626 138.097 1.00 39.83 142 VAL D O 1
ATOM 7850 N N . THR D 1 144 ? 47.101 69.976 137.211 1.00 38.88 143 THR D N 1
ATOM 7851 C CA . THR D 1 144 ? 46.115 69.967 138.268 1.00 38.43 143 THR D CA 1
ATOM 7852 C C . THR D 1 144 ? 46.270 68.738 139.149 1.00 38.61 143 THR D C 1
ATOM 7853 O O . THR D 1 144 ? 46.419 67.631 138.654 1.00 38.41 143 THR D O 1
ATOM 7857 N N . GLY D 1 145 ? 46.205 68.954 140.464 1.00 39.26 144 GLY D N 1
ATOM 7858 C CA . GLY D 1 145 ? 46.248 67.869 141.440 1.00 38.80 144 GLY D CA 1
ATOM 7859 C C . GLY D 1 145 ? 47.557 67.831 142.182 1.00 38.13 144 GLY D C 1
ATOM 7860 O O . GLY D 1 145 ? 48.600 67.738 141.576 1.00 37.52 144 GLY D O 1
ATOM 7861 N N . GLU D 1 146 ? 47.480 67.907 143.502 1.00 38.73 145 GLU D N 1
ATOM 7862 C CA . GLU D 1 146 ? 48.639 67.924 144.381 1.00 39.27 145 GLU D CA 1
ATOM 7863 C C . GLU D 1 146 ? 49.692 66.870 144.040 1.00 39.61 145 GLU D C 1
ATOM 7864 O O . GLU D 1 146 ? 50.873 67.190 143.926 1.00 40.98 145 GLU D O 1
ATOM 7870 N N . SER D 1 147 ? 49.273 65.622 143.867 1.00 40.27 146 SER D N 1
ATOM 7871 C CA . SER D 1 147 ? 50.220 64.543 143.617 1.00 41.48 146 SER D CA 1
ATOM 7872 C C . SER D 1 147 ? 50.712 64.481 142.158 1.00 41.07 146 SER D C 1
ATOM 7873 O O . SER D 1 147 ? 51.734 63.851 141.880 1.00 41.58 146 SER D O 1
ATOM 7876 N N . SER D 1 148 ? 50.023 65.171 141.252 1.00 40.05 147 SER D N 1
ATOM 7877 C CA . SER D 1 148 ? 50.459 65.267 139.852 1.00 38.90 147 SER D CA 1
ATOM 7878 C C . SER D 1 148 ? 51.491 66.337 139.561 1.00 37.99 147 SER D C 1
ATOM 7879 O O . SER D 1 148 ? 52.272 66.205 138.624 1.00 37.29 147 SER D O 1
ATOM 7882 N N . ILE D 1 149 ? 51.481 67.409 140.343 1.00 38.23 148 ILE D N 1
ATOM 7883 C CA . ILE D 1 149 ? 52.349 68.550 140.069 1.00 38.89 148 ILE D CA 1
ATOM 7884 C C . ILE D 1 149 ? 53.845 68.178 140.029 1.00 40.31 148 ILE D C 1
ATOM 7885 O O . ILE D 1 149 ? 54.541 68.528 139.079 1.00 42.03 148 ILE D O 1
ATOM 7890 N N . PRO D 1 150 ? 54.346 67.454 141.046 1.00 41.90 149 PRO D N 1
ATOM 7891 C CA . PRO D 1 150 ? 55.765 67.103 141.045 1.00 43.72 149 PRO D CA 1
ATOM 7892 C C . PRO D 1 150 ? 56.174 66.129 139.956 1.00 45.34 149 PRO D C 1
ATOM 7893 O O . PRO D 1 150 ? 57.351 66.028 139.646 1.00 45.53 149 PRO D O 1
ATOM 7897 N N . LYS D 1 151 ? 55.213 65.423 139.378 1.00 47.69 150 LYS D N 1
ATOM 7898 C CA . LYS D 1 151 ? 55.515 64.489 138.297 1.00 50.55 150 LYS D CA 1
ATOM 7899 C C . LYS D 1 151 ? 55.579 65.156 136.918 1.00 50.93 150 LYS D C 1
ATOM 7900 O O . LYS D 1 151 ? 55.896 64.484 135.939 1.00 51.61 150 LYS D O 1
ATOM 7906 N N . ALA D 1 152 ? 55.290 66.459 136.831 1.00 51.88 151 ALA D N 1
ATOM 7907 C CA . ALA D 1 152 ? 55.249 67.161 135.536 1.00 52.16 151 ALA D CA 1
ATOM 7908 C C . ALA D 1 152 ? 56.627 67.290 134.871 1.00 53.96 151 ALA D C 1
ATOM 7909 O O . ALA D 1 152 ? 56.719 67.565 133.681 1.00 56.66 151 ALA D O 1
ATOM 7911 N N . GLY D 1 153 ? 57.696 67.123 135.637 1.00 54.07 152 GLY D N 1
ATOM 7912 C CA . GLY D 1 153 ? 59.025 67.351 135.120 1.00 54.38 152 GLY D CA 1
ATOM 7913 C C . GLY D 1 153 ? 59.218 68.719 134.492 1.00 54.47 152 GLY D C 1
ATOM 7914 O O . GLY D 1 153 ? 59.986 68.850 133.558 1.00 55.90 152 GLY D O 1
ATOM 7915 N N . LYS D 1 154 ? 58.511 69.734 134.983 1.00 52.82 153 LYS D N 1
ATOM 7916 C CA . LYS D 1 154 ? 58.725 71.112 134.543 1.00 50.88 153 LYS D CA 1
ATOM 7917 C C . LYS D 1 154 ? 58.904 71.942 135.787 1.00 48.51 153 LYS D C 1
ATOM 7918 O O . LYS D 1 154 ? 58.704 71.431 136.856 1.00 49.05 153 LYS D O 1
ATOM 7924 N N . LYS D 1 155 ? 59.300 73.204 135.663 1.00 46.42 154 LYS D N 1
ATOM 7925 C CA . LYS D 1 155 ? 59.537 74.041 136.843 1.00 44.15 154 LYS D CA 1
ATOM 7926 C C . LYS D 1 155 ? 58.281 74.849 137.224 1.00 42.79 154 LYS D C 1
ATOM 7927 O O . LYS D 1 155 ? 57.664 75.469 136.392 1.00 43.94 154 LYS D O 1
ATOM 7933 N N . ILE D 1 156 ? 57.907 74.814 138.493 1.00 41.61 155 ILE D N 1
ATOM 7934 C CA . ILE D 1 156 ? 56.749 75.542 138.968 1.00 40.29 155 ILE D CA 1
ATOM 7935 C C . ILE D 1 156 ? 57.027 77.033 138.944 1.00 41.86 155 ILE D C 1
ATOM 7936 O O . ILE D 1 156 ? 58.059 77.476 139.433 1.00 42.42 155 ILE D O 1
ATOM 7941 N N . LYS D 1 157 ? 56.093 77.791 138.366 1.00 42.57 156 LYS D N 1
ATOM 7942 C CA . LYS D 1 157 ? 56.101 79.252 138.398 1.00 42.10 156 LYS D CA 1
ATOM 7943 C C . LYS D 1 157 ? 55.272 79.678 139.596 1.00 40.27 156 LYS D C 1
ATOM 7944 O O . LYS D 1 157 ? 55.673 80.539 140.351 1.00 38.57 156 LYS D O 1
ATOM 7950 N N . ARG D 1 158 ? 54.106 79.075 139.762 1.00 40.77 157 ARG D N 1
ATOM 7951 C CA . ARG D 1 158 ? 53.292 79.335 140.940 1.00 42.75 157 ARG D CA 1
ATOM 7952 C C . ARG D 1 158 ? 52.196 78.306 141.111 1.00 40.00 157 ARG D C 1
ATOM 7953 O O . ARG D 1 158 ? 51.914 77.537 140.210 1.00 39.77 157 ARG D O 1
ATOM 7961 N N . VAL D 1 159 ? 51.565 78.324 142.269 1.00 36.90 158 VAL D N 1
ATOM 7962 C CA . VAL D 1 159 ? 50.422 77.462 142.525 1.00 35.29 158 VAL D CA 1
ATOM 7963 C C . VAL D 1 159 ? 49.220 78.310 142.931 1.00 34.13 158 VAL D C 1
ATOM 7964 O O . VAL D 1 159 ? 49.373 79.437 143.393 1.00 34.06 158 VAL D O 1
ATOM 7968 N N . PHE D 1 160 ? 48.026 77.756 142.741 1.00 33.82 159 PHE D N 1
ATOM 7969 C CA . PHE D 1 160 ? 46.791 78.405 143.191 1.00 34.51 159 PHE D CA 1
ATOM 7970 C C . PHE D 1 160 ? 45.755 77.329 143.487 1.00 34.20 159 PHE D C 1
ATOM 7971 O O . PHE D 1 160 ? 45.955 76.162 143.161 1.00 32.85 159 PHE D O 1
ATOM 7979 N N . LEU D 1 161 ? 44.655 77.751 144.100 1.00 34.16 160 LEU D N 1
ATOM 7980 C CA . LEU D 1 161 ? 43.636 76.863 144.623 1.00 35.59 160 LEU D CA 1
ATOM 7981 C C . LEU D 1 161 ? 42.324 77.068 143.913 1.00 37.13 160 LEU D C 1
ATOM 7982 O O . LEU D 1 161 ? 42.013 78.154 143.532 1.00 38.63 160 LEU D O 1
ATOM 7987 N N . THR D 1 162 ? 41.562 76.013 143.716 1.00 38.70 161 THR D N 1
ATOM 7988 C CA . THR D 1 162 ? 40.145 76.140 143.398 1.00 39.51 161 THR D CA 1
ATOM 7989 C C . THR D 1 162 ? 39.441 75.174 144.347 1.00 40.42 161 THR D C 1
ATOM 7990 O O . THR D 1 162 ? 40.089 74.272 144.896 1.00 40.96 161 THR D O 1
ATOM 7994 N N . PRO D 1 163 ? 38.135 75.357 144.587 1.00 42.30 162 PRO D N 1
ATOM 7995 C CA . PRO D 1 163 ? 37.191 76.384 144.140 1.00 42.96 162 PRO D CA 1
ATOM 7996 C C . PRO D 1 163 ? 37.635 77.749 144.564 1.00 44.09 162 PRO D C 1
ATOM 7997 O O . PRO D 1 163 ? 38.245 77.859 145.619 1.00 44.68 162 PRO D O 1
ATOM 8001 N N . LYS D 1 164 ? 37.310 78.781 143.790 1.00 46.04 163 LYS D N 1
ATOM 8002 C CA . LYS D 1 164 ? 37.736 80.139 144.134 1.00 49.13 163 LYS D CA 1
ATOM 8003 C C . LYS D 1 164 ? 37.095 80.594 145.434 1.00 48.64 163 LYS D C 1
ATOM 8004 O O . LYS D 1 164 ? 37.695 81.325 146.201 1.00 48.76 163 LYS D O 1
ATOM 8010 N N . ASP D 1 165 ? 35.870 80.142 145.672 1.00 50.23 164 ASP D N 1
ATOM 8011 C CA . ASP D 1 165 ? 35.130 80.497 146.877 1.00 52.34 164 ASP D CA 1
ATOM 8012 C C . ASP D 1 165 ? 35.416 79.589 148.072 1.00 50.28 164 ASP D C 1
ATOM 8013 O O . ASP D 1 165 ? 34.587 79.479 148.982 1.00 51.16 164 ASP D O 1
ATOM 8018 N N . THR D 1 166 ? 36.559 78.921 148.063 1.00 47.30 165 THR D N 1
ATOM 8019 C CA . THR D 1 166 ? 37.006 78.172 149.215 1.00 44.62 165 THR D CA 1
ATOM 8020 C C . THR D 1 166 ? 37.097 79.115 150.422 1.00 43.92 165 THR D C 1
ATOM 8021 O O . THR D 1 166 ? 37.678 80.212 150.333 1.00 42.35 165 THR D O 1
ATOM 8025 N N . LYS D 1 167 ? 36.526 78.649 151.538 1.00 44.46 166 LYS D N 1
ATOM 8026 C CA . LYS D 1 167 ? 36.440 79.402 152.805 1.00 45.05 166 LYS D CA 1
ATOM 8027 C C . LYS D 1 167 ? 37.204 78.666 153.907 1.00 43.57 166 LYS D C 1
ATOM 8028 O O . LYS D 1 167 ? 37.095 77.434 154.030 1.00 42.81 166 LYS D O 1
ATOM 8032 N N . PRO D 1 168 ? 37.921 79.420 154.748 1.00 42.00 167 PRO D N 1
ATOM 8033 C CA . PRO D 1 168 ? 38.525 78.848 155.924 1.00 41.78 167 PRO D CA 1
ATOM 8034 C C . PRO D 1 168 ? 37.460 78.755 156.998 1.00 42.16 167 PRO D C 1
ATOM 8035 O O . PRO D 1 168 ? 36.373 79.315 156.831 1.00 43.47 167 PRO D O 1
ATOM 8039 N N . LEU D 1 169 ? 37.751 78.037 158.076 1.00 41.49 168 LEU D N 1
ATOM 8040 C CA . LEU D 1 169 ? 36.818 77.960 159.181 1.00 39.99 168 LEU D CA 1
ATOM 8041 C C . LEU D 1 169 ? 36.867 79.251 159.984 1.00 39.79 168 LEU D C 1
ATOM 8042 O O . LEU D 1 169 ? 37.928 79.837 160.124 1.00 38.81 168 LEU D O 1
ATOM 8047 N N . ARG D 1 170 ? 35.714 79.701 160.487 1.00 41.47 169 ARG D N 1
ATOM 8048 C CA . ARG D 1 170 ? 35.668 80.883 161.366 1.00 42.51 169 ARG D CA 1
ATOM 8049 C C . ARG D 1 170 ? 36.653 80.717 162.528 1.00 42.59 169 ARG D C 1
ATOM 8050 O O . ARG D 1 170 ? 37.417 81.624 162.825 1.00 41.16 169 ARG D O 1
ATOM 8053 N N . GLU D 1 171 ? 36.664 79.528 163.138 1.00 44.41 170 GLU D N 1
ATOM 8054 C CA . GLU D 1 171 ? 37.573 79.224 164.249 1.00 45.58 170 GLU D CA 1
ATOM 8055 C C . GLU D 1 171 ? 39.051 79.350 163.840 1.00 45.15 170 GLU D C 1
ATOM 8056 O O . GLU D 1 171 ? 39.902 79.715 164.654 1.00 46.51 170 GLU D O 1
ATOM 8059 N N . GLY D 1 172 ? 39.372 79.071 162.585 1.00 43.79 171 GLY D N 1
ATOM 8060 C CA . GLY D 1 172 ? 40.741 79.270 162.103 1.00 43.74 171 GLY D CA 1
ATOM 8061 C C . GLY D 1 172 ? 41.158 80.741 162.128 1.00 44.24 171 GLY D C 1
ATOM 8062 O O . GLY D 1 172 ? 42.249 81.104 162.620 1.00 43.31 171 GLY D O 1
ATOM 8063 N N . LEU D 1 173 ? 40.285 81.593 161.594 1.00 43.98 172 LEU D N 1
ATOM 8064 C CA . LEU D 1 173 ? 40.553 83.023 161.579 1.00 42.84 172 LEU D CA 1
ATOM 8065 C C . LEU D 1 173 ? 40.636 83.594 163.002 1.00 42.92 172 LEU D C 1
ATOM 8066 O O . LEU D 1 173 ? 41.526 84.367 163.285 1.00 42.02 172 LEU D O 1
ATOM 8071 N N . GLU D 1 174 ? 39.746 83.186 163.905 1.00 43.62 173 GLU D N 1
ATOM 8072 C CA . GLU D 1 174 ? 39.838 83.620 165.299 1.00 46.03 173 GLU D CA 1
ATOM 8073 C C . GLU D 1 174 ? 41.191 83.195 165.917 1.00 46.06 173 GLU D C 1
ATOM 8074 O O . GLU D 1 174 ? 41.829 83.999 166.591 1.00 46.87 173 GLU D O 1
ATOM 8080 N N . ALA D 1 175 ? 41.633 81.958 165.646 1.00 44.97 174 ALA D N 1
ATOM 8081 C CA . ALA D 1 175 ? 42.898 81.446 166.130 1.00 42.79 174 ALA D CA 1
ATOM 8082 C C . ALA D 1 175 ? 44.064 82.305 165.679 1.00 43.00 174 ALA D C 1
ATOM 8083 O O . ALA D 1 175 ? 44.982 82.529 166.443 1.00 44.66 174 ALA D O 1
ATOM 8085 N N . ILE D 1 176 ? 44.041 82.799 164.448 1.00 43.20 175 ILE D N 1
ATOM 8086 C CA . ILE D 1 176 ? 45.135 83.648 163.958 1.00 43.83 175 ILE D CA 1
ATOM 8087 C C . ILE D 1 176 ? 45.097 84.997 164.670 1.00 45.84 175 ILE D C 1
ATOM 8088 O O . ILE D 1 176 ? 46.136 85.549 165.047 1.00 44.89 175 ILE D O 1
ATOM 8093 N N . ARG D 1 177 ? 43.889 85.517 164.862 1.00 47.78 176 ARG D N 1
ATOM 8094 C CA . ARG D 1 177 ? 43.739 86.792 165.537 1.00 49.93 176 ARG D CA 1
ATOM 8095 C C . ARG D 1 177 ? 44.303 86.718 166.961 1.00 49.39 176 ARG D C 1
ATOM 8096 O O . ARG D 1 177 ? 45.059 87.610 167.362 1.00 50.13 176 ARG D O 1
ATOM 8104 N N . LYS D 1 178 ? 43.971 85.640 167.686 1.00 49.32 177 LYS D N 1
ATOM 8105 C CA . LYS D 1 178 ? 44.445 85.409 169.068 1.00 49.80 177 LYS D CA 1
ATOM 8106 C C . LYS D 1 178 ? 45.902 84.926 169.215 1.00 47.34 177 LYS D C 1
ATOM 8107 O O . LYS D 1 178 ? 46.413 84.820 170.315 1.00 47.79 177 LYS D O 1
ATOM 8113 N N . ALA D 1 179 ? 46.574 84.626 168.121 1.00 46.15 178 ALA D N 1
ATOM 8114 C CA . ALA D 1 179 ? 47.884 83.982 168.209 1.00 45.71 178 ALA D CA 1
ATOM 8115 C C . ALA D 1 179 ? 48.973 84.889 168.741 1.00 45.81 178 ALA D C 1
ATOM 8116 O O . ALA D 1 179 ? 49.073 86.038 168.340 1.00 46.69 178 ALA D O 1
ATOM 8118 N N . ASP D 1 180 ? 49.800 84.354 169.636 1.00 46.04 179 ASP D N 1
ATOM 8119 C CA . ASP D 1 180 ? 51.036 85.020 170.069 1.00 45.59 179 ASP D CA 1
ATOM 8120 C C . ASP D 1 180 ? 52.172 84.652 169.133 1.00 45.01 179 ASP D C 1
ATOM 8121 O O . ASP D 1 180 ? 53.058 85.460 168.876 1.00 46.77 179 ASP D O 1
ATOM 8126 N N . VAL D 1 181 ? 52.195 83.412 168.660 1.00 43.50 180 VAL D N 1
ATOM 8127 C CA . VAL D 1 181 ? 53.179 83.026 167.632 1.00 41.62 180 VAL D CA 1
ATOM 8128 C C . VAL D 1 181 ? 52.464 82.345 166.461 1.00 40.67 180 VAL D C 1
ATOM 8129 O O . VAL D 1 181 ? 51.512 81.596 166.667 1.00 40.66 180 VAL D O 1
ATOM 8133 N N . ILE D 1 182 ? 52.913 82.650 165.240 1.00 38.94 181 ILE D N 1
ATOM 8134 C CA . ILE D 1 182 ? 52.413 82.027 164.021 1.00 36.76 181 ILE D CA 1
ATOM 8135 C C . ILE D 1 182 ? 53.551 81.280 163.377 1.00 36.91 181 ILE D C 1
ATOM 8136 O O . ILE D 1 182 ? 54.548 81.887 163.037 1.00 36.63 181 ILE D O 1
ATOM 8141 N N . VAL D 1 183 ? 53.404 79.959 163.230 1.00 36.50 182 VAL D N 1
ATOM 8142 C CA . VAL D 1 183 ? 54.430 79.117 162.624 1.00 34.19 182 VAL D CA 1
ATOM 8143 C C . VAL D 1 183 ? 53.983 78.599 161.266 1.00 34.75 182 VAL D C 1
ATOM 8144 O O . VAL D 1 183 ? 52.929 77.982 161.128 1.00 34.14 182 VAL D O 1
ATOM 8148 N N . ILE D 1 184 ? 54.819 78.833 160.265 1.00 35.23 183 ILE D N 1
ATOM 8149 C CA . ILE D 1 184 ? 54.564 78.379 158.916 1.00 35.39 183 ILE D CA 1
ATOM 8150 C C . ILE D 1 184 ? 55.523 77.231 158.600 1.00 36.78 183 ILE D C 1
ATOM 8151 O O . ILE D 1 184 ? 56.743 77.417 158.524 1.00 35.60 183 ILE D O 1
ATOM 8156 N N . GLY D 1 185 ? 54.954 76.037 158.419 1.00 37.51 184 GLY D N 1
ATOM 8157 C CA . GLY D 1 185 ? 55.726 74.831 158.176 1.00 37.97 184 GLY D CA 1
ATOM 8158 C C . GLY D 1 185 ? 56.120 74.136 159.470 1.00 38.63 184 GLY D C 1
ATOM 8159 O O . GLY D 1 185 ? 55.674 74.513 160.539 1.00 39.87 184 GLY D O 1
ATOM 8160 N N . PRO D 1 186 ? 56.981 73.118 159.376 1.00 39.25 185 PRO D N 1
ATOM 8161 C CA . PRO D 1 186 ? 57.648 72.673 158.149 1.00 38.70 185 PRO D CA 1
ATOM 8162 C C . PRO D 1 186 ? 56.746 71.778 157.287 1.00 37.94 185 PRO D C 1
ATOM 8163 O O . PRO D 1 186 ? 55.799 71.171 157.790 1.00 39.43 185 PRO D O 1
ATOM 8167 N N . GLY D 1 187 ? 57.053 71.723 155.998 1.00 37.42 186 GLY D N 1
ATOM 8168 C CA . GLY D 1 187 ? 56.333 70.910 155.018 1.00 36.49 186 GLY D CA 1
ATOM 8169 C C . GLY D 1 187 ? 56.749 71.316 153.603 1.00 36.81 186 GLY D C 1
ATOM 8170 O O . GLY D 1 187 ? 57.487 72.302 153.426 1.00 35.88 186 GLY D O 1
ATOM 8171 N N . SER D 1 188 ? 56.284 70.576 152.592 1.00 36.86 187 SER D N 1
ATOM 8172 C CA . SER D 1 188 ? 56.490 70.995 151.204 1.00 37.40 187 SER D CA 1
ATOM 8173 C C . SER D 1 188 ? 56.073 72.424 150.979 1.00 36.66 187 SER D C 1
ATOM 8174 O O . SER D 1 188 ? 55.007 72.823 151.411 1.00 37.09 187 SER D O 1
ATOM 8177 N N . LEU D 1 189 ? 56.906 73.178 150.276 1.00 35.47 188 LEU D N 1
ATOM 8178 C CA . LEU D 1 189 ? 56.613 74.567 149.954 1.00 34.76 188 LEU D CA 1
ATOM 8179 C C . LEU D 1 189 ? 55.322 74.674 149.168 1.00 35.33 188 LEU D C 1
ATOM 8180 O O . LEU D 1 189 ? 54.381 75.374 149.585 1.00 35.21 188 LEU D O 1
ATOM 8185 N N . TYR D 1 190 ? 55.277 73.938 148.058 1.00 35.69 189 TYR D N 1
ATOM 8186 C CA . TYR D 1 190 ? 54.216 74.090 147.069 1.00 36.10 189 TYR D CA 1
ATOM 8187 C C . TYR D 1 190 ? 52.998 73.246 147.337 1.00 36.43 189 TYR D C 1
ATOM 8188 O O . TYR D 1 190 ? 51.906 73.597 146.884 1.00 38.85 189 TYR D O 1
ATOM 8197 N N . THR D 1 191 ? 53.161 72.150 148.066 1.00 36.45 190 THR D N 1
ATOM 8198 C CA . THR D 1 191 ? 52.056 71.198 148.270 1.00 36.32 190 THR D CA 1
ATOM 8199 C C . THR D 1 191 ? 51.539 71.091 149.737 1.00 37.51 190 THR D C 1
ATOM 8200 O O . THR D 1 191 ? 50.568 70.355 149.980 1.00 37.89 190 THR D O 1
ATOM 8204 N N . SER D 1 192 ? 52.143 71.835 150.685 1.00 38.37 191 SER D N 1
ATOM 8205 C CA . SER D 1 192 ? 51.628 71.933 152.076 1.00 39.64 191 SER D CA 1
ATOM 8206 C C . SER D 1 192 ? 51.535 73.353 152.668 1.00 39.66 191 SER D C 1
ATOM 8207 O O . SER D 1 192 ? 50.546 73.715 153.310 1.00 40.41 191 SER D O 1
ATOM 8210 N N . VAL D 1 193 ? 52.605 74.124 152.523 1.00 38.57 192 VAL D N 1
ATOM 8211 C CA . VAL D 1 193 ? 52.642 75.465 153.081 1.00 37.13 192 VAL D CA 1
ATOM 8212 C C . VAL D 1 193 ? 51.740 76.394 152.263 1.00 36.76 192 VAL D C 1
ATOM 8213 O O . VAL D 1 193 ? 50.777 76.960 152.795 1.00 35.87 192 VAL D O 1
ATOM 8217 N N . LEU D 1 194 ? 52.026 76.528 150.970 1.00 35.30 193 LEU D N 1
ATOM 8218 C CA . LEU D 1 194 ? 51.244 77.448 150.136 1.00 34.67 193 LEU D CA 1
ATOM 8219 C C . LEU D 1 194 ? 49.733 77.127 150.055 1.00 34.84 193 LEU D C 1
ATOM 8220 O O . LEU D 1 194 ? 48.901 78.024 150.153 1.00 34.56 193 LEU D O 1
ATOM 8225 N N . PRO D 1 195 ? 49.375 75.862 149.882 1.00 35.03 194 PRO D N 1
ATOM 8226 C CA . PRO D 1 195 ? 47.963 75.485 149.930 1.00 36.27 194 PRO D CA 1
ATOM 8227 C C . PRO D 1 195 ? 47.217 75.875 151.226 1.00 37.96 194 PRO D C 1
ATOM 8228 O O . PRO D 1 195 ? 45.987 75.959 151.240 1.00 41.59 194 PRO D O 1
ATOM 8232 N N . ASN D 1 196 ? 47.948 76.050 152.316 1.00 37.20 195 ASN D N 1
ATOM 8233 C CA . ASN D 1 196 ? 47.382 76.564 153.541 1.00 36.12 195 ASN D CA 1
ATOM 8234 C C . ASN D 1 196 ? 47.248 78.090 153.499 1.00 36.98 195 ASN D C 1
ATOM 8235 O O . ASN D 1 196 ? 46.172 78.640 153.787 1.00 38.07 195 ASN D O 1
ATOM 8240 N N . LEU D 1 197 ? 48.343 78.760 153.139 1.00 36.45 196 LEU D N 1
ATOM 8241 C CA . LEU D 1 197 ? 48.398 80.233 153.115 1.00 37.23 196 LEU D CA 1
ATOM 8242 C C . LEU D 1 197 ? 47.481 80.867 152.072 1.00 37.41 196 LEU D C 1
ATOM 8243 O O . LEU D 1 197 ? 47.007 81.975 152.280 1.00 37.87 196 LEU D O 1
ATOM 8248 N N . LEU D 1 198 ? 47.225 80.167 150.964 1.00 37.61 197 LEU D N 1
ATOM 8249 C CA . LEU D 1 198 ? 46.428 80.732 149.868 1.00 36.87 197 LEU D CA 1
ATOM 8250 C C . LEU D 1 198 ? 44.908 80.585 150.057 1.00 36.74 197 LEU D C 1
ATOM 8251 O O . LEU D 1 198 ? 44.144 81.021 149.204 1.00 36.82 197 LEU D O 1
ATOM 8256 N N . VAL D 1 199 ? 44.447 79.963 151.146 1.00 36.61 198 VAL D N 1
ATOM 8257 C CA . VAL D 1 199 ? 43.008 79.945 151.412 1.00 35.44 198 VAL D CA 1
ATOM 8258 C C . VAL D 1 199 ? 42.570 81.428 151.584 1.00 36.85 198 VAL D C 1
ATOM 8259 O O . VAL D 1 199 ? 43.195 82.185 152.323 1.00 37.89 198 VAL D O 1
ATOM 8263 N N . PRO D 1 200 ? 41.559 81.877 150.831 1.00 37.99 199 PRO D N 1
ATOM 8264 C CA . PRO D 1 200 ? 41.058 83.251 150.966 1.00 38.40 199 PRO D CA 1
ATOM 8265 C C . PRO D 1 200 ? 40.801 83.715 152.396 1.00 38.31 199 PRO D C 1
ATOM 8266 O O . PRO D 1 200 ? 40.067 83.064 153.134 1.00 38.89 199 PRO D O 1
ATOM 8270 N N . GLY D 1 201 ? 41.420 84.827 152.775 1.00 38.45 200 GLY D N 1
ATOM 8271 C CA . GLY D 1 201 ? 41.279 85.380 154.118 1.00 39.23 200 GLY D CA 1
ATOM 8272 C C . GLY D 1 201 ? 42.453 85.101 155.055 1.00 40.87 200 GLY D C 1
ATOM 8273 O O . GLY D 1 201 ? 42.659 85.853 156.034 1.00 42.01 200 GLY D O 1
ATOM 8274 N N . ILE D 1 202 ? 43.235 84.048 154.767 1.00 39.84 201 ILE D N 1
ATOM 8275 C CA . ILE D 1 202 ? 44.286 83.616 155.694 1.00 38.76 201 ILE D CA 1
ATOM 8276 C C . ILE D 1 202 ? 45.459 84.574 155.708 1.00 39.58 201 ILE D C 1
ATOM 8277 O O . ILE D 1 202 ? 45.936 84.967 156.761 1.00 40.66 201 ILE D O 1
ATOM 8282 N N . CYS D 1 203 ? 45.928 84.953 154.541 1.00 40.46 202 CYS D N 1
ATOM 8283 C CA . CYS D 1 203 ? 46.994 85.954 154.440 1.00 42.78 202 CYS D CA 1
ATOM 8284 C C . CYS D 1 203 ? 46.668 87.328 155.010 1.00 44.05 202 CYS D C 1
ATOM 8285 O O . CYS D 1 203 ? 47.529 88.031 155.557 1.00 44.65 202 CYS D O 1
ATOM 8288 N N . GLU D 1 204 ? 45.418 87.710 154.838 1.00 45.12 203 GLU D N 1
ATOM 8289 C CA . GLU D 1 204 ? 44.920 88.969 155.338 1.00 46.66 203 GLU D CA 1
ATOM 8290 C C . GLU D 1 204 ? 44.912 88.916 156.883 1.00 44.90 203 GLU D C 1
ATOM 8291 O O . GLU D 1 204 ? 45.377 89.850 157.536 1.00 45.03 203 GLU D O 1
ATOM 8297 N N . ALA D 1 205 ? 44.423 87.808 157.446 1.00 43.00 204 ALA D N 1
ATOM 8298 C CA . ALA D 1 205 ? 44.440 87.595 158.897 1.00 40.91 204 ALA D CA 1
ATOM 8299 C C . ALA D 1 205 ? 45.873 87.544 159.455 1.00 42.13 204 ALA D C 1
ATOM 8300 O O . ALA D 1 205 ? 46.179 88.212 160.443 1.00 42.95 204 ALA D O 1
ATOM 8302 N N . ILE D 1 206 ? 46.763 86.821 158.791 1.00 41.46 205 ILE D N 1
ATOM 8303 C CA . ILE D 1 206 ? 48.153 86.791 159.196 1.00 41.11 205 ILE D CA 1
ATOM 8304 C C . ILE D 1 206 ? 48.790 88.199 159.173 1.00 44.71 205 ILE D C 1
ATOM 8305 O O . ILE D 1 206 ? 49.524 88.558 160.094 1.00 45.12 205 ILE D O 1
ATOM 8310 N N . LYS D 1 207 ? 48.523 88.996 158.132 1.00 47.79 206 LYS D N 1
ATOM 8311 C CA . LYS D 1 207 ? 49.118 90.351 158.012 1.00 49.55 206 LYS D CA 1
ATOM 8312 C C . LYS D 1 207 ? 48.632 91.301 159.101 1.00 48.75 206 LYS D C 1
ATOM 8313 O O . LYS D 1 207 ? 49.419 92.037 159.656 1.00 47.75 206 LYS D O 1
ATOM 8319 N N . GLN D 1 208 ? 47.331 91.270 159.395 1.00 49.61 207 GLN D N 1
ATOM 8320 C CA . GLN D 1 208 ? 46.765 92.082 160.462 1.00 51.18 207 GLN D CA 1
ATOM 8321 C C . GLN D 1 208 ? 47.270 91.682 161.863 1.00 51.48 207 GLN D C 1
ATOM 8322 O O . GLN D 1 208 ? 47.253 92.494 162.764 1.00 52.61 207 GLN D O 1
ATOM 8325 N N . SER D 1 209 ? 47.734 90.451 162.049 1.00 51.43 208 SER D N 1
ATOM 8326 C CA . SER D 1 209 ? 48.158 89.988 163.366 1.00 50.47 208 SER D CA 1
ATOM 8327 C C . SER D 1 209 ? 49.501 90.601 163.702 1.00 51.77 208 SER D C 1
ATOM 8328 O O . SER D 1 209 ? 50.316 90.855 162.810 1.00 52.15 208 SER D O 1
ATOM 8331 N N . THR D 1 210 ? 49.723 90.853 164.990 1.00 52.17 209 THR D N 1
ATOM 8332 C CA . THR D 1 210 ? 51.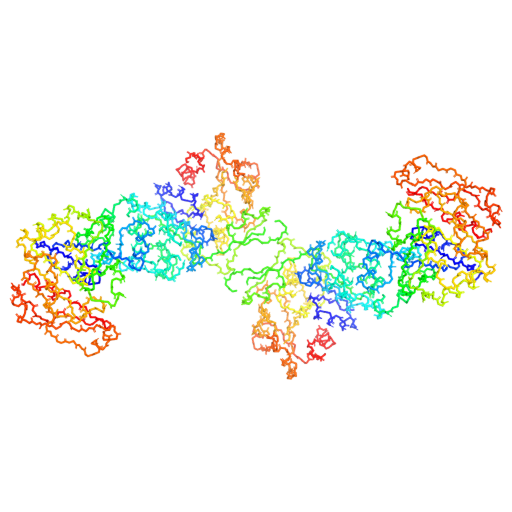014 91.372 165.470 1.00 53.51 209 THR D CA 1
ATOM 8333 C C . THR D 1 210 ? 51.858 90.253 166.086 1.00 52.51 209 THR D C 1
ATOM 8334 O O . THR D 1 210 ? 52.936 90.505 166.631 1.00 52.98 209 THR D O 1
ATOM 8338 N N . ALA D 1 211 ? 51.369 89.019 165.988 1.00 50.42 210 ALA D N 1
ATOM 8339 C CA . ALA D 1 211 ? 52.107 87.863 166.444 1.00 48.14 210 ALA D CA 1
ATOM 8340 C C . ALA D 1 211 ? 53.460 87.827 165.760 1.00 46.37 210 ALA D C 1
ATOM 8341 O O . ALA D 1 211 ? 53.631 88.383 164.686 1.00 47.54 210 ALA D O 1
ATOM 8343 N N . ARG D 1 212 ? 54.427 87.181 166.385 1.00 44.12 211 ARG D N 1
ATOM 8344 C CA . ARG D 1 212 ? 55.674 86.883 165.708 1.00 44.55 211 ARG D CA 1
ATOM 8345 C C . ARG D 1 212 ? 55.433 85.731 164.732 1.00 43.14 211 ARG D C 1
ATOM 8346 O O . ARG D 1 212 ? 54.790 84.726 165.076 1.00 41.63 211 ARG D O 1
ATOM 8354 N N . LYS D 1 213 ? 55.967 85.884 163.527 1.00 41.52 212 LYS D N 1
ATOM 8355 C CA . LYS D 1 213 ? 55.710 84.985 162.412 1.00 40.11 212 LYS D CA 1
ATOM 8356 C C . LYS D 1 213 ? 56.998 84.309 161.987 1.00 39.14 212 LYS D C 1
ATOM 8357 O O . LYS D 1 213 ? 57.909 84.958 161.475 1.00 38.33 212 LYS D O 1
ATOM 8363 N N . VAL D 1 214 ? 57.067 82.996 162.209 1.00 38.35 213 VAL D N 1
ATOM 8364 C CA . VAL D 1 214 ? 58.273 82.235 161.935 1.00 37.71 213 VAL D CA 1
ATOM 8365 C C . VAL D 1 214 ? 58.037 81.202 160.837 1.00 37.09 213 VAL D C 1
ATOM 8366 O O . VAL D 1 214 ? 57.095 80.407 160.913 1.00 36.63 213 VAL D O 1
ATOM 8370 N N . TYR D 1 215 ? 58.902 81.206 159.824 1.00 35.73 214 TYR D N 1
ATOM 8371 C CA . TYR D 1 215 ? 58.813 80.238 158.756 1.00 36.27 214 TYR D CA 1
ATOM 8372 C C . TYR D 1 215 ? 59.896 79.206 158.979 1.00 37.52 214 TYR D C 1
ATOM 8373 O O . TYR D 1 215 ? 61.067 79.557 159.045 1.00 38.13 214 TYR D O 1
ATOM 8382 N N . ILE D 1 216 ? 59.503 77.935 159.101 1.00 38.15 215 ILE D N 1
ATOM 8383 C CA . ILE D 1 216 ? 60.457 76.853 159.312 1.00 37.16 215 ILE D CA 1
ATOM 8384 C C . ILE D 1 216 ? 60.791 76.320 157.934 1.00 37.25 215 ILE D C 1
ATOM 8385 O O . ILE D 1 216 ? 59.980 75.664 157.293 1.00 38.49 215 ILE D O 1
ATOM 8390 N N . CYS D 1 217 ? 61.995 76.631 157.484 1.00 38.70 216 CYS D N 1
ATOM 8391 C CA . CYS D 1 217 ? 62.398 76.395 156.119 1.00 38.07 216 CYS D CA 1
ATOM 8392 C C . CYS D 1 217 ? 62.693 74.926 155.890 1.00 37.64 216 CYS D C 1
ATOM 8393 O O . CYS D 1 217 ? 63.126 74.230 156.773 1.00 38.86 216 CYS D O 1
ATOM 8396 N N . ASN D 1 218 ? 62.441 74.453 154.686 1.00 39.13 217 ASN D N 1
ATOM 8397 C CA . ASN D 1 218 ? 62.756 73.089 154.322 1.00 39.21 217 ASN D CA 1
ATOM 8398 C C . ASN D 1 218 ? 64.274 72.820 154.456 1.00 39.61 217 ASN D C 1
ATOM 8399 O O . ASN D 1 218 ? 65.077 73.699 154.197 1.00 39.10 217 ASN D O 1
ATOM 8404 N N . VAL D 1 219 ? 64.650 71.614 154.878 1.00 40.00 218 VAL D N 1
ATOM 8405 C CA . VAL D 1 219 ? 66.048 71.224 155.000 1.00 40.35 218 VAL D CA 1
ATOM 8406 C C . VAL D 1 219 ? 66.559 70.581 153.717 1.00 40.04 218 VAL D C 1
ATOM 8407 O O . VAL D 1 219 ? 67.746 70.614 153.442 1.00 41.59 218 VAL D O 1
ATOM 8419 N N . THR D 1 221 ? 65.666 69.848 149.336 1.00 38.18 220 THR D N 1
ATOM 8420 C CA . THR D 1 221 ? 64.868 70.114 148.149 1.00 38.26 220 THR D CA 1
ATOM 8421 C C . THR D 1 221 ? 63.954 68.919 147.891 1.00 40.10 220 THR D C 1
ATOM 8422 O O . THR D 1 221 ? 64.124 67.855 148.502 1.00 41.50 220 THR D O 1
ATOM 8426 N N . GLN D 1 222 ? 62.974 69.091 147.010 1.00 40.15 221 GLN D N 1
ATOM 8427 C CA . GLN D 1 222 ? 62.109 68.000 146.589 1.00 40.24 221 GLN D CA 1
ATOM 8428 C C . GLN D 1 222 ? 62.057 67.983 145.088 1.00 40.63 221 GLN D C 1
ATOM 8429 O O . GLN D 1 222 ? 61.800 69.020 144.472 1.00 40.40 221 GLN D O 1
ATOM 8435 N N . ASN D 1 223 ? 62.294 66.812 144.497 1.00 41.72 222 ASN D N 1
ATOM 8436 C CA . ASN D 1 223 ? 62.324 66.702 143.039 1.00 42.36 222 ASN D CA 1
ATOM 8437 C C . ASN D 1 223 ? 60.974 67.074 142.432 1.00 42.49 222 ASN D C 1
ATOM 8438 O O . ASN D 1 223 ? 59.930 66.611 142.913 1.00 42.43 222 ASN D O 1
ATOM 8443 N N . GLY D 1 224 ? 61.005 67.921 141.398 1.00 41.76 223 GLY D N 1
ATOM 8444 C CA . GLY D 1 224 ? 59.798 68.358 140.711 1.00 42.10 223 GLY D CA 1
ATOM 8445 C C . GLY D 1 224 ? 59.041 69.470 141.397 1.00 44.20 223 GLY D C 1
ATOM 8446 O O . GLY D 1 224 ? 57.992 69.895 140.901 1.00 46.36 223 GLY D O 1
ATOM 8447 N N . GLU D 1 225 ? 59.548 69.938 142.540 1.00 44.03 224 GLU D N 1
ATOM 8448 C CA . GLU D 1 225 ? 58.908 71.019 143.294 1.00 43.52 224 GLU D CA 1
ATOM 8449 C C . GLU D 1 225 ? 59.893 72.145 143.560 1.00 42.19 224 GLU D C 1
ATOM 8450 O O . GLU D 1 225 ? 59.639 73.285 143.184 1.00 43.87 224 GLU D O 1
ATOM 8456 N N . THR D 1 226 ? 61.004 71.829 144.230 1.00 40.60 225 THR D N 1
ATOM 8457 C CA . THR D 1 226 ? 61.956 72.841 144.676 1.00 39.24 225 THR D CA 1
ATOM 8458 C C . THR D 1 226 ? 63.407 72.516 144.258 1.00 39.48 225 THR D C 1
ATOM 8459 O O . THR D 1 226 ? 64.352 72.877 144.945 1.00 38.58 225 THR D O 1
ATOM 8463 N N . ASP D 1 227 ? 63.569 71.899 143.085 1.00 39.10 226 ASP D N 1
ATOM 8464 C CA . ASP D 1 227 ? 64.891 71.582 142.556 1.00 39.48 226 ASP D CA 1
ATOM 8465 C C . ASP D 1 227 ? 65.774 72.809 142.562 1.00 40.04 226 ASP D C 1
ATOM 8466 O O . ASP D 1 227 ? 65.435 73.805 141.962 1.00 40.41 226 ASP D O 1
ATOM 8471 N N . GLY D 1 228 ? 66.908 72.735 143.250 1.00 40.57 227 GLY D N 1
ATOM 8472 C CA . GLY D 1 228 ? 67.883 73.818 143.237 1.00 39.76 227 GLY D CA 1
ATOM 8473 C C . GLY D 1 228 ? 67.570 75.018 144.104 1.00 40.19 227 GLY D C 1
ATOM 8474 O O . GLY D 1 228 ? 68.339 75.986 144.109 1.00 41.11 227 GLY D O 1
ATOM 8475 N N . TYR D 1 229 ? 66.469 74.971 144.852 1.00 39.71 228 TYR D N 1
ATOM 8476 C CA . TYR D 1 229 ? 66.092 76.130 145.666 1.00 39.64 228 TYR D CA 1
ATOM 8477 C C . TYR D 1 229 ? 67.055 76.328 146.843 1.00 39.59 228 TYR D C 1
ATOM 8478 O O . TYR D 1 229 ? 67.398 75.383 147.533 1.00 38.83 228 TYR D O 1
ATOM 8487 N N . THR D 1 230 ? 67.483 77.572 147.055 1.00 39.94 229 THR D N 1
ATOM 8488 C CA . THR D 1 230 ? 68.163 77.969 148.284 1.00 38.82 229 THR D CA 1
ATOM 8489 C C . THR D 1 230 ? 67.093 78.377 149.300 1.00 39.21 229 THR D C 1
ATOM 8490 O O . THR D 1 230 ? 65.901 78.397 148.964 1.00 39.77 229 THR D O 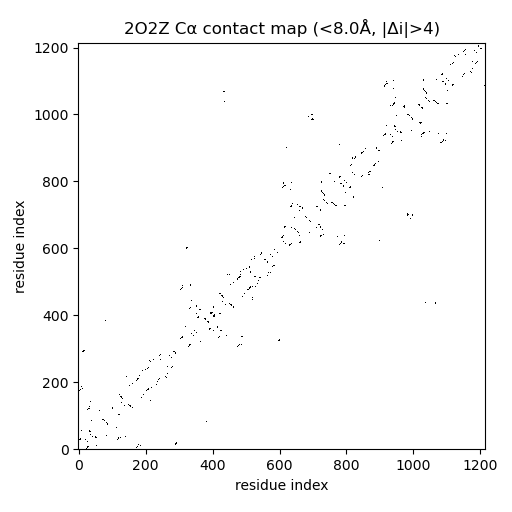1
ATOM 8494 N N . ALA D 1 231 ? 67.504 78.712 150.530 1.00 37.68 230 ALA D N 1
ATOM 8495 C CA . ALA D 1 231 ? 66.557 79.151 151.535 1.00 36.97 230 ALA D CA 1
ATOM 8496 C C . ALA D 1 231 ? 65.829 80.396 151.023 1.00 38.47 230 ALA D C 1
ATOM 8497 O O . ALA D 1 231 ? 64.615 80.507 151.169 1.00 38.44 230 ALA D O 1
ATOM 8499 N N . SER D 1 232 ? 66.563 81.322 150.398 1.00 39.44 231 SER D N 1
ATOM 8500 C CA . SER D 1 232 ? 65.960 82.587 149.942 1.00 39.14 231 SER D CA 1
ATOM 8501 C C . SER D 1 232 ? 64.948 82.351 148.836 1.00 37.70 231 SER D C 1
ATOM 8502 O O . SER D 1 232 ? 63.947 83.064 148.738 1.00 38.06 231 SER D O 1
ATOM 8505 N N . ASP D 1 233 ? 65.189 81.326 148.025 1.00 37.15 232 ASP D N 1
ATOM 8506 C CA . ASP D 1 233 ? 64.214 80.886 147.012 1.00 37.01 232 ASP D CA 1
ATOM 8507 C C . ASP D 1 233 ? 62.898 80.419 147.612 1.00 38.25 232 ASP D C 1
ATOM 8508 O O . ASP D 1 233 ? 61.834 80.679 147.055 1.00 39.49 232 ASP D O 1
ATOM 8513 N N . HIS D 1 234 ? 62.960 79.724 148.744 1.00 38.07 233 HIS D N 1
ATOM 8514 C CA . HIS D 1 234 ? 61.736 79.308 149.438 1.00 37.23 233 HIS D CA 1
ATOM 8515 C C . HIS D 1 234 ? 60.990 80.532 149.962 1.00 36.92 233 HIS D C 1
ATOM 8516 O O . HIS D 1 234 ? 59.781 80.658 149.764 1.00 37.60 233 HIS D O 1
ATOM 8523 N N . LEU D 1 235 ? 61.708 81.435 150.629 1.00 37.38 234 LEU D N 1
ATOM 8524 C CA . LEU D 1 235 ? 61.061 82.602 151.239 1.00 37.79 234 LEU D CA 1
ATOM 8525 C C . LEU D 1 235 ? 60.457 83.489 150.173 1.00 38.09 234 LEU D C 1
ATOM 8526 O O . LEU D 1 235 ? 59.338 83.992 150.335 1.00 36.51 234 LEU D O 1
ATOM 8531 N N . GLN D 1 236 ? 61.219 83.675 149.094 1.00 38.06 235 GLN D N 1
ATOM 8532 C CA . GLN D 1 236 ? 60.784 84.480 147.950 1.00 38.48 235 GLN D CA 1
ATOM 8533 C C . GLN D 1 236 ? 59.462 83.954 147.383 1.00 38.53 235 GLN D C 1
ATOM 8534 O O . GLN D 1 236 ? 58.557 84.730 147.064 1.00 37.61 235 GLN D O 1
ATOM 8540 N N . ALA D 1 237 ? 59.355 82.632 147.276 1.00 38.15 236 ALA D N 1
ATOM 8541 C CA . ALA D 1 237 ? 58.152 82.021 146.756 1.00 36.84 236 ALA D CA 1
ATOM 8542 C C . ALA D 1 237 ? 56.969 82.328 147.656 1.00 37.96 236 ALA D C 1
ATOM 8543 O O . ALA D 1 237 ? 55.868 82.593 147.161 1.00 40.09 236 ALA D O 1
ATOM 8545 N N . ILE D 1 238 ? 57.180 82.295 148.972 1.00 37.56 237 ILE D N 1
ATOM 8546 C CA . ILE D 1 238 ? 56.096 82.605 149.903 1.00 38.09 237 ILE D CA 1
ATOM 8547 C C . ILE D 1 238 ? 55.682 84.065 149.747 1.00 39.68 237 ILE D C 1
ATOM 8548 O O . ILE D 1 238 ? 54.489 84.393 149.741 1.00 39.08 237 ILE D O 1
ATOM 8561 N N . ASP D 1 240 ? 56.191 86.092 147.010 1.00 40.20 239 ASP D N 1
ATOM 8562 C CA . ASP D 1 240 ? 55.511 86.257 145.733 1.00 38.57 239 ASP D CA 1
ATOM 8563 C C . ASP D 1 240 ? 54.057 85.784 145.769 1.00 38.85 239 ASP D C 1
ATOM 8564 O O . ASP D 1 240 ? 53.209 86.364 145.144 1.00 39.30 239 ASP D O 1
ATOM 8569 N N . HIS D 1 241 ? 53.733 84.753 146.523 1.00 39.09 240 HIS D N 1
ATOM 8570 C CA . HIS D 1 241 ? 52.337 84.316 146.556 1.00 37.42 240 HIS D CA 1
ATOM 8571 C C . HIS D 1 241 ? 51.500 85.075 147.597 1.00 38.03 240 HIS D C 1
ATOM 8572 O O . HIS D 1 241 ? 50.288 85.131 147.473 1.00 37.59 240 HIS D O 1
ATOM 8579 N N . CYS D 1 242 ? 52.132 85.632 148.635 1.00 39.66 241 CYS D N 1
ATOM 8580 C CA . CYS D 1 242 ? 51.384 86.122 149.806 1.00 41.60 241 CYS D CA 1
ATOM 8581 C C . CYS D 1 242 ? 51.631 87.558 150.215 1.00 42.65 241 CYS D C 1
ATOM 8582 O O . CYS D 1 242 ? 50.913 88.078 151.053 1.00 44.23 241 CYS D O 1
ATOM 8585 N N . GLY D 1 243 ? 52.644 88.194 149.655 1.00 43.25 242 GLY D N 1
ATOM 8586 C CA . GLY D 1 243 ? 52.935 89.578 149.966 1.00 44.99 242 GLY D CA 1
ATOM 8587 C C . GLY D 1 243 ? 53.666 89.756 151.279 1.00 46.52 242 GLY D C 1
ATOM 8588 O O . GLY D 1 243 ? 54.354 88.847 151.735 1.00 47.11 242 GLY D O 1
ATOM 8589 N N . VAL D 1 244 ? 53.489 90.933 151.883 1.00 47.31 243 VAL D N 1
ATOM 8590 C CA . VAL D 1 244 ? 54.243 91.369 153.070 1.00 47.18 243 VAL D CA 1
ATOM 8591 C C . VAL D 1 244 ? 53.500 91.055 154.364 1.00 46.67 243 VAL D C 1
ATOM 8592 O O . VAL D 1 244 ? 52.264 90.877 154.360 1.00 47.73 243 VAL D O 1
ATOM 8596 N N . GLY D 1 245 ? 54.250 91.002 155.471 1.00 45.37 244 GLY D N 1
ATOM 8597 C CA . GLY D 1 245 ? 53.664 90.795 156.803 1.00 44.59 244 GLY D CA 1
ATOM 8598 C C . GLY D 1 245 ? 53.203 89.361 157.075 1.00 44.44 244 GLY D C 1
ATOM 8599 O O . GLY D 1 245 ? 52.279 89.127 157.880 1.00 45.35 244 GLY D O 1
ATOM 8600 N N . ILE D 1 246 ? 53.842 88.407 156.395 1.00 42.61 245 ILE D N 1
ATOM 8601 C CA . ILE D 1 246 ? 53.529 86.983 156.525 1.00 40.32 245 ILE D CA 1
ATOM 8602 C C . ILE D 1 246 ? 54.664 86.258 157.248 1.00 39.97 245 ILE D C 1
ATOM 8603 O O . ILE D 1 246 ? 54.404 85.385 158.057 1.00 40.67 245 ILE D O 1
ATOM 8608 N N . VAL D 1 247 ? 55.911 86.634 156.984 1.00 38.87 246 VAL D N 1
ATOM 8609 C CA . VAL D 1 247 ? 57.064 86.057 157.662 1.00 40.13 246 VAL D CA 1
ATOM 8610 C C . VAL D 1 247 ? 57.979 87.124 158.308 1.00 42.36 246 VAL D C 1
ATOM 8611 O O . VAL D 1 247 ? 58.466 88.022 157.613 1.00 43.86 246 VAL D O 1
ATOM 8615 N N . ASP D 1 248 ? 58.235 87.032 159.618 1.00 43.48 247 ASP D N 1
ATOM 8616 C CA . ASP D 1 248 ? 59.208 87.941 160.291 1.00 43.86 247 ASP D CA 1
ATOM 8617 C C . ASP D 1 248 ? 60.586 87.316 160.349 1.00 44.98 247 ASP D C 1
ATOM 8618 O O . ASP D 1 248 ? 61.562 87.956 160.060 1.00 46.70 247 ASP D O 1
ATOM 8623 N N . ASP D 1 249 ? 60.655 86.057 160.764 1.00 46.12 248 ASP D N 1
ATOM 8624 C CA . ASP D 1 249 ? 61.912 85.335 160.881 1.00 45.49 248 ASP D CA 1
ATOM 8625 C C . ASP D 1 249 ? 61.857 84.009 160.131 1.00 42.86 248 ASP D C 1
ATOM 8626 O O . ASP D 1 249 ? 60.817 83.363 160.065 1.00 43.17 248 ASP D O 1
ATOM 8631 N N . ILE D 1 250 ? 62.992 83.612 159.568 1.00 40.91 249 ILE D N 1
ATOM 8632 C CA . ILE D 1 250 ? 63.132 82.302 158.934 1.00 38.14 249 ILE D CA 1
ATOM 8633 C C . ILE D 1 250 ? 64.055 81.427 159.811 1.00 39.86 249 ILE D C 1
ATOM 8634 O O . ILE D 1 250 ? 65.154 81.847 160.202 1.00 38.72 249 ILE D O 1
ATOM 8639 N N . LEU D 1 251 ? 63.598 80.212 160.112 1.00 41.13 250 LEU D N 1
ATOM 8640 C CA . LEU D 1 251 ? 64.363 79.250 160.912 1.00 41.66 250 LEU D CA 1
ATOM 8641 C C . LEU D 1 251 ? 64.970 78.219 159.990 1.00 42.35 250 LEU D C 1
ATOM 8642 O O . LEU D 1 251 ? 64.237 77.539 159.262 1.00 43.57 250 LEU D O 1
ATOM 8647 N N . VAL D 1 252 ? 66.301 78.121 160.005 1.00 42.91 251 VAL D N 1
ATOM 8648 C CA . VAL D 1 252 ? 67.050 77.312 159.043 1.00 43.93 251 VAL D CA 1
ATOM 8649 C C . VAL D 1 252 ? 68.066 76.414 159.714 1.00 45.15 251 VAL D C 1
ATOM 8650 O O . VAL D 1 252 ? 68.639 76.772 160.739 1.00 44.88 251 VAL D O 1
ATOM 8654 N N . HIS D 1 253 ? 68.298 75.245 159.127 1.00 46.75 252 HIS D N 1
ATOM 8655 C CA . HIS D 1 253 ? 69.355 74.346 159.591 1.00 47.88 252 HIS D CA 1
ATOM 8656 C C . HIS D 1 253 ? 70.647 74.754 158.908 1.00 50.12 252 HIS D C 1
ATOM 8657 O O . HIS D 1 253 ? 70.878 74.411 157.753 1.00 49.68 252 HIS D O 1
ATOM 8664 N N . GLY D 1 254 ? 71.477 75.507 159.626 1.00 53.81 253 GLY D N 1
ATOM 8665 C CA . GLY D 1 254 ? 72.689 76.065 159.046 1.00 56.45 253 GLY D CA 1
ATOM 8666 C C . GLY D 1 254 ? 73.951 75.245 159.238 1.00 57.49 253 GLY D C 1
ATOM 8667 O O . GLY D 1 254 ? 75.028 75.720 158.948 1.00 59.69 253 GLY D O 1
ATOM 8668 N N . GLU D 1 255 ? 73.832 74.016 159.709 1.00 57.31 254 GLU D N 1
ATOM 8669 C CA . GLU D 1 255 ? 74.986 73.186 159.948 1.00 56.36 254 GLU D CA 1
ATOM 8670 C C . GLU D 1 255 ? 74.926 72.007 158.955 1.00 55.90 254 GLU D C 1
ATOM 8671 O O . GLU D 1 255 ? 73.936 71.829 158.251 1.00 57.18 254 GLU D O 1
ATOM 8673 N N . PRO D 1 256 ? 76.001 71.224 158.855 1.00 55.04 255 PRO D N 1
ATOM 8674 C CA . PRO D 1 256 ? 76.052 70.181 157.827 1.00 53.61 255 PRO D CA 1
ATOM 8675 C C . PRO D 1 256 ? 75.237 68.918 158.152 1.00 51.62 255 PRO D C 1
ATOM 8676 O O . PRO D 1 256 ? 74.643 68.808 159.212 1.00 51.41 255 PRO D O 1
ATOM 8680 N N . ILE D 1 257 ? 75.214 68.002 157.194 1.00 50.20 256 ILE D N 1
ATOM 8681 C CA . ILE D 1 257 ? 74.388 66.807 157.210 1.00 49.11 256 ILE D CA 1
ATOM 8682 C C . ILE D 1 257 ? 75.324 65.622 156.927 1.00 47.85 256 ILE D C 1
ATOM 8683 O O . ILE D 1 257 ? 76.278 65.748 156.144 1.00 49.27 256 ILE D O 1
ATOM 8688 N N . SER D 1 258 ? 75.063 64.482 157.562 1.00 46.01 257 SER D N 1
ATOM 8689 C CA . SER D 1 258 ? 75.914 63.301 157.371 1.00 44.27 257 SER D CA 1
ATOM 8690 C C . SER D 1 258 ? 75.979 62.948 155.886 1.00 43.52 257 SER D C 1
ATOM 8691 O O . SER D 1 258 ? 75.042 63.198 155.143 1.00 43.68 257 SER D O 1
ATOM 8694 N N . ASP D 1 259 ? 77.090 62.381 155.454 1.00 43.42 258 ASP D N 1
ATOM 8695 C CA . ASP D 1 259 ? 77.250 62.038 154.053 1.00 44.53 258 ASP D CA 1
ATOM 8696 C C . ASP D 1 259 ? 76.312 60.900 153.659 1.00 45.02 258 ASP D C 1
ATOM 8697 O O . ASP D 1 259 ? 75.765 60.886 152.537 1.00 47.03 258 ASP D O 1
ATOM 8702 N N . THR D 1 260 ? 76.068 59.987 154.593 1.00 46.51 259 THR D N 1
ATOM 8703 C CA . THR D 1 260 ? 75.182 58.854 154.334 1.00 48.50 259 THR D CA 1
ATOM 8704 C C . THR D 1 260 ? 73.737 59.330 154.095 1.00 46.91 259 THR D C 1
ATOM 8705 O O . THR D 1 260 ? 73.052 58.821 153.218 1.00 45.53 259 THR D O 1
ATOM 8709 N N . VAL D 1 261 ? 73.300 60.332 154.847 1.00 46.39 260 VAL D N 1
ATOM 8710 C CA . VAL D 1 261 ? 71.994 60.958 154.616 1.00 46.52 260 VAL D CA 1
ATOM 8711 C C . VAL D 1 261 ? 71.925 61.697 153.274 1.00 45.48 260 VAL D C 1
ATOM 8712 O O . VAL D 1 261 ? 70.986 61.481 152.501 1.00 43.73 260 VAL D O 1
ATOM 8716 N N . LYS D 1 262 ? 72.909 62.552 152.997 1.00 44.83 261 LYS D N 1
ATOM 8717 C CA . LYS D 1 262 ? 72.991 63.229 151.687 1.00 46.97 261 LYS D CA 1
ATOM 8718 C C . LYS D 1 262 ? 72.890 62.221 150.561 1.00 46.16 261 LYS D C 1
ATOM 8719 O O . LYS D 1 262 ? 72.203 62.464 149.579 1.00 47.57 261 LYS D O 1
ATOM 8724 N N . ALA D 1 263 ? 73.584 61.095 150.710 1.00 45.39 262 ALA D N 1
ATOM 8725 C CA . ALA D 1 263 ? 73.618 60.073 149.679 1.00 44.51 262 ALA D CA 1
ATOM 8726 C C . ALA D 1 263 ? 72.248 59.447 149.464 1.00 44.70 262 ALA D C 1
ATOM 8727 O O . ALA D 1 263 ? 71.823 59.231 148.331 1.00 44.42 262 ALA D O 1
ATOM 8729 N N . LYS D 1 264 ? 71.567 59.143 150.563 1.00 46.38 263 LYS D N 1
ATOM 8730 C CA . LYS D 1 264 ? 70.262 58.519 150.499 1.00 49.99 263 LYS D CA 1
ATOM 8731 C C . LYS D 1 264 ? 69.245 59.464 149.852 1.00 47.61 263 LYS D C 1
ATOM 8732 O O . LYS D 1 264 ? 68.419 59.032 149.060 1.00 47.26 263 LYS D O 1
ATOM 8738 N N . TYR D 1 265 ? 69.321 60.752 150.189 1.00 45.74 264 TYR D N 1
ATOM 8739 C CA . TYR D 1 265 ? 68.442 61.770 149.598 1.00 44.77 264 TYR D CA 1
ATOM 8740 C C . TYR D 1 265 ? 68.777 62.073 148.119 1.00 45.88 264 TYR D C 1
ATOM 8741 O O . TYR D 1 265 ? 67.870 62.344 147.319 1.00 46.85 264 TYR D O 1
ATOM 8750 N N . ALA D 1 266 ? 70.059 61.997 147.758 1.00 45.71 265 ALA D N 1
ATOM 8751 C CA . ALA D 1 266 ? 70.482 62.161 146.364 1.00 46.09 265 ALA D CA 1
ATOM 8752 C C . ALA D 1 266 ? 69.878 61.096 145.443 1.00 47.39 265 ALA D C 1
ATOM 8753 O O . ALA D 1 266 ? 69.637 61.374 144.282 1.00 47.49 265 ALA D O 1
ATOM 8755 N N . LYS D 1 267 ? 69.608 59.899 145.953 1.00 50.40 266 LYS D N 1
ATOM 8756 C CA . LYS D 1 267 ? 68.951 58.873 145.138 1.00 53.39 266 LYS D CA 1
ATOM 8757 C C . LYS D 1 267 ? 67.528 59.290 144.715 1.00 53.74 266 LYS D C 1
ATOM 8758 O O . LYS D 1 267 ? 67.025 58.798 143.718 1.00 54.06 266 LYS D O 1
ATOM 8761 N N . GLU D 1 268 ? 66.899 60.211 145.447 1.00 53.79 267 GLU D N 1
ATOM 8762 C CA . GLU D 1 268 ? 65.595 60.759 145.063 1.00 53.82 267 GLU D CA 1
ATOM 8763 C C . GLU D 1 268 ? 65.718 62.179 144.511 1.00 52.24 267 GLU D C 1
ATOM 8764 O O . GLU D 1 268 ? 64.768 62.959 144.588 1.00 51.01 267 GLU D O 1
ATOM 8770 N N . LYS D 1 269 ? 66.886 62.506 143.967 1.00 51.76 268 LYS D N 1
ATOM 8771 C CA . LYS D 1 269 ? 67.184 63.850 143.445 1.00 51.82 268 LYS D CA 1
ATOM 8772 C C . LYS D 1 269 ? 66.800 64.994 144.408 1.00 48.67 268 LYS D C 1
ATOM 8773 O O . LYS D 1 269 ? 66.369 66.074 143.979 1.00 49.08 268 LYS D O 1
ATOM 8779 N N . ALA D 1 270 ? 66.967 64.738 145.704 1.00 46.03 269 ALA D N 1
ATOM 8780 C CA . ALA D 1 270 ? 66.817 65.756 146.743 1.00 44.77 269 ALA D CA 1
ATOM 8781 C C . ALA D 1 270 ? 68.206 66.123 147.266 1.00 45.28 269 ALA D C 1
ATOM 8782 O O . ALA D 1 270 ? 69.068 65.252 147.433 1.00 45.52 269 ALA D O 1
ATOM 8784 N N . GLU D 1 271 ? 68.425 67.406 147.533 1.00 45.53 270 GLU D N 1
ATOM 8785 C CA . GLU D 1 271 ? 69.696 67.844 148.111 1.00 46.62 270 GLU D CA 1
ATOM 8786 C C . GLU D 1 271 ? 69.490 68.950 149.162 1.00 45.10 270 GLU D C 1
ATOM 8787 O O . GLU D 1 271 ? 68.436 69.562 149.212 1.00 46.27 270 GLU D O 1
ATOM 8793 N N . PRO D 1 272 ? 70.476 69.169 150.045 1.00 44.40 271 PRO D N 1
ATOM 8794 C CA . PRO D 1 272 ? 70.327 70.145 151.103 1.00 43.19 271 PRO D CA 1
ATOM 8795 C C . PRO D 1 272 ? 70.038 71.551 150.616 1.00 43.11 271 PRO D C 1
ATOM 8796 O O . PRO D 1 272 ? 70.602 71.999 149.617 1.00 43.29 271 PRO D O 1
ATOM 8800 N N . VAL D 1 273 ? 69.189 72.252 151.354 1.00 42.36 272 VAL D N 1
ATOM 8801 C CA . VAL D 1 273 ? 68.824 73.621 151.014 1.00 40.19 272 VAL D CA 1
ATOM 8802 C C . VAL D 1 273 ? 69.933 74.543 151.484 1.00 40.72 272 VAL D C 1
ATOM 8803 O O . VAL D 1 273 ? 70.109 74.723 152.675 1.00 38.88 272 VAL D O 1
ATOM 8807 N N . ILE D 1 274 ? 70.684 75.120 150.549 1.00 42.58 273 ILE D N 1
ATOM 8808 C CA . ILE D 1 274 ? 71.786 76.026 150.902 1.00 43.19 273 ILE D CA 1
ATOM 8809 C C . ILE D 1 274 ? 71.181 77.233 151.605 1.00 43.44 273 ILE D C 1
ATOM 8810 O O . ILE D 1 274 ? 70.182 77.778 151.136 1.00 43.25 273 ILE D O 1
ATOM 8815 N N . VAL D 1 275 ? 71.779 77.627 152.736 1.00 44.30 274 VAL D N 1
ATOM 8816 C CA . VAL D 1 275 ? 71.320 78.801 153.486 1.00 44.27 274 VAL D CA 1
ATOM 8817 C C . VAL D 1 275 ? 72.139 79.977 153.022 1.00 46.02 274 VAL D C 1
ATOM 8818 O O . VAL D 1 275 ? 73.316 80.042 153.317 1.00 47.61 274 VAL D O 1
ATOM 8822 N N . ASP D 1 276 ? 71.506 80.885 152.277 1.00 48.37 275 ASP D N 1
ATOM 8823 C CA . ASP D 1 276 ? 72.167 82.086 151.703 1.00 48.46 275 ASP D CA 1
ATOM 8824 C C . ASP D 1 276 ? 71.801 83.322 152.514 1.00 50.81 275 ASP D C 1
ATOM 8825 O O . ASP D 1 276 ? 70.805 84.007 152.249 1.00 49.82 275 ASP D O 1
ATOM 8830 N N . GLU D 1 277 ? 72.634 83.594 153.515 1.00 54.73 276 GLU D N 1
ATOM 8831 C CA . GLU D 1 277 ? 72.347 84.601 154.544 1.00 57.00 276 GLU D CA 1
ATOM 8832 C C . GLU D 1 277 ? 72.193 85.997 153.991 1.00 56.62 276 GLU D C 1
ATOM 8833 O O . GLU D 1 277 ? 71.355 86.760 154.456 1.00 57.15 276 GLU D O 1
ATOM 8839 N N . HIS D 1 278 ? 73.038 86.343 153.023 1.00 57.03 277 HIS D N 1
ATOM 8840 C CA . HIS D 1 278 ? 73.052 87.698 152.501 1.00 56.90 277 HIS D CA 1
ATOM 8841 C C . HIS D 1 278 ? 71.715 87.959 151.820 1.00 55.78 277 HIS D C 1
ATOM 8842 O O . HIS D 1 278 ? 71.062 88.976 152.094 1.00 56.82 277 HIS D O 1
ATOM 8844 N N . LYS D 1 279 ? 71.265 87.017 150.987 1.00 53.96 278 LYS D N 1
ATOM 8845 C CA . LYS D 1 279 ? 69.972 87.178 150.295 1.00 51.98 278 LYS D CA 1
ATOM 8846 C C . LYS D 1 279 ? 68.776 87.141 151.249 1.00 51.20 278 LYS D C 1
ATOM 8847 O O . LYS D 1 279 ? 67.771 87.800 151.002 1.00 51.87 278 LYS D O 1
ATOM 8853 N N . LEU D 1 280 ? 68.866 86.358 152.319 1.00 50.31 279 LEU D N 1
ATOM 8854 C CA . LEU D 1 280 ? 67.784 86.317 153.314 1.00 50.62 279 LEU D CA 1
ATOM 8855 C C . LEU D 1 280 ? 67.668 87.654 154.053 1.00 50.99 279 LEU D C 1
ATOM 8856 O O . LEU D 1 280 ? 66.577 88.158 154.276 1.00 49.30 279 LEU D O 1
ATOM 8861 N N . LYS D 1 281 ? 68.806 88.228 154.426 1.00 52.22 280 LYS D N 1
ATOM 8862 C CA . LYS D 1 281 ? 68.817 89.532 155.095 1.00 53.08 280 LYS D CA 1
ATOM 8863 C C . LYS D 1 281 ? 68.231 90.597 154.174 1.00 51.81 280 LYS D C 1
ATOM 8864 O O . LYS D 1 281 ? 67.462 91.446 154.608 1.00 51.16 280 LYS D O 1
ATOM 8870 N N . ALA D 1 282 ? 68.598 90.515 152.896 1.00 51.06 281 ALA D N 1
ATOM 8871 C CA . ALA D 1 282 ? 68.051 91.372 151.843 1.00 49.86 281 ALA D CA 1
ATOM 8872 C C . ALA D 1 282 ? 66.536 91.277 151.717 1.00 49.79 281 ALA D C 1
ATOM 8873 O O . ALA D 1 282 ? 65.896 92.240 151.326 1.00 52.50 281 ALA D O 1
ATOM 8875 N N . LEU D 1 283 ? 65.942 90.129 152.022 1.00 49.34 282 LEU D N 1
ATOM 8876 C CA . LEU D 1 283 ? 64.478 90.017 151.948 1.00 47.85 282 LEU D CA 1
ATOM 8877 C C . LEU D 1 283 ? 63.807 90.591 153.191 1.00 47.67 282 LEU D C 1
ATOM 8878 O O . LEU D 1 283 ? 62.573 90.612 153.286 1.00 48.79 282 LEU D O 1
ATOM 8883 N N . GLY D 1 284 ? 64.607 91.039 154.152 1.00 47.13 283 GLY D N 1
ATOM 8884 C CA . GLY D 1 284 ? 64.089 91.811 155.282 1.00 47.82 283 GLY D CA 1
ATOM 8885 C C . GLY D 1 284 ? 63.652 91.011 156.498 1.00 47.99 283 GLY D C 1
ATOM 8886 O O . GLY D 1 284 ? 62.989 91.554 157.373 1.00 47.40 283 GLY D O 1
ATOM 8887 N N . VAL D 1 285 ? 64.045 89.733 156.571 1.00 48.73 284 VAL D N 1
ATOM 8888 C CA . VAL D 1 285 ? 63.652 88.859 157.687 1.00 46.86 284 VAL D CA 1
ATOM 8889 C C . VAL D 1 285 ? 64.855 88.532 158.559 1.00 47.20 284 VAL D C 1
ATOM 8890 O O . VAL D 1 285 ? 65.988 88.575 158.095 1.00 47.73 284 VAL D O 1
ATOM 8894 N N . GLY D 1 286 ? 64.593 88.194 159.823 1.00 47.16 285 GLY D N 1
ATOM 8895 C CA . GLY D 1 286 ? 65.624 87.648 160.696 1.00 46.68 285 GLY D CA 1
ATOM 8896 C C . GLY D 1 286 ? 65.882 86.181 160.381 1.00 46.93 285 GLY D C 1
ATOM 8897 O O . GLY D 1 286 ? 65.010 85.475 159.857 1.00 46.33 285 GLY D O 1
ATOM 8898 N N . THR D 1 287 ? 67.081 85.728 160.729 1.00 46.66 286 THR D N 1
ATOM 8899 C CA . THR D 1 287 ? 67.511 84.360 160.529 1.00 46.91 286 THR D CA 1
ATOM 8900 C C . THR D 1 287 ? 67.807 83.694 161.861 1.00 47.59 286 THR D C 1
ATOM 8901 O O . THR D 1 287 ? 68.622 84.178 162.628 1.00 50.29 286 THR D O 1
ATOM 8905 N N . ILE D 1 288 ? 67.128 82.590 162.140 1.00 47.04 287 ILE D N 1
ATOM 8906 C CA . ILE D 1 288 ? 67.442 81.767 163.290 1.00 45.49 287 ILE D CA 1
ATOM 8907 C C . ILE D 1 288 ? 68.115 80.517 162.775 1.00 45.80 287 ILE D C 1
ATOM 8908 O O . ILE D 1 288 ? 67.460 79.645 162.228 1.00 46.57 287 ILE D O 1
ATOM 8913 N N . SER D 1 289 ? 69.430 80.440 162.941 1.00 47.19 288 SER D N 1
ATOM 8914 C CA . SER D 1 289 ? 70.235 79.330 162.414 1.00 47.96 288 SER D CA 1
ATOM 8915 C C . SER D 1 289 ? 70.806 78.492 163.558 1.00 49.76 288 SER D C 1
ATOM 8916 O O . SER D 1 289 ? 71.324 79.053 164.513 1.00 51.69 288 SER D O 1
ATOM 8919 N N . ASP D 1 290 ? 70.712 77.164 163.456 1.00 50.89 289 ASP D N 1
ATOM 8920 C CA . ASP D 1 290 ? 71.260 76.250 164.456 1.00 51.45 289 ASP D CA 1
ATOM 8921 C C . ASP D 1 290 ? 71.316 74.816 163.908 1.00 52.49 289 ASP D C 1
ATOM 8922 O O . ASP D 1 290 ? 71.034 74.593 162.730 1.00 51.58 289 ASP D O 1
ATOM 8927 N N . TYR D 1 291 ? 71.714 73.859 164.754 1.00 54.41 290 TYR D N 1
ATOM 8928 C CA . TYR D 1 291 ? 71.517 72.426 164.486 1.00 55.37 290 TYR D CA 1
ATOM 8929 C C . TYR D 1 291 ? 70.085 72.119 164.844 1.00 52.76 290 TYR D C 1
ATOM 8930 O O . TYR D 1 291 ? 69.740 72.015 166.024 1.00 53.56 290 TYR D O 1
ATOM 8939 N N . PHE D 1 292 ? 69.246 71.986 163.828 1.00 50.49 291 PHE D N 1
ATOM 8940 C CA . PHE D 1 292 ? 67.834 71.828 164.047 1.00 47.78 291 PHE D CA 1
ATOM 8941 C C . PHE D 1 292 ? 67.271 70.509 163.501 1.00 47.79 291 PHE D C 1
ATOM 8942 O O . PHE D 1 292 ? 66.079 70.287 163.595 1.00 47.51 291 PHE D O 1
ATOM 8950 N N . VAL D 1 293 ? 68.105 69.630 162.952 1.00 48.84 292 VAL D N 1
ATOM 8951 C CA . VAL D 1 293 ? 67.610 68.348 162.423 1.00 50.98 292 VAL D CA 1
ATOM 8952 C C . VAL D 1 293 ? 68.238 67.154 163.129 1.00 53.25 292 VAL D C 1
ATOM 8953 O O . VAL D 1 293 ? 69.311 67.251 163.698 1.00 55.57 292 VAL D O 1
ATOM 8957 N N . LEU D 1 294 ? 67.533 66.033 163.101 1.00 54.66 293 LEU D N 1
ATOM 8958 C CA . LEU D 1 294 ? 68.022 64.766 163.614 1.00 54.50 293 LEU D CA 1
ATOM 8959 C C . LEU D 1 294 ? 67.885 63.751 162.493 1.00 56.23 293 LEU D C 1
ATOM 8960 O O . LEU D 1 294 ? 67.097 63.937 161.562 1.00 55.50 293 LEU D O 1
ATOM 8965 N N . GLU D 1 295 ? 68.650 62.678 162.586 1.00 59.44 294 GLU D N 1
ATOM 8966 C CA . GLU D 1 295 ? 68.591 61.583 161.634 1.00 64.18 294 GLU D CA 1
ATOM 8967 C C . GLU D 1 295 ? 67.843 60.409 162.325 1.00 65.37 294 GLU D C 1
ATOM 8968 O O . GLU D 1 295 ? 68.229 59.986 163.407 1.00 66.31 294 GLU D O 1
ATOM 8974 N N . GLN D 1 296 ? 66.759 59.908 161.735 1.00 69.08 295 GLN D N 1
ATOM 8975 C CA . GLN D 1 296 ? 65.970 58.831 162.360 1.00 69.82 295 GLN D CA 1
ATOM 8976 C C . GLN D 1 296 ? 64.868 58.319 161.421 1.00 70.47 295 GLN D C 1
ATOM 8977 O O . GLN D 1 296 ? 65.150 57.663 160.410 1.00 71.10 295 GLN D O 1
ATOM 8979 N N . ASP D 1 298 ? 67.286 56.720 159.244 1.00 66.03 297 ASP D N 1
ATOM 8980 C CA . ASP D 1 298 ? 67.931 57.012 157.958 1.00 64.85 297 ASP D CA 1
ATOM 8981 C C . ASP D 1 298 ? 67.357 58.295 157.286 1.00 65.00 297 ASP D C 1
ATOM 8982 O O . ASP D 1 298 ? 67.913 58.790 156.303 1.00 65.01 297 ASP D O 1
ATOM 8984 N N . VAL D 1 299 ? 66.292 58.844 157.879 1.00 63.66 298 VAL D N 1
ATOM 8985 C CA . VAL D 1 299 ? 65.466 59.958 157.352 1.00 60.40 298 VAL D CA 1
ATOM 8986 C C . VAL D 1 299 ? 65.747 61.257 158.146 1.00 56.89 298 VAL D C 1
ATOM 8987 O O . VAL D 1 299 ? 66.192 61.216 159.279 1.00 56.12 298 VAL D O 1
ATOM 8991 N N . LEU D 1 300 ? 65.479 62.409 157.549 1.00 54.44 299 LEU D N 1
ATOM 8992 C CA . LEU D 1 300 ? 65.941 63.683 158.096 1.00 52.86 299 LEU D CA 1
ATOM 8993 C C . LEU D 1 300 ? 64.749 64.492 158.625 1.00 53.86 299 LEU D C 1
ATOM 8994 O O . LEU D 1 300 ? 63.924 64.972 157.846 1.00 55.22 299 LEU D O 1
ATOM 8999 N N . ARG D 1 301 ? 64.657 64.634 159.950 1.00 53.80 300 ARG D N 1
ATOM 9000 C CA . ARG D 1 301 ? 63.526 65.308 160.579 1.00 53.06 300 ARG D CA 1
ATOM 9001 C C . ARG D 1 301 ? 63.988 66.440 161.450 1.00 51.37 300 ARG D C 1
ATOM 9002 O O . ARG D 1 301 ? 65.081 66.399 161.981 1.00 52.47 300 ARG D O 1
ATOM 9010 N N . HIS D 1 302 ? 63.138 67.444 161.617 1.00 49.48 301 HIS D N 1
ATOM 9011 C CA . HIS D 1 302 ? 63.426 68.510 162.556 1.00 47.96 301 HIS D CA 1
ATOM 9012 C C . HIS D 1 302 ? 63.407 67.949 163.982 1.00 48.07 301 HIS D C 1
ATOM 9013 O O . HIS D 1 302 ? 62.703 66.983 164.269 1.00 47.92 301 HIS D O 1
ATOM 9020 N N . ASN D 1 303 ? 64.218 68.578 164.837 1.00 47.00 302 ASN D N 1
ATOM 9021 C CA . ASN D 1 303 ? 64.264 68.355 166.267 1.00 44.76 302 ASN D CA 1
ATOM 9022 C C . ASN D 1 303 ? 63.186 69.211 166.902 1.00 43.54 302 ASN D C 1
ATOM 9023 O O . ASN D 1 303 ? 63.357 70.406 167.119 1.00 42.43 302 ASN D O 1
ATOM 9028 N N . ALA D 1 304 ? 62.052 68.581 167.165 1.00 44.52 303 ALA D N 1
ATOM 9029 C CA . ALA D 1 304 ? 60.860 69.257 167.670 1.00 44.18 303 ALA D CA 1
ATOM 9030 C C . ALA D 1 304 ? 61.166 70.113 168.883 1.00 44.63 303 ALA D C 1
ATOM 9031 O O . ALA D 1 304 ? 60.686 71.235 169.009 1.00 47.62 303 ALA D O 1
ATOM 9033 N N . SER D 1 305 ? 61.984 69.587 169.766 1.00 45.36 304 SER D N 1
ATOM 9034 C CA . SER D 1 305 ? 62.302 70.252 171.000 1.00 45.76 304 SER D CA 1
ATOM 9035 C C . SER D 1 305 ? 63.073 71.533 170.778 1.00 44.65 304 SER D C 1
ATOM 9036 O O . SER D 1 305 ? 62.656 72.577 171.253 1.00 43.11 304 SER D O 1
ATOM 9039 N N . LYS D 1 306 ? 64.196 71.449 170.067 1.00 44.63 305 LYS D N 1
ATOM 9040 C CA . LYS D 1 306 ? 65.011 72.632 169.807 1.00 46.79 305 LYS D CA 1
ATOM 9041 C C . LYS D 1 306 ? 64.197 73.663 169.040 1.00 45.98 305 LYS D C 1
ATOM 9042 O O . LYS D 1 306 ? 64.201 74.850 169.400 1.00 46.11 305 LYS D O 1
ATOM 9048 N N . VAL D 1 307 ? 63.495 73.206 167.998 1.00 44.32 306 VAL D N 1
ATOM 9049 C CA . VAL D 1 307 ? 62.696 74.109 167.168 1.00 42.30 306 VAL D CA 1
ATOM 9050 C C . VAL D 1 307 ? 61.616 74.791 167.991 1.00 42.61 306 VAL D C 1
ATOM 9051 O O . VAL D 1 307 ? 61.466 76.009 167.931 1.00 43.33 306 VAL D O 1
ATOM 9055 N N . SER D 1 308 ? 60.895 74.019 168.792 1.00 43.53 307 SER D N 1
ATOM 9056 C CA . SER D 1 308 ? 59.865 74.590 169.677 1.00 45.80 307 SER D CA 1
ATOM 9057 C C . SER D 1 308 ? 60.419 75.668 170.605 1.00 48.59 307 SER D C 1
ATOM 9058 O O . SER D 1 308 ? 59.801 76.717 170.828 1.00 49.78 307 SER D O 1
ATOM 9061 N N . GLU D 1 309 ? 61.598 75.396 171.148 1.00 51.70 308 GLU D N 1
ATOM 9062 C CA . GLU D 1 309 ? 62.246 76.315 172.069 1.00 54.29 308 GLU D CA 1
ATOM 9063 C C . GLU D 1 309 ? 62.672 77.598 171.341 1.00 53.15 308 GLU D C 1
ATOM 9064 O O . GLU D 1 309 ? 62.485 78.694 171.862 1.00 52.79 308 GLU D O 1
ATOM 9070 N N . ALA D 1 310 ? 63.226 77.444 170.137 1.00 53.14 309 ALA D N 1
ATOM 9071 C CA . ALA D 1 310 ? 63.701 78.585 169.355 1.00 52.82 309 ALA D CA 1
ATOM 9072 C C . ALA D 1 310 ? 62.561 79.506 168.965 1.00 54.50 309 ALA D C 1
ATOM 9073 O O . ALA D 1 310 ? 62.716 80.725 168.990 1.00 56.17 309 ALA D O 1
ATOM 9075 N N . ILE D 1 311 ? 61.407 78.940 168.637 1.00 55.26 310 ILE D N 1
ATOM 9076 C CA . ILE D 1 311 ? 60.274 79.771 168.233 1.00 56.17 310 ILE D CA 1
ATOM 9077 C C . ILE D 1 311 ? 59.501 80.374 169.421 1.00 57.99 310 ILE D C 1
ATOM 9078 O O . ILE D 1 311 ? 58.734 81.323 169.238 1.00 59.95 310 ILE D O 1
ATOM 9083 N N . LEU D 1 312 ? 59.662 79.817 170.620 1.00 58.21 311 LEU D N 1
ATOM 9084 C CA . LEU D 1 312 ? 59.011 80.376 171.818 1.00 57.60 311 LEU D CA 1
ATOM 9085 C C . LEU D 1 312 ? 59.860 81.417 172.579 1.00 57.83 311 LEU D C 1
ATOM 9086 O O . LEU D 1 312 ? 59.320 82.097 173.439 1.00 57.65 311 LEU D O 1
ATOM 9091 N N . GLU D 1 313 ? 61.159 81.543 172.268 1.00 59.83 312 GLU D N 1
ATOM 9092 C CA . GLU D 1 313 ? 62.055 82.532 172.921 1.00 60.47 312 GLU D CA 1
ATOM 9093 C C . GLU D 1 313 ? 62.201 83.799 172.070 1.00 62.56 312 GLU D C 1
ATOM 9094 O O . GLU D 1 313 ? 61.262 84.606 171.977 1.00 64.53 312 GLU D O 1
#

InterPro domains:
  IPR002882 2-phospho-L-lactate transferase CofD [PF01933] (6-290)
  IPR010119 Gluconeogenesis factor [MF_00973] (2-316)
  IPR010119 Gluconeogenesis factor [PTHR30135] (2-312)
  IPR010119 Gluconeogenesis factor [TIGR01826] (6-311)
  IPR038136 CofD-like domain superfamily [G3DSA:3.40.50.10680] (1-322)
  IPR038136 CofD-like domain superfamily [SSF142338] (3-311)

CATH classification: 3.40.50.10680

Foldseek 3Di:
DDAAQEEEFWEADQLLLQLLQLLPDRHAYEYEYEQAAQDFQQNVCCVPLVFGRCHRLLSNLLSQFDDDPVVSCQLQDAACDDVRHRHGVVRVQLSVVVVVVWSLVSSVVSVVRVGRHRYFYLARGYKKKWFFVVGDIDTHLVVQLVPPDETPAMAIPPPQTAGDPVLLVSLQRHQEYEFDDYQLRRTRLSSCRRPPNLVSQQPHPHAYEYEFDQAAHSRQQPAARLNSVVRVVRRDPNHHAEYEYAQDDDDVVLQVVVVVRVDHGHHHDPVSVVVVPHHYHYDHQWDPPVIHGDSNVVSVSSVD/DAQEEEFWEADQLLLQLLQLLVDPYAYEYEYEQAAQDFQLNVCCVPLVFGRCHRLLSNLLSQFDDDPVVSCQLQDAACDDVRHRHGVVRVQLSVVVVVVWSLVSSVVSVVRVGRHRYFYLARGYKKKWFFVVGDIDTHLVCQLVPQDETPAMAIDPPQTAGDPVLLVSLQRHQEYEQDDYQLRRTRLSSCRRPPNLVSQQPHPHAYEYEFDQAAHSYQQPAASLNSVVRVVRRDPNHHAEYEYAQDDDDPLLQVVQVVRVDHGHHHDPVSVVVVPHHYHYDRFWDAVSDIHGPSNVVSVSRVD/DAQEEEFWEADQLLLQLLQLLPDPYAYEYEYEQAAQDFQLNVCCVPLVFGRCHRLLSNLLSQFDDPPVVSVQLQDAACDDVRHRHGVVRVQLSVVVVVVWSLVSSVVSVVRVGRHRYFYLARGYKKKWFFVVRDIDIHLVVQLVPPDETPAMAIPPPPTAGDPVLLVSLQRGQEYEQDDYQLRRTRLSSCRRPPNLVSQQPHPHAYEYEFDQAAHSYQQPAASLNSVVRVVRRDPNHHAEYEYAQDDDDPLLQVVVVVRVDHGHHHDPVSVVVVPHHYHYDHFWDQDPSDIHGPSNVVSVSRPD/DEFQEEEFWEADQLLLQLLQLLPDNYAYEYEYEQAAQDFQQNVCCVPLVFGRCHRLLSNLLSQFDDDPVVSCQLQDAACDDVRHRHGVVRVQLSVVVVVVWSLVSSVVSVVRVGRHRYFYLARGHKKKWFFVVGDIDTHLVCQLVPQDETPAMAIDPPPTAGDPVVLVSLQRGQEYEQDDYQLRRTRLSSCRRPPNLVSQQPHPHAYEYEFDQAAHSYQQPAASLNSVVRVVRRDPNHHAEYEYAQDDDDPLLQVVCVVRVDHGHHHDPVSVVVVPHHYHYDHFWDPPNHIHGDSNVVSVSRVD

Nearest PDB structures (foldseek):
  2o2z-assembly2_D  TM=1.003E+00  e=4.058E-67  Halalkalibacterium halodurans
  2o2z-assembly2_C  TM=1.002E+00  e=1.848E-64  Halalkalibacterium halodurans
  2o2z-assembly1_B  TM=1.002E+00  e=4.968E-64  Halalkalibacterium halodurans
  2o2z-assembly1_A  TM=9.978E-01  e=1.043E-63  Halalkalibacterium halodurans
  2ppv-assembly1_A-2  TM=9.418E-01  e=9.189E-39  Staphylococcus epidermidis ATCC 12228

Organism: Halalkalibacterium halodurans (strain ATCC BAA-125 / DSM 18197 / FERM 7344 / JCM 9153 / C-125) (NCBI:txid272558)